Protein 1GNX (pdb70)

Structure (mmCIF, N/CA/C/O backbone):
data_1GNX
#
_entry.id   1GNX
#
_cell.length_a   96.700
_cell.length_b   111.280
_cell.length_c   185.310
_cell.angle_alpha   90.00
_cell.angle_beta   90.00
_cell.angle_gamma   90.00
#
_symmetry.space_group_name_H-M   'I 2 2 2'
#
loop_
_entity.id
_entity.type
_entity.pdbx_description
1 polymer BETA-GLUCOSIDASE
2 branched beta-D-fructofuranose-(2-1)-alpha-D-glucopyranose
3 non-polymer 'SULFATE ION'
4 water water
#
loop_
_atom_site.group_PDB
_atom_site.id
_atom_site.type_symbol
_atom_site.label_atom_id
_atom_site.label_alt_id
_atom_site.label_comp_id
_atom_site.label_asym_id
_atom_site.label_entity_id
_atom_site.label_seq_id
_atom_site.pdbx_PDB_ins_code
_atom_site.Cartn_x
_atom_site.Cartn_y
_atom_site.Cartn_z
_atom_site.occupancy
_atom_site.B_iso_or_equiv
_atom_site.auth_seq_id
_atom_site.auth_comp_id
_atom_site.auth_asym_id
_atom_site.auth_atom_id
_atom_site.pdbx_PDB_model_num
ATOM 1 N N . ALA A 1 15 ? -1.611 17.176 10.792 1.00 36.46 15 ALA A N 1
ATOM 2 C CA . ALA A 1 15 ? -1.871 18.610 11.107 1.00 36.85 15 ALA A CA 1
ATOM 3 C C . ALA A 1 15 ? -2.021 18.795 12.611 1.00 36.41 15 ALA A C 1
ATOM 4 O O . ALA A 1 15 ? -2.983 18.321 13.215 1.00 38.36 15 ALA A O 1
ATOM 6 N N . LEU A 1 16 ? -1.064 19.496 13.206 1.00 34.22 16 LEU A N 1
ATOM 7 C CA . LEU A 1 16 ? -1.061 19.738 14.642 1.00 29.97 16 LEU A CA 1
ATOM 8 C C . LEU A 1 16 ? -1.711 21.073 14.992 1.00 30.29 16 LEU A C 1
ATOM 9 O O . LEU A 1 16 ? -1.462 22.089 14.341 1.00 30.34 16 LEU A O 1
ATOM 14 N N . THR A 1 17 ? -2.541 21.066 16.028 1.00 30.68 17 THR A N 1
ATOM 15 C CA . THR A 1 17 ? -3.217 22.278 16.472 1.00 29.15 17 THR A CA 1
ATOM 16 C C . THR A 1 17 ? -2.576 22.784 17.756 1.00 28.03 17 THR A C 1
ATOM 17 O O . THR A 1 17 ? -2.337 22.012 18.683 1.00 28.04 17 THR A O 1
ATOM 21 N N . PHE A 1 18 ? -2.295 24.080 17.811 1.00 27.41 18 PHE A N 1
ATOM 22 C CA . PHE A 1 18 ? -1.678 24.656 18.997 1.00 26.55 18 PHE A CA 1
ATOM 23 C C . PHE A 1 18 ? -2.694 25.158 20.015 1.00 28.68 18 PHE A C 1
ATOM 24 O O . PHE A 1 18 ? -3.847 25.434 19.679 1.00 29.33 18 PHE A O 1
ATOM 32 N N . PRO A 1 19 ? -2.275 25.276 21.283 1.00 30.46 19 PRO A N 1
ATOM 33 C CA . PRO A 1 19 ? -3.137 25.739 22.374 1.00 30.47 19 PRO A CA 1
ATOM 34 C C . PRO A 1 19 ? -3.829 27.077 22.151 1.00 31.41 19 PRO A C 1
ATOM 35 O O . PRO A 1 19 ? -3.322 27.954 21.448 1.00 30.87 19 PRO A O 1
ATOM 39 N N . GLU A 1 20 ? -5.002 27.217 22.759 1.00 32.33 20 GLU A N 1
ATOM 40 C CA . GLU A 1 20 ? -5.781 28.443 22.667 1.00 33.88 20 GLU A CA 1
ATOM 41 C C . GLU A 1 20 ? -4.932 29.572 23.248 1.00 32.56 20 GLU A C 1
ATOM 42 O O . GLU A 1 20 ? -4.346 29.427 24.322 1.00 32.07 20 GLU A O 1
ATOM 48 N N . GLY A 1 21 ? -4.851 30.685 22.527 1.00 30.01 21 GLY A N 1
ATOM 49 C CA . GLY A 1 21 ? -4.075 31.817 22.999 1.00 27.66 21 GLY A CA 1
ATOM 50 C C . GLY A 1 21 ? -2.588 31.776 22.684 1.00 25.46 21 GLY A C 1
ATOM 51 O O . GLY A 1 21 ? -1.863 32.708 23.033 1.00 26.67 21 GLY A O 1
ATOM 52 N N . PHE A 1 22 ? -2.122 30.713 22.035 1.00 22.52 22 PHE A N 1
ATOM 53 C CA . PHE A 1 22 ? -0.703 30.611 21.696 1.00 20.67 22 PHE A CA 1
ATOM 54 C C . PHE A 1 22 ? -0.326 31.850 20.886 1.00 20.30 22 PHE A C 1
ATOM 55 O O . PHE A 1 22 ? -1.022 32.217 19.939 1.00 22.92 22 PHE A O 1
ATOM 63 N N . LEU A 1 23 ? 0.783 32.483 21.252 1.00 18.93 23 LEU A N 1
ATOM 64 C CA . LEU A 1 23 ? 1.225 33.702 20.585 1.00 19.77 23 LEU A CA 1
ATOM 65 C C . LEU A 1 23 ? 2.172 33.450 19.407 1.00 18.18 23 LEU A C 1
ATOM 66 O O . LEU A 1 23 ? 3.188 32.776 19.556 1.00 19.69 23 LEU A O 1
ATOM 71 N N . TRP A 1 24 ? 1.828 33.995 18.241 1.00 18.22 24 TRP A N 1
ATOM 72 C CA . TRP A 1 24 ? 2.651 33.845 17.040 1.00 15.81 24 TRP A CA 1
ATOM 73 C C . TRP A 1 24 ? 3.290 35.180 16.688 1.00 13.63 24 TRP A C 1
ATOM 74 O O . TRP A 1 24 ? 2.592 36.149 16.390 1.00 14.68 24 TRP A O 1
ATOM 85 N N . GLY A 1 25 ? 4.618 35.237 16.717 1.00 13.70 25 GLY A N 1
ATOM 86 C CA . GLY A 1 25 ? 5.279 36.487 16.390 1.00 13.72 25 GLY A CA 1
ATOM 87 C C . GLY A 1 25 ? 6.592 36.319 15.657 1.00 14.42 25 GLY A C 1
ATOM 88 O O . GLY A 1 25 ? 6.923 35.228 15.191 1.00 14.77 25 GLY A O 1
ATOM 89 N N . SER A 1 26 ? 7.321 37.423 15.528 1.00 14.41 26 SER A N 1
ATOM 90 C CA . SER A 1 26 ? 8.629 37.426 14.886 1.00 13.87 26 SER A CA 1
ATOM 91 C C . SER A 1 26 ? 9.492 38.316 15.763 1.00 12.96 26 SER A C 1
ATOM 92 O O . SER A 1 26 ? 8.974 39.152 16.516 1.00 13.01 26 SER A O 1
ATOM 95 N N . ALA A 1 27 ? 10.804 38.141 15.673 1.00 12.46 27 ALA A N 1
ATOM 96 C CA . ALA A 1 27 ? 11.718 38.909 16.503 1.00 14.40 27 ALA A CA 1
ATOM 97 C C . ALA A 1 27 ? 12.843 39.576 15.727 1.00 14.81 27 ALA A C 1
ATOM 98 O O . ALA A 1 27 ? 13.245 39.107 14.666 1.00 14.23 27 ALA A O 1
ATOM 100 N N . THR A 1 28 ? 13.330 40.686 16.274 1.00 12.57 28 THR A N 1
ATOM 101 C CA . THR A 1 28 ? 14.435 41.448 15.692 1.00 11.65 28 THR A CA 1
ATOM 102 C C . THR A 1 28 ? 15.227 42.053 16.854 1.00 11.53 28 THR A C 1
ATOM 103 O O . THR A 1 28 ? 14.847 41.895 18.014 1.00 11.58 28 THR A O 1
ATOM 107 N N . ALA A 1 29 ? 16.337 42.719 16.538 1.00 10.51 29 ALA A N 1
ATOM 108 C CA . ALA A 1 29 ? 17.166 43.397 17.539 1.00 10.48 29 ALA A CA 1
ATOM 109 C C . ALA A 1 29 ? 17.521 44.766 16.952 1.00 12.61 29 ALA A C 1
ATOM 110 O O . ALA A 1 29 ? 17.687 44.896 15.743 1.00 11.69 29 ALA A O 1
ATOM 112 N N . SER A 1 30 ? 17.642 45.774 17.812 1.00 11.43 30 SER A N 1
ATOM 113 C CA . SER A 1 30 ? 17.921 47.144 17.374 1.00 10.83 30 SER A CA 1
ATOM 114 C C . SER A 1 30 ? 19.099 47.364 16.426 1.00 9.42 30 SER A C 1
ATOM 115 O O . SER A 1 30 ? 18.919 47.870 15.317 1.00 13.26 30 SER A O 1
ATOM 118 N N . TYR A 1 31 ? 20.305 47.001 16.846 1.00 8.54 31 TYR A N 1
ATOM 119 C CA . TYR A 1 31 ? 21.454 47.235 15.979 1.00 9.71 31 TYR A CA 1
ATOM 120 C C . TYR A 1 31 ? 21.411 46.377 14.719 1.00 11.75 31 TYR A C 1
ATOM 121 O O . TYR A 1 31 ? 21.986 46.736 13.693 1.00 10.17 31 TYR A O 1
ATOM 130 N N . GLN A 1 32 ? 20.721 45.245 14.783 1.00 9.73 32 GLN A N 1
ATOM 131 C CA . GLN A 1 32 ? 20.654 44.379 13.616 1.00 11.59 32 GLN A CA 1
ATOM 132 C C . GLN A 1 32 ? 19.776 44.908 12.484 1.00 10.88 32 GLN A C 1
ATOM 133 O O . GLN A 1 32 ? 20.060 44.652 11.319 1.00 12.24 32 GLN A O 1
ATOM 139 N N . ILE A 1 33 ? 18.732 45.670 12.807 1.00 9.06 33 ILE A N 1
ATOM 140 C CA . ILE A 1 33 ? 17.847 46.160 11.752 1.00 10.10 33 ILE A CA 1
ATOM 141 C C . ILE A 1 33 ? 17.647 47.666 11.588 1.00 11.94 33 ILE A C 1
ATOM 142 O O . ILE A 1 33 ? 17.328 48.128 10.493 1.00 10.76 33 ILE A O 1
ATOM 147 N N . GLU A 1 34 ? 17.837 48.430 12.653 1.00 11.35 34 GLU A N 1
ATOM 148 C CA . GLU A 1 34 ? 17.561 49.862 12.603 1.00 11.88 34 GLU A CA 1
ATOM 149 C C . GLU A 1 34 ? 18.293 50.797 11.659 1.00 9.03 34 GLU A C 1
ATOM 150 O O . GLU A 1 34 ? 17.654 51.569 10.933 1.00 11.17 34 GLU A O 1
ATOM 156 N N . GLY A 1 35 ? 19.618 50.755 11.663 1.00 8.48 35 GLY A N 1
ATOM 157 C CA . GLY A 1 35 ? 20.342 51.695 10.829 1.00 9.49 35 GLY A CA 1
ATOM 158 C C . GLY A 1 35 ? 20.279 53.030 11.556 1.00 13.94 35 GLY A C 1
ATOM 159 O O . GLY A 1 35 ? 20.084 53.052 12.776 1.00 12.71 35 GLY A O 1
ATOM 160 N N . ALA A 1 36 ? 20.421 54.138 10.829 1.00 13.61 36 ALA A N 1
ATOM 161 C CA . ALA A 1 36 ? 20.391 55.470 11.442 1.00 11.19 36 ALA A CA 1
ATOM 162 C C . ALA A 1 36 ? 21.257 55.468 12.695 1.00 11.18 36 ALA A C 1
ATOM 163 O O . ALA A 1 36 ? 20.866 55.982 13.741 1.00 14.78 36 ALA A O 1
ATOM 165 N N . ALA A 1 37 ? 22.452 54.900 12.573 1.00 10.55 37 ALA A N 1
ATOM 166 C CA . ALA A 1 37 ? 23.359 54.789 13.709 1.00 11.49 37 ALA A CA 1
ATOM 167 C C . ALA A 1 37 ? 23.828 56.119 14.279 1.00 12.57 37 ALA A C 1
ATOM 168 O O . ALA A 1 37 ? 24.124 56.211 15.467 1.00 13.17 37 ALA A O 1
ATOM 170 N N . ALA A 1 38 ? 23.904 57.143 13.437 1.00 12.37 38 ALA A N 1
ATOM 171 C CA . ALA A 1 38 ? 24.338 58.454 13.895 1.00 11.16 38 ALA A CA 1
ATOM 172 C C . ALA A 1 38 ? 23.277 59.500 13.601 1.00 11.70 38 ALA A C 1
ATOM 173 O O . ALA A 1 38 ? 23.576 60.582 13.091 1.00 14.00 38 ALA A O 1
ATOM 175 N N . GLU A 1 39 ? 22.034 59.154 13.915 1.00 11.23 39 GLU A N 1
ATOM 176 C CA . GLU A 1 39 ? 20.912 60.061 13.725 1.00 13.28 39 GLU A CA 1
ATOM 177 C C . GLU A 1 39 ? 20.137 60.257 15.023 1.00 16.15 39 GLU A C 1
ATOM 178 O O . GLU A 1 39 ? 20.122 59.386 15.897 1.00 14.39 39 GLU A O 1
ATOM 184 N N . ASP A 1 40 ? 19.508 61.422 15.133 1.00 13.61 40 ASP A N 1
ATOM 185 C CA . ASP A 1 40 ? 18.658 61.787 16.262 1.00 14.07 40 ASP A CA 1
ATOM 186 C C . ASP A 1 40 ? 19.206 61.705 17.683 1.00 12.66 40 ASP A C 1
ATOM 187 O O . ASP A 1 40 ? 18.443 61.531 18.634 1.00 14.40 40 ASP A O 1
ATOM 192 N N . GLY A 1 41 ? 20.519 61.839 17.832 1.00 10.73 41 GLY A N 1
ATOM 193 C CA . GLY A 1 41 ? 21.106 61.824 19.161 1.00 12.25 41 GLY A CA 1
ATOM 194 C C . GLY A 1 41 ? 21.782 60.536 19.580 1.00 13.61 41 GLY A C 1
ATOM 195 O O . GLY A 1 41 ? 22.442 60.485 20.619 1.00 12.69 41 GLY A O 1
ATOM 196 N N . ARG A 1 42 ? 21.618 59.484 18.787 1.00 11.39 42 ARG A N 1
ATOM 197 C CA . ARG A 1 42 ? 22.243 58.217 19.131 1.00 10.90 42 ARG A CA 1
ATOM 198 C C . ARG A 1 42 ? 23.758 58.364 19.112 1.00 10.81 42 ARG A C 1
ATOM 199 O O . ARG A 1 42 ? 24.311 59.009 18.222 1.00 12.53 42 ARG A O 1
ATOM 207 N N . THR A 1 43 ? 24.417 57.788 20.113 1.00 9.05 43 THR A N 1
ATOM 208 C CA . THR A 1 43 ? 25.876 57.811 20.182 1.00 9.89 43 THR A CA 1
ATOM 209 C C . THR A 1 43 ? 26.317 56.352 19.994 1.00 9.63 43 THR A C 1
ATOM 210 O O . THR A 1 43 ? 25.526 55.432 20.179 1.00 12.21 43 THR A O 1
ATOM 214 N N . PRO A 1 44 ? 27.585 56.120 19.632 1.00 10.27 44 PRO A N 1
ATOM 215 C CA . PRO A 1 44 ? 28.071 54.748 19.414 1.00 11.28 44 PRO A CA 1
ATOM 216 C C . PRO A 1 44 ? 27.924 53.716 20.528 1.00 14.14 44 PRO A C 1
ATOM 217 O O . PRO A 1 44 ? 28.061 54.029 21.710 1.00 14.19 44 PRO A O 1
ATOM 221 N N . SER A 1 45 ? 27.636 52.480 20.123 1.00 12.40 45 SER A N 1
ATOM 222 C CA . SER A 1 45 ? 27.526 51.364 21.055 1.00 10.02 45 SER A CA 1
ATOM 223 C C . SER A 1 45 ? 28.805 50.561 20.841 1.00 11.50 45 SER A C 1
ATOM 224 O O . SER A 1 45 ? 29.569 50.853 19.919 1.00 11.25 45 SER A O 1
ATOM 227 N N . ILE A 1 46 ? 29.041 49.551 21.675 1.00 8.42 46 ILE A N 1
ATOM 228 C CA . ILE A 1 46 ? 30.243 48.732 21.512 1.00 10.47 46 ILE A CA 1
ATOM 229 C C . ILE A 1 46 ? 30.282 48.034 20.148 1.00 9.14 46 ILE A C 1
ATOM 230 O O . ILE A 1 46 ? 31.362 47.738 19.631 1.00 10.60 46 ILE A O 1
ATOM 235 N N . TRP A 1 47 ? 29.119 47.757 19.562 1.00 9.87 47 TRP A N 1
ATOM 236 C CA . TRP A 1 47 ? 29.110 47.111 18.255 1.00 11.84 47 TRP A CA 1
ATOM 237 C C . TRP A 1 47 ? 29.470 48.069 17.122 1.00 13.73 47 TRP A C 1
ATOM 238 O O . TRP A 1 47 ? 29.975 47.640 16.083 1.00 13.81 47 TRP A O 1
ATOM 249 N N . ASP A 1 48 ? 29.215 49.363 17.309 1.00 13.20 48 ASP A N 1
ATOM 250 C CA . ASP A 1 48 ? 29.581 50.346 16.288 1.00 11.30 48 ASP A CA 1
ATOM 251 C C . ASP A 1 48 ? 31.108 50.340 16.244 1.00 13.53 48 ASP A C 1
ATOM 252 O O . ASP A 1 48 ? 31.724 50.290 15.174 1.00 14.49 48 ASP A O 1
ATOM 257 N N . THR A 1 49 ? 31.708 50.377 17.430 1.00 11.46 49 THR A N 1
ATOM 258 C CA . THR A 1 49 ? 33.163 50.391 17.568 1.00 10.39 49 THR A CA 1
ATOM 259 C C . THR A 1 49 ? 33.801 49.110 17.046 1.00 11.70 49 THR A C 1
ATOM 260 O O . THR A 1 49 ? 34.808 49.138 16.331 1.00 12.36 49 THR A O 1
ATOM 264 N N . TYR A 1 50 ? 33.202 47.989 17.423 1.00 12.72 50 TYR A N 1
ATOM 265 C CA . TYR A 1 50 ? 33.679 46.669 17.042 1.00 14.71 50 TYR A CA 1
ATOM 266 C C . TYR A 1 50 ? 33.625 46.468 15.528 1.00 13.28 50 TYR A C 1
ATOM 267 O O . TYR A 1 50 ? 34.607 46.051 14.915 1.00 15.57 50 TYR A O 1
ATOM 276 N N . ALA A 1 51 ? 32.485 46.784 14.921 1.00 15.19 51 ALA A N 1
ATOM 277 C CA . ALA A 1 51 ? 32.329 46.605 13.479 1.00 15.79 51 ALA A CA 1
ATOM 278 C C . ALA A 1 51 ? 33.270 47.488 12.665 1.00 18.04 51 ALA A C 1
ATOM 279 O O . ALA A 1 51 ? 33.645 47.136 11.547 1.00 18.79 51 ALA A O 1
ATOM 281 N N . ARG A 1 52 ? 33.640 48.637 13.218 1.00 17.86 52 ARG A N 1
ATOM 282 C CA . ARG A 1 52 ? 34.539 49.554 12.522 1.00 19.68 52 ARG A CA 1
ATOM 283 C C . ARG A 1 52 ? 36.000 49.185 12.744 1.00 20.23 52 ARG A C 1
ATOM 284 O O . ARG A 1 52 ? 36.906 49.864 12.254 1.00 23.08 52 ARG A O 1
ATOM 292 N N . THR A 1 53 ? 36.221 48.101 13.479 1.00 19.99 53 THR A N 1
ATOM 293 C CA . THR A 1 53 ? 37.570 47.620 13.763 1.00 21.54 53 THR A CA 1
ATOM 294 C C . THR A 1 53 ? 37.968 46.571 12.722 1.00 22.67 53 THR A C 1
ATOM 295 O O . THR A 1 53 ? 37.361 45.506 12.638 1.00 19.52 53 THR A O 1
ATOM 299 N N . PRO A 1 54 ? 38.992 46.867 11.906 1.00 25.82 54 PRO A N 1
ATOM 300 C CA . PRO A 1 54 ? 39.438 45.922 10.876 1.00 24.98 54 PRO A CA 1
ATOM 301 C C . PRO A 1 54 ? 39.569 44.472 11.333 1.00 24.43 54 PRO A C 1
ATOM 302 O O . PRO A 1 54 ? 40.259 44.178 12.309 1.00 26.70 54 PRO A O 1
ATOM 306 N N . GLY A 1 55 ? 38.893 43.575 10.619 1.00 22.77 55 GLY A N 1
ATOM 307 C CA . GLY A 1 55 ? 38.956 42.157 10.930 1.00 20.21 55 GLY A CA 1
ATOM 308 C C . GLY A 1 55 ? 37.925 41.577 11.885 1.00 19.50 55 GLY A C 1
ATOM 309 O O . GLY A 1 55 ? 37.801 40.359 11.987 1.00 20.75 55 GLY A O 1
ATOM 310 N N . ARG A 1 56 ? 37.174 42.431 12.575 1.00 17.73 56 ARG A N 1
ATOM 311 C CA . ARG A 1 56 ? 36.182 41.958 13.538 1.00 16.29 56 ARG A CA 1
ATOM 312 C C . ARG A 1 56 ? 34.872 41.450 12.954 1.00 16.08 56 ARG A C 1
ATOM 313 O O . ARG A 1 56 ? 34.294 40.485 13.452 1.00 15.41 56 ARG A O 1
ATOM 321 N N . VAL A 1 57 ? 34.392 42.110 11.911 1.00 15.70 57 VAL A N 1
ATOM 322 C CA . VAL A 1 57 ? 33.141 41.706 11.289 1.00 14.35 57 VAL A CA 1
ATOM 323 C C . VAL A 1 57 ? 33.399 41.387 9.827 1.00 14.40 57 VAL A C 1
ATOM 324 O O . VAL A 1 57 ? 34.205 42.048 9.173 1.00 13.27 57 VAL A O 1
ATOM 328 N N . ARG A 1 58 ? 32.722 40.363 9.325 1.00 14.16 58 ARG A N 1
ATOM 329 C CA . ARG A 1 58 ? 32.887 39.953 7.941 1.00 16.28 58 ARG A CA 1
ATOM 330 C C . ARG A 1 58 ? 32.790 41.113 6.957 1.00 14.57 58 ARG A C 1
ATOM 331 O O . ARG A 1 58 ? 31.847 41.907 7.007 1.00 13.78 58 ARG A O 1
ATOM 339 N N . ASN A 1 59 ? 33.773 41.195 6.062 1.00 15.33 59 ASN A N 1
ATOM 340 C CA . ASN A 1 59 ? 33.822 42.234 5.038 1.00 13.74 59 ASN A CA 1
ATOM 341 C C . ASN A 1 59 ? 33.787 43.660 5.576 1.00 15.26 59 ASN A C 1
ATOM 342 O O . ASN A 1 59 ? 33.613 44.609 4.808 1.00 15.59 59 ASN A O 1
ATOM 347 N N . GLY A 1 60 ? 33.957 43.818 6.883 1.00 14.44 60 GLY A N 1
ATOM 348 C CA . GLY A 1 60 ? 33.927 45.150 7.459 1.00 12.39 60 GLY A CA 1
ATOM 349 C C . GLY A 1 60 ? 32.526 45.739 7.499 1.00 12.03 60 GLY A C 1
ATOM 350 O O . GLY A 1 60 ? 32.353 46.955 7.610 1.00 13.74 60 GLY A O 1
ATOM 351 N N . ASP A 1 61 ? 31.518 44.877 7.412 1.00 11.82 61 ASP A N 1
ATOM 352 C CA . ASP A 1 61 ? 30.128 45.335 7.453 1.00 11.07 61 ASP A CA 1
ATOM 353 C C . ASP A 1 61 ? 29.837 46.015 8.791 1.00 12.33 61 ASP A C 1
ATOM 354 O O . ASP A 1 61 ? 30.437 45.677 9.808 1.00 13.18 61 ASP A O 1
ATOM 359 N N . THR A 1 62 ? 28.926 46.982 8.786 1.00 12.01 62 THR A N 1
ATOM 360 C CA . THR A 1 62 ? 28.526 47.645 10.027 1.00 11.80 62 THR A CA 1
ATOM 361 C C . THR A 1 62 ? 27.021 47.826 9.967 1.00 11.66 62 THR A C 1
ATOM 362 O O . THR A 1 62 ? 26.410 47.650 8.914 1.00 12.78 62 THR A O 1
ATOM 366 N N . GLY A 1 63 ? 26.437 48.193 11.101 1.00 9.33 63 GLY A N 1
ATOM 367 C CA . GLY A 1 63 ? 25.004 48.413 11.158 1.00 9.27 63 GLY A CA 1
ATOM 368 C C . GLY A 1 63 ? 24.616 49.866 10.935 1.00 10.32 63 GLY A C 1
ATOM 369 O O . GLY A 1 63 ? 23.539 50.289 11.354 1.00 11.46 63 GLY A O 1
ATOM 370 N N . ASP A 1 64 ? 25.480 50.635 10.274 1.00 11.66 64 ASP A N 1
ATOM 371 C CA . ASP A 1 64 ? 25.193 52.043 10.009 1.00 12.60 64 ASP A CA 1
ATOM 372 C C . ASP A 1 64 ? 23.818 52.243 9.380 1.00 12.01 64 ASP A C 1
ATOM 373 O O . ASP A 1 64 ? 23.074 53.145 9.772 1.00 12.01 64 ASP A O 1
ATOM 378 N N . VAL A 1 65 ? 23.496 51.407 8.396 1.00 10.25 65 VAL A N 1
ATOM 379 C CA . VAL A 1 65 ? 22.217 51.485 7.694 1.00 9.37 65 VAL A CA 1
ATOM 380 C C . VAL A 1 65 ? 21.352 50.241 7.900 1.00 8.75 65 VAL A C 1
ATOM 381 O O . VAL A 1 65 ? 20.142 50.349 8.108 1.00 10.90 65 VAL A O 1
ATOM 385 N N . ALA A 1 66 ? 21.973 49.066 7.835 1.00 9.21 66 ALA A N 1
ATOM 386 C CA . ALA A 1 66 ? 21.256 47.800 8.000 1.00 10.78 66 ALA A CA 1
ATOM 387 C C . ALA A 1 66 ? 20.021 47.759 7.094 1.00 11.25 66 ALA A C 1
ATOM 388 O O . ALA A 1 66 ? 20.137 47.986 5.889 1.00 11.12 66 ALA A O 1
ATOM 390 N N . THR A 1 67 ? 18.847 47.474 7.660 1.00 11.09 67 THR A N 1
ATOM 391 C CA . THR A 1 67 ? 17.624 47.409 6.859 1.00 11.67 67 THR A CA 1
ATOM 392 C C . THR A 1 67 ? 16.905 48.756 6.804 1.00 11.94 67 THR A C 1
ATOM 393 O O . THR A 1 67 ? 15.850 48.878 6.181 1.00 12.20 67 THR A O 1
ATOM 397 N N . ASP A 1 68 ? 17.480 49.756 7.464 1.00 11.67 68 ASP A N 1
ATOM 398 C CA . ASP A 1 68 ? 16.901 51.097 7.509 1.00 12.83 68 ASP A CA 1
ATOM 399 C C . ASP A 1 68 ? 15.521 51.085 8.172 1.00 13.03 68 ASP A C 1
ATOM 400 O O . ASP A 1 68 ? 14.664 51.908 7.853 1.00 12.68 68 ASP A O 1
ATOM 405 N N . HIS A 1 69 ? 15.315 50.153 9.101 1.00 10.17 69 HIS A N 1
ATOM 406 C CA . HIS A 1 69 ? 14.048 50.045 9.824 1.00 10.12 69 HIS A CA 1
ATOM 407 C C . HIS A 1 69 ? 13.697 51.343 10.565 1.00 7.70 69 HIS A C 1
ATOM 408 O O . HIS A 1 69 ? 12.522 51.655 10.752 1.00 10.38 69 HIS A O 1
ATOM 415 N N . TYR A 1 70 ? 14.706 52.100 10.988 1.00 10.42 70 TYR A N 1
ATOM 416 C CA . TYR A 1 70 ? 14.454 53.351 11.705 1.00 12.14 70 TYR A CA 1
ATOM 417 C C . TYR A 1 70 ? 13.577 54.285 10.873 1.00 12.81 70 TYR A C 1
ATOM 418 O O . TYR A 1 70 ? 12.772 55.049 11.415 1.00 11.92 70 TYR A O 1
ATOM 427 N N . HIS A 1 71 ? 13.733 54.226 9.557 1.00 11.76 71 HIS A N 1
ATOM 428 C CA . HIS A 1 71 ? 12.945 55.082 8.676 1.00 12.78 71 HIS A CA 1
ATOM 429 C C . HIS A 1 71 ? 11.775 54.337 8.041 1.00 14.55 71 HIS A C 1
ATOM 430 O O . HIS A 1 71 ? 10.758 54.944 7.714 1.00 16.68 71 HIS A O 1
ATOM 437 N N . ARG A 1 72 ? 11.916 53.025 7.875 1.00 14.42 72 ARG A N 1
ATOM 438 C CA . ARG A 1 72 ? 10.865 52.213 7.260 1.00 15.94 72 ARG A CA 1
ATOM 439 C C . ARG A 1 72 ? 9.961 51.499 8.262 1.00 16.40 72 ARG A C 1
ATOM 440 O O . ARG A 1 72 ? 9.192 50.617 7.879 1.00 15.34 72 ARG A O 1
ATOM 448 N N . TRP A 1 73 ? 10.036 51.885 9.531 1.00 15.29 73 TRP A N 1
ATOM 449 C CA . TRP A 1 73 ? 9.252 51.229 10.573 1.00 15.77 73 TRP A CA 1
ATOM 450 C C . TRP A 1 73 ? 7.755 51.057 10.307 1.00 16.20 73 TRP A C 1
ATOM 451 O O . TRP A 1 73 ? 7.190 50.008 10.609 1.00 15.37 73 TRP A O 1
ATOM 462 N N . ARG A 1 74 ? 7.112 52.072 9.741 1.00 16.54 74 ARG A N 1
ATOM 463 C CA . ARG A 1 74 ? 5.677 51.987 9.476 1.00 18.74 74 ARG A CA 1
ATOM 464 C C . ARG A 1 74 ? 5.371 50.882 8.469 1.00 17.35 74 ARG A C 1
ATOM 465 O O . ARG A 1 74 ? 4.421 50.111 8.639 1.00 18.21 74 ARG A O 1
ATOM 473 N N . GLU A 1 75 ? 6.185 50.813 7.421 1.00 18.23 75 GLU A N 1
ATOM 474 C CA . GLU A 1 75 ? 6.038 49.801 6.381 1.00 19.04 75 GLU A CA 1
ATOM 475 C C . GLU A 1 75 ? 6.232 48.405 6.968 1.00 18.90 75 GLU A C 1
ATOM 476 O O . GLU A 1 75 ? 5.540 47.459 6.589 1.00 18.03 75 GLU A O 1
ATOM 482 N N . ASP A 1 76 ? 7.177 48.279 7.893 1.00 16.72 76 ASP A N 1
ATOM 483 C CA . ASP A 1 76 ? 7.444 46.989 8.514 1.00 15.73 76 ASP A CA 1
ATOM 484 C C . ASP A 1 76 ? 6.283 46.526 9.393 1.00 15.53 76 ASP A C 1
ATOM 485 O O . ASP A 1 76 ? 5.959 45.337 9.427 1.00 14.62 76 ASP A O 1
ATOM 490 N N . VAL A 1 77 ? 5.653 47.455 10.105 1.00 14.83 77 VAL A N 1
ATOM 491 C CA . VAL A 1 77 ? 4.517 47.088 10.941 1.00 14.90 77 VAL A CA 1
ATOM 492 C C . VAL A 1 77 ? 3.387 46.620 10.021 1.00 15.14 77 VAL A C 1
ATOM 493 O O . VAL A 1 77 ? 2.713 45.631 10.306 1.00 14.32 77 VAL A O 1
ATOM 497 N N . ALA A 1 78 ? 3.197 47.323 8.907 1.00 14.88 78 ALA A N 1
ATOM 498 C CA . ALA A 1 78 ? 2.153 46.951 7.953 1.00 15.69 78 ALA A CA 1
ATOM 499 C C . ALA A 1 78 ? 2.403 45.536 7.449 1.00 15.35 78 ALA A C 1
ATOM 500 O O . ALA A 1 78 ? 1.469 44.759 7.242 1.00 16.85 78 ALA A O 1
ATOM 502 N N . LEU A 1 79 ? 3.676 45.203 7.260 1.00 16.84 79 LEU A N 1
ATOM 503 C CA . LEU A 1 79 ? 4.060 43.882 6.781 1.00 18.05 79 LEU A CA 1
ATOM 504 C C . LEU A 1 79 ? 3.666 42.831 7.821 1.00 18.67 79 LEU A C 1
ATOM 505 O O . LEU A 1 79 ? 3.145 41.764 7.479 1.00 17.70 79 LEU A O 1
ATOM 510 N N . MET A 1 80 ? 3.904 43.142 9.092 1.00 18.13 80 MET A N 1
ATOM 511 C CA . MET A 1 80 ? 3.561 42.233 10.180 1.00 16.39 80 MET A CA 1
ATOM 512 C C . MET A 1 80 ? 2.060 41.985 10.199 1.00 16.69 80 MET A C 1
ATOM 513 O O . MET A 1 80 ? 1.610 40.862 10.424 1.00 18.36 80 MET A O 1
ATOM 518 N N . ALA A 1 81 ? 1.292 43.046 9.975 1.00 16.51 81 ALA A N 1
ATOM 519 C CA . ALA A 1 81 ? -0.164 42.945 9.965 1.00 18.47 81 ALA A CA 1
ATOM 520 C C . ALA A 1 81 ? -0.617 42.063 8.806 1.00 19.60 81 ALA A C 1
ATOM 521 O O . ALA A 1 81 ? -1.529 41.247 8.957 1.00 19.40 81 ALA A O 1
ATOM 523 N N . GLU A 1 82 ? 0.024 42.221 7.652 1.00 20.53 82 GLU A N 1
ATOM 524 C CA . GLU A 1 82 ? -0.331 41.417 6.489 1.00 21.82 82 GLU A CA 1
ATOM 525 C C . GLU A 1 82 ? -0.045 39.946 6.779 1.00 22.47 82 GLU A C 1
ATOM 526 O O . GLU A 1 82 ? -0.784 39.066 6.338 1.00 24.91 82 GLU A O 1
ATOM 532 N N . LEU A 1 83 ? 1.021 39.681 7.529 1.00 22.37 83 LEU A N 1
ATOM 533 C CA . LEU A 1 83 ? 1.377 38.309 7.876 1.00 21.95 83 LEU A CA 1
ATOM 534 C C . LEU A 1 83 ? 0.519 37.787 9.031 1.00 23.37 83 LEU A C 1
ATOM 535 O O . LEU A 1 83 ? 0.675 36.647 9.471 1.00 24.39 83 LEU A O 1
ATOM 540 N N . GLY A 1 84 ? -0.382 38.632 9.523 1.00 20.99 84 GLY A N 1
ATOM 541 C CA . GLY A 1 84 ? -1.266 38.235 10.608 1.00 20.70 84 GLY A CA 1
ATOM 542 C C . GLY A 1 84 ? -0.595 37.857 11.916 1.00 19.95 84 GLY A C 1
ATOM 543 O O . GLY A 1 84 ? -1.140 37.071 12.692 1.00 20.33 84 GLY A O 1
ATOM 544 N N . LEU A 1 85 ? 0.582 38.420 12.178 1.00 18.71 85 LEU A N 1
ATOM 545 C CA . LEU A 1 85 ? 1.301 38.118 13.408 1.00 18.12 85 LEU A CA 1
ATOM 546 C C . LEU A 1 85 ? 0.614 38.752 14.616 1.00 17.72 85 LEU A C 1
ATOM 547 O O . LEU A 1 85 ? 0.099 39.869 14.538 1.00 18.06 85 LEU A O 1
ATOM 552 N N . GLY A 1 86 ? 0.611 38.029 15.729 1.00 17.67 86 GLY A N 1
ATOM 553 C CA . GLY A 1 86 ? -0.032 38.521 16.933 1.00 16.41 86 GLY A CA 1
ATOM 554 C C . GLY A 1 86 ? 0.876 39.281 17.875 1.00 16.41 86 GLY A C 1
ATOM 555 O O . GLY A 1 86 ? 0.398 39.950 18.791 1.00 16.97 86 GLY A O 1
ATOM 556 N N . ALA A 1 87 ? 2.186 39.188 17.660 1.00 13.83 87 ALA A N 1
ATOM 557 C CA . ALA A 1 87 ? 3.132 39.885 18.523 1.00 14.78 87 ALA A CA 1
ATOM 558 C C . ALA A 1 87 ? 4.420 40.195 17.781 1.00 15.61 87 ALA A C 1
ATOM 559 O O . ALA A 1 87 ? 4.741 39.556 16.779 1.00 15.18 87 ALA A O 1
ATOM 561 N N . TYR A 1 88 ? 5.145 41.188 18.279 1.00 13.58 88 TYR A N 1
ATOM 562 C CA . TYR A 1 88 ? 6.406 41.595 17.681 1.00 13.93 88 TYR A CA 1
ATOM 563 C C . TYR A 1 88 ? 7.419 41.830 18.787 1.00 12.72 88 TYR A C 1
ATOM 564 O O . TYR A 1 88 ? 7.213 42.678 19.655 1.00 12.85 88 TYR A O 1
ATOM 573 N N . ARG A 1 89 ? 8.501 41.059 18.752 1.00 11.78 89 ARG A N 1
ATOM 574 C CA . ARG A 1 89 ? 9.570 41.175 19.737 1.00 12.88 89 ARG A CA 1
ATOM 575 C C . ARG A 1 89 ? 10.707 41.983 19.127 1.00 14.11 89 ARG A C 1
ATOM 576 O O . ARG A 1 89 ? 11.266 41.603 18.101 1.00 11.46 89 ARG A O 1
ATOM 584 N N . PHE A 1 90 ? 11.030 43.105 19.761 1.00 12.88 90 PHE A N 1
ATOM 585 C CA . PHE A 1 90 ? 12.097 43.973 19.285 1.00 13.52 90 PHE A CA 1
ATOM 586 C C . PHE A 1 90 ? 12.925 44.409 20.477 1.00 13.74 90 PHE A C 1
ATOM 587 O O . PHE A 1 90 ? 12.518 44.219 21.625 1.00 14.69 90 PHE A O 1
ATOM 595 N N . SER A 1 91 ? 14.095 44.985 20.222 1.00 11.50 91 SER A N 1
ATOM 596 C CA . SER A 1 91 ? 14.908 45.446 21.334 1.00 12.88 91 SER A CA 1
ATOM 597 C C . SER A 1 91 ? 15.004 46.966 21.309 1.00 14.63 91 SER A C 1
ATOM 598 O O . SER A 1 91 ? 14.874 47.601 20.257 1.00 12.87 91 SER A O 1
ATOM 601 N N . LEU A 1 92 ? 15.204 47.542 22.487 1.00 12.46 92 LEU A N 1
ATOM 602 C CA . LEU A 1 92 ? 15.317 48.987 22.645 1.00 11.68 92 LEU A CA 1
ATOM 603 C C . LEU A 1 92 ? 16.792 49.372 22.595 1.00 11.24 92 LEU A C 1
ATOM 604 O O . LEU A 1 92 ? 17.616 48.767 23.276 1.00 11.29 92 LEU A O 1
ATOM 609 N N . ALA A 1 93 ? 17.125 50.376 21.793 1.00 10.21 93 ALA A N 1
ATOM 610 C CA . ALA A 1 93 ? 18.516 50.812 21.683 1.00 10.43 93 ALA A CA 1
ATOM 611 C C . ALA A 1 93 ? 18.904 51.736 22.838 1.00 13.93 93 ALA A C 1
ATOM 612 O O . ALA A 1 93 ? 18.532 52.908 22.867 1.00 12.88 93 ALA A O 1
ATOM 614 N N . TRP A 1 94 ? 19.656 51.199 23.792 1.00 13.00 94 TRP A N 1
ATOM 615 C CA . TRP A 1 94 ? 20.110 51.981 24.937 1.00 13.90 94 TRP A CA 1
ATOM 616 C C . TRP A 1 94 ? 20.774 53.277 24.454 1.00 12.11 94 TRP A C 1
ATOM 617 O O . TRP A 1 94 ? 20.508 54.349 24.987 1.00 12.47 94 TRP A O 1
ATOM 628 N N . PRO A 1 95 ? 21.639 53.196 23.424 1.00 11.84 95 PRO A N 1
ATOM 629 C CA . PRO A 1 95 ? 22.317 54.394 22.908 1.00 12.92 95 PRO A CA 1
ATOM 630 C C . PRO A 1 95 ? 21.392 55.495 22.379 1.00 12.17 95 PRO A C 1
ATOM 631 O O . PRO A 1 95 ? 21.804 56.648 22.274 1.00 13.47 95 PRO A O 1
ATOM 635 N N . ARG A 1 96 ? 20.159 55.139 22.022 1.00 11.51 96 ARG A N 1
ATOM 636 C CA . ARG A 1 96 ? 19.197 56.136 21.536 1.00 11.34 96 ARG A CA 1
ATOM 637 C C . ARG A 1 96 ? 18.413 56.728 22.705 1.00 12.64 96 ARG A C 1
ATOM 638 O O . ARG A 1 96 ? 18.118 57.924 22.734 1.00 12.24 96 ARG A O 1
ATOM 646 N N . ILE A 1 97 ? 18.067 55.867 23.655 1.00 13.37 97 ILE A N 1
ATOM 647 C CA . ILE A 1 97 ? 17.268 56.244 24.816 1.00 12.74 97 ILE A CA 1
ATOM 648 C C . ILE A 1 97 ? 18.042 56.991 25.889 1.00 11.61 97 ILE A C 1
ATOM 649 O O . ILE A 1 97 ? 17.525 57.927 26.502 1.00 12.65 97 ILE A O 1
ATOM 654 N N . GLN A 1 98 ? 19.279 56.573 26.117 1.00 10.43 98 GLN A N 1
ATOM 655 C CA . GLN A 1 98 ? 20.121 57.228 27.100 1.00 11.99 98 GLN A CA 1
ATOM 656 C C . GLN A 1 98 ? 21.539 57.195 26.563 1.00 11.24 98 GLN A C 1
ATOM 657 O O . GLN A 1 98 ? 22.337 56.351 26.954 1.00 11.45 98 GLN A O 1
ATOM 663 N N . PRO A 1 99 ? 21.861 58.104 25.630 1.00 11.95 99 PRO A N 1
ATOM 664 C CA . PRO A 1 99 ? 23.205 58.160 25.050 1.00 11.59 99 PRO A CA 1
ATOM 665 C C . PRO A 1 99 ? 24.273 58.116 26.148 1.00 12.72 99 PRO A C 1
ATOM 666 O O . PRO A 1 99 ? 24.133 58.768 27.183 1.00 12.51 99 PRO A O 1
ATOM 670 N N . THR A 1 100 ? 25.327 57.335 25.899 1.00 10.94 100 THR A N 1
ATOM 671 C CA . THR A 1 100 ? 26.470 57.139 26.803 1.00 11.56 100 THR A CA 1
ATOM 672 C C . THR A 1 100 ? 26.211 56.198 27.981 1.00 10.25 100 THR A C 1
ATOM 673 O O . THR A 1 100 ? 27.146 55.792 28.672 1.00 12.77 100 THR A O 1
ATOM 677 N N . GLY A 1 101 ? 24.952 55.840 28.209 1.00 10.45 101 GLY A N 1
ATOM 678 C CA . GLY A 1 101 ? 24.657 54.932 29.305 1.00 13.97 101 GLY A CA 1
ATOM 679 C C . GLY A 1 101 ? 24.454 55.609 30.646 1.00 16.60 101 GLY A C 1
ATOM 680 O O . GLY A 1 101 ? 24.316 54.943 31.674 1.00 14.73 101 GLY A O 1
ATOM 681 N N . ARG A 1 102 ? 24.460 56.935 30.640 1.00 16.33 102 ARG A N 1
ATOM 682 C CA . ARG A 1 102 ? 24.233 57.701 31.859 1.00 17.32 102 ARG A CA 1
ATOM 683 C C . ARG A 1 102 ? 23.678 59.060 31.469 1.00 17.96 102 ARG A C 1
ATOM 684 O O . ARG A 1 102 ? 23.770 59.468 30.311 1.00 17.80 102 ARG A O 1
ATOM 692 N N . GLY A 1 103 ? 23.093 59.760 32.430 1.00 16.74 103 GLY A N 1
ATOM 693 C CA . GLY A 1 103 ? 22.515 61.052 32.122 1.00 13.97 103 GLY A CA 1
ATOM 694 C C . GLY A 1 103 ? 21.021 60.921 31.904 1.00 13.62 103 GLY A C 1
ATOM 695 O O . GLY A 1 103 ? 20.459 59.831 32.039 1.00 15.05 103 GLY A O 1
ATOM 696 N N . PRO A 1 104 ? 20.342 62.020 31.553 1.00 12.28 104 PRO A N 1
ATOM 697 C CA . PRO A 1 104 ? 18.896 61.968 31.331 1.00 11.79 104 PRO A CA 1
ATOM 698 C C . PRO A 1 104 ? 18.443 61.206 30.093 1.00 11.85 104 PRO A C 1
ATOM 699 O O . PRO A 1 104 ? 19.223 60.917 29.190 1.00 14.21 104 PRO A O 1
ATOM 703 N N . ALA A 1 105 ? 17.159 60.882 30.066 1.00 13.21 105 ALA A N 1
ATOM 704 C CA . ALA A 1 105 ? 16.592 60.186 28.927 1.00 13.75 105 ALA A CA 1
ATOM 705 C C . ALA A 1 105 ? 16.579 61.161 27.758 1.00 16.90 105 ALA A C 1
ATOM 706 O O . ALA A 1 105 ? 16.442 62.371 27.958 1.00 14.21 105 ALA A O 1
ATOM 708 N N . LEU A 1 106 ? 16.747 60.643 26.546 1.00 15.04 106 LEU A N 1
ATOM 709 C CA . LEU A 1 106 ? 16.694 61.477 25.350 1.00 14.08 106 LEU A CA 1
ATOM 710 C C . LEU A 1 106 ? 15.313 61.196 24.763 1.00 13.20 106 LEU A C 1
ATOM 711 O O . LEU A 1 106 ? 15.072 60.127 24.211 1.00 13.13 106 LEU A O 1
ATOM 716 N N . GLN A 1 107 ? 14.400 62.150 24.901 1.00 12.01 107 GLN A N 1
ATOM 717 C CA . GLN A 1 107 ? 13.043 61.952 24.412 1.00 13.96 107 GLN A CA 1
ATOM 718 C C . GLN A 1 107 ? 12.935 61.631 22.923 1.00 14.10 107 GLN A C 1
ATOM 719 O O . GLN A 1 107 ? 12.075 60.851 22.519 1.00 12.33 107 GLN A O 1
ATOM 725 N N . LYS A 1 108 ? 13.799 62.222 22.103 1.00 15.62 108 LYS A N 1
ATOM 726 C CA . LYS A 1 108 ? 13.734 61.956 20.671 1.00 17.26 108 LYS A CA 1
ATOM 727 C C . LYS A 1 108 ? 13.982 60.473 20.404 1.00 16.63 108 LYS A C 1
ATOM 728 O O . LYS A 1 108 ? 13.373 59.882 19.509 1.00 16.22 108 LYS A O 1
ATOM 734 N N . GLY A 1 109 ? 14.877 59.878 21.185 1.00 15.31 109 GLY A N 1
ATOM 735 C CA . GLY A 1 109 ? 15.172 58.465 21.020 1.00 15.79 109 GLY A CA 1
ATOM 736 C C . GLY A 1 109 ? 13.974 57.630 21.426 1.00 16.46 109 GLY A C 1
ATOM 737 O O . GLY A 1 109 ? 13.589 56.692 20.729 1.00 16.96 109 GLY A O 1
ATOM 738 N N . LEU A 1 110 ? 13.381 57.976 22.565 1.00 15.35 110 LEU A N 1
ATOM 739 C CA . LEU A 1 110 ? 12.218 57.257 23.065 1.00 14.71 110 LEU A CA 1
ATOM 740 C C . LEU A 1 110 ? 11.019 57.427 22.140 1.00 14.55 110 LEU A C 1
ATOM 741 O O . LEU A 1 110 ? 10.188 56.530 22.029 1.00 12.56 110 LEU A O 1
ATOM 746 N N . ASP A 1 111 ? 10.935 58.576 21.476 1.00 13.55 111 ASP A N 1
ATOM 747 C CA . ASP A 1 111 ? 9.827 58.832 20.558 1.00 13.92 111 ASP A CA 1
ATOM 748 C C . ASP A 1 111 ? 9.757 57.784 19.443 1.00 12.06 111 ASP A C 1
ATOM 749 O O . ASP A 1 111 ? 8.671 57.419 18.996 1.00 13.00 111 ASP A O 1
ATOM 754 N N . PHE A 1 112 ? 10.905 57.295 18.984 1.00 13.15 112 PHE A N 1
ATOM 755 C CA . PHE A 1 112 ? 10.890 56.284 17.930 1.00 14.04 112 PHE A CA 1
ATOM 756 C C . PHE A 1 112 ? 10.118 55.058 18.406 1.00 13.12 112 PHE A C 1
ATOM 757 O O . PHE A 1 112 ? 9.291 54.506 17.678 1.00 11.43 112 PHE A O 1
ATOM 765 N N . TYR A 1 113 ? 10.385 54.632 19.634 1.00 12.81 113 TYR A N 1
ATOM 766 C CA . TYR A 1 113 ? 9.709 53.462 20.166 1.00 12.27 113 TYR A CA 1
ATOM 767 C C . TYR A 1 113 ? 8.267 53.762 20.552 1.00 13.19 113 TYR A C 1
ATOM 768 O O . TYR A 1 113 ? 7.417 52.877 20.498 1.00 12.98 113 TYR A O 1
ATOM 777 N N . ARG A 1 114 ? 7.989 55.009 20.926 1.00 12.29 114 ARG A N 1
ATOM 778 C CA . ARG A 1 114 ? 6.617 55.385 21.263 1.00 13.04 114 ARG A CA 1
ATOM 779 C C . ARG A 1 114 ? 5.752 55.207 20.022 1.00 12.86 114 ARG A C 1
ATOM 780 O O . ARG A 1 114 ? 4.696 54.573 20.067 1.00 13.87 114 ARG A O 1
ATOM 788 N N . ARG A 1 115 ? 6.195 55.772 18.903 1.00 16.23 115 ARG A N 1
ATOM 789 C CA . ARG A 1 115 ? 5.428 55.665 17.668 1.00 17.45 115 ARG A CA 1
ATOM 790 C C . ARG A 1 115 ? 5.320 54.223 17.191 1.00 13.48 115 ARG A C 1
ATOM 791 O O . ARG A 1 115 ? 4.259 53.791 16.740 1.00 14.72 115 ARG A O 1
ATOM 799 N N . LEU A 1 116 ? 6.420 53.480 17.286 1.00 12.88 116 LEU A N 1
ATOM 800 C CA . LEU A 1 116 ? 6.427 52.080 16.864 1.00 12.25 116 LEU A CA 1
ATOM 801 C C . LEU A 1 116 ? 5.420 51.268 17.673 1.00 13.18 116 LEU A C 1
ATOM 802 O O . LEU A 1 116 ? 4.575 50.557 17.112 1.00 13.48 116 LEU A O 1
ATOM 807 N N . ALA A 1 117 ? 5.520 51.368 18.995 1.00 14.16 117 ALA A N 1
ATOM 808 C CA . ALA A 1 117 ? 4.624 50.637 19.881 1.00 13.58 117 ALA A CA 1
ATOM 809 C C . ALA A 1 117 ? 3.168 51.026 19.634 1.00 14.00 117 ALA A C 1
ATOM 810 O O . ALA A 1 117 ? 2.294 50.165 19.596 1.00 13.73 117 ALA A O 1
ATOM 812 N N . ASP A 1 118 ? 2.913 52.321 19.468 1.00 14.51 118 ASP A N 1
ATOM 813 C CA . ASP A 1 118 ? 1.549 52.799 19.226 1.00 14.95 118 ASP A CA 1
ATOM 814 C C . ASP A 1 118 ? 0.963 52.221 17.943 1.00 15.43 118 ASP A C 1
ATOM 815 O O . ASP A 1 118 ? -0.215 51.847 17.898 1.00 13.74 118 ASP A O 1
ATOM 820 N N . GLU A 1 119 ? 1.788 52.151 16.902 1.00 16.33 119 GLU A N 1
ATOM 821 C CA . GLU A 1 119 ? 1.353 51.628 15.614 1.00 17.27 119 GLU A CA 1
ATOM 822 C C . GLU A 1 119 ? 1.087 50.131 15.715 1.00 16.53 119 GLU A C 1
ATOM 823 O O . GLU A 1 119 ? 0.124 49.626 15.142 1.00 16.22 119 GLU A O 1
ATOM 829 N N . LEU A 1 120 ? 1.947 49.418 16.436 1.00 15.71 120 LEU A N 1
ATOM 830 C CA . LEU A 1 120 ? 1.761 47.982 16.615 1.00 15.86 120 LEU A CA 1
ATOM 831 C C . LEU A 1 120 ? 0.404 47.733 17.268 1.00 17.99 120 LEU A C 1
ATOM 832 O O . LEU A 1 120 ? -0.383 46.908 16.797 1.00 16.46 120 LEU A O 1
ATOM 837 N N . LEU A 1 121 ? 0.137 48.458 18.350 1.00 19.40 121 LEU A N 1
ATOM 838 C CA . LEU A 1 121 ? -1.122 48.328 19.079 1.00 18.93 121 LEU A CA 1
ATOM 839 C C . LEU A 1 121 ? -2.322 48.669 18.197 1.00 19.28 121 LEU A C 1
ATOM 840 O O . LEU A 1 121 ? -3.361 48.009 18.269 1.00 17.96 121 LEU A O 1
ATOM 845 N N . ALA A 1 122 ? -2.179 49.704 17.374 1.00 20.26 122 ALA A N 1
ATOM 846 C CA . ALA A 1 122 ? -3.259 50.116 16.484 1.00 20.75 122 ALA A CA 1
ATOM 847 C C . ALA A 1 122 ? -3.555 48.999 15.488 1.00 21.61 122 ALA A C 1
ATOM 848 O O . ALA A 1 122 ? -4.665 48.900 14.955 1.00 23.31 122 ALA A O 1
ATOM 850 N N . LYS A 1 123 ? -2.551 48.160 15.248 1.00 22.82 123 LYS A N 1
ATOM 851 C CA . LYS A 1 123 ? -2.662 47.034 14.323 1.00 22.71 123 LYS A CA 1
ATOM 852 C C . LYS A 1 123 ? -3.045 45.742 15.038 1.00 22.31 123 LYS A C 1
ATOM 853 O O . LYS A 1 123 ? -3.168 44.692 14.408 1.00 23.21 123 LYS A O 1
ATOM 859 N N . GLY A 1 124 ? -3.218 45.814 16.353 1.00 21.22 124 GLY A N 1
ATOM 860 C CA . GLY A 1 124 ? -3.585 44.628 17.106 1.00 20.93 124 GLY A CA 1
ATOM 861 C C . GLY A 1 124 ? -2.422 43.681 17.332 1.00 20.01 124 GLY A C 1
ATOM 862 O O . GLY A 1 124 ? -2.621 42.495 17.600 1.00 22.02 124 GLY A O 1
ATOM 863 N N . ILE A 1 125 ? -1.204 44.205 17.222 1.00 18.35 125 ILE A N 1
ATOM 864 C CA . ILE A 1 125 ? 0.002 43.406 17.423 1.00 16.74 125 ILE A CA 1
ATOM 865 C C . ILE A 1 125 ? 0.613 43.766 18.776 1.00 18.98 125 ILE A C 1
ATOM 866 O O . ILE A 1 125 ? 0.849 44.935 19.073 1.00 18.95 125 ILE A O 1
ATOM 871 N N . GLN A 1 126 ? 0.868 42.750 19.590 1.00 20.33 126 GLN A N 1
ATOM 872 C CA . GLN A 1 126 ? 1.430 42.946 20.919 1.00 20.20 126 GLN A CA 1
ATOM 873 C C . GLN A 1 126 ? 2.921 43.271 20.891 1.00 19.42 126 GLN A C 1
ATOM 874 O O . GLN A 1 126 ? 3.727 42.473 20.421 1.00 19.75 126 GLN A O 1
ATOM 880 N N . PRO A 1 127 ? 3.303 44.464 21.376 1.00 19.29 127 PRO A N 1
ATOM 881 C CA . PRO A 1 127 ? 4.726 44.809 21.379 1.00 18.86 127 PRO A CA 1
ATOM 882 C C . PRO A 1 127 ? 5.421 44.137 22.567 1.00 20.99 127 PRO A C 1
ATOM 883 O O . PRO A 1 127 ? 4.923 44.174 23.696 1.00 21.95 127 PRO A O 1
ATOM 887 N N . VAL A 1 128 ? 6.553 43.495 22.301 1.00 18.28 128 VAL A N 1
ATOM 888 C CA . VAL A 1 128 ? 7.324 42.819 23.338 1.00 17.52 128 VAL A CA 1
ATOM 889 C C . VAL A 1 128 ? 8.716 43.423 23.234 1.00 17.97 128 VAL A C 1
ATOM 890 O O . VAL A 1 128 ? 9.402 43.233 22.234 1.00 16.70 128 VAL A O 1
ATOM 894 N N . ALA A 1 129 ? 9.124 44.154 24.267 1.00 16.50 129 ALA A N 1
ATOM 895 C CA . ALA A 1 129 ? 10.409 44.843 24.251 1.00 14.96 129 ALA A CA 1
ATOM 896 C C . ALA A 1 129 ? 11.524 44.259 25.101 1.00 15.21 129 ALA A C 1
ATOM 897 O O . ALA A 1 129 ? 11.329 43.938 26.273 1.00 15.14 129 ALA A O 1
ATOM 899 N N . THR A 1 130 ? 12.700 44.140 24.488 1.00 12.78 130 THR A N 1
ATOM 900 C CA . THR A 1 130 ? 13.899 43.651 25.165 1.00 12.65 130 THR A CA 1
ATOM 901 C C . THR A 1 130 ? 14.745 44.886 25.453 1.00 14.01 130 THR A C 1
ATOM 902 O O . THR A 1 130 ? 15.063 45.651 24.545 1.00 11.11 130 THR A O 1
ATOM 906 N N . LEU A 1 131 ? 15.104 45.091 26.713 1.00 11.77 131 LEU A N 1
ATOM 907 C CA . LEU A 1 131 ? 15.903 46.255 27.074 1.00 11.26 131 LEU A CA 1
ATOM 908 C C . LEU A 1 131 ? 17.327 46.194 26.545 1.00 11.27 131 LEU A C 1
ATOM 909 O O . LEU A 1 131 ? 17.862 47.192 26.064 1.00 12.85 131 LEU A O 1
ATOM 914 N N . TYR A 1 132 ? 17.940 45.020 26.616 1.00 11.24 132 TYR A N 1
ATOM 915 C CA . TYR A 1 132 ? 19.322 44.910 26.171 1.00 10.55 132 TYR A CA 1
ATOM 916 C C . TYR A 1 132 ? 19.626 43.759 25.226 1.00 13.91 132 TYR A C 1
ATOM 917 O O . TYR A 1 132 ? 19.584 42.591 25.617 1.00 11.27 132 TYR A O 1
ATOM 926 N N . HIS A 1 133 ? 19.919 44.098 23.975 1.00 12.71 133 HIS A N 1
ATOM 927 C CA . HIS A 1 133 ? 20.282 43.087 23.001 1.00 12.42 133 HIS A CA 1
ATOM 928 C C . HIS A 1 133 ? 21.666 43.398 22.443 1.00 12.24 133 HIS A C 1
ATOM 929 O O . HIS A 1 133 ? 21.862 43.530 21.231 1.00 12.65 133 HIS A O 1
ATOM 936 N N . TRP A 1 134 ? 22.602 43.565 23.376 1.00 10.79 134 TRP A N 1
ATOM 937 C CA . TRP A 1 134 ? 24.024 43.765 23.092 1.00 9.46 134 TRP A CA 1
ATOM 938 C C . TRP A 1 134 ? 24.577 45.125 22.714 1.00 6.64 134 TRP A C 1
ATOM 939 O O . TRP A 1 134 ? 25.805 45.286 22.673 1.00 9.29 134 TRP A O 1
ATOM 950 N N . ASP A 1 135 ? 23.716 46.102 22.434 1.00 10.99 135 ASP A N 1
ATOM 951 C CA . ASP A 1 135 ? 24.224 47.415 22.058 1.00 12.24 135 ASP A CA 1
ATOM 952 C C . ASP A 1 135 ? 24.541 48.320 23.246 1.00 12.15 135 ASP A C 1
ATOM 953 O O . ASP A 1 135 ? 23.918 49.361 23.450 1.00 11.18 135 ASP A O 1
ATOM 958 N N . LEU A 1 136 ? 25.541 47.912 24.020 1.00 12.19 136 LEU A N 1
ATOM 959 C CA . LEU A 1 136 ? 25.974 48.669 25.186 1.00 12.53 136 LEU A CA 1
ATOM 960 C C . LEU A 1 136 ? 26.599 50.000 24.759 1.00 11.77 136 LEU A C 1
ATOM 961 O O . LEU A 1 136 ? 27.409 50.040 23.838 1.00 11.73 136 LEU A O 1
ATOM 966 N N . PRO A 1 137 ? 26.209 51.115 25.403 1.00 11.60 137 PRO A N 1
ATOM 967 C CA . PRO A 1 137 ? 26.809 52.399 25.022 1.00 11.87 137 PRO A CA 1
ATOM 968 C C . PRO A 1 137 ? 28.329 52.281 25.188 1.00 13.10 137 PRO A C 1
ATOM 969 O O . PRO A 1 137 ? 28.801 51.785 26.208 1.00 14.12 137 PRO A O 1
ATOM 973 N N . GLN A 1 138 ? 29.092 52.735 24.198 1.00 11.44 138 GLN A N 1
ATOM 974 C CA . GLN A 1 138 ? 30.550 52.620 24.276 1.00 12.08 138 GLN A CA 1
ATOM 975 C C . GLN A 1 138 ? 31.159 53.211 25.548 1.00 12.67 138 GLN A C 1
ATOM 976 O O . GLN A 1 138 ? 32.107 52.654 26.102 1.00 13.09 138 GLN A O 1
ATOM 982 N N . GLU A 1 139 ? 30.620 54.333 26.016 1.00 12.54 139 GLU A N 1
ATOM 983 C CA . GLU A 1 139 ? 31.151 54.967 27.216 1.00 11.60 139 GLU A CA 1
ATOM 984 C C . GLU A 1 139 ? 31.140 54.053 28.444 1.00 11.55 139 GLU A C 1
ATOM 985 O O . GLU A 1 139 ? 32.011 54.165 29.309 1.00 10.88 139 GLU A O 1
ATOM 991 N N . LEU A 1 140 ? 30.164 53.148 28.529 1.00 13.16 140 LEU A N 1
ATOM 992 C CA . LEU A 1 140 ? 30.103 52.238 29.665 1.00 12.46 140 LEU A CA 1
ATOM 993 C C . LEU A 1 140 ? 31.212 51.199 29.554 1.00 14.44 140 LEU A C 1
ATOM 994 O O . LEU A 1 140 ? 31.725 50.724 30.568 1.00 14.18 140 LEU A O 1
ATOM 999 N N . GLU A 1 141 ? 31.588 50.855 28.324 1.00 12.46 141 GLU A N 1
ATOM 1000 C CA . GLU A 1 141 ? 32.672 49.905 28.113 1.00 11.35 141 GLU A CA 1
ATOM 1001 C C . GLU A 1 141 ? 33.985 50.633 28.414 1.00 10.85 141 GLU A C 1
ATOM 1002 O O . GLU A 1 141 ? 34.919 50.043 28.956 1.00 12.14 141 GLU A O 1
ATOM 1008 N N . ASN A 1 142 ? 34.049 51.917 28.066 1.00 12.09 142 ASN A N 1
ATOM 1009 C CA . ASN A 1 142 ? 35.244 52.718 28.337 1.00 11.42 142 ASN A CA 1
ATOM 1010 C C . ASN A 1 142 ? 35.503 52.710 29.843 1.00 12.55 142 ASN A C 1
ATOM 1011 O O . ASN A 1 142 ? 36.653 52.753 30.297 1.00 13.68 142 ASN A O 1
ATOM 1016 N N . ALA A 1 143 ? 34.421 52.657 30.614 1.00 13.79 143 ALA A N 1
ATOM 1017 C CA . ALA A 1 143 ? 34.499 52.659 32.071 1.00 14.26 143 ALA A CA 1
ATOM 1018 C C . ALA A 1 143 ? 34.676 51.268 32.671 1.00 16.78 143 ALA A C 1
ATOM 1019 O O . ALA A 1 143 ? 34.702 51.115 33.894 1.00 17.73 143 ALA A O 1
ATOM 1021 N N . GLY A 1 144 ? 34.789 50.256 31.817 1.00 14.73 144 GLY A N 1
ATOM 1022 C CA . GLY A 1 144 ? 34.985 48.905 32.316 1.00 14.69 144 GLY A CA 1
ATOM 1023 C C . GLY A 1 144 ? 34.094 47.833 31.725 1.00 14.17 144 GLY A C 1
ATOM 1024 O O . GLY A 1 144 ? 34.420 46.647 31.790 1.00 15.50 144 GLY A O 1
ATOM 1025 N N . GLY A 1 145 ? 32.963 48.238 31.159 1.00 13.12 145 GLY A N 1
ATOM 1026 C CA . GLY A 1 145 ? 32.055 47.273 30.568 1.00 12.08 145 GLY A CA 1
ATOM 1027 C C . GLY A 1 145 ? 31.375 46.385 31.592 1.00 14.72 145 GLY A C 1
ATOM 1028 O O . GLY A 1 145 ? 31.357 46.691 32.785 1.00 13.04 145 GLY A O 1
ATOM 1029 N N . TRP A 1 146 ? 30.815 45.274 31.128 1.00 14.11 146 TRP A N 1
ATOM 1030 C CA . TRP A 1 146 ? 30.121 44.361 32.022 1.00 14.49 146 TRP A CA 1
ATOM 1031 C C . TRP A 1 146 ? 30.971 43.800 33.171 1.00 13.73 146 TRP A C 1
ATOM 1032 O O . TRP A 1 146 ? 30.439 43.468 34.227 1.00 13.83 146 TRP A O 1
ATOM 1043 N N . PRO A 1 147 ? 32.299 43.679 32.986 1.00 14.24 147 PRO A N 1
ATOM 1044 C CA . PRO A 1 147 ? 33.105 43.157 34.098 1.00 14.99 147 PRO A CA 1
ATOM 1045 C C . PRO A 1 147 ? 33.129 44.165 35.258 1.00 17.46 147 PRO A C 1
ATOM 1046 O O . PRO A 1 147 ? 33.559 43.846 36.372 1.00 15.98 147 PRO A O 1
ATOM 1050 N N . GLU A 1 148 ? 32.676 45.386 34.978 1.00 16.09 148 GLU A N 1
ATOM 1051 C CA . GLU A 1 148 ? 32.626 46.454 35.977 1.00 17.97 148 GLU A CA 1
ATOM 1052 C C . GLU A 1 148 ? 31.224 46.522 36.583 1.00 15.36 148 GLU A C 1
ATOM 1053 O O . GLU A 1 148 ? 30.233 46.649 35.868 1.00 14.83 148 GLU A O 1
ATOM 1059 N N . ARG A 1 149 ? 31.157 46.438 37.906 1.00 15.38 149 ARG A N 1
ATOM 1060 C CA . ARG A 1 149 ? 29.890 46.458 38.627 1.00 14.43 149 ARG A CA 1
ATOM 1061 C C . ARG A 1 149 ? 28.951 47.618 38.294 1.00 12.19 149 ARG A C 1
ATOM 1062 O O . ARG A 1 149 ? 27.733 47.426 38.183 1.00 11.96 149 ARG A O 1
ATOM 1070 N N . ALA A 1 150 ? 29.506 48.816 38.139 1.00 13.05 150 ALA A N 1
ATOM 1071 C CA . ALA A 1 150 ? 28.693 49.997 37.847 1.00 13.62 150 ALA A CA 1
ATOM 1072 C C . ALA A 1 150 ? 27.769 49.812 36.650 1.00 13.60 150 ALA A C 1
ATOM 1073 O O . ALA A 1 150 ? 26.682 50.392 36.598 1.00 13.65 150 ALA A O 1
ATOM 1075 N N . THR A 1 151 ? 28.196 49.002 35.689 1.00 13.80 151 THR A N 1
ATOM 1076 C CA . THR A 1 151 ? 27.386 48.765 34.502 1.00 13.32 151 THR A CA 1
ATOM 1077 C C . THR A 1 151 ? 26.018 48.188 34.853 1.00 12.98 151 THR A C 1
ATOM 1078 O O . THR A 1 151 ? 25.013 48.534 34.230 1.00 13.27 151 THR A O 1
ATOM 1082 N N . ALA A 1 152 ? 25.975 47.314 35.855 1.00 12.65 152 ALA A N 1
ATOM 1083 C CA . ALA A 1 152 ? 24.710 46.711 36.265 1.00 12.80 152 ALA A CA 1
ATOM 1084 C C . ALA A 1 152 ? 23.767 47.765 36.837 1.00 13.30 152 ALA A C 1
ATOM 1085 O O . ALA A 1 152 ? 22.556 47.725 36.597 1.00 12.45 152 ALA A O 1
ATOM 1087 N N . GLU A 1 153 ? 24.321 48.704 37.599 1.00 14.49 153 GLU A N 1
ATOM 1088 C CA . GLU A 1 153 ? 23.515 49.757 38.200 1.00 16.70 153 GLU A CA 1
ATOM 1089 C C . GLU A 1 153 ? 23.045 50.713 37.106 1.00 13.51 153 GLU A C 1
ATOM 1090 O O . GLU A 1 153 ? 21.915 51.206 37.134 1.00 13.80 153 GLU A O 1
ATOM 1096 N N . ARG A 1 154 ? 23.913 50.973 36.138 1.00 14.35 154 ARG A N 1
ATOM 1097 C CA . ARG A 1 154 ? 23.552 51.860 35.040 1.00 13.89 154 ARG A CA 1
ATOM 1098 C C . ARG A 1 154 ? 22.417 51.230 34.234 1.00 13.15 154 ARG A C 1
ATOM 1099 O O . ARG A 1 154 ? 21.512 51.927 33.773 1.00 11.90 154 ARG A O 1
ATOM 1107 N N . PHE A 1 155 ? 22.445 49.907 34.095 1.00 13.41 155 PHE A N 1
ATOM 1108 C CA . PHE A 1 155 ? 21.402 49.208 33.353 1.00 11.67 155 PHE A CA 1
ATOM 1109 C C . PHE A 1 155 ? 20.054 49.340 34.066 1.00 12.13 155 PHE A C 1
ATOM 1110 O O . PHE A 1 155 ? 19.019 49.503 33.423 1.00 10.78 155 PHE A O 1
ATOM 1118 N N . ALA A 1 156 ? 20.069 49.277 35.396 1.00 12.29 156 ALA A N 1
ATOM 1119 C CA . ALA A 1 156 ? 18.834 49.402 36.171 1.00 13.73 156 ALA A CA 1
ATOM 1120 C C . ALA A 1 156 ? 18.222 50.794 36.032 1.00 11.48 156 ALA A C 1
ATOM 1121 O O . ALA A 1 156 ? 16.996 50.952 36.027 1.00 12.55 156 ALA A O 1
ATOM 1123 N N . GLU A 1 157 ? 19.071 51.808 35.914 1.00 12.93 157 GLU A N 1
ATOM 1124 C CA . GLU A 1 157 ? 18.594 53.178 35.763 1.00 14.05 157 GLU A CA 1
ATOM 1125 C C . GLU A 1 157 ? 17.946 53.318 34.386 1.00 13.64 157 GLU A C 1
ATOM 1126 O O . GLU A 1 157 ? 16.896 53.948 34.241 1.00 12.56 157 GLU A O 1
ATOM 1132 N N . TYR A 1 158 ? 18.570 52.703 33.386 1.00 13.22 158 TYR A N 1
ATOM 1133 C CA . TYR A 1 158 ? 18.068 52.715 32.017 1.00 12.25 158 TYR A CA 1
ATOM 1134 C C . TYR A 1 158 ? 16.711 52.005 31.968 1.00 12.37 158 TYR A C 1
ATOM 1135 O O . TYR A 1 158 ? 15.774 52.466 31.304 1.00 11.31 158 TYR A O 1
ATOM 1144 N N . ALA A 1 159 ? 16.601 50.894 32.692 1.00 11.50 159 ALA A N 1
ATOM 1145 C CA . ALA A 1 159 ? 15.352 50.142 32.731 1.00 11.22 159 ALA A CA 1
ATOM 1146 C C . ALA A 1 159 ? 14.224 51.029 33.256 1.00 12.33 159 ALA A C 1
ATOM 1147 O O . ALA A 1 159 ? 13.108 51.007 32.731 1.00 12.05 159 ALA A O 1
ATOM 1149 N N . ALA A 1 160 ? 14.521 51.811 34.290 1.00 13.39 160 ALA A N 1
ATOM 1150 C CA . ALA A 1 160 ? 13.529 52.709 34.878 1.00 12.75 160 ALA A CA 1
ATOM 1151 C C . ALA A 1 160 ? 13.106 53.767 33.861 1.00 11.25 160 ALA A C 1
ATOM 1152 O O . ALA A 1 160 ? 11.915 54.061 33.708 1.00 12.07 160 ALA A O 1
ATOM 1154 N N . ILE A 1 161 ? 14.086 54.332 33.163 1.00 11.93 161 ILE A N 1
ATOM 1155 C CA . ILE A 1 161 ? 13.823 55.349 32.151 1.00 12.88 161 ILE A CA 1
ATOM 1156 C C . ILE A 1 161 ? 12.883 54.795 31.084 1.00 14.52 161 ILE A C 1
ATOM 1157 O O . ILE A 1 161 ? 11.908 55.447 30.700 1.00 14.56 161 ILE A O 1
ATOM 1162 N N . ALA A 1 162 ? 13.182 53.591 30.608 1.00 12.87 162 ALA A N 1
ATOM 1163 C CA . ALA A 1 162 ? 12.375 52.951 29.578 1.00 12.45 162 ALA A CA 1
ATOM 1164 C C . ALA A 1 162 ? 10.952 52.668 30.053 1.00 13.58 162 ALA A C 1
ATOM 1165 O O . ALA A 1 162 ? 9.990 52.916 29.327 1.00 15.14 162 ALA A O 1
ATOM 1167 N N . ALA A 1 163 ? 10.827 52.144 31.268 1.00 12.96 163 ALA A N 1
ATOM 1168 C CA . ALA A 1 163 ? 9.519 51.819 31.832 1.00 13.05 163 ALA A CA 1
ATOM 1169 C C . ALA A 1 163 ? 8.682 53.075 32.029 1.00 12.48 163 ALA A C 1
ATOM 1170 O O . ALA A 1 163 ? 7.483 53.079 31.742 1.00 13.54 163 ALA A O 1
ATOM 1172 N N . ASP A 1 164 ? 9.308 54.136 32.529 1.00 16.06 164 ASP A N 1
ATOM 1173 C CA . ASP A 1 164 ? 8.603 55.396 32.751 1.00 17.69 164 ASP A CA 1
ATOM 1174 C C . ASP A 1 164 ? 8.016 55.942 31.453 1.00 19.70 164 ASP A C 1
ATOM 1175 O O . ASP A 1 164 ? 6.905 56.480 31.432 1.00 19.99 164 ASP A O 1
ATOM 1180 N N . ALA A 1 165 ? 8.765 55.792 30.368 1.00 19.12 165 ALA A N 1
ATOM 1181 C CA . ALA A 1 165 ? 8.352 56.310 29.070 1.00 18.77 165 ALA A CA 1
ATOM 1182 C C . ALA A 1 165 ? 7.420 55.429 28.247 1.00 17.94 165 ALA A C 1
ATOM 1183 O O . ALA A 1 165 ? 6.498 55.933 27.601 1.00 19.07 165 ALA A O 1
ATOM 1185 N N . LEU A 1 166 ? 7.649 54.121 28.270 1.00 18.26 166 LEU A N 1
ATOM 1186 C CA . LEU A 1 166 ? 6.853 53.207 27.457 1.00 18.16 166 LEU A CA 1
ATOM 1187 C C . LEU A 1 166 ? 5.963 52.247 28.234 1.00 19.12 166 LEU A C 1
ATOM 1188 O O . LEU A 1 166 ? 5.255 51.433 27.636 1.00 17.91 166 LEU A O 1
ATOM 1193 N N . GLY A 1 167 ? 5.989 52.351 29.559 1.00 18.15 167 GLY A N 1
ATOM 1194 C CA . GLY A 1 167 ? 5.203 51.459 30.389 1.00 17.64 167 GLY A CA 1
ATOM 1195 C C . GLY A 1 167 ? 3.709 51.460 30.134 1.00 19.52 167 GLY A C 1
ATOM 1196 O O . GLY A 1 167 ? 3.029 50.478 30.430 1.00 20.97 167 GLY A O 1
ATOM 1197 N N . ASP A 1 168 ? 3.189 52.548 29.584 1.00 19.56 168 ASP A N 1
ATOM 1198 C CA . ASP A 1 168 ? 1.759 52.622 29.326 1.00 21.92 168 ASP A CA 1
ATOM 1199 C C . ASP A 1 168 ? 1.352 51.986 28.002 1.00 24.13 168 ASP A C 1
ATOM 1200 O O . ASP A 1 168 ? 0.164 51.804 27.740 1.00 27.38 168 ASP A O 1
ATOM 1205 N N . ARG A 1 169 ? 2.322 51.645 27.162 1.00 23.61 169 ARG A N 1
ATOM 1206 C CA . ARG A 1 169 ? 1.991 51.028 25.880 1.00 25.20 169 ARG A CA 1
ATOM 1207 C C . ARG A 1 169 ? 2.567 49.628 25.729 1.00 22.73 169 ARG A C 1
ATOM 1208 O O . ARG A 1 169 ? 1.990 48.789 25.043 1.00 25.03 169 ARG A O 1
ATOM 1216 N N . VAL A 1 170 ? 3.704 49.377 26.370 1.00 19.58 170 VAL A N 1
ATOM 1217 C CA . VAL A 1 170 ? 4.340 48.066 26.304 1.00 17.29 170 VAL A CA 1
ATOM 1218 C C . VAL A 1 170 ? 4.067 47.308 27.602 1.00 20.08 170 VAL A C 1
ATOM 1219 O O . VAL A 1 170 ? 4.462 47.755 28.681 1.00 20.54 170 VAL A O 1
ATOM 1223 N N . LYS A 1 171 ? 3.397 46.164 27.496 1.00 18.86 171 LYS A N 1
ATOM 1224 C CA . LYS A 1 171 ? 3.061 45.371 28.674 1.00 20.23 171 LYS A CA 1
ATOM 1225 C C . LYS A 1 171 ? 3.896 44.113 28.886 1.00 21.50 171 LYS A C 1
ATOM 1226 O O . LYS A 1 171 ? 3.736 43.430 29.898 1.00 21.99 171 LYS A O 1
ATOM 1232 N N . THR A 1 172 ? 4.776 43.796 27.940 1.00 19.59 172 THR A N 1
ATOM 1233 C CA . THR A 1 172 ? 5.618 42.610 28.065 1.00 17.70 172 THR A CA 1
ATOM 1234 C C . THR A 1 172 ? 7.067 43.050 27.919 1.00 18.01 172 THR A C 1
ATOM 1235 O O . THR A 1 172 ? 7.459 43.576 26.881 1.00 18.12 172 THR A O 1
ATOM 1239 N N . TRP A 1 173 ? 7.852 42.833 28.970 1.00 15.02 173 TRP A N 1
ATOM 1240 C CA . TRP A 1 173 ? 9.247 43.252 28.982 1.00 12.89 173 TRP A CA 1
ATOM 1241 C C . TRP A 1 173 ? 10.259 42.143 29.221 1.00 12.68 173 TRP A C 1
ATOM 1242 O O . TRP A 1 173 ? 10.047 41.252 30.042 1.00 13.47 173 TRP A O 1
ATOM 1253 N N . THR A 1 174 ? 11.371 42.225 28.498 1.00 11.64 174 THR A N 1
ATOM 1254 C CA . THR A 1 174 ? 12.464 41.276 28.640 1.00 11.27 174 THR A CA 1
ATOM 1255 C C . THR A 1 174 ? 13.675 42.124 29.007 1.00 11.99 174 THR A C 1
ATOM 1256 O O . THR A 1 174 ? 13.939 43.142 28.369 1.00 13.43 174 THR A O 1
ATOM 1260 N N . THR A 1 175 ? 14.400 41.717 30.041 1.00 12.07 175 THR A N 1
ATOM 1261 C CA . THR A 1 175 ? 15.572 42.471 30.476 1.00 11.46 175 THR A CA 1
ATOM 1262 C C . THR A 1 175 ? 16.757 42.291 29.535 1.00 13.73 175 THR A C 1
ATOM 1263 O O . THR A 1 175 ? 17.189 43.237 28.878 1.00 14.58 175 THR A O 1
ATOM 1267 N N . LEU A 1 176 ? 17.266 41.066 29.466 1.00 13.15 176 LEU A N 1
ATOM 1268 C CA . LEU A 1 176 ? 18.422 40.761 28.631 1.00 13.37 176 LEU A CA 1
ATOM 1269 C C . LEU A 1 176 ? 18.139 39.694 27.587 1.00 12.95 176 LEU A C 1
ATOM 1270 O O . LEU A 1 176 ? 17.275 38.836 27.774 1.00 13.15 176 LEU A O 1
ATOM 1275 N N . ASN A 1 177 ? 18.883 39.747 26.487 1.00 12.69 177 ASN A N 1
ATOM 1276 C CA . ASN A 1 177 ? 18.771 38.728 25.452 1.00 10.09 177 ASN A CA 1
ATOM 1277 C C . ASN A 1 177 ? 20.119 38.031 25.384 1.00 9.15 177 ASN A C 1
ATOM 1278 O O . ASN A 1 177 ? 21.140 38.674 25.144 1.00 10.61 177 ASN A O 1
ATOM 1283 N N . GLU A 1 178 ? 20.118 36.723 25.611 1.00 9.98 178 GLU A N 1
ATOM 1284 C CA . GLU A 1 178 ? 21.334 35.917 25.536 1.00 11.74 178 GLU A CA 1
ATOM 1285 C C . GLU A 1 178 ? 22.578 36.470 26.231 1.00 12.28 178 GLU A C 1
ATOM 1286 O O . GLU A 1 178 ? 23.589 36.785 25.585 1.00 11.39 178 GLU A O 1
ATOM 1292 N N . PRO A 1 179 ? 22.527 36.587 27.565 1.00 13.73 179 PRO A N 1
ATOM 1293 C CA . PRO A 1 179 ? 23.671 37.098 28.321 1.00 13.34 179 PRO A CA 1
ATOM 1294 C C . PRO A 1 179 ? 24.902 36.202 28.170 1.00 11.67 179 PRO A C 1
ATOM 1295 O O . PRO A 1 179 ? 26.034 36.648 28.375 1.00 10.89 179 PRO A O 1
ATOM 1299 N N . TRP A 1 180 ? 24.692 34.938 27.807 1.00 12.62 180 TRP A N 1
ATOM 1300 C CA . TRP A 1 180 ? 25.832 34.041 27.627 1.00 12.01 180 TRP A CA 1
ATOM 1301 C C . TRP A 1 180 ? 26.725 34.604 26.526 1.00 11.13 180 TRP A C 1
ATOM 1302 O O . TRP A 1 180 ? 27.951 34.617 26.649 1.00 10.95 180 TRP A O 1
ATOM 1313 N N . CYS A 1 181 ? 26.111 35.067 25.445 1.00 13.92 181 CYS A N 1
ATOM 1314 C CA . CYS A 1 181 ? 26.877 35.629 24.343 1.00 13.54 181 CYS A CA 1
ATOM 1315 C C . CYS A 1 181 ? 27.591 36.905 24.782 1.00 10.97 181 CYS A C 1
ATOM 1316 O O . CYS A 1 181 ? 28.789 37.068 24.542 1.00 11.19 181 CYS A O 1
ATOM 1319 N N . SER A 1 182 ? 26.866 37.797 25.450 1.00 10.70 182 SER A N 1
ATOM 1320 C CA . SER A 1 182 ? 27.455 39.060 25.905 1.00 10.19 182 SER A CA 1
ATOM 1321 C C . SER A 1 182 ? 28.677 38.849 26.789 1.00 10.87 182 SER A C 1
ATOM 1322 O O . SER A 1 182 ? 29.700 39.515 26.621 1.00 9.65 182 SER A O 1
ATOM 1325 N N . ALA A 1 183 ? 28.574 37.919 27.731 1.00 11.46 183 ALA A N 1
ATOM 1326 C CA . ALA A 1 183 ? 29.679 37.669 28.644 1.00 10.86 183 ALA A CA 1
ATOM 1327 C C . ALA A 1 183 ? 30.837 36.859 28.080 1.00 9.73 183 ALA A C 1
ATOM 1328 O O . ALA A 1 183 ? 31.991 37.294 28.132 1.00 9.81 183 ALA A O 1
ATOM 1330 N N . PHE A 1 184 ? 30.534 35.686 27.536 1.00 12.10 184 PHE A N 1
ATOM 1331 C CA . PHE A 1 184 ? 31.587 34.797 27.052 1.00 11.76 184 PHE A CA 1
ATOM 1332 C C . PHE A 1 184 ? 32.140 35.020 25.654 1.00 12.55 184 PHE A C 1
ATOM 1333 O O . PHE A 1 184 ? 33.329 34.779 25.412 1.00 13.20 184 PHE A O 1
ATOM 1341 N N . LEU A 1 185 ? 31.310 35.485 24.729 1.00 13.13 185 LEU A N 1
ATOM 1342 C CA . LEU A 1 185 ? 31.812 35.766 23.391 1.00 13.60 185 LEU A CA 1
ATOM 1343 C C . LEU A 1 185 ? 32.334 37.201 23.400 1.00 12.72 185 LEU A C 1
ATOM 1344 O O . LEU A 1 185 ? 33.296 37.535 22.707 1.00 12.96 185 LEU A O 1
ATOM 1349 N N . GLY A 1 186 ? 31.716 38.037 24.229 1.00 11.82 186 GLY A N 1
ATOM 1350 C CA . GLY A 1 186 ? 32.127 39.425 24.318 1.00 11.16 186 GLY A CA 1
ATOM 1351 C C . GLY A 1 186 ? 33.393 39.668 25.124 1.00 12.22 186 GLY A C 1
ATOM 1352 O O . GLY A 1 186 ? 34.192 40.536 24.776 1.00 11.15 186 GLY A O 1
ATOM 1353 N N . TYR A 1 187 ? 33.584 38.900 26.194 1.00 12.51 187 TYR A N 1
ATOM 1354 C CA . TYR A 1 187 ? 34.756 39.065 27.053 1.00 13.30 187 TYR A CA 1
ATOM 1355 C C . TYR A 1 187 ? 35.589 37.801 27.235 1.00 13.96 187 TYR A C 1
ATOM 1356 O O . TYR A 1 187 ? 36.652 37.850 27.855 1.00 15.79 187 TYR A O 1
ATOM 1365 N N . GLY A 1 188 ? 35.105 36.678 26.712 1.00 13.55 188 GLY A N 1
ATOM 1366 C CA . GLY A 1 188 ? 35.831 35.425 26.850 1.00 14.35 188 GLY A CA 1
ATOM 1367 C C . GLY A 1 188 ? 36.679 35.094 25.635 1.00 14.59 188 GLY A C 1
ATOM 1368 O O . GLY A 1 188 ? 37.908 35.052 25.723 1.00 12.88 188 GLY A O 1
ATOM 1369 N N . SER A 1 189 ? 36.027 34.859 24.499 1.00 15.26 189 SER A N 1
ATOM 1370 C CA . SER A 1 189 ? 36.729 34.537 23.259 1.00 15.20 189 SER A CA 1
ATOM 1371 C C . SER A 1 189 ? 36.907 35.783 22.393 1.00 15.90 189 SER A C 1
ATOM 1372 O O . SER A 1 189 ? 37.657 35.769 21.416 1.00 15.49 189 SER A O 1
ATOM 1375 N N . GLY A 1 190 ? 36.201 36.851 22.755 1.00 15.43 190 GLY A N 1
ATOM 1376 C CA . GLY A 1 190 ? 36.305 38.114 22.042 1.00 15.00 190 GLY A CA 1
ATOM 1377 C C . GLY A 1 190 ? 35.794 38.194 20.617 1.00 15.03 190 GLY A C 1
ATOM 1378 O O . GLY A 1 190 ? 36.132 39.145 19.909 1.00 15.59 190 GLY A O 1
ATOM 1379 N N . VAL A 1 191 ? 34.980 37.229 20.193 1.00 15.64 191 VAL A N 1
ATOM 1380 C CA . VAL A 1 191 ? 34.450 37.235 18.829 1.00 14.64 191 VAL A CA 1
ATOM 1381 C C . VAL A 1 191 ? 33.200 38.104 18.677 1.00 14.18 191 VAL A C 1
ATOM 1382 O O . VAL A 1 191 ? 32.665 38.253 17.579 1.00 13.85 191 VAL A O 1
ATOM 1386 N N . HIS A 1 192 ? 32.743 38.666 19.794 1.00 12.94 192 HIS A N 1
ATOM 1387 C CA . HIS A 1 192 ? 31.601 39.587 19.815 1.00 11.44 192 HIS A CA 1
ATOM 1388 C C . HIS A 1 192 ? 32.094 40.841 20.531 1.00 11.08 192 HIS A C 1
ATOM 1389 O O . HIS A 1 192 ? 33.061 40.775 21.293 1.00 11.81 192 HIS A O 1
ATOM 1396 N N . ALA A 1 193 ? 31.437 41.974 20.302 1.00 11.36 193 ALA A N 1
ATOM 1397 C CA . ALA A 1 193 ? 31.828 43.208 20.971 1.00 11.11 193 ALA A CA 1
ATOM 1398 C C . ALA A 1 193 ? 31.720 42.988 22.483 1.00 11.52 193 ALA A C 1
ATOM 1399 O O . ALA A 1 193 ? 30.827 42.282 22.954 1.00 12.52 193 ALA A O 1
ATOM 1401 N N . PRO A 1 194 ? 32.612 43.610 23.272 1.00 13.70 194 PRO A N 1
ATOM 1402 C CA . PRO A 1 194 ? 33.700 44.515 22.885 1.00 13.95 194 PRO A CA 1
ATOM 1403 C C . PRO A 1 194 ? 34.989 43.871 22.373 1.00 13.27 194 PRO A C 1
ATOM 1404 O O . PRO A 1 194 ? 35.941 44.580 22.041 1.00 15.49 194 PRO A O 1
ATOM 1408 N N . GLY A 1 195 ? 35.028 42.543 22.322 1.00 12.58 195 GLY A N 1
ATOM 1409 C CA . GLY A 1 195 ? 36.206 41.857 21.814 1.00 12.22 195 GLY A CA 1
ATOM 1410 C C . GLY A 1 195 ? 37.323 41.562 22.798 1.00 14.46 195 GLY A C 1
ATOM 1411 O O . GLY A 1 195 ? 38.484 41.403 22.401 1.00 14.91 195 GLY A O 1
ATOM 1412 N N . ARG A 1 196 ? 36.999 41.475 24.081 1.00 14.83 196 ARG A N 1
ATOM 1413 C CA . ARG A 1 196 ? 38.025 41.192 25.071 1.00 14.92 196 ARG A CA 1
ATOM 1414 C C . ARG A 1 196 ? 38.186 39.691 25.288 1.00 14.18 196 ARG A C 1
ATOM 1415 O O . ARG A 1 196 ? 37.294 38.910 24.967 1.00 13.90 196 ARG A O 1
ATOM 1423 N N . THR A 1 197 ? 39.342 39.290 25.810 1.00 15.21 197 THR A N 1
ATOM 1424 C CA . THR A 1 197 ? 39.620 37.878 26.045 1.00 18.08 197 THR A CA 1
ATOM 1425 C C . THR A 1 197 ? 40.296 37.638 27.391 1.00 18.00 197 THR A C 1
ATOM 1426 O O . THR A 1 197 ? 41.526 37.643 27.495 1.00 19.20 197 THR A O 1
ATOM 1430 N N . ASP A 1 198 ? 39.478 37.435 28.416 1.00 18.77 198 ASP A N 1
ATOM 1431 C CA . ASP A 1 198 ? 39.958 37.181 29.770 1.00 19.47 198 ASP A CA 1
ATOM 1432 C C . ASP A 1 198 ? 38.888 36.340 30.457 1.00 16.39 198 ASP A C 1
ATOM 1433 O O . ASP A 1 198 ? 37.746 36.778 30.602 1.00 14.32 198 ASP A O 1
ATOM 1438 N N . PRO A 1 199 ? 39.240 35.118 30.885 1.00 16.88 199 PRO A N 1
ATOM 1439 C CA . PRO A 1 199 ? 38.274 34.238 31.552 1.00 16.88 199 PRO A CA 1
ATOM 1440 C C . PRO A 1 199 ? 37.594 34.841 32.777 1.00 15.84 199 PRO A C 1
ATOM 1441 O O . PRO A 1 199 ? 36.391 34.662 32.969 1.00 15.44 199 PRO A O 1
ATOM 1445 N N . VAL A 1 200 ? 38.351 35.560 33.601 1.00 17.92 200 VAL A N 1
ATOM 1446 C CA . VAL A 1 200 ? 37.778 36.175 34.794 1.00 17.93 200 VAL A CA 1
ATOM 1447 C C . VAL A 1 200 ? 36.855 37.329 34.409 1.00 17.40 200 VAL A C 1
ATOM 1448 O O . VAL A 1 200 ? 35.808 37.524 35.027 1.00 16.78 200 VAL A O 1
ATOM 1452 N N . ALA A 1 201 ? 37.243 38.090 33.390 1.00 17.15 201 ALA A N 1
ATOM 1453 C CA . ALA A 1 201 ? 36.414 39.197 32.930 1.00 15.33 201 ALA A CA 1
ATOM 1454 C C . ALA A 1 201 ? 35.076 38.645 32.453 1.00 13.39 201 ALA A C 1
ATOM 1455 O O . ALA A 1 201 ? 34.027 39.243 32.692 1.00 13.46 201 ALA A O 1
ATOM 1457 N N . ALA A 1 202 ? 35.116 37.501 31.776 1.00 13.41 202 ALA A N 1
ATOM 1458 C CA . ALA A 1 202 ? 33.894 36.883 31.271 1.00 12.39 202 ALA A CA 1
ATOM 1459 C C . ALA A 1 202 ? 32.975 36.461 32.412 1.00 12.09 202 ALA A C 1
ATOM 1460 O O . ALA A 1 202 ? 31.766 36.658 32.339 1.00 11.72 202 ALA A O 1
ATOM 1462 N N . LEU A 1 203 ? 33.545 35.888 33.469 1.00 12.89 203 LEU A N 1
ATOM 1463 C CA . LEU A 1 203 ? 32.739 35.455 34.606 1.00 14.16 203 LEU A CA 1
ATOM 1464 C C . LEU A 1 203 ? 32.179 36.659 35.358 1.00 12.96 203 LEU A C 1
ATOM 1465 O O . LEU A 1 203 ? 31.038 36.626 35.830 1.00 13.09 203 LEU A O 1
ATOM 1470 N N . ARG A 1 204 ? 32.970 37.725 35.461 1.00 14.13 204 ARG A N 1
ATOM 1471 C CA . ARG A 1 204 ? 32.519 38.947 36.129 1.00 14.64 204 ARG A CA 1
ATOM 1472 C C . ARG A 1 204 ? 31.358 39.532 35.329 1.00 14.70 204 ARG A C 1
ATOM 1473 O O . ARG A 1 204 ? 30.359 39.988 35.895 1.00 13.81 204 ARG A O 1
ATOM 1481 N N . ALA A 1 205 ? 31.497 39.514 34.006 1.00 13.37 205 ALA A N 1
ATOM 1482 C CA . ALA A 1 205 ? 30.457 40.031 33.127 1.00 11.39 205 ALA A CA 1
ATOM 1483 C C . ALA A 1 205 ? 29.179 39.231 33.327 1.00 10.38 205 ALA A C 1
ATOM 1484 O O . ALA A 1 205 ? 28.089 39.794 33.419 1.00 11.14 205 ALA A O 1
ATOM 1486 N N . ALA A 1 206 ? 29.316 37.911 33.409 1.00 13.05 206 ALA A N 1
ATOM 1487 C CA . ALA A 1 206 ? 28.153 37.053 33.599 1.00 12.23 206 ALA A CA 1
ATOM 1488 C C . ALA A 1 206 ? 27.436 37.429 34.894 1.00 11.56 206 ALA A C 1
ATOM 1489 O O . ALA A 1 206 ? 26.203 37.537 34.935 1.00 11.51 206 ALA A O 1
ATOM 1491 N N . HIS A 1 207 ? 28.209 37.650 35.950 1.00 13.29 207 HIS A N 1
ATOM 1492 C CA . HIS A 1 207 ? 27.614 38.002 37.229 1.00 13.08 207 HIS A CA 1
ATOM 1493 C C . HIS A 1 207 ? 26.900 39.344 37.197 1.00 12.76 207 HIS A C 1
ATOM 1494 O O . HIS A 1 207 ? 25.802 39.480 37.730 1.00 13.38 207 HIS A O 1
ATOM 1501 N N . HIS A 1 208 ? 27.524 40.337 36.575 1.00 13.06 208 HIS A N 1
ATOM 1502 C CA . HIS A 1 208 ? 26.918 41.651 36.513 1.00 13.62 208 HIS A CA 1
ATOM 1503 C C . HIS A 1 208 ? 25.706 41.683 35.600 1.00 15.04 208 HIS A C 1
ATOM 1504 O O . HIS A 1 208 ? 24.854 42.556 35.730 1.00 14.91 208 HIS A O 1
ATOM 1511 N N . LEU A 1 209 ? 25.620 40.724 34.680 1.00 14.39 209 LEU A N 1
ATOM 1512 C CA . LEU A 1 209 ? 24.445 40.638 33.822 1.00 11.64 209 LEU A CA 1
ATOM 1513 C C . LEU A 1 209 ? 23.342 40.056 34.716 1.00 10.10 209 LEU A C 1
ATOM 1514 O O . LEU A 1 209 ? 22.188 40.482 34.652 1.00 10.13 209 LEU A O 1
ATOM 1519 N N . ASN A 1 210 ? 23.697 39.089 35.564 1.00 12.40 210 ASN A N 1
ATOM 1520 C CA . ASN A 1 210 ? 22.714 38.516 36.481 1.00 11.68 210 ASN A CA 1
ATOM 1521 C C . ASN A 1 210 ? 22.208 39.604 37.426 1.00 8.70 210 ASN A C 1
ATOM 1522 O O . ASN A 1 210 ? 21.005 39.720 37.660 1.00 9.68 210 ASN A O 1
ATOM 1527 N N . LEU A 1 211 ? 23.131 40.403 37.960 1.00 11.51 211 LEU A N 1
ATOM 1528 C CA . LEU A 1 211 ? 22.781 41.484 38.879 1.00 13.30 211 LEU A CA 1
ATOM 1529 C C . LEU A 1 211 ? 21.945 42.550 38.183 1.00 12.98 211 LEU A C 1
ATOM 1530 O O . LEU A 1 211 ? 20.907 42.966 38.699 1.00 12.52 211 LEU A O 1
ATOM 1535 N N . GLY A 1 212 ? 22.408 42.992 37.017 1.00 12.65 212 GLY A N 1
ATOM 1536 C CA . GLY A 1 212 ? 21.681 43.999 36.262 1.00 10.96 212 GLY A CA 1
ATOM 1537 C C . GLY A 1 212 ? 20.264 43.540 35.967 1.00 11.07 212 GLY A C 1
ATOM 1538 O O . GLY A 1 212 ? 19.317 44.319 36.068 1.00 13.51 212 GLY A O 1
ATOM 1539 N N . HIS A 1 213 ? 20.122 42.272 35.591 1.00 11.77 213 HIS A N 1
ATOM 1540 C CA . HIS A 1 213 ? 18.816 41.691 35.299 1.00 11.21 213 HIS A CA 1
ATOM 1541 C C . HIS A 1 213 ? 17.864 41.845 36.487 1.00 12.78 213 HIS A C 1
ATOM 1542 O O . HIS A 1 213 ? 16.740 42.326 36.338 1.00 12.01 213 HIS A O 1
ATOM 1549 N N . GLY A 1 214 ? 18.320 41.422 37.663 1.00 14.58 214 GLY A N 1
ATOM 1550 C CA . GLY A 1 214 ? 17.496 41.508 38.857 1.00 13.49 214 GLY A CA 1
ATOM 1551 C C . GLY A 1 214 ? 17.137 42.933 39.234 1.00 11.01 214 GLY A C 1
ATOM 1552 O O . GLY A 1 214 ? 15.984 43.227 39.570 1.00 11.43 214 GLY A O 1
ATOM 1553 N N . LEU A 1 215 ? 18.125 43.823 39.191 1.00 11.52 215 LEU A N 1
ATOM 1554 C CA . LEU A 1 215 ? 17.889 45.220 39.522 1.00 11.82 215 LEU A CA 1
ATOM 1555 C C . LEU A 1 215 ? 16.876 45.812 38.547 1.00 13.42 215 LEU A C 1
ATOM 1556 O O . LEU A 1 215 ? 16.019 46.606 38.938 1.00 12.35 215 LEU A O 1
ATOM 1561 N N . ALA A 1 216 ? 16.969 45.408 37.282 1.00 14.41 216 ALA A N 1
ATOM 1562 C CA . ALA A 1 216 ? 16.055 45.900 36.258 1.00 13.35 216 ALA A CA 1
ATOM 1563 C C . ALA A 1 216 ? 14.634 45.401 36.502 1.00 12.31 216 ALA A C 1
ATOM 1564 O O . ALA A 1 216 ? 13.680 46.168 36.400 1.00 13.10 216 ALA A O 1
ATOM 1566 N N . VAL A 1 217 ? 14.482 44.118 36.818 1.00 12.64 217 VAL A N 1
ATOM 1567 C CA . VAL A 1 217 ? 13.139 43.596 37.067 1.00 12.06 217 VAL A CA 1
ATOM 1568 C C . VAL A 1 217 ? 12.531 44.356 38.242 1.00 14.04 217 VAL A C 1
ATOM 1569 O O . VAL A 1 217 ? 11.345 44.700 38.224 1.00 13.05 217 VAL A O 1
ATOM 1573 N N . GLN A 1 218 ? 13.345 44.627 39.259 1.00 16.23 218 GLN A N 1
ATOM 1574 C CA . GLN A 1 218 ? 12.879 45.375 40.427 1.00 19.57 218 GLN A CA 1
ATOM 1575 C C . GLN A 1 218 ? 12.348 46.733 39.986 1.00 18.58 218 GLN A C 1
ATOM 1576 O O . GLN A 1 218 ? 11.264 47.156 40.392 1.00 18.02 218 GLN A O 1
ATOM 1582 N N . ALA A 1 219 ? 13.135 47.412 39.158 1.00 17.27 219 ALA A N 1
ATOM 1583 C CA . ALA A 1 219 ? 12.772 48.726 38.649 1.00 17.98 219 ALA A CA 1
ATOM 1584 C C . ALA A 1 219 ? 11.507 48.656 37.806 1.00 16.85 219 ALA A C 1
ATOM 1585 O O . ALA A 1 219 ? 10.641 49.524 37.904 1.00 16.93 219 ALA A O 1
ATOM 1587 N N . LEU A 1 220 ? 11.402 47.623 36.975 1.00 16.47 220 LEU A N 1
ATOM 1588 C CA . LEU A 1 220 ? 10.233 47.461 36.119 1.00 1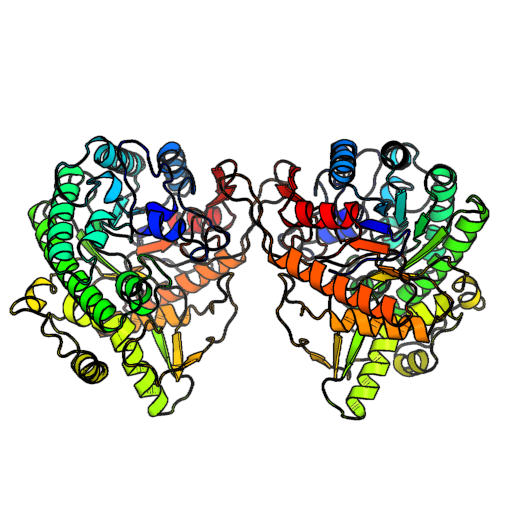4.75 220 LEU A CA 1
ATOM 1589 C C . LEU A 1 220 ? 8.963 47.218 36.928 1.00 14.67 220 LEU A C 1
ATOM 1590 O O . LEU A 1 220 ? 7.924 47.822 36.654 1.00 15.49 220 LEU A O 1
ATOM 1595 N N . ARG A 1 221 ? 9.041 46.337 37.921 1.00 16.07 221 ARG A N 1
ATOM 1596 C CA . ARG A 1 221 ? 7.874 46.042 38.749 1.00 16.31 221 ARG A CA 1
ATOM 1597 C C . ARG A 1 221 ? 7.392 47.310 39.440 1.00 17.53 221 ARG A C 1
ATOM 1598 O O . ARG A 1 221 ? 6.191 47.541 39.589 1.00 18.87 221 ARG A O 1
ATOM 1606 N N . ASP A 1 222 ? 8.342 48.144 39.843 1.00 19.05 222 ASP 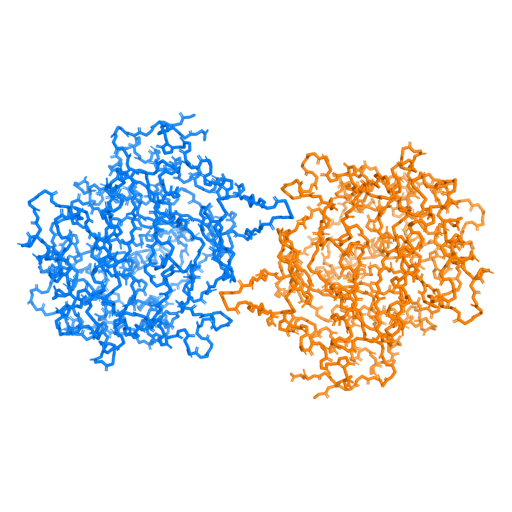A N 1
ATOM 1607 C CA . ASP A 1 222 ? 8.026 49.376 40.546 1.00 21.64 222 ASP A CA 1
ATOM 1608 C C . ASP A 1 222 ? 7.406 50.448 39.659 1.00 23.50 222 ASP A C 1
ATOM 1609 O O . ASP A 1 222 ? 6.582 51.232 40.121 1.00 26.14 222 ASP A O 1
ATOM 1614 N N . ARG A 1 223 ? 7.779 50.475 38.384 1.00 24.28 223 ARG A N 1
ATOM 1615 C CA . ARG A 1 223 ? 7.271 51.507 37.486 1.00 25.12 223 ARG A CA 1
ATOM 1616 C C . ARG A 1 223 ? 6.222 51.082 36.464 1.00 26.63 223 ARG A C 1
ATOM 1617 O O . ARG A 1 223 ? 5.611 51.932 35.815 1.00 28.19 223 ARG A O 1
ATOM 1625 N N . LEU A 1 224 ? 6.009 49.780 36.314 1.00 27.97 224 LEU A N 1
ATOM 1626 C CA . LEU A 1 224 ? 5.034 49.280 35.350 1.00 28.37 224 LEU A CA 1
ATOM 1627 C C . LEU A 1 224 ? 3.703 48.918 35.993 1.00 30.39 224 LEU A C 1
ATOM 1628 O O . LEU A 1 224 ? 3.627 48.670 37.195 1.00 30.90 224 LEU A O 1
ATOM 1633 N N . PRO A 1 225 ? 2.626 48.893 35.190 1.00 31.21 225 PRO A N 1
ATOM 1634 C CA . PRO A 1 225 ? 1.303 48.543 35.712 1.00 31.23 225 PRO A CA 1
ATOM 1635 C C . PRO A 1 225 ? 1.371 47.136 36.297 1.00 31.90 225 PRO A C 1
ATOM 1636 O O . PRO A 1 225 ? 2.215 46.333 35.898 1.00 30.44 225 PRO A O 1
ATOM 1640 N N . ALA A 1 226 ? 0.483 46.842 37.237 1.00 32.34 226 ALA A N 1
ATOM 1641 C CA . ALA A 1 226 ? 0.460 45.538 37.888 1.00 33.01 226 ALA A CA 1
ATOM 1642 C C . ALA A 1 226 ? 0.324 44.346 36.941 1.00 33.28 226 ALA A C 1
ATOM 1643 O O . ALA A 1 226 ? 0.826 43.261 37.234 1.00 32.41 226 ALA A O 1
ATOM 1645 N N . ASP A 1 227 ? -0.345 44.539 35.808 1.00 32.79 227 ASP A N 1
ATOM 1646 C CA . ASP A 1 227 ? -0.552 43.442 34.864 1.00 31.91 227 ASP A CA 1
ATOM 1647 C C . ASP A 1 227 ? 0.586 43.223 33.868 1.00 28.79 227 ASP A C 1
ATOM 1648 O O . ASP A 1 227 ? 0.545 42.284 33.076 1.00 29.93 227 ASP A O 1
ATOM 1653 N N . ALA A 1 228 ? 1.600 44.081 33.911 1.00 26.17 228 ALA A N 1
ATOM 1654 C CA . ALA A 1 228 ? 2.735 43.957 32.999 1.00 23.82 228 ALA A CA 1
ATOM 1655 C C . ALA A 1 228 ? 3.531 42.686 33.286 1.00 22.80 228 ALA A C 1
ATOM 1656 O O . ALA A 1 228 ? 3.642 42.258 34.436 1.00 21.29 228 ALA A O 1
ATOM 1658 N N . GLN A 1 229 ? 4.082 42.089 32.233 1.00 20.02 229 GLN A N 1
ATOM 1659 C CA . GLN A 1 229 ? 4.872 40.870 32.360 1.00 19.49 229 GLN A CA 1
ATOM 1660 C C . GLN A 1 229 ? 6.358 41.181 32.222 1.00 19.79 229 GLN A C 1
ATOM 1661 O O . GLN A 1 229 ? 6.747 42.013 31.403 1.00 21.65 229 GLN A O 1
ATOM 1667 N N . CYS A 1 230 ? 7.178 40.504 33.022 1.00 16.52 230 CYS A N 1
ATOM 1668 C CA . CYS A 1 230 ? 8.627 40.686 32.983 1.00 15.45 230 CYS A CA 1
ATOM 1669 C C . CYS A 1 230 ? 9.301 39.343 32.765 1.00 15.19 230 CYS A C 1
ATOM 1670 O O . CYS A 1 230 ? 8.877 38.325 33.309 1.00 14.80 230 CYS A O 1
ATOM 1673 N N . SER A 1 231 ? 10.365 39.339 31.973 1.00 14.04 231 SER A N 1
ATOM 1674 C CA . SER A 1 231 ? 11.057 38.096 31.678 1.00 13.67 231 SER A CA 1
ATOM 1675 C C . SER A 1 231 ? 12.505 38.367 31.311 1.00 12.88 231 SER A C 1
ATOM 1676 O O . SER A 1 231 ? 12.962 39.509 31.361 1.00 12.79 231 SER A O 1
ATOM 1679 N N . VAL A 1 232 ? 13.214 37.296 30.970 1.00 11.61 232 VAL A N 1
ATOM 1680 C CA . VAL A 1 232 ? 14.602 37.363 30.517 1.00 11.75 232 VAL A CA 1
ATOM 1681 C C . VAL A 1 232 ? 14.664 36.334 29.391 1.00 13.66 232 VAL A C 1
ATOM 1682 O O . VAL A 1 232 ? 13.898 35.370 29.392 1.00 13.51 232 VAL A O 1
ATOM 1686 N N . THR A 1 233 ? 15.539 36.549 28.416 1.00 12.51 233 THR A N 1
ATOM 1687 C CA . THR A 1 233 ? 15.662 35.611 27.310 1.00 12.71 233 THR A CA 1
ATOM 1688 C C . THR A 1 233 ? 17.040 34.973 27.331 1.00 12.85 233 THR A C 1
ATOM 1689 O O . THR A 1 233 ? 18.062 35.663 27.285 1.00 13.42 233 THR A O 1
ATOM 1693 N N . LEU A 1 234 ? 17.057 33.647 27.422 1.00 12.79 234 LEU A N 1
ATOM 1694 C CA . LEU A 1 234 ? 18.309 32.908 27.470 1.00 12.65 234 LEU A CA 1
ATOM 1695 C C . LEU A 1 234 ? 18.418 31.907 26.330 1.00 11.94 234 LEU A C 1
ATOM 1696 O O . LEU A 1 234 ? 17.447 31.228 25.997 1.00 11.57 234 LEU A O 1
ATOM 1701 N N . ASN A 1 235 ? 19.595 31.819 25.719 1.00 14.50 235 ASN A N 1
ATOM 1702 C CA . ASN A 1 235 ? 19.784 30.816 24.685 1.00 17.01 235 ASN A CA 1
ATOM 1703 C C . ASN A 1 235 ? 20.190 29.588 25.492 1.00 17.03 235 ASN A C 1
ATOM 1704 O O . ASN A 1 235 ? 21.325 29.479 25.956 1.00 19.55 235 ASN A O 1
ATOM 1709 N N . ILE A 1 236 ? 19.231 28.694 25.699 1.00 19.71 236 ILE A N 1
ATOM 1710 C CA . ILE A 1 236 ? 19.454 27.479 26.472 1.00 24.35 236 ILE A CA 1
ATOM 1711 C C . ILE A 1 236 ? 20.131 26.412 25.634 1.00 26.15 236 ILE A C 1
ATOM 1712 O O . ILE A 1 236 ? 19.504 25.807 24.765 1.00 30.30 236 ILE A O 1
ATOM 1717 N N . HIS A 1 237 ? 21.415 26.188 25.893 1.00 25.78 237 HIS A N 1
ATOM 1718 C CA . HIS A 1 237 ? 22.166 25.175 25.166 1.00 25.70 237 HIS A CA 1
ATOM 1719 C C . HIS A 1 237 ? 21.660 23.798 25.567 1.00 26.49 237 HIS A C 1
ATOM 1720 O O . HIS A 1 237 ? 21.496 23.510 26.754 1.00 27.69 237 HIS A O 1
ATOM 1727 N N . HIS A 1 238 ? 21.392 22.951 24.583 1.00 24.21 238 HIS A N 1
ATOM 1728 C CA . HIS A 1 238 ? 20.962 21.598 24.887 1.00 22.67 238 HIS A CA 1
ATOM 1729 C C . HIS A 1 238 ? 22.223 20.763 24.723 1.00 21.76 238 HIS A C 1
ATOM 1730 O O . HIS A 1 238 ? 22.610 20.428 23.605 1.00 20.08 238 HIS A O 1
ATOM 1737 N N . VAL A 1 239 ? 22.859 20.437 25.843 1.00 20.49 239 VAL A N 1
ATOM 1738 C CA . VAL A 1 239 ? 24.111 19.690 25.822 1.00 20.77 239 VAL A CA 1
ATOM 1739 C C . VAL A 1 239 ? 23.982 18.168 25.858 1.00 21.45 239 VAL A C 1
ATOM 1740 O O . VAL A 1 239 ? 23.348 17.605 26.750 1.00 22.76 239 VAL A O 1
ATOM 1744 N N . ARG A 1 240 ? 24.603 17.518 24.878 1.00 21.50 240 ARG A N 1
ATOM 1745 C CA . ARG A 1 240 ? 24.603 16.058 24.754 1.00 21.29 240 ARG A CA 1
ATOM 1746 C C . ARG A 1 240 ? 26.040 15.549 24.729 1.00 21.71 240 ARG A C 1
ATO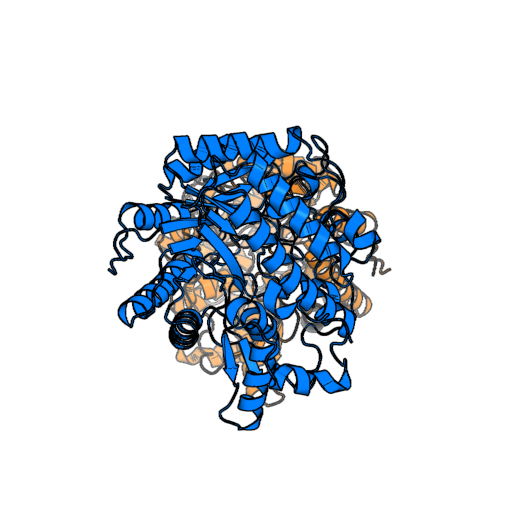M 1747 O O . ARG A 1 240 ? 26.949 16.261 24.301 1.00 22.08 240 ARG A O 1
ATOM 1755 N N . PRO A 1 241 ? 26.262 14.307 25.189 1.00 24.00 241 PRO A N 1
ATOM 1756 C CA . PRO A 1 241 ? 27.588 13.678 25.224 1.00 24.20 241 PRO A CA 1
ATOM 1757 C C . PRO A 1 241 ? 27.882 12.900 23.938 1.00 26.19 241 PRO A C 1
ATOM 1758 O O . PRO A 1 241 ? 26.996 12.246 23.382 1.00 25.75 241 PRO A O 1
ATOM 1762 N N . LEU A 1 242 ? 29.126 12.963 23.472 1.00 28.01 242 LEU A N 1
ATOM 1763 C CA . LEU A 1 242 ? 29.511 12.270 22.246 1.00 30.31 242 LEU A CA 1
ATOM 1764 C C . LEU A 1 242 ? 29.369 10.757 22.377 1.00 33.00 242 LEU A C 1
ATOM 1765 O O . LEU A 1 242 ? 29.011 10.076 21.417 1.00 33.80 242 LEU A O 1
ATOM 1770 N N . THR A 1 243 ? 29.667 10.231 23.562 1.00 34.18 243 THR A N 1
ATOM 1771 C CA . THR A 1 243 ? 29.559 8.796 23.808 1.00 36.02 243 THR A CA 1
ATOM 1772 C C . THR A 1 243 ? 28.882 8.555 25.151 1.00 37.04 243 THR A C 1
ATOM 1773 O O . THR A 1 243 ? 28.469 9.499 25.825 1.00 36.29 243 THR A O 1
ATOM 1777 N N . ASP A 1 244 ? 28.775 7.287 25.536 1.00 20.83 244 ASP A N 1
ATOM 1778 C CA . ASP A 1 244 ? 28.151 6.923 26.803 1.00 20.83 244 ASP A CA 1
ATOM 1779 C C . ASP A 1 244 ? 29.163 7.043 27.939 1.00 20.83 244 ASP A C 1
ATOM 1780 O O . ASP A 1 244 ? 28.811 6.935 29.113 1.00 20.83 244 ASP A O 1
ATOM 1785 N N . SER A 1 245 ? 30.422 7.272 27.578 1.00 42.25 245 SER A N 1
ATOM 1786 C CA . SER A 1 245 ? 31.509 7.402 28.545 1.00 42.32 245 SER A CA 1
ATOM 1787 C C . SER A 1 245 ? 31.151 8.259 29.753 1.00 41.72 245 SER A C 1
ATOM 1788 O O . SER A 1 245 ? 30.453 9.267 29.630 1.00 42.25 245 SER A O 1
ATOM 1791 N N . ASP A 1 246 ? 31.640 7.853 30.923 1.00 20.83 246 ASP A N 1
ATOM 1792 C CA . ASP A 1 246 ? 31.376 8.590 32.159 1.00 20.83 246 ASP A CA 1
ATOM 1793 C C . ASP A 1 246 ? 32.047 9.964 32.097 1.00 20.83 246 ASP A C 1
ATOM 1794 O O . ASP A 1 246 ? 31.586 10.928 32.718 1.00 20.83 246 ASP A O 1
ATOM 1799 N N . ALA A 1 247 ? 33.140 10.054 31.347 1.00 34.72 247 ALA A N 1
ATOM 1800 C CA . ALA A 1 247 ? 33.857 11.315 31.209 1.00 34.78 247 ALA A CA 1
ATOM 1801 C C . ALA A 1 247 ? 33.014 12.309 30.414 1.00 35.11 247 ALA A C 1
ATOM 1802 O O . ALA A 1 247 ? 32.891 13.474 30.792 1.00 33.65 247 ALA A O 1
ATOM 1804 N N . ASP A 1 248 ? 32.432 11.840 29.313 1.00 35.17 248 ASP A N 1
ATOM 1805 C CA . ASP A 1 248 ? 31.601 12.688 28.469 1.00 34.74 248 ASP A CA 1
ATOM 1806 C C . ASP A 1 248 ? 30.390 13.214 29.235 1.00 34.03 248 ASP A C 1
ATOM 1807 O O . ASP A 1 248 ? 29.859 14.279 28.917 1.00 33.98 248 ASP A O 1
ATOM 1812 N N . ALA A 1 249 ? 29.957 12.468 30.246 1.00 32.28 249 ALA A N 1
ATOM 1813 C CA . ALA A 1 249 ? 28.815 12.878 31.057 1.00 30.95 249 ALA A CA 1
ATOM 1814 C C . ALA A 1 249 ? 29.236 14.031 31.964 1.00 30.39 249 ALA A C 1
ATOM 1815 O O . ALA A 1 249 ? 28.432 14.907 32.291 1.00 28.44 249 ALA A O 1
ATOM 1817 N N . ASP A 1 250 ? 30.499 14.023 32.378 1.00 29.17 250 ASP A N 1
ATOM 1818 C CA . ASP A 1 250 ? 31.011 15.091 33.223 1.00 29.19 250 ASP A CA 1
ATOM 1819 C C . ASP A 1 250 ? 31.161 16.326 32.340 1.00 27.69 250 ASP A C 1
ATOM 1820 O O . ASP A 1 250 ? 30.911 17.451 32.778 1.00 27.67 250 ASP A O 1
ATOM 1825 N N . ALA A 1 251 ? 31.564 16.103 31.092 1.00 25.11 251 ALA A N 1
ATOM 1826 C CA . ALA A 1 251 ? 31.736 17.195 30.139 1.00 24.25 251 ALA A CA 1
ATOM 1827 C C . ALA A 1 251 ? 30.397 17.890 29.935 1.00 22.86 251 ALA A C 1
ATOM 1828 O O . ALA A 1 251 ? 30.331 19.117 29.851 1.00 22.14 251 ALA A O 1
ATOM 1830 N N . VAL A 1 252 ? 29.332 17.096 29.857 1.00 20.87 252 VAL A N 1
ATOM 1831 C CA . VAL A 1 252 ? 27.990 17.640 29.681 1.00 21.99 252 VAL A CA 1
ATOM 1832 C C . VAL A 1 252 ? 27.640 18.521 30.870 1.00 24.07 252 VAL A C 1
ATOM 1833 O O . VAL A 1 252 ? 27.094 19.609 30.707 1.00 23.94 252 VAL A O 1
ATOM 1837 N N . ARG A 1 253 ? 27.957 18.043 32.069 1.00 24.95 253 ARG A N 1
ATOM 1838 C CA . ARG A 1 253 ? 27.679 18.797 33.283 1.00 22.75 253 ARG A CA 1
ATOM 1839 C C . ARG A 1 253 ? 28.413 20.132 33.275 1.00 21.46 253 ARG A C 1
ATOM 1840 O O . ARG A 1 253 ? 27.821 21.173 33.557 1.00 22.49 253 ARG A O 1
ATOM 1848 N N . ARG A 1 254 ? 29.704 20.092 32.955 1.00 19.94 254 ARG A N 1
ATOM 1849 C CA . ARG A 1 254 ? 30.537 21.292 32.920 1.00 21.52 254 ARG A CA 1
ATOM 1850 C C . ARG A 1 254 ? 30.010 22.349 31.962 1.00 23.03 254 ARG A C 1
ATOM 1851 O O . ARG A 1 254 ? 29.931 23.529 32.310 1.00 22.26 254 ARG A O 1
ATOM 1859 N N . ILE A 1 255 ? 29.654 21.925 30.755 1.00 21.27 255 ILE A N 1
ATOM 1860 C CA . ILE A 1 255 ? 29.148 22.856 29.757 1.00 20.44 255 ILE A CA 1
ATOM 1861 C C . ILE A 1 255 ? 27.750 23.354 30.094 1.00 20.53 255 ILE A C 1
ATOM 1862 O O . ILE A 1 255 ? 27.427 24.516 29.851 1.00 19.50 255 ILE A O 1
ATOM 1867 N N . ASP A 1 256 ? 26.920 22.481 30.659 1.00 19.51 256 ASP A N 1
ATOM 1868 C CA . ASP A 1 256 ? 25.572 22.884 31.042 1.00 18.88 256 ASP A CA 1
ATOM 1869 C C . ASP A 1 256 ? 25.684 23.956 32.124 1.00 20.84 256 ASP A C 1
ATOM 1870 O O . ASP A 1 256 ? 24.903 24.910 32.160 1.00 20.51 256 ASP A O 1
ATOM 1875 N N . ALA A 1 257 ? 26.668 23.797 33.004 1.00 20.21 257 ALA A N 1
ATOM 1876 C CA . ALA A 1 257 ? 26.886 24.756 34.079 1.00 20.05 257 ALA A CA 1
ATOM 1877 C C . ALA A 1 257 ? 27.280 26.123 33.517 1.00 19.48 257 ALA A C 1
ATOM 1878 O O . ALA A 1 257 ? 26.733 27.146 33.927 1.00 18.98 257 ALA A O 1
ATOM 1880 N N . LEU A 1 258 ? 28.226 26.128 32.580 1.00 18.77 258 LEU A N 1
ATOM 1881 C CA . LEU A 1 258 ? 28.715 27.364 31.966 1.00 18.34 258 LEU A CA 1
ATOM 1882 C C . LEU A 1 258 ? 27.758 28.004 30.971 1.00 19.00 258 LEU A C 1
ATOM 1883 O O . LEU A 1 258 ? 27.682 29.228 30.873 1.00 17.89 258 LEU A O 1
ATOM 1888 N N . ALA A 1 259 ? 27.033 27.179 30.229 1.00 19.61 259 ALA A N 1
ATOM 1889 C CA . ALA A 1 259 ? 26.119 27.691 29.220 1.00 19.92 259 ALA A CA 1
ATOM 1890 C C . ALA A 1 259 ? 24.770 28.140 29.757 1.00 19.65 259 ALA A C 1
ATOM 1891 O O . ALA A 1 259 ? 24.244 29.182 29.347 1.00 19.24 259 ALA A O 1
ATOM 1893 N N . ASN A 1 260 ? 24.225 27.370 30.693 1.00 17.94 260 ASN A N 1
ATOM 1894 C CA . ASN A 1 260 ? 22.899 27.665 31.221 1.00 16.82 260 ASN A CA 1
ATOM 1895 C C . ASN A 1 260 ? 22.775 28.031 32.690 1.00 16.95 260 ASN A C 1
ATOM 1896 O O . ASN A 1 260 ? 22.245 29.089 33.035 1.00 15.39 260 ASN A O 1
ATOM 1901 N N . ARG A 1 261 ? 23.255 27.146 33.555 1.00 17.39 261 ARG A N 1
ATOM 1902 C CA . ARG A 1 261 ? 23.135 27.350 34.986 1.00 16.71 261 ARG A CA 1
ATOM 1903 C C . ARG A 1 261 ? 23.849 28.551 35.599 1.00 15.48 261 ARG A C 1
ATOM 1904 O O . ARG A 1 261 ? 23.486 28.987 36.694 1.00 15.92 261 ARG A O 1
ATOM 1912 N N . VAL A 1 262 ? 24.843 29.104 34.907 1.00 15.56 262 VAL A N 1
ATOM 1913 C CA . VAL A 1 262 ? 25.525 30.283 35.435 1.00 15.12 262 VAL A CA 1
ATOM 1914 C C . VAL A 1 262 ? 24.506 31.429 35.434 1.00 14.86 262 VAL A C 1
ATOM 1915 O O . VAL A 1 262 ? 24.688 32.443 36.110 1.00 14.76 262 VAL A O 1
ATOM 1919 N N . PHE A 1 263 ? 23.425 31.247 34.676 1.00 13.42 263 PHE A N 1
ATOM 1920 C CA . PHE A 1 263 ? 22.360 32.238 34.597 1.00 15.35 263 PHE A CA 1
ATOM 1921 C C . PHE A 1 263 ? 21.067 31.770 35.263 1.00 14.53 263 PHE A C 1
ATOM 1922 O O . PHE A 1 263 ? 20.477 32.507 36.047 1.00 13.74 263 PHE A O 1
ATOM 1930 N N . THR A 1 264 ? 20.618 30.553 34.968 1.00 15.09 264 THR A N 1
ATOM 1931 C CA . THR A 1 264 ? 19.377 30.085 35.588 1.00 17.26 264 THR A CA 1
ATOM 1932 C C . THR A 1 264 ? 19.549 29.909 37.097 1.00 17.85 264 THR A C 1
ATOM 1933 O O . THR A 1 264 ? 18.592 30.057 37.854 1.00 18.31 264 THR A O 1
ATOM 1937 N N . GLY A 1 265 ? 20.770 29.612 37.535 1.00 16.55 265 GLY A N 1
ATOM 1938 C CA . GLY A 1 265 ? 21.009 29.447 38.960 1.00 19.15 265 GLY A CA 1
ATOM 1939 C C . GLY A 1 265 ? 20.687 30.741 39.686 1.00 18.86 265 GLY A C 1
ATOM 1940 O O . GLY A 1 265 ? 19.792 30.786 40.527 1.00 19.97 265 GLY A O 1
ATOM 1941 N N . PRO A 1 266 ? 21.413 31.824 39.378 1.00 17.95 266 PRO A N 1
ATOM 1942 C CA . PRO A 1 266 ? 21.163 33.111 40.029 1.00 17.44 266 PRO A CA 1
ATOM 1943 C C . PRO A 1 266 ? 19.765 33.666 39.746 1.00 18.05 266 PRO A C 1
ATOM 1944 O O . PRO A 1 266 ? 19.015 33.989 40.665 1.00 17.29 266 PRO A O 1
ATOM 1948 N N . MET A 1 267 ? 19.415 33.761 38.467 1.00 17.46 267 MET A N 1
ATOM 1949 C CA . MET A 1 267 ? 18.125 34.314 38.063 1.00 15.61 267 MET A CA 1
ATOM 1950 C C . MET A 1 267 ? 16.883 33.570 38.520 1.00 14.64 267 MET A C 1
ATOM 1951 O O . MET A 1 267 ? 15.894 34.193 38.904 1.00 15.08 267 MET A O 1
ATOM 1956 N N . LEU A 1 268 ? 16.921 32.244 38.473 1.00 15.64 268 LEU A N 1
ATOM 1957 C CA . LEU A 1 268 ? 15.747 31.470 38.847 1.00 16.97 268 LEU A CA 1
ATOM 1958 C C . LEU A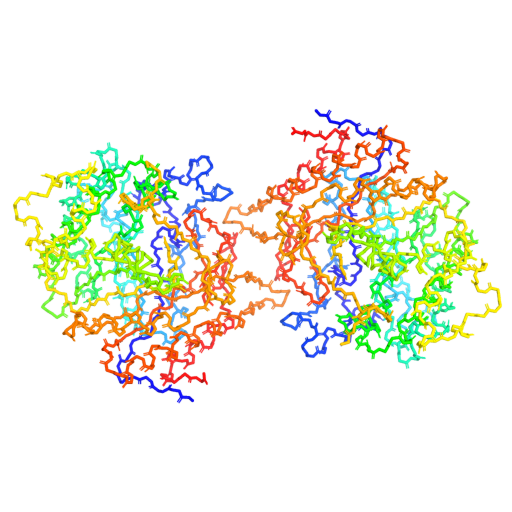 1 268 ? 15.852 30.701 40.160 1.00 17.55 268 LEU A C 1
ATOM 1959 O O . LEU A 1 268 ? 14.851 30.169 40.642 1.00 18.28 268 LEU A O 1
ATOM 1964 N N . GLN A 1 269 ? 17.045 30.642 40.745 1.00 18.22 269 GLN A N 1
ATOM 1965 C CA . GLN A 1 269 ? 17.210 29.918 42.006 1.00 21.95 269 GLN A CA 1
ATOM 1966 C C . GLN A 1 269 ? 17.928 30.692 43.110 1.00 22.19 269 GLN A C 1
ATOM 1967 O O . GLN A 1 269 ? 17.992 30.230 44.249 1.00 23.30 269 GLN A O 1
ATOM 1973 N N . GLY A 1 270 ? 18.468 31.858 42.775 1.00 20.40 270 GLY A N 1
ATOM 1974 C CA . GLY A 1 270 ? 19.151 32.669 43.771 1.00 20.47 270 GLY A CA 1
ATOM 1975 C C . GLY A 1 270 ? 20.500 32.163 44.259 1.00 20.47 270 GLY A C 1
ATOM 1976 O O . GLY A 1 270 ? 20.920 32.482 45.375 1.00 18.77 270 GLY A O 1
ATOM 1977 N N . ALA A 1 271 ? 21.186 31.379 43.437 1.00 17.63 271 ALA A N 1
ATOM 1978 C CA . ALA A 1 271 ? 22.494 30.856 43.817 1.00 19.50 271 ALA A CA 1
ATOM 1979 C C . ALA A 1 271 ? 23.260 30.303 42.625 1.00 18.59 271 ALA A C 1
ATOM 1980 O O . ALA A 1 271 ? 22.667 29.807 41.671 1.00 19.51 271 ALA A O 1
ATOM 1982 N N . TYR A 1 272 ? 24.584 30.402 42.679 1.00 17.55 272 TYR A N 1
ATOM 1983 C CA . TYR A 1 272 ? 25.416 29.851 41.623 1.00 20.68 272 TYR A CA 1
ATOM 1984 C C . TYR A 1 272 ? 25.551 28.371 41.937 1.00 23.66 272 TYR A C 1
ATOM 1985 O O . TYR A 1 272 ? 25.680 27.993 43.101 1.00 23.87 272 TYR A O 1
ATOM 1994 N N . PRO A 1 273 ? 25.506 27.514 40.908 1.00 24.90 273 PRO A N 1
ATOM 1995 C CA . PRO A 1 273 ? 25.632 26.069 41.125 1.00 24.90 273 PRO A CA 1
ATOM 1996 C C . PRO A 1 273 ? 26.967 25.789 41.803 1.00 24.66 273 PRO A C 1
ATOM 1997 O O . PRO A 1 273 ? 27.992 26.343 41.407 1.00 23.88 273 PRO A O 1
ATOM 2001 N N . GLU A 1 274 ? 26.960 24.934 42.820 1.00 24.92 274 GLU A N 1
ATOM 2002 C CA . GLU A 1 274 ? 28.191 24.614 43.528 1.00 23.35 274 GLU A CA 1
ATOM 2003 C C . GLU A 1 274 ? 29.236 23.975 42.621 1.00 20.63 274 GLU A C 1
ATOM 2004 O O . GLU A 1 274 ? 30.433 24.254 42.753 1.00 18.74 274 GLU A O 1
ATOM 2010 N N . ASP A 1 275 ? 28.797 23.128 41.694 1.00 22.19 275 ASP A N 1
ATOM 2011 C CA . ASP A 1 275 ? 29.740 22.475 40.794 1.00 22.22 275 ASP A CA 1
ATOM 2012 C C . ASP A 1 275 ? 30.426 23.491 39.883 1.00 20.06 275 ASP A C 1
ATOM 2013 O O . ASP A 1 275 ? 31.591 23.323 39.524 1.00 18.28 275 ASP A O 1
ATOM 2018 N N . LEU A 1 276 ? 29.713 24.557 39.529 1.00 20.64 276 LEU A N 1
ATOM 2019 C CA . LEU A 1 276 ? 30.287 25.602 38.687 1.00 21.14 276 LEU A CA 1
ATOM 2020 C C . LEU A 1 276 ? 31.389 26.324 39.455 1.00 20.63 276 LEU A C 1
ATOM 2021 O O . LEU A 1 276 ? 32.469 26.585 38.919 1.00 19.70 276 LEU A O 1
ATOM 2026 N N . VAL A 1 277 ? 31.114 26.648 40.714 1.00 20.44 277 VAL A N 1
ATOM 2027 C CA . VAL A 1 277 ? 32.095 27.329 41.546 1.00 20.32 277 VAL A CA 1
ATOM 2028 C C . VAL A 1 277 ? 33.339 26.449 41.654 1.00 20.13 277 VAL A C 1
ATOM 2029 O O . VAL A 1 277 ? 34.465 26.936 41.558 1.00 20.77 277 VAL A O 1
ATOM 2033 N N . LYS A 1 278 ? 33.130 25.149 41.837 1.00 21.98 278 LYS A N 1
ATOM 2034 C CA . LYS A 1 278 ? 34.242 24.211 41.936 1.00 22.57 278 LYS A CA 1
ATOM 2035 C C . LYS A 1 278 ? 35.025 24.115 40.627 1.00 22.25 278 LYS A C 1
ATOM 2036 O O . LYS A 1 278 ? 36.259 24.103 40.636 1.00 22.98 278 LYS A O 1
ATOM 2042 N N . ASP A 1 279 ? 34.312 24.050 39.505 1.00 21.33 279 ASP A N 1
ATOM 2043 C CA . ASP A 1 279 ? 34.960 23.957 38.197 1.00 22.15 279 ASP A CA 1
ATOM 2044 C C . ASP A 1 279 ? 35.830 25.178 37.903 1.00 22.51 279 ASP A C 1
ATOM 2045 O O . ASP A 1 279 ? 36.847 25.072 37.216 1.00 23.55 279 ASP A O 1
ATOM 2050 N N . THR A 1 280 ? 35.429 26.334 38.423 1.00 22.41 280 THR A N 1
ATOM 2051 C CA . THR A 1 280 ? 36.158 27.574 38.180 1.00 22.64 280 THR A CA 1
ATOM 2052 C C . THR A 1 280 ? 37.065 28.025 39.323 1.00 23.87 280 THR A C 1
ATOM 2053 O O . THR A 1 280 ? 37.621 29.125 39.280 1.00 23.77 280 THR A O 1
ATOM 2057 N N . ALA A 1 281 ? 37.228 27.175 40.333 1.00 24.16 281 ALA A N 1
ATOM 2058 C CA . ALA A 1 281 ? 38.056 27.508 41.488 1.00 22.69 281 ALA A CA 1
ATOM 2059 C C . ALA A 1 281 ? 39.503 27.853 41.140 1.00 23.91 281 ALA A C 1
ATOM 2060 O O . ALA A 1 281 ? 40.166 28.577 41.883 1.00 27.33 281 ALA A O 1
ATOM 2062 N N . GLY A 1 282 ? 39.995 27.341 40.017 1.00 23.00 282 GLY A N 1
ATOM 2063 C CA . GLY A 1 282 ? 41.363 27.630 39.626 1.00 22.56 282 GLY A CA 1
ATOM 2064 C C . GLY A 1 282 ? 41.494 28.966 38.923 1.00 23.79 282 GLY A C 1
ATOM 2065 O O . GLY A 1 282 ? 42.599 29.472 38.719 1.00 24.21 282 GLY A O 1
ATOM 2066 N N . LEU A 1 283 ? 40.352 29.545 38.567 1.00 24.32 283 LEU A N 1
ATOM 2067 C CA . LEU A 1 283 ? 40.302 30.820 37.864 1.00 23.37 283 LEU A CA 1
ATOM 2068 C C . LEU A 1 283 ? 39.913 31.983 38.768 1.00 21.93 283 LEU A C 1
ATOM 2069 O O . LEU A 1 283 ? 40.510 33.061 38.700 1.00 20.85 283 LEU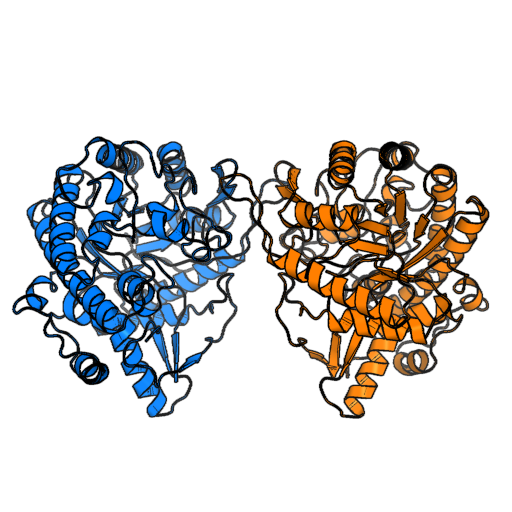 A O 1
ATOM 2074 N N . THR A 1 284 ? 38.911 31.770 39.615 1.00 23.04 284 THR A N 1
ATOM 2075 C CA . THR A 1 284 ? 38.439 32.831 40.496 1.00 22.61 284 THR A CA 1
ATOM 2076 C C . THR A 1 284 ? 37.762 32.333 41.768 1.00 22.97 284 THR A C 1
ATOM 2077 O O . THR A 1 284 ? 37.329 31.185 41.853 1.00 23.18 284 THR A O 1
ATOM 2081 N N . ASP A 1 285 ? 37.665 33.227 42.746 1.00 23.92 285 ASP A N 1
ATOM 2082 C CA . ASP A 1 285 ? 37.039 32.937 44.030 1.00 24.77 285 ASP A CA 1
ATOM 2083 C C . ASP A 1 285 ? 35.636 33.548 44.078 1.00 24.62 285 ASP A C 1
ATOM 2084 O O . ASP A 1 285 ? 34.931 33.433 45.079 1.00 24.66 285 ASP A O 1
ATOM 2089 N N . TRP A 1 286 ? 35.244 34.197 42.984 1.00 22.91 286 TRP A N 1
ATOM 2090 C CA . TRP A 1 286 ? 33.937 34.845 42.883 1.00 20.36 286 TRP A CA 1
ATOM 2091 C C . TRP A 1 286 ? 33.739 35.908 43.960 1.00 19.94 286 TRP A C 1
ATOM 2092 O O . TRP A 1 286 ? 32.622 36.125 44.431 1.00 19.27 286 TRP A O 1
ATOM 2103 N N . SER A 1 287 ? 34.820 36.582 44.337 1.00 20.67 287 SER A N 1
ATOM 2104 C CA . SER A 1 287 ? 34.737 37.616 45.364 1.00 22.28 287 SER A CA 1
ATOM 2105 C C . SER A 1 287 ? 33.972 38.846 44.878 1.00 22.36 287 SER A C 1
ATOM 2106 O O . SER A 1 287 ? 33.543 39.672 45.682 1.00 22.18 287 SER A O 1
ATOM 2109 N N . PHE A 1 288 ? 33.798 38.971 43.565 1.00 20.73 288 PHE A N 1
ATOM 2110 C CA . PHE A 1 288 ? 33.066 40.104 43.011 1.00 19.07 288 PHE A CA 1
ATOM 2111 C C . PHE A 1 288 ? 31.563 39.921 43.215 1.00 18.43 288 PHE A C 1
ATOM 2112 O O . PHE A 1 288 ? 30.767 40.803 42.890 1.00 17.67 288 PHE A O 1
ATOM 2120 N N . VAL A 1 289 ? 31.176 38.766 43.750 1.00 16.92 289 VAL A N 1
ATOM 2121 C CA . VAL A 1 289 ? 29.768 38.511 44.036 1.00 16.37 289 VAL A CA 1
ATOM 2122 C C . VAL A 1 289 ? 29.567 39.092 45.426 1.00 19.98 289 VAL A C 1
ATOM 2123 O O . VAL A 1 289 ? 29.873 38.443 46.432 1.00 21.48 289 VAL A O 1
ATOM 2127 N N . ARG A 1 290 ? 29.088 40.329 45.481 1.00 17.66 290 ARG A N 1
ATOM 2128 C CA . ARG A 1 290 ? 28.870 40.994 46.759 1.00 18.10 290 ARG A CA 1
ATOM 2129 C C . ARG A 1 290 ? 27.678 40.387 47.481 1.00 17.78 290 ARG A C 1
ATOM 2130 O O . ARG A 1 290 ? 26.724 39.938 46.849 1.00 17.20 290 ARG A O 1
ATOM 2138 N N . ASP A 1 291 ? 27.736 40.373 48.808 1.00 17.39 291 ASP A N 1
ATOM 2139 C CA . ASP A 1 291 ? 26.652 39.812 49.594 1.00 16.56 291 ASP A CA 1
ATOM 2140 C C . ASP A 1 291 ? 25.351 40.530 49.271 1.00 16.64 291 ASP A C 1
ATOM 2141 O O . ASP A 1 291 ? 25.253 41.754 49.390 1.00 20.24 291 ASP A O 1
ATOM 2146 N N . GLY A 1 292 ? 24.355 39.757 48.851 1.00 14.69 292 GLY A N 1
ATOM 2147 C CA . GLY A 1 292 ? 23.073 40.332 48.493 1.00 15.15 292 GLY A CA 1
ATOM 2148 C C . GLY A 1 292 ? 22.840 40.331 46.988 1.00 14.60 292 GLY A C 1
ATOM 2149 O O . GLY A 1 292 ? 21.704 40.475 46.535 1.00 12.76 292 GLY A O 1
ATOM 2150 N N . ASP A 1 293 ? 23.909 40.176 46.209 1.00 15.32 293 ASP A N 1
ATOM 2151 C CA . ASP A 1 293 ? 23.791 40.164 44.750 1.00 15.31 293 ASP A CA 1
ATOM 2152 C C . ASP A 1 293 ? 22.923 39.019 44.237 1.00 16.35 293 ASP A C 1
ATOM 2153 O O . ASP A 1 293 ? 22.130 39.194 43.308 1.00 16.00 293 ASP A O 1
ATOM 2158 N N . LEU A 1 294 ? 23.075 37.840 44.830 1.00 16.30 294 LEU A N 1
ATOM 2159 C CA . LEU A 1 294 ? 22.291 36.695 44.391 1.00 15.22 294 LEU A CA 1
ATOM 2160 C C . LEU A 1 294 ? 20.804 36.893 44.648 1.00 16.39 294 LEU A C 1
ATOM 2161 O O . LEU A 1 294 ? 19.975 36.520 43.821 1.00 14.86 294 LEU A O 1
ATOM 2166 N N . ARG A 1 295 ? 20.471 37.476 45.795 1.00 14.32 295 ARG A N 1
ATOM 2167 C CA . ARG A 1 295 ? 19.076 37.733 46.135 1.00 14.15 295 ARG A CA 1
ATOM 2168 C C . ARG A 1 295 ? 18.474 38.736 45.153 1.00 13.01 295 ARG A C 1
ATOM 2169 O O . ARG A 1 295 ? 17.326 38.593 44.723 1.00 13.32 295 ARG A O 1
ATOM 2177 N N . LEU A 1 296 ? 19.254 39.751 44.794 1.00 12.81 296 LEU A N 1
ATOM 2178 C CA . LEU A 1 296 ? 18.776 40.769 43.863 1.00 14.08 296 LEU A CA 1
ATOM 2179 C C . LEU A 1 296 ? 18.596 40.202 42.456 1.00 11.96 296 LEU A C 1
ATOM 2180 O O . LEU A 1 296 ? 17.669 40.579 41.741 1.00 12.61 296 LEU A O 1
ATOM 2185 N N . ALA A 1 297 ? 19.470 39.285 42.063 1.00 12.78 297 ALA A N 1
ATOM 2186 C CA . ALA A 1 297 ? 19.371 38.686 40.740 1.00 13.69 297 ALA A CA 1
ATOM 2187 C C . ALA A 1 297 ? 18.148 37.778 40.614 1.00 15.58 297 ALA A C 1
ATOM 2188 O O . ALA A 1 297 ? 17.585 37.632 39.530 1.00 15.58 297 ALA A O 1
ATOM 2190 N N . HIS A 1 298 ? 17.737 37.186 41.734 1.00 14.66 298 HIS A N 1
ATOM 2191 C CA . HIS A 1 298 ? 16.614 36.244 41.767 1.00 15.83 298 HIS A CA 1
ATOM 2192 C C . HIS A 1 298 ? 15.224 36.864 41.920 1.00 18.44 298 HIS A C 1
ATOM 2193 O O . HIS A 1 298 ? 14.648 36.856 43.012 1.00 20.08 298 HIS A O 1
ATOM 2200 N N . GLN A 1 299 ? 14.673 37.375 40.823 1.00 17.87 299 GLN A N 1
ATOM 2201 C CA . GLN A 1 299 ? 13.353 37.996 40.853 1.00 16.11 299 GLN A CA 1
ATOM 2202 C C . GLN A 1 299 ? 12.299 37.132 40.165 1.00 17.59 299 GLN A C 1
ATOM 2203 O O . GLN A 1 299 ? 12.606 36.373 39.242 1.00 18.25 299 GLN A O 1
ATOM 2209 N N . LYS A 1 300 ? 11.052 37.258 40.613 1.00 16.67 300 LYS A N 1
ATOM 2210 C CA . LYS A 1 300 ? 9.952 36.488 40.042 1.00 17.68 300 LYS A CA 1
ATOM 2211 C C . LYS A 1 300 ? 9.678 36.949 38.617 1.00 18.75 300 LYS A C 1
ATOM 2212 O O . LYS A 1 300 ? 9.542 38.142 38.360 1.00 18.50 300 LYS A O 1
ATOM 2218 N N . LEU A 1 301 ? 9.608 35.995 37.695 1.00 18.11 301 LEU A N 1
ATOM 2219 C CA . LEU A 1 301 ? 9.342 36.300 36.294 1.00 17.27 301 LEU A CA 1
ATOM 2220 C C . LEU A 1 301 ? 7.998 35.716 35.890 1.00 18.00 301 LEU A C 1
ATOM 2221 O O . LEU A 1 301 ? 7.543 34.734 36.474 1.00 17.84 301 LEU A O 1
ATOM 2226 N N . ASP A 1 302 ? 7.369 36.319 34.887 1.00 17.61 302 ASP A N 1
ATOM 2227 C CA . ASP A 1 302 ? 6.077 35.842 34.413 1.00 16.45 302 ASP A CA 1
ATOM 2228 C C . ASP A 1 302 ? 6.224 34.675 33.449 1.00 15.95 302 ASP A C 1
ATOM 2229 O O . ASP A 1 302 ? 5.298 33.880 33.277 1.00 18.30 302 ASP A O 1
ATOM 2234 N N . PHE A 1 303 ? 7.392 34.584 32.819 1.00 17.01 303 PHE A N 1
ATOM 2235 C CA . PHE A 1 303 ? 7.699 33.502 31.891 1.00 16.23 303 PHE A CA 1
ATOM 2236 C C . PHE A 1 303 ? 9.172 33.579 31.537 1.00 16.41 303 PHE A C 1
ATOM 2237 O O . PHE A 1 303 ? 9.812 34.610 31.754 1.00 16.36 303 PHE A O 1
ATOM 2245 N N . LEU A 1 304 ? 9.710 32.482 31.019 1.00 15.66 304 LEU A N 1
ATOM 2246 C CA . LEU A 1 304 ? 11.112 32.437 30.613 1.00 15.23 304 LEU A CA 1
ATOM 2247 C C . LEU A 1 304 ? 11.183 32.430 29.090 1.00 15.84 304 LEU A C 1
ATOM 2248 O O . LEU A 1 304 ? 10.483 31.657 28.429 1.00 15.46 304 LEU A O 1
ATOM 2253 N N . GLY A 1 305 ? 12.014 33.309 28.538 1.00 15.67 305 GLY A N 1
ATOM 2254 C CA . GLY A 1 305 ? 12.180 33.368 27.099 1.00 14.27 305 GLY A CA 1
ATOM 2255 C C . GLY A 1 305 ? 13.285 32.400 26.727 1.00 12.21 305 GLY A C 1
ATOM 2256 O O . GLY A 1 305 ? 14.390 32.471 27.267 1.00 13.49 305 GLY A O 1
ATOM 2257 N N . VAL A 1 306 ? 12.982 31.491 25.808 1.00 14.93 306 VAL A N 1
ATOM 2258 C CA . VAL A 1 306 ? 13.936 30.481 25.370 1.00 14.62 306 VAL A CA 1
ATOM 2259 C C . VAL A 1 306 ? 14.327 30.669 23.908 1.00 11.52 306 VAL A C 1
ATOM 2260 O O . VAL A 1 306 ? 13.462 30.770 23.041 1.00 12.95 306 VAL A O 1
ATOM 2264 N N . ASN A 1 307 ? 15.633 30.733 23.647 1.00 12.46 307 ASN A N 1
ATOM 2265 C CA . ASN A 1 307 ? 16.155 30.861 22.286 1.00 13.69 307 ASN A CA 1
ATOM 2266 C C . ASN A 1 307 ? 16.851 29.541 21.959 1.00 14.98 307 ASN A C 1
ATOM 2267 O O . ASN A 1 307 ? 17.628 29.031 22.770 1.00 14.04 307 ASN A O 1
ATOM 2272 N N . TYR A 1 308 ? 16.581 28.988 20.781 1.00 16.04 308 TYR A N 1
ATOM 2273 C CA . TYR A 1 308 ? 17.209 27.732 20.378 1.00 15.72 308 TYR A CA 1
ATOM 2274 C C . TYR A 1 308 ? 17.378 27.628 18.876 1.00 15.22 308 TYR A C 1
ATOM 2275 O O . TYR A 1 308 ? 16.480 27.988 18.121 1.00 15.89 308 TYR A O 1
ATOM 2284 N N . TYR A 1 309 ? 18.538 27.131 18.453 1.00 16.07 309 TYR A N 1
ATOM 2285 C CA . TYR A 1 309 ? 18.821 26.955 17.034 1.00 18.84 309 TYR A CA 1
ATOM 2286 C C . TYR A 1 309 ? 19.406 25.582 16.723 1.00 20.18 309 TYR A C 1
ATOM 2287 O O . TYR A 1 309 ? 19.061 24.968 15.713 1.00 20.52 309 TYR A O 1
ATOM 2296 N N . SER A 1 310 ? 20.288 25.102 17.592 1.00 21.28 310 SER A N 1
ATOM 2297 C CA . SER A 1 310 ? 20.941 23.818 17.365 1.00 22.80 310 SER A CA 1
ATOM 2298 C C . SER A 1 310 ? 21.458 23.227 18.676 1.00 21.65 310 SER A C 1
ATOM 2299 O O . SER A 1 310 ? 21.704 23.955 19.639 1.00 18.93 310 SER A O 1
ATOM 2302 N N . PRO A 1 311 ? 21.626 21.896 18.733 1.00 22.70 311 PRO A N 1
ATOM 2303 C CA . PRO A 1 311 ? 22.121 21.263 19.959 1.00 21.04 311 PRO A CA 1
ATOM 2304 C C . PRO A 1 311 ? 23.634 21.392 20.102 1.00 20.73 311 PRO A C 1
ATOM 2305 O O . PRO A 1 311 ? 24.320 21.818 19.174 1.00 20.72 311 PRO A O 1
ATOM 2309 N N . THR A 1 312 ? 24.140 21.018 21.273 1.00 20.07 312 THR A N 1
ATOM 2310 C CA . THR A 1 312 ? 25.570 21.065 21.560 1.00 21.03 312 THR A CA 1
ATOM 2311 C C . THR A 1 312 ? 26.021 19.635 21.854 1.00 21.92 312 THR A C 1
ATOM 2312 O O . THR A 1 312 ? 25.337 18.905 22.567 1.00 23.89 312 THR A O 1
ATOM 2316 N N . LEU A 1 313 ? 27.165 19.245 21.300 1.00 22.08 313 LEU A N 1
ATOM 2317 C CA . LEU A 1 313 ? 27.689 17.895 21.485 1.00 21.01 313 LEU A CA 1
ATOM 2318 C C . LEU A 1 313 ? 29.098 17.981 22.063 1.00 22.26 313 LEU A C 1
ATOM 2319 O O . LEU A 1 313 ? 29.990 18.566 21.449 1.00 20.51 313 LEU A O 1
ATOM 2324 N N . VAL A 1 314 ? 29.300 17.394 23.240 1.00 23.67 314 VAL A N 1
ATOM 2325 C CA . VAL A 1 314 ? 30.600 17.457 23.904 1.00 24.82 314 VAL A CA 1
ATOM 2326 C C . VAL A 1 314 ? 31.181 16.124 24.350 1.00 27.27 314 VAL A C 1
ATOM 2327 O O . VAL A 1 314 ? 30.481 15.122 24.452 1.00 25.92 314 VAL A O 1
ATOM 2331 N N . SER A 1 315 ? 32.480 16.144 24.630 1.00 29.25 315 SER A N 1
ATOM 2332 C CA . SER A 1 315 ? 33.194 14.952 25.082 1.00 32.29 315 SER A CA 1
ATOM 2333 C C . SER A 1 315 ? 34.355 15.389 25.976 1.00 34.75 315 SER A C 1
ATOM 2334 O O . SER A 1 315 ? 34.778 16.584 25.940 1.00 35.18 315 SER A O 1
ATOM 2337 N N . ALA A 1 332 ? 42.308 30.893 27.924 1.00 36.79 332 ALA A N 1
ATOM 2338 C CA . ALA A 1 332 ? 42.574 32.325 27.953 1.00 34.24 332 ALA A CA 1
ATOM 2339 C C . ALA A 1 332 ? 41.793 33.058 26.862 1.00 33.74 332 ALA A C 1
ATOM 2340 O O . ALA A 1 332 ? 41.567 34.255 26.976 1.00 37.21 332 ALA A O 1
ATOM 2342 N N . HIS A 1 333 ? 41.385 32.330 25.821 1.00 31.16 333 HIS A N 1
ATOM 2343 C CA . HIS A 1 333 ? 40.632 32.923 24.727 1.00 31.95 333 HI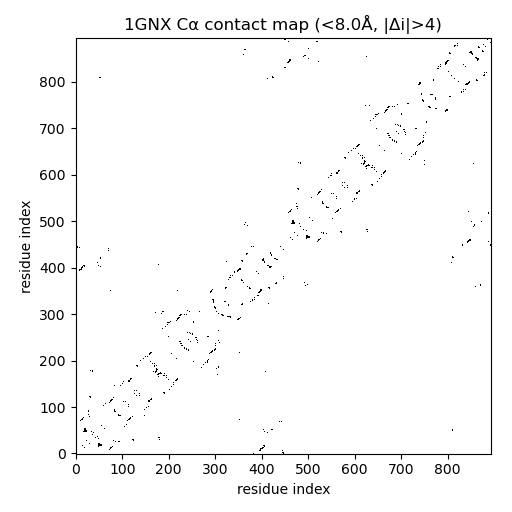S A CA 1
ATOM 2344 C C . HIS A 1 333 ? 39.398 32.087 24.423 1.00 30.69 333 HIS A C 1
ATOM 2345 O O . HIS A 1 333 ? 38.817 32.195 23.346 1.00 31.59 333 HIS A O 1
ATOM 2352 N N . SER A 1 334 ? 39.009 31.246 25.375 1.00 28.73 334 SER A N 1
ATOM 2353 C CA . SER A 1 334 ? 37.862 30.360 25.203 1.00 26.73 334 SER A CA 1
ATOM 2354 C C . SER A 1 334 ? 36.568 30.931 25.772 1.00 24.25 334 SER A C 1
ATOM 2355 O O . SER A 1 334 ? 36.589 31.716 26.720 1.00 27.26 334 SER A O 1
ATOM 2358 N N . PRO A 1 335 ? 35.420 30.560 25.184 1.00 21.28 335 PRO A N 1
ATOM 2359 C CA . PRO A 1 335 ? 34.162 31.085 25.719 1.00 18.88 335 PRO A CA 1
ATOM 2360 C C . PRO A 1 335 ? 33.653 30.180 26.841 1.00 17.90 335 PRO A C 1
ATOM 2361 O O . PRO A 1 335 ? 32.525 30.337 27.319 1.00 17.46 335 PRO A O 1
ATOM 2365 N N . TRP A 1 336 ? 34.496 29.234 27.259 1.00 17.66 336 TRP A N 1
ATOM 2366 C CA . TRP A 1 336 ? 34.142 28.288 28.317 1.00 18.49 336 TRP A CA 1
ATOM 2367 C C . TRP A 1 336 ? 35.214 28.217 29.414 1.00 20.36 336 TRP A C 1
ATOM 2368 O O . TRP A 1 336 ? 35.935 27.219 29.532 1.00 19.23 336 TRP A O 1
ATOM 2379 N N . PRO A 1 337 ? 35.324 29.270 30.237 1.00 21.97 337 PRO A N 1
ATOM 2380 C CA . PRO A 1 337 ? 36.305 29.341 31.327 1.00 22.19 337 PRO A CA 1
ATOM 2381 C C . PRO A 1 337 ? 36.313 28.109 32.233 1.00 21.05 337 PRO A C 1
ATOM 2382 O O . PRO A 1 337 ? 35.285 27.743 32.802 1.00 20.93 337 PRO A O 1
ATOM 2386 N N . GLY A 1 338 ? 37.476 27.475 32.362 1.00 21.30 338 GLY A N 1
ATOM 2387 C CA . GLY A 1 338 ? 37.589 26.305 33.218 1.00 23.09 338 GLY A CA 1
ATOM 2388 C C . GLY A 1 338 ? 37.228 24.964 32.602 1.00 25.94 338 GLY A C 1
ATOM 2389 O O . GLY A 1 338 ? 37.422 23.923 33.234 1.00 27.81 338 GLY A O 1
ATOM 2390 N N . ALA A 1 339 ? 36.707 24.973 31.379 1.00 24.94 339 ALA A N 1
ATOM 2391 C CA . ALA A 1 339 ? 36.326 23.730 30.710 1.00 25.87 339 ALA A CA 1
ATOM 2392 C C . ALA A 1 339 ? 37.241 23.423 29.527 1.00 28.23 339 ALA A C 1
ATOM 2393 O O . ALA A 1 339 ? 36.783 23.001 28.466 1.00 29.38 339 ALA A O 1
ATOM 2395 N N . ASP A 1 340 ? 38.540 23.631 29.717 1.00 30.48 340 ASP A N 1
ATOM 2396 C CA . ASP A 1 340 ? 39.510 23.384 28.657 1.00 33.07 340 ASP A CA 1
ATOM 2397 C C . ASP A 1 340 ? 39.627 21.899 28.322 1.00 32.86 340 ASP A C 1
ATOM 2398 O O . ASP A 1 340 ? 40.046 21.539 27.223 1.00 33.77 340 ASP A O 1
ATOM 2403 N N . ARG A 1 341 ? 39.250 21.038 29.263 1.00 31.45 341 ARG A N 1
ATOM 2404 C CA . ARG A 1 341 ? 39.330 19.601 29.032 1.00 29.72 341 ARG A CA 1
ATOM 2405 C C . ARG A 1 341 ? 38.250 19.138 28.059 1.00 29.26 341 ARG A C 1
ATOM 2406 O O . ARG A 1 341 ? 38.385 18.094 27.422 1.00 31.32 341 ARG A O 1
ATOM 2414 N N . VAL A 1 342 ? 37.185 19.925 27.939 1.00 27.00 342 VAL A N 1
ATOM 2415 C CA . VAL A 1 342 ? 36.069 19.582 27.063 1.00 26.21 342 VAL A CA 1
ATOM 2416 C C . VAL A 1 342 ? 36.290 19.883 25.585 1.00 26.35 342 VAL A C 1
ATOM 2417 O O . VAL A 1 342 ? 36.828 20.930 25.219 1.00 28.76 342 VAL A O 1
ATOM 2421 N N . ALA A 1 343 ? 35.862 18.950 24.740 1.00 26.24 343 ALA A N 1
ATOM 2422 C CA . ALA A 1 343 ? 35.973 19.092 23.294 1.00 25.92 343 ALA A CA 1
ATOM 2423 C C . ALA A 1 343 ? 34.567 19.128 22.698 1.00 25.08 343 ALA A C 1
ATOM 2424 O O . ALA A 1 343 ? 33.679 18.407 23.151 1.00 26.13 343 ALA A O 1
ATOM 2426 N N . PHE A 1 344 ? 34.363 19.972 21.691 1.00 24.85 344 PHE A N 1
ATOM 2427 C CA . PHE A 1 344 ? 33.055 20.085 21.048 1.00 25.21 344 PHE A CA 1
ATOM 2428 C C . PHE A 1 344 ? 33.052 19.430 19.673 1.00 26.69 344 PHE A C 1
ATOM 2429 O O . PHE A 1 344 ? 34.066 19.427 18.976 1.00 27.54 344 PHE A O 1
ATOM 2437 N N . HIS A 1 345 ? 31.900 18.894 19.283 1.00 26.88 345 HIS A N 1
ATOM 2438 C CA . HIS A 1 345 ? 31.766 18.203 18.005 1.00 27.26 345 HIS A CA 1
ATOM 2439 C C . HIS A 1 345 ? 30.540 18.646 17.212 1.00 26.69 345 HIS A C 1
ATOM 2440 O O . HIS A 1 345 ? 29.568 19.149 17.779 1.00 25.49 345 HIS A O 1
ATOM 2447 N N . GLN A 1 346 ? 30.590 18.451 15.898 1.00 25.99 346 GLN A N 1
ATOM 2448 C CA . GLN A 1 346 ? 29.470 18.803 15.034 1.00 23.66 346 GLN A CA 1
ATOM 2449 C C . GLN A 1 346 ? 28.344 17.809 15.274 1.00 24.06 346 GLN A C 1
ATOM 2450 O O . GLN A 1 346 ? 28.516 16.604 15.067 1.00 25.33 346 GLN A O 1
ATOM 2456 N N . PRO A 1 347 ? 27.177 18.294 15.729 1.00 24.91 347 PRO A N 1
ATOM 2457 C CA . PRO A 1 347 ? 26.050 17.392 15.977 1.00 24.69 347 PRO A CA 1
ATOM 2458 C C . PRO A 1 347 ? 25.573 16.856 14.633 1.00 25.80 347 PRO A C 1
ATOM 2459 O O . PRO A 1 347 ? 25.742 17.511 13.605 1.00 24.52 347 PRO A O 1
ATOM 2463 N N . PRO A 1 348 ? 24.974 15.656 14.620 1.00 26.48 348 PRO A N 1
ATOM 2464 C CA . PRO A 1 348 ? 24.484 15.066 13.370 1.00 26.03 348 PRO A CA 1
ATOM 2465 C C . PRO A 1 348 ? 23.253 15.783 12.817 1.00 25.28 348 PRO A C 1
ATOM 2466 O O . PRO A 1 348 ? 22.499 16.405 13.566 1.00 25.81 348 PRO A O 1
ATOM 2470 N N . GLY A 1 349 ? 23.067 15.689 11.502 1.00 24.28 349 GLY A N 1
ATOM 2471 C CA . GLY A 1 349 ? 21.930 16.315 10.850 1.00 23.23 349 GLY A CA 1
ATOM 2472 C C . GLY A 1 349 ? 22.331 17.211 9.692 1.00 21.87 349 GLY A C 1
ATOM 2473 O O . GLY A 1 349 ? 23.515 17.489 9.493 1.00 20.74 349 GLY A O 1
ATOM 2474 N N . GLU A 1 350 ? 21.349 17.653 8.912 1.00 22.23 350 GLU A N 1
ATOM 2475 C CA . GLU A 1 350 ? 21.617 18.546 7.791 1.00 21.03 350 GLU A CA 1
ATOM 2476 C C . GLU A 1 350 ? 22.065 19.858 8.431 1.00 21.66 350 GLU A C 1
ATOM 2477 O O . GLU A 1 350 ? 21.881 20.051 9.633 1.00 20.83 350 GLU A O 1
ATOM 2483 N N . THR A 1 351 ? 22.652 20.756 7.647 1.00 20.47 351 THR A N 1
ATOM 2484 C CA . THR A 1 351 ? 23.116 22.022 8.198 1.00 20.99 351 THR A CA 1
ATOM 2485 C C . THR A 1 351 ? 22.522 23.237 7.507 1.00 20.76 351 THR A C 1
ATOM 2486 O O . THR A 1 351 ? 22.057 23.160 6.368 1.00 21.54 351 THR A O 1
ATOM 2490 N N . THR A 1 352 ? 22.540 24.358 8.220 1.00 18.80 352 THR A N 1
ATOM 2491 C CA . THR A 1 352 ? 22.030 25.625 7.696 1.00 16.38 352 THR A CA 1
ATOM 2492 C C . THR A 1 352 ? 23.230 26.384 7.147 1.00 16.73 352 THR A C 1
ATOM 2493 O O . THR A 1 352 ? 24.349 25.863 7.149 1.00 17.52 352 THR A O 1
ATOM 2497 N N . ALA A 1 353 ? 23.003 27.614 6.694 1.00 16.68 353 ALA A N 1
ATOM 2498 C CA . ALA A 1 353 ? 24.079 28.444 6.173 1.00 18.63 353 ALA A CA 1
ATOM 2499 C C . ALA A 1 353 ? 25.112 28.753 7.242 1.00 20.39 353 ALA A C 1
ATOM 2500 O O . ALA A 1 353 ? 26.232 29.119 6.935 1.00 21.15 353 ALA A O 1
ATOM 2502 N N . MET A 1 354 ? 24.732 28.590 8.504 1.00 21.83 354 MET A N 1
ATOM 2503 C CA . MET A 1 354 ? 25.642 28.850 9.614 1.00 22.64 354 MET A CA 1
ATOM 2504 C C . MET A 1 354 ? 26.497 27.591 9.797 1.00 22.71 354 MET A C 1
ATOM 2505 O O . MET A 1 354 ? 27.495 27.607 10.492 1.00 22.80 354 MET A O 1
ATOM 2510 N N . GLY A 1 355 ? 26.080 26.498 9.168 1.00 20.00 355 GLY A N 1
ATOM 2511 C CA . GLY A 1 355 ? 26.784 25.239 9.304 1.00 20.00 355 GLY A CA 1
ATOM 2512 C C . GLY A 1 355 ? 26.322 24.526 10.553 1.00 20.00 355 GLY A C 1
ATOM 2513 O O . GLY A 1 355 ? 26.884 23.509 10.942 1.00 20.00 355 GLY A O 1
ATOM 2514 N N . TRP A 1 356 ? 25.283 25.064 11.188 1.00 23.06 356 TRP A N 1
ATOM 2515 C CA . TRP A 1 356 ? 24.738 24.476 12.413 1.00 21.22 356 TRP A CA 1
ATOM 2516 C C . TRP A 1 356 ? 23.861 23.286 12.046 1.00 20.58 356 TRP A C 1
ATOM 2517 O O . TRP A 1 356 ? 23.128 23.327 11.055 1.00 20.04 356 TRP A O 1
ATOM 2528 N N . ALA A 1 357 ? 23.904 22.252 12.883 1.00 20.74 357 ALA A N 1
ATOM 2529 C CA . ALA A 1 357 ? 23.082 21.076 12.649 1.00 20.09 357 ALA A CA 1
ATOM 2530 C C . ALA A 1 357 ? 21.614 21.396 12.880 1.00 19.95 357 ALA A C 1
ATOM 2531 O O . ALA A 1 357 ? 21.279 22.211 13.734 1.00 20.29 357 ALA A O 1
ATOM 2533 N N . VAL A 1 358 ? 20.757 20.760 12.094 1.00 17.38 358 VAL A N 1
ATOM 2534 C CA . VAL A 1 358 ? 19.321 20.941 12.226 1.00 17.67 358 VAL A CA 1
ATOM 2535 C C . VAL A 1 358 ? 18.804 19.717 12.969 1.00 20.31 358 VAL A C 1
ATOM 2536 O O . VAL A 1 358 ? 18.823 18.606 12.434 1.00 20.21 358 VAL A O 1
ATOM 2540 N N . ASP A 1 359 ? 18.377 19.916 14.211 1.00 18.41 359 ASP A N 1
ATOM 2541 C CA . ASP A 1 359 ? 17.877 18.810 15.019 1.00 19.24 359 ASP A CA 1
ATOM 2542 C C . ASP A 1 359 ? 16.765 19.283 15.937 1.00 19.12 359 ASP A C 1
ATOM 2543 O O . ASP A 1 359 ? 17.014 19.736 17.055 1.00 20.14 359 ASP A O 1
ATOM 2548 N N . PRO A 1 360 ? 15.513 19.181 15.475 1.00 18.36 360 PRO A N 1
ATOM 2549 C CA . PRO A 1 360 ? 14.383 19.615 16.297 1.00 19.05 360 PRO A CA 1
ATOM 2550 C C . PRO A 1 360 ? 14.206 18.834 17.600 1.00 19.71 360 PRO A C 1
ATOM 2551 O O . PRO A 1 360 ? 13.547 19.314 18.520 1.00 19.55 360 PRO A O 1
ATOM 2555 N N . SER A 1 361 ? 14.790 17.641 17.687 1.00 20.21 361 SER A N 1
ATOM 2556 C CA . SER A 1 361 ? 14.660 16.848 18.910 1.00 20.73 361 SER A CA 1
ATOM 2557 C C . SER A 1 361 ? 15.354 17.567 20.062 1.00 20.34 361 SER A C 1
ATOM 2558 O O . SER A 1 361 ? 14.992 17.394 21.227 1.00 22.15 361 SER A O 1
ATOM 2561 N N . GLY A 1 362 ? 16.352 18.382 19.730 1.00 18.95 362 GLY A N 1
ATOM 2562 C CA . GLY A 1 362 ? 17.055 19.128 20.757 1.00 19.65 362 GLY A CA 1
ATOM 2563 C C . GLY A 1 362 ? 16.122 20.127 21.418 1.00 19.17 362 GLY A C 1
ATOM 2564 O O . GLY A 1 362 ? 16.213 20.377 22.620 1.00 19.32 362 GLY A O 1
ATOM 2565 N N . LEU A 1 363 ? 15.218 20.704 20.631 1.00 18.26 363 LEU A N 1
ATOM 2566 C CA . LEU A 1 363 ? 14.270 21.676 21.163 1.00 19.57 363 LEU A CA 1
ATOM 2567 C C . LEU A 1 363 ? 13.259 20.959 22.054 1.00 20.87 363 LEU A C 1
ATOM 2568 O O . LEU A 1 363 ? 12.896 21.455 23.121 1.00 19.36 363 LEU A O 1
ATOM 2573 N N . TYR A 1 364 ? 12.812 19.781 21.626 1.00 20.85 364 TYR A N 1
ATOM 2574 C CA . TYR A 1 364 ? 11.860 19.025 22.430 1.00 20.05 364 TYR A CA 1
ATOM 2575 C C . TYR A 1 364 ? 12.483 18.641 23.774 1.00 20.68 364 TYR A C 1
ATOM 2576 O O . TYR A 1 364 ? 11.897 18.888 24.829 1.00 19.85 364 TYR A O 1
ATOM 2585 N N . GLU A 1 365 ? 13.677 18.055 23.734 1.00 21.41 365 GLU A N 1
ATOM 2586 C CA . GLU A 1 365 ? 14.364 17.636 24.952 1.00 22.96 365 GLU A CA 1
ATOM 2587 C C . GLU A 1 365 ? 14.656 18.807 25.883 1.00 23.25 365 GLU A C 1
ATOM 2588 O O . GLU A 1 365 ? 14.518 18.700 27.101 1.00 21.03 365 GLU A O 1
ATOM 2594 N N . LEU A 1 366 ? 15.065 19.923 25.291 1.00 21.51 366 LEU A N 1
ATOM 2595 C CA . LEU A 1 366 ? 15.377 21.135 26.032 1.00 21.47 366 LEU A CA 1
ATOM 2596 C C . LEU A 1 366 ? 14.143 21.628 26.788 1.00 21.13 366 LEU A C 1
ATOM 2597 O O . LEU A 1 366 ? 14.219 22.007 27.959 1.00 21.59 366 LEU A O 1
ATOM 2602 N N . LEU A 1 367 ? 13.000 21.612 26.116 1.00 19.34 367 LEU A N 1
ATOM 2603 C CA . LEU A 1 367 ? 11.765 22.063 26.738 1.00 20.28 367 LEU A CA 1
ATOM 2604 C C . LEU A 1 367 ? 11.359 21.145 27.886 1.00 21.94 367 LEU A C 1
ATOM 2605 O O . LEU A 1 367 ? 10.861 21.610 28.909 1.00 22.37 367 LEU A O 1
ATOM 2610 N N . ARG A 1 368 ? 11.576 19.844 27.723 1.00 22.12 368 ARG A N 1
ATOM 2611 C CA . ARG A 1 368 ? 11.225 18.901 28.780 1.00 21.84 368 ARG A CA 1
ATOM 2612 C C . ARG A 1 368 ? 12.126 19.112 29.995 1.00 21.39 368 ARG A C 1
ATOM 2613 O O . ARG A 1 368 ? 11.669 19.014 31.137 1.00 21.19 368 ARG A O 1
ATOM 2621 N N . ARG A 1 369 ? 13.401 19.407 29.747 1.00 21.46 369 ARG A N 1
ATOM 2622 C CA . ARG A 1 369 ? 14.359 19.660 30.824 1.00 22.28 369 ARG A CA 1
ATOM 2623 C C . ARG A 1 369 ? 13.878 20.869 31.624 1.00 24.12 369 ARG A C 1
ATOM 2624 O O . ARG A 1 369 ? 13.830 20.832 32.852 1.00 21.49 369 ARG A O 1
ATOM 2632 N N . LEU A 1 370 ? 13.515 21.938 30.918 1.00 23.58 370 LEU A N 1
ATOM 2633 C CA . LEU A 1 370 ? 13.038 23.154 31.566 1.00 22.79 370 LEU A CA 1
ATOM 2634 C C . LEU A 1 370 ? 11.747 22.918 32.350 1.00 23.47 370 LEU A C 1
ATOM 2635 O O . LEU A 1 370 ? 11.582 23.436 33.453 1.00 22.25 370 LEU A O 1
ATOM 2640 N N . SER A 1 371 ? 10.832 22.139 31.783 1.00 22.89 371 SER A N 1
ATOM 2641 C CA . SER A 1 371 ? 9.574 21.851 32.468 1.00 25.14 371 SER A CA 1
ATOM 2642 C C . SER A 1 371 ? 9.854 21.104 33.769 1.00 26.17 371 SER A C 1
ATOM 2643 O O . SER A 1 371 ? 9.172 21.305 34.775 1.00 26.63 371 SER A O 1
ATOM 2646 N N . SER A 1 372 ? 10.864 20.243 33.739 1.00 25.43 372 SER A N 1
ATOM 2647 C CA . SER A 1 372 ? 11.245 19.464 34.911 1.00 28.04 372 SER A CA 1
ATOM 2648 C C . SER A 1 372 ? 11.927 20.327 35.968 1.00 28.00 372 SER A C 1
ATOM 2649 O O . SER A 1 372 ? 11.627 20.219 37.158 1.00 30.00 372 SER A O 1
ATOM 2652 N N . ASP A 1 373 ? 12.845 21.183 35.530 1.00 26.33 373 ASP A N 1
ATOM 2653 C CA . ASP A 1 373 ? 13.579 22.048 36.444 1.00 25.13 373 ASP A CA 1
ATOM 2654 C C . ASP A 1 373 ? 12.761 23.222 36.975 1.00 23.98 373 ASP A C 1
ATOM 2655 O O . ASP A 1 373 ? 12.894 23.596 38.142 1.00 25.08 373 ASP A O 1
ATOM 2660 N N . PHE A 1 374 ? 11.917 23.801 36.123 1.00 21.56 374 PHE A N 1
ATOM 2661 C CA . PHE A 1 374 ? 11.096 24.945 36.518 1.00 19.59 374 PHE A CA 1
ATOM 2662 C C . PHE A 1 374 ? 9.646 24.739 36.089 1.00 20.24 374 PHE A C 1
ATOM 2663 O O . PHE A 1 374 ? 9.136 25.435 35.208 1.00 21.11 374 PHE A O 1
ATOM 2671 N N . PRO A 1 375 ? 8.956 23.784 36.730 1.00 21.78 375 PRO A N 1
ATOM 2672 C CA . PRO A 1 375 ? 7.559 23.421 36.466 1.00 21.44 375 PRO A CA 1
ATOM 2673 C C . PRO A 1 375 ? 6.559 24.573 36.480 1.00 21.78 375 PRO A C 1
ATOM 2674 O O . PRO A 1 375 ? 5.624 24.598 35.679 1.00 23.52 375 PRO A O 1
ATOM 2678 N N . ALA A 1 376 ? 6.757 25.525 37.386 1.00 21.87 376 ALA A N 1
ATOM 2679 C CA . ALA A 1 376 ? 5.836 26.649 37.519 1.00 22.54 376 ALA A CA 1
ATOM 2680 C C . ALA A 1 376 ? 6.132 27.861 36.643 1.00 23.22 376 ALA A C 1
ATOM 2681 O O . ALA A 1 376 ? 5.405 28.855 36.698 1.00 22.88 376 ALA A O 1
ATOM 2683 N N . LEU A 1 377 ? 7.179 27.780 35.827 1.00 20.92 377 LEU A N 1
ATOM 2684 C CA . LEU A 1 377 ? 7.556 28.900 34.971 1.00 18.04 377 LEU A CA 1
ATOM 2685 C C . LEU A 1 377 ? 7.129 28.719 33.515 1.00 16.56 377 LEU A C 1
ATOM 2686 O O . LEU A 1 377 ? 7.673 27.877 32.802 1.00 16.34 377 LEU A O 1
ATOM 2691 N N . PRO A 1 378 ? 6.139 29.505 33.055 1.00 16.03 378 PRO A N 1
ATOM 2692 C CA . PRO A 1 378 ? 5.676 29.395 31.666 1.00 17.10 378 PRO A CA 1
ATOM 2693 C C . PRO A 1 378 ? 6.844 29.643 30.715 1.00 17.90 378 PRO A C 1
ATOM 2694 O O . PRO A 1 378 ? 7.773 30.374 31.051 1.00 16.63 378 PRO A O 1
ATOM 2698 N N . LEU A 1 379 ? 6.792 29.041 29.534 1.00 18.38 379 LEU A N 1
ATOM 2699 C CA . LEU A 1 379 ? 7.866 29.190 28.562 1.00 17.04 379 LEU A CA 1
ATOM 2700 C C . LEU A 1 379 ? 7.382 29.811 27.261 1.00 14.97 379 LEU A C 1
ATOM 2701 O O . LEU A 1 379 ? 6.262 29.568 26.820 1.00 16.35 379 LEU A O 1
ATOM 2706 N N . VAL A 1 380 ? 8.241 30.616 26.651 1.00 16.64 380 VAL A N 1
ATOM 2707 C CA . VAL A 1 380 ? 7.929 31.245 25.375 1.00 16.15 380 VAL A CA 1
ATOM 2708 C C . VAL A 1 380 ? 9.175 31.103 24.519 1.00 14.89 380 VAL A C 1
ATOM 2709 O O . VAL A 1 380 ? 10.275 31.396 24.983 1.00 13.60 380 VAL A O 1
ATOM 2713 N N . ILE A 1 381 ? 9.021 30.623 23.291 1.00 13.33 381 ILE A N 1
ATOM 2714 C CA . ILE A 1 381 ? 10.178 30.504 22.412 1.00 14.24 381 ILE A CA 1
ATOM 2715 C C . ILE A 1 381 ? 10.352 31.904 21.829 1.00 13.13 381 ILE A C 1
ATOM 2716 O O . ILE A 1 381 ? 9.616 32.299 20.927 1.00 13.28 381 ILE A O 1
ATOM 2721 N N . THR A 1 382 ? 11.312 32.658 22.360 1.00 13.47 382 THR A N 1
ATOM 2722 C CA . THR A 1 382 ? 11.533 34.025 21.898 1.00 14.97 382 THR A CA 1
ATOM 2723 C C . THR A 1 382 ? 12.426 34.154 20.666 1.00 15.88 382 THR A C 1
ATOM 2724 O O . THR A 1 382 ? 12.514 35.229 20.075 1.00 16.10 382 THR A O 1
ATOM 2728 N N . GLU A 1 383 ? 13.073 33.056 20.280 1.00 15.93 383 GLU A N 1
ATOM 2729 C CA . GLU A 1 383 ? 13.919 33.019 19.089 1.00 15.20 383 GLU A CA 1
ATOM 2730 C C . GLU A 1 383 ? 14.165 31.597 18.610 1.00 15.79 383 GLU A C 1
ATOM 2731 O O . GLU A 1 383 ? 14.588 30.739 19.379 1.00 15.42 383 GLU A O 1
ATOM 2737 N N . ASN A 1 384 ? 13.886 31.372 17.332 1.00 14.85 384 ASN A N 1
ATOM 2738 C CA . ASN A 1 384 ? 14.123 30.097 16.655 1.00 15.94 384 ASN A CA 1
ATOM 2739 C C . ASN A 1 384 ? 14.000 30.428 15.182 1.00 15.10 384 ASN A C 1
ATOM 2740 O O . ASN A 1 384 ? 13.085 31.148 14.773 1.00 13.71 384 ASN A O 1
ATOM 2745 N N . GLY A 1 385 ? 14.931 29.923 14.387 1.00 15.93 385 GLY A N 1
ATOM 2746 C CA . GLY A 1 385 ? 14.902 30.200 12.966 1.00 16.18 385 GLY A CA 1
ATOM 2747 C C . GLY A 1 385 ? 16.159 29.649 12.335 1.00 17.71 385 GLY A C 1
ATOM 2748 O O . GLY A 1 385 ? 16.923 28.949 12.991 1.00 18.07 385 GLY A O 1
ATOM 2749 N N . ALA A 1 386 ? 16.391 29.973 11.071 1.00 14.90 386 ALA A N 1
ATOM 2750 C CA . ALA A 1 386 ? 17.570 29.455 10.401 1.00 14.30 386 ALA A CA 1
ATOM 2751 C C . ALA A 1 386 ? 18.035 30.342 9.263 1.00 12.64 386 ALA A C 1
ATOM 2752 O O . ALA A 1 386 ? 17.248 31.069 8.655 1.00 13.39 386 ALA A O 1
ATOM 2754 N N . ALA A 1 387 ? 19.332 30.283 8.989 1.00 11.84 387 ALA A N 1
ATOM 2755 C CA . ALA A 1 387 ? 19.906 31.052 7.904 1.00 13.28 387 ALA A CA 1
ATOM 2756 C C . ALA A 1 387 ? 20.120 30.133 6.715 1.00 14.84 387 ALA A C 1
ATOM 2757 O O . ALA A 1 387 ? 20.624 29.016 6.858 1.00 13.13 387 ALA A O 1
ATOM 2759 N N . PHE A 1 388 ? 19.708 30.602 5.545 1.00 14.77 388 PHE A N 1
ATOM 2760 C CA . PHE A 1 388 ? 19.881 29.859 4.308 1.00 15.30 388 PHE A CA 1
ATOM 2761 C C . PHE A 1 388 ? 20.321 30.875 3.262 1.00 17.72 388 PHE A C 1
ATOM 2762 O O . PHE A 1 388 ? 20.092 32.073 3.421 1.00 16.56 388 PHE A O 1
ATOM 2770 N N . HIS A 1 389 ? 20.978 30.405 2.210 1.00 17.31 389 HIS A N 1
ATOM 2771 C CA . HIS A 1 389 ? 21.476 31.304 1.179 1.00 16.85 389 HIS A CA 1
ATOM 2772 C C . HIS A 1 389 ? 20.392 31.698 0.186 1.00 17.89 389 HIS A C 1
ATOM 2773 O O . HIS A 1 389 ? 20.399 31.292 -0.977 1.00 18.69 389 HIS A O 1
ATOM 2780 N N . ASP A 1 390 ? 19.466 32.513 0.675 1.00 14.34 390 ASP A N 1
ATOM 2781 C CA . ASP A 1 390 ? 18.336 32.995 -0.110 1.00 14.87 390 ASP A CA 1
ATOM 2782 C C . ASP A 1 390 ? 18.753 33.975 -1.198 1.00 13.20 390 ASP A C 1
ATOM 2783 O O . ASP A 1 390 ? 19.769 34.659 -1.081 1.00 13.77 390 ASP A O 1
ATOM 2788 N N . TYR A 1 391 ? 17.948 34.048 -2.251 1.00 14.43 391 TYR A N 1
ATOM 2789 C CA . TYR A 1 391 ? 18.203 34.963 -3.355 1.00 13.15 391 TYR A CA 1
ATOM 2790 C C . TYR A 1 391 ? 16.895 35.317 -4.042 1.00 13.51 391 TYR A C 1
ATOM 2791 O O . TYR A 1 391 ? 15.944 34.534 -4.029 1.00 12.32 391 TYR A O 1
ATOM 2800 N N . ALA A 1 392 ? 16.846 36.513 -4.618 1.00 12.99 392 ALA A N 1
ATOM 2801 C CA . ALA A 1 392 ? 15.670 36.969 -5.347 1.00 13.89 392 ALA A CA 1
ATOM 2802 C C . ALA A 1 392 ? 15.959 36.629 -6.802 1.00 12.91 392 ALA A C 1
ATOM 2803 O O . ALA A 1 392 ? 17.031 36.964 -7.311 1.00 12.68 392 ALA A O 1
ATOM 2805 N N . ASP A 1 393 ? 15.025 35.954 -7.466 1.00 13.86 393 ASP A N 1
ATOM 2806 C CA . ASP A 1 393 ? 15.235 35.581 -8.858 1.00 15.16 393 ASP A CA 1
ATOM 2807 C C . ASP A 1 393 ? 14.841 36.707 -9.808 1.00 14.96 393 ASP A C 1
ATOM 2808 O O . ASP A 1 393 ? 14.370 37.758 -9.370 1.00 14.08 393 ASP A O 1
ATOM 2813 N N . PRO A 1 394 ? 15.052 36.515 -11.121 1.00 15.80 394 PRO A N 1
ATOM 2814 C CA . PRO A 1 394 ? 14.702 37.562 -12.088 1.00 14.10 394 PRO A CA 1
ATOM 2815 C C . PRO A 1 394 ? 13.245 37.997 -12.048 1.00 12.82 394 PRO A C 1
ATOM 2816 O O . PRO A 1 394 ? 12.918 39.123 -12.421 1.00 14.44 394 PRO A O 1
ATOM 2820 N N . GLU A 1 395 ? 12.371 37.103 -11.594 1.00 13.53 395 GLU A N 1
ATOM 2821 C CA . GLU A 1 395 ? 10.949 37.409 -11.512 1.00 14.26 395 GLU A CA 1
ATOM 2822 C C . GLU A 1 395 ? 10.582 38.085 -10.189 1.00 15.19 395 GLU A C 1
ATOM 2823 O O . GLU A 1 395 ? 9.411 38.392 -9.936 1.00 15.77 395 GLU A O 1
ATOM 2829 N N . GLY A 1 396 ? 11.586 38.310 -9.346 1.00 16.36 396 GLY A N 1
ATOM 2830 C CA . GLY A 1 396 ? 11.358 38.977 -8.077 1.00 16.76 396 GLY A CA 1
ATOM 2831 C C . GLY A 1 396 ? 10.910 38.125 -6.907 1.00 17.53 396 GLY A C 1
ATOM 2832 O O . GLY A 1 396 ? 10.456 38.663 -5.900 1.00 16.43 396 GLY A O 1
ATOM 2833 N N . ASN A 1 397 ? 11.037 36.807 -7.019 1.00 17.24 397 ASN A N 1
ATOM 2834 C CA . ASN A 1 397 ? 10.618 35.928 -5.933 1.00 18.63 397 ASN A CA 1
ATOM 2835 C C . ASN A 1 397 ? 11.798 35.393 -5.137 1.00 15.87 397 ASN A C 1
ATOM 2836 O O . ASN A 1 397 ? 12.898 35.234 -5.667 1.00 15.52 397 ASN A O 1
ATOM 2841 N N . VAL A 1 398 ? 11.555 35.123 -3.857 1.00 15.79 398 VAL A N 1
ATOM 2842 C CA . VAL A 1 398 ? 12.571 34.568 -2.972 1.00 13.52 398 VAL A CA 1
ATOM 2843 C C . VAL A 1 398 ? 11.988 33.276 -2.404 1.00 15.67 398 VAL A C 1
ATOM 2844 O O . VAL A 1 398 ? 11.131 33.310 -1.519 1.00 12.91 398 VAL A O 1
ATOM 2848 N N . ASN A 1 399 ? 12.445 32.142 -2.927 1.00 20.83 399 ASN A N 1
ATOM 2849 C CA . ASN A 1 399 ? 11.952 30.838 -2.493 1.00 20.83 399 ASN A CA 1
ATOM 2850 C C . ASN A 1 399 ? 12.870 30.191 -1.466 1.00 20.83 399 ASN A C 1
ATOM 2851 O O . ASN A 1 399 ? 14.039 29.919 -1.753 1.00 20.83 399 ASN A O 1
ATOM 2856 N N . ASP A 1 400 ? 12.336 29.935 -0.272 1.00 15.63 400 ASP A N 1
ATOM 2857 C CA . ASP A 1 400 ? 13.118 29.328 0.804 1.00 14.00 400 ASP A CA 1
ATOM 2858 C C . ASP A 1 400 ? 12.441 28.115 1.434 1.00 15.88 400 ASP A C 1
ATOM 2859 O O . ASP A 1 400 ? 12.152 28.104 2.631 1.00 15.13 400 ASP A O 1
ATOM 2864 N N . PRO A 1 401 ? 12.190 27.068 0.635 1.00 16.13 401 PRO A N 1
ATOM 2865 C CA . PRO A 1 401 ? 11.543 25.860 1.158 1.00 16.24 401 PRO A CA 1
ATOM 2866 C C . PRO A 1 401 ? 12.292 25.241 2.334 1.00 15.76 401 PRO A C 1
ATOM 2867 O O . PRO A 1 401 ? 11.688 24.590 3.191 1.00 15.91 401 PRO A O 1
ATOM 2871 N N . GLU A 1 402 ? 13.605 25.442 2.378 1.00 14.37 402 GLU A N 1
ATOM 2872 C CA . GLU A 1 402 ? 14.407 24.897 3.464 1.00 16.93 402 GLU A CA 1
ATOM 2873 C C . GLU A 1 402 ? 14.052 25.546 4.796 1.00 16.47 402 GLU A C 1
ATOM 2874 O O . GLU A 1 402 ? 14.066 24.888 5.840 1.00 15.18 402 GLU A O 1
ATOM 2880 N N . ARG A 1 403 ? 13.730 26.836 4.767 1.00 15.81 403 ARG A N 1
ATOM 2881 C CA . ARG A 1 403 ? 13.368 27.527 5.995 1.00 14.56 403 ARG A CA 1
ATOM 2882 C C . ARG A 1 403 ? 11.997 27.044 6.455 1.00 13.95 403 ARG A C 1
ATOM 2883 O O . ARG A 1 403 ? 11.763 26.870 7.650 1.00 16.41 403 ARG A O 1
ATOM 2891 N N . ILE A 1 404 ? 11.092 26.827 5.506 1.00 13.50 404 ILE A N 1
ATOM 2892 C CA . ILE A 1 404 ? 9.760 26.338 5.848 1.00 14.93 404 ILE A CA 1
ATOM 2893 C C . ILE A 1 404 ? 9.889 24.984 6.541 1.00 15.44 404 ILE A C 1
ATOM 2894 O O . ILE A 1 404 ? 9.223 24.718 7.545 1.00 17.23 404 ILE A O 1
ATOM 2899 N N . ALA A 1 405 ? 10.758 24.133 6.010 1.00 15.11 405 ALA A N 1
ATOM 2900 C CA . ALA A 1 405 ? 10.967 22.809 6.591 1.00 17.11 405 ALA A CA 1
ATOM 2901 C C . ALA A 1 405 ? 11.535 22.927 8.003 1.00 17.26 405 ALA A C 1
ATOM 2902 O O . ALA A 1 405 ? 11.091 22.240 8.925 1.00 17.46 405 ALA A O 1
ATOM 2904 N N . TYR A 1 406 ? 12.520 23.803 8.174 1.00 15.56 406 TYR A N 1
ATOM 2905 C CA . TYR A 1 406 ? 13.135 23.987 9.481 1.00 16.03 406 TYR A CA 1
ATOM 2906 C C . TYR A 1 406 ? 12.121 24.449 10.517 1.00 17.48 406 TYR A C 1
ATOM 2907 O O . TYR A 1 406 ? 12.028 23.881 11.607 1.00 16.73 406 TYR A O 1
ATOM 2916 N N . VAL A 1 407 ? 11.355 25.479 10.183 1.00 15.89 407 VAL A N 1
ATOM 2917 C CA . VAL A 1 407 ? 10.377 25.999 11.126 1.00 14.70 407 VAL A CA 1
ATOM 2918 C C . VAL A 1 407 ? 9.276 24.981 11.397 1.00 16.36 407 VAL A C 1
ATOM 2919 O O . VAL A 1 407 ? 8.891 24.771 12.545 1.00 16.54 407 VAL A O 1
ATOM 2923 N N . ARG A 1 408 ? 8.783 24.338 10.346 1.00 15.12 408 ARG A N 1
ATOM 2924 C CA . ARG A 1 408 ? 7.727 23.348 10.514 1.00 16.75 408 ARG A CA 1
ATOM 2925 C C . ARG A 1 408 ? 8.185 22.251 11.473 1.00 18.20 408 ARG A C 1
ATOM 2926 O O . ARG A 1 408 ? 7.484 21.908 12.427 1.00 19.07 408 ARG A O 1
ATOM 2934 N N . ASP A 1 409 ? 9.374 21.711 11.219 1.00 19.15 409 ASP A N 1
ATOM 2935 C CA . ASP A 1 409 ? 9.920 20.642 12.050 1.00 20.29 409 ASP A CA 1
ATOM 2936 C C . ASP A 1 409 ? 10.130 21.049 13.503 1.00 20.32 409 ASP A C 1
ATOM 2937 O O . ASP A 1 409 ? 9.884 20.257 14.414 1.00 21.05 409 ASP A O 1
ATOM 2942 N N . HIS A 1 410 ? 10.586 22.275 13.732 1.00 18.50 410 HIS A N 1
ATOM 2943 C CA . HIS A 1 410 ? 10.793 22.717 15.103 1.00 16.67 410 HIS A CA 1
ATOM 2944 C C . HIS A 1 410 ? 9.477 23.020 15.803 1.00 16.98 410 HIS A C 1
ATOM 2945 O O . HIS A 1 410 ? 9.361 22.835 17.016 1.00 19.52 410 HIS A O 1
ATOM 2952 N N . LEU A 1 411 ? 8.479 23.473 15.049 1.00 15.11 411 LEU A N 1
ATOM 2953 C CA . LEU A 1 411 ? 7.181 23.743 15.652 1.00 14.93 411 LEU A CA 1
ATOM 2954 C C . LEU A 1 411 ? 6.542 22.413 16.044 1.00 16.81 411 LEU A C 1
ATOM 2955 O O . LEU A 1 411 ? 5.817 22.333 17.034 1.00 16.57 411 LEU A O 1
ATOM 2960 N N . ALA A 1 412 ? 6.823 21.369 15.271 1.00 17.94 412 ALA A N 1
ATOM 2961 C CA . ALA A 1 412 ? 6.288 20.046 15.577 1.00 17.98 412 ALA A CA 1
ATOM 2962 C C . ALA A 1 412 ? 6.888 19.576 16.900 1.00 18.16 412 ALA A C 1
ATOM 2963 O O . ALA A 1 412 ? 6.206 18.969 17.726 1.00 19.86 412 ALA A O 1
ATOM 2965 N N . ALA A 1 413 ? 8.172 19.860 17.099 1.00 18.35 413 ALA A N 1
ATOM 2966 C CA . ALA A 1 413 ? 8.848 19.468 18.328 1.00 18.82 413 ALA A CA 1
ATOM 2967 C C . ALA A 1 413 ? 8.269 20.235 19.513 1.00 21.11 413 ALA A C 1
ATOM 2968 O O . ALA A 1 413 ? 8.166 19.699 20.616 1.00 20.48 413 ALA A O 1
ATOM 2970 N N . VAL A 1 414 ? 7.895 21.492 19.286 1.00 20.57 414 VAL A N 1
ATOM 2971 C CA . VAL A 1 414 ? 7.313 22.305 20.344 1.00 20.24 414 VAL A CA 1
ATOM 2972 C C . VAL A 1 414 ? 5.932 21.754 20.687 1.00 20.64 414 VAL A C 1
ATOM 2973 O O . VAL A 1 414 ? 5.567 21.651 21.856 1.00 19.34 414 VAL A O 1
ATOM 2977 N N . HIS A 1 415 ? 5.173 21.396 19.658 1.00 20.84 415 HIS A N 1
ATOM 2978 C CA . HIS A 1 415 ? 3.833 20.859 19.860 1.00 22.00 415 HIS A CA 1
ATOM 2979 C C . HIS A 1 415 ? 3.901 19.559 20.653 1.00 22.52 415 HIS A C 1
ATOM 2980 O O . HIS A 1 415 ? 3.066 19.300 21.520 1.00 23.14 415 HIS A O 1
ATOM 2987 N N . ARG A 1 416 ? 4.914 18.752 20.362 1.00 23.64 416 ARG A N 1
ATOM 2988 C CA . ARG A 1 416 ? 5.095 17.480 21.044 1.00 25.84 416 ARG A CA 1
ATOM 2989 C C . ARG A 1 416 ? 5.416 17.709 22.522 1.00 25.94 416 ARG A C 1
ATOM 2990 O O . ARG A 1 416 ? 4.888 17.015 23.396 1.00 23.74 416 ARG A O 1
ATOM 2998 N N . ALA A 1 417 ? 6.276 18.685 22.802 1.00 25.10 417 ALA A N 1
ATOM 2999 C CA . ALA A 1 417 ? 6.639 18.999 24.179 1.00 22.83 417 ALA A CA 1
ATOM 3000 C C . ALA A 1 417 ? 5.389 19.466 24.916 1.00 22.21 417 ALA A C 1
ATOM 3001 O O . ALA A 1 417 ? 5.172 19.118 26.079 1.00 21.45 417 ALA A O 1
ATOM 3003 N N . ILE A 1 418 ? 4.566 20.255 24.230 1.00 20.39 418 ILE A N 1
ATOM 3004 C CA . ILE A 1 418 ? 3.326 20.756 24.813 1.00 21.50 418 ILE A CA 1
ATOM 3005 C C . ILE A 1 418 ? 2.389 19.591 25.116 1.00 23.35 418 ILE A C 1
ATOM 3006 O O . ILE A 1 418 ? 1.751 19.556 26.167 1.00 23.68 418 ILE A O 1
ATOM 3011 N N . LYS A 1 419 ? 2.308 18.640 24.191 1.00 23.82 419 LYS A N 1
ATOM 3012 C CA . LYS A 1 419 ? 1.446 17.477 24.379 1.00 25.30 419 LYS A CA 1
ATOM 3013 C C . LYS A 1 419 ? 1.905 16.692 25.606 1.00 25.84 419 LYS A C 1
ATOM 3014 O O . LYS A 1 419 ? 1.092 16.099 26.319 1.00 26.95 419 LYS A O 1
ATOM 3020 N N . ASP A 1 420 ? 3.210 16.703 25.858 1.00 25.40 420 ASP A N 1
ATOM 3021 C CA . ASP A 1 420 ? 3.769 15.983 26.993 1.00 25.67 420 ASP A CA 1
ATOM 3022 C C . ASP A 1 420 ? 3.760 16.758 28.307 1.00 27.16 420 ASP A C 1
ATOM 3023 O O . ASP A 1 420 ? 4.286 16.280 29.313 1.00 29.14 420 ASP A O 1
ATOM 3028 N N . GLY A 1 421 ? 3.174 17.953 28.305 1.00 26.37 421 GLY A N 1
ATOM 3029 C CA . GLY A 1 421 ? 3.089 18.720 29.536 1.00 25.05 421 GLY A CA 1
ATOM 3030 C C . GLY A 1 421 ? 3.824 20.042 29.653 1.00 25.87 421 GLY A C 1
ATOM 3031 O O . GLY A 1 421 ? 3.612 20.773 30.621 1.00 26.97 421 GLY A O 1
ATOM 3032 N N . SER A 1 422 ? 4.680 20.362 28.690 1.00 23.91 422 SER A N 1
ATOM 3033 C CA . SER A 1 422 ? 5.424 21.616 28.745 1.00 22.39 422 SER A CA 1
ATOM 3034 C C . SER A 1 422 ? 4.509 22.818 28.545 1.00 21.71 422 SER A C 1
ATOM 3035 O O . SER A 1 422 ? 3.673 22.838 27.644 1.00 22.42 422 SER A O 1
ATOM 3038 N N . ASP A 1 423 ? 4.680 23.823 29.396 1.00 22.00 423 ASP A N 1
ATOM 3039 C CA . ASP A 1 423 ? 3.867 25.028 29.342 1.00 22.26 423 ASP A CA 1
ATOM 3040 C C . ASP A 1 423 ? 4.471 26.080 28.412 1.00 20.55 423 ASP A C 1
ATOM 3041 O O . ASP A 1 423 ? 5.071 27.049 28.867 1.00 20.55 423 ASP A O 1
ATOM 3046 N N . VAL A 1 424 ? 4.307 25.881 27.107 1.00 19.88 424 VAL A N 1
ATOM 3047 C CA . VAL A 1 424 ? 4.834 26.820 26.115 1.00 19.32 424 VAL A CA 1
ATOM 3048 C C . VAL A 1 424 ? 3.681 27.703 25.636 1.00 19.13 424 VAL A C 1
ATOM 3049 O O . VAL A 1 424 ? 2.664 27.201 25.154 1.00 19.44 424 VAL A O 1
ATOM 3053 N N . ARG A 1 425 ? 3.851 29.017 25.757 1.00 17.38 425 ARG A N 1
ATOM 3054 C CA . ARG A 1 425 ? 2.795 29.960 25.399 1.00 16.17 425 ARG A CA 1
ATOM 3055 C C . ARG A 1 425 ? 2.972 30.770 24.125 1.00 15.32 425 ARG A C 1
ATOM 3056 O O . ARG A 1 425 ? 2.086 31.543 23.760 1.00 16.10 425 ARG A O 1
ATOM 3064 N N . GLY A 1 426 ? 4.107 30.627 23.455 1.00 15.31 426 GLY A N 1
ATOM 3065 C CA . GLY A 1 426 ? 4.289 31.392 22.237 1.00 15.15 426 GLY A CA 1
ATOM 3066 C C . GLY A 1 426 ? 5.532 31.027 21.459 1.00 13.14 426 GLY A C 1
ATOM 3067 O O . GLY A 1 426 ? 6.404 30.318 21.954 1.00 13.17 426 GLY A O 1
ATOM 3068 N N . TYR A 1 427 ? 5.612 31.534 20.234 1.00 14.31 427 TYR A N 1
ATOM 3069 C CA . TYR A 1 427 ? 6.743 31.265 19.359 1.00 13.10 427 TYR A CA 1
ATOM 3070 C C . TYR A 1 427 ? 7.050 32.489 18.511 1.00 13.25 427 TYR A C 1
ATOM 3071 O O . TYR A 1 427 ? 6.164 33.038 17.854 1.00 13.37 427 TYR A O 1
ATOM 3080 N N . PHE A 1 428 ? 8.308 32.921 18.547 1.00 12.76 428 PHE A N 1
ATOM 3081 C CA . PHE A 1 428 ? 8.747 34.071 17.769 1.00 14.71 428 PHE A CA 1
ATOM 3082 C C . PHE A 1 428 ? 9.838 33.644 16.805 1.00 13.46 428 PHE A C 1
ATOM 3083 O O . PHE A 1 428 ? 10.921 33.228 17.214 1.00 13.32 428 PHE A O 1
ATOM 3091 N N . LEU A 1 429 ? 9.535 33.741 15.518 1.00 13.50 429 LEU A N 1
ATOM 3092 C CA . LEU A 1 429 ? 10.484 33.367 14.486 1.00 12.94 429 LEU A CA 1
ATOM 3093 C C . LEU A 1 429 ? 11.605 34.417 14.430 1.00 11.96 429 LEU A C 1
ATOM 3094 O O . LEU A 1 429 ? 11.333 35.577 14.234 1.00 12.08 429 LEU A O 1
ATOM 3099 N N . TRP A 1 430 ? 12.864 34.056 14.620 1.00 11.69 430 TRP A N 1
ATOM 3100 C CA . TRP A 1 430 ? 13.953 35.022 14.422 1.00 11.99 430 TRP A CA 1
ATOM 3101 C C . TRP A 1 430 ? 14.041 34.839 12.934 1.00 13.32 430 TRP A C 1
ATOM 3102 O O . TRP A 1 430 ? 14.266 33.688 12.490 1.00 12.87 430 TRP A O 1
ATOM 3113 N N . SER A 1 431 ? 13.862 35.874 12.128 1.00 12.19 431 SER A N 1
ATOM 3114 C CA . SER A 1 431 ? 13.617 37.255 12.456 1.00 12.08 431 SER A CA 1
ATOM 3115 C C . SER A 1 431 ? 12.628 37.631 11.316 1.00 13.79 431 SER A C 1
ATOM 3116 O O . SER A 1 431 ? 12.568 36.946 10.283 1.00 12.78 431 SER A O 1
ATOM 3119 N N . LEU A 1 432 ? 11.915 38.733 11.462 1.00 12.54 432 LEU A N 1
ATOM 3120 C CA . LEU A 1 432 ? 10.998 39.194 10.441 1.00 13.73 432 LEU A CA 1
ATOM 3121 C C . LEU A 1 432 ? 11.807 39.552 9.192 1.00 13.16 432 LEU A C 1
ATOM 3122 O O . LEU A 1 432 ? 11.369 39.319 8.087 1.00 14.52 432 LEU A O 1
ATOM 3127 N N . LEU A 1 433 ? 13.002 40.107 9.399 1.00 13.30 433 LEU A N 1
ATOM 3128 C CA . LEU A 1 433 ? 13.844 40.594 8.306 1.00 15.23 433 LEU A CA 1
ATOM 3129 C C . LEU A 1 433 ? 15.264 40.057 8.282 1.00 13.71 433 LEU A C 1
ATOM 3130 O O . LEU A 1 433 ? 15.841 39.725 9.323 1.00 13.52 433 LEU A O 1
ATOM 3135 N N . ASP A 1 434 ? 15.818 39.975 7.077 1.00 12.80 434 ASP A N 1
ATOM 3136 C CA . ASP A 1 434 ? 17.213 39.584 6.926 1.00 11.36 434 ASP A CA 1
ATOM 3137 C C . ASP A 1 434 ? 17.877 40.781 7.603 1.00 12.34 434 ASP A C 1
ATOM 3138 O O . ASP A 1 434 ? 17.371 41.899 7.508 1.00 12.41 434 ASP A O 1
ATOM 3143 N N . ASN A 1 435 ? 19.003 40.581 8.272 1.00 11.54 435 ASN A N 1
ATOM 3144 C CA . ASN A 1 435 ? 19.624 41.710 8.951 1.00 11.45 435 ASN A CA 1
ATOM 3145 C C . ASN A 1 435 ? 21.110 41.518 9.208 1.00 13.06 435 ASN A C 1
ATOM 3146 O O . ASN A 1 435 ? 21.707 40.553 8.738 1.00 14.05 435 ASN A O 1
ATOM 3151 N N . PHE A 1 436 ? 21.693 42.457 9.948 1.00 10.00 436 PHE A N 1
ATOM 3152 C CA . PHE A 1 436 ? 23.114 42.435 10.297 1.00 9.99 436 PHE A CA 1
ATOM 3153 C C . PHE A 1 436 ? 23.328 41.341 11.337 1.00 12.91 436 PHE A C 1
ATOM 3154 O O . PHE A 1 436 ? 23.017 41.533 12.513 1.00 11.67 436 PHE A O 1
ATOM 3162 N N . GLU A 1 437 ? 23.853 40.198 10.907 1.00 11.90 437 GLU A N 1
ATOM 3163 C CA . GLU A 1 437 ? 24.073 39.089 11.824 1.00 13.51 437 GLU A CA 1
ATOM 3164 C C . GLU A 1 437 ? 25.425 39.137 12.529 1.00 12.47 437 GLU A C 1
ATOM 3165 O O . GLU A 1 437 ? 26.284 38.269 12.350 1.00 12.12 437 GLU A O 1
ATOM 3171 N N . TRP A 1 438 ? 25.600 40.186 13.323 1.00 13.52 438 TRP A N 1
ATOM 3172 C CA . TRP A 1 438 ? 26.791 40.382 14.133 1.00 13.32 438 TRP A CA 1
ATOM 3173 C C . TRP A 1 438 ? 28.130 40.171 13.422 1.00 13.68 438 TRP A C 1
ATOM 3174 O O . TRP A 1 438 ? 28.388 40.811 12.410 1.00 13.93 438 TRP A O 1
ATOM 3185 N N . ALA A 1 439 ? 28.980 39.285 13.937 1.00 13.87 439 ALA A N 1
ATOM 3186 C CA . ALA A 1 439 ? 30.291 39.071 13.320 1.00 14.03 439 ALA A CA 1
ATOM 3187 C C . ALA A 1 439 ? 30.221 38.570 11.882 1.00 13.58 439 ALA A C 1
ATOM 3188 O O . ALA A 1 439 ? 31.212 38.637 11.151 1.00 14.63 439 ALA A O 1
ATOM 3190 N N . HIS A 1 440 ? 29.058 38.063 11.482 1.00 13.32 440 HIS A N 1
ATOM 3191 C CA . HIS A 1 440 ? 28.865 37.567 10.117 1.00 14.71 440 HIS A CA 1
ATOM 3192 C C . HIS A 1 440 ? 28.427 38.684 9.180 1.00 16.10 440 HIS A C 1
ATOM 3193 O O . HIS A 1 440 ? 28.328 38.486 7.967 1.00 12.45 440 HIS A O 1
ATOM 3200 N N . GLY A 1 441 ? 28.158 39.858 9.736 1.00 14.53 441 GLY A N 1
ATOM 3201 C CA . GLY A 1 441 ? 27.717 40.953 8.895 1.00 12.33 441 GLY A CA 1
ATOM 3202 C C . GLY A 1 441 ? 26.432 40.560 8.193 1.00 13.26 441 GLY A C 1
ATOM 3203 O O . GLY A 1 441 ? 25.617 39.829 8.752 1.00 11.66 441 GLY A O 1
ATOM 3204 N N . TYR A 1 442 ? 26.251 41.020 6.959 1.00 12.16 442 TYR A N 1
ATOM 3205 C CA . TYR A 1 442 ? 25.034 40.708 6.214 1.00 12.72 442 TYR A CA 1
ATOM 3206 C C . TYR A 1 442 ? 25.114 39.410 5.420 1.00 12.52 442 TYR A C 1
ATOM 3207 O O . TYR A 1 442 ? 24.223 39.106 4.630 1.00 14.87 442 TYR A O 1
ATOM 3216 N N . SER A 1 443 ? 26.162 38.628 5.653 1.00 12.92 443 SER A N 1
ATOM 3217 C CA . SER A 1 443 ? 26.355 37.381 4.915 1.00 13.76 443 SER A CA 1
ATOM 3218 C C . SER A 1 443 ? 25.400 36.247 5.277 1.00 16.37 443 SER A C 1
ATOM 3219 O O . SER A 1 443 ? 25.363 35.233 4.582 1.00 15.99 443 SER A O 1
ATOM 3222 N N . LYS A 1 444 ? 24.639 36.402 6.358 1.00 14.86 444 LYS A N 1
ATOM 3223 C CA . LYS A 1 444 ? 23.712 35.356 6.782 1.00 14.46 444 LYS A CA 1
ATOM 3224 C C . LYS A 1 444 ? 22.297 35.907 6.862 1.00 15.55 444 LYS A C 1
ATOM 3225 O O . LYS A 1 444 ? 22.041 36.853 7.602 1.00 18.06 444 LYS A O 1
ATOM 3231 N N . ARG A 1 445 ? 21.388 35.301 6.102 1.00 12.90 445 ARG A N 1
ATOM 3232 C CA . ARG A 1 445 ? 19.989 35.729 6.057 1.00 13.77 445 ARG A CA 1
ATOM 3233 C C . ARG A 1 445 ? 19.054 34.797 6.832 1.00 14.36 445 ARG A C 1
ATOM 3234 O O . ARG A 1 445 ? 18.904 33.629 6.483 1.00 12.88 445 ARG A O 1
ATOM 3242 N N . PHE A 1 446 ? 18.426 35.345 7.874 1.00 13.50 446 PHE A N 1
ATOM 3243 C CA . PHE A 1 446 ? 17.501 34.622 8.760 1.00 13.03 446 PHE A CA 1
ATOM 3244 C C . PHE A 1 446 ? 16.045 35.055 8.592 1.00 13.46 446 PHE A C 1
ATOM 3245 O O . PHE A 1 446 ? 15.149 34.482 9.216 1.00 13.69 446 PHE A O 1
ATOM 3253 N N . GLY A 1 447 ? 15.803 36.064 7.767 1.00 13.09 447 GLY A N 1
ATOM 3254 C CA . GLY A 1 447 ? 14.446 36.568 7.634 1.00 12.20 447 GLY A CA 1
ATOM 3255 C C . GLY A 1 447 ? 13.346 35.801 6.928 1.00 13.05 447 GLY A C 1
ATOM 3256 O O . GLY A 1 447 ? 13.587 34.917 6.104 1.00 15.01 447 GLY A O 1
ATOM 3257 N N . ALA A 1 448 ? 12.114 36.148 7.291 1.00 11.74 448 ALA A N 1
ATOM 3258 C CA . ALA A 1 448 ? 10.929 35.596 6.650 1.00 12.10 448 ALA A CA 1
ATOM 3259 C C . ALA A 1 448 ? 10.729 36.565 5.484 1.00 13.31 448 ALA A C 1
ATOM 3260 O O . ALA A 1 448 ? 10.072 36.260 4.490 1.00 13.63 448 ALA A O 1
ATOM 3262 N N . VAL A 1 449 ? 11.323 37.747 5.630 1.00 13.89 449 VAL A N 1
ATOM 3263 C CA . VAL A 1 449 ? 11.254 38.785 4.614 1.00 12.86 449 VAL A CA 1
ATOM 3264 C C . VAL A 1 449 ? 12.671 39.119 4.149 1.00 13.51 449 VAL A C 1
ATOM 3265 O O . VAL A 1 449 ? 13.542 39.439 4.957 1.00 12.74 449 VAL A O 1
ATOM 3269 N N . TYR A 1 450 ? 12.882 39.023 2.841 1.00 12.30 450 TYR A N 1
ATOM 3270 C CA . TYR A 1 450 ? 14.166 39.312 2.214 1.00 12.20 450 TYR A CA 1
ATOM 3271 C C . TYR A 1 450 ? 14.387 40.821 2.147 1.00 11.24 450 TYR A C 1
ATOM 3272 O O . TYR A 1 450 ? 13.445 41.581 1.940 1.00 12.64 450 TYR A O 1
ATOM 3281 N N . VAL A 1 451 ? 15.634 41.251 2.320 1.00 11.63 451 VAL A N 1
ATOM 3282 C CA . VAL A 1 451 ? 15.951 42.672 2.236 1.00 11.82 451 VAL A CA 1
ATOM 3283 C C . VAL A 1 451 ? 17.055 42.914 1.209 1.00 10.79 451 VAL A C 1
ATOM 3284 O O . VAL A 1 451 ? 18.137 42.330 1.300 1.00 10.95 451 VAL A O 1
ATOM 3288 N N . ASP A 1 452 ? 16.769 43.745 0.211 1.00 11.59 452 ASP A N 1
ATOM 3289 C CA . ASP A 1 452 ? 17.772 44.108 -0.790 1.00 12.40 452 ASP A CA 1
ATOM 3290 C C . ASP A 1 452 ? 18.482 45.277 -0.114 1.00 12.22 452 ASP A C 1
ATOM 3291 O O . ASP A 1 452 ? 17.999 46.403 -0.146 1.00 13.66 452 ASP A O 1
ATOM 3296 N N . TYR A 1 453 ? 19.632 45.016 0.494 1.00 12.92 453 TYR A N 1
ATOM 3297 C CA . TYR A 1 453 ? 20.325 46.060 1.236 1.00 13.05 453 TYR A CA 1
ATOM 3298 C C . TYR A 1 453 ? 20.617 47.402 0.574 1.00 15.22 453 TYR A C 1
ATOM 3299 O O . TYR A 1 453 ? 20.446 48.440 1.203 1.00 16.35 453 TYR A O 1
ATOM 3308 N N . PRO A 1 454 ? 21.052 47.410 -0.697 1.00 15.32 454 PRO A N 1
ATOM 3309 C CA . PRO A 1 454 ? 21.332 48.708 -1.322 1.00 14.61 454 PRO A CA 1
ATOM 3310 C C . PRO A 1 454 ? 20.122 49.635 -1.403 1.00 14.51 454 PRO A C 1
ATOM 3311 O O . PRO A 1 454 ? 20.264 50.857 -1.316 1.00 17.11 454 PRO A O 1
ATOM 3315 N N . THR A 1 455 ? 18.936 49.057 -1.573 1.00 13.43 455 THR A N 1
ATOM 3316 C CA . THR A 1 455 ? 17.719 49.856 -1.688 1.00 14.22 455 THR A CA 1
ATOM 3317 C C . THR A 1 455 ? 16.840 49.824 -0.445 1.00 15.71 455 THR A C 1
ATOM 3318 O O . THR A 1 455 ? 16.064 50.755 -0.204 1.00 16.68 455 THR A O 1
ATOM 3322 N N . GLY A 1 456 ? 16.954 48.756 0.337 1.00 16.47 456 GLY A N 1
ATOM 3323 C CA . GLY A 1 456 ? 16.132 48.623 1.526 1.00 15.23 456 GLY A CA 1
ATOM 3324 C C . GLY A 1 456 ? 14.807 47.952 1.192 1.00 14.47 456 GLY A C 1
ATOM 3325 O O . GLY A 1 456 ? 13.952 47.769 2.054 1.00 13.88 456 GLY A O 1
ATOM 3326 N N . THR A 1 457 ? 14.634 47.573 -0.069 1.00 15.03 457 THR A N 1
ATOM 3327 C CA . THR A 1 457 ? 13.396 46.926 -0.497 1.00 14.47 457 THR A CA 1
ATOM 3328 C C . THR A 1 457 ? 13.151 45.600 0.218 1.00 12.88 457 THR A C 1
ATOM 3329 O O . THR A 1 457 ? 14.055 44.769 0.338 1.00 15.02 457 THR A O 1
ATOM 3333 N N . ARG A 1 458 ? 11.922 45.412 0.692 1.00 13.35 458 ARG A N 1
ATOM 3334 C CA . ARG A 1 458 ? 11.538 44.175 1.365 1.00 12.66 458 ARG A CA 1
ATOM 3335 C C . ARG A 1 458 ? 10.763 43.283 0.403 1.00 13.10 458 ARG A C 1
ATOM 3336 O O . ARG A 1 458 ? 9.883 43.754 -0.320 1.00 14.51 458 ARG A O 1
ATOM 3344 N N . ILE A 1 459 ? 11.099 41.998 0.398 1.00 12.81 459 ILE A N 1
ATOM 3345 C CA . ILE A 1 459 ? 10.423 41.020 -0.447 1.00 12.59 459 ILE A CA 1
ATOM 3346 C C . ILE A 1 459 ? 10.048 39.826 0.429 1.00 11.57 459 ILE A C 1
ATOM 3347 O O . ILE A 1 459 ? 10.913 39.046 0.815 1.00 12.70 459 ILE A O 1
ATOM 3352 N N . PRO A 1 460 ? 8.757 39.674 0.768 1.00 12.28 460 PRO A N 1
ATOM 3353 C CA . PRO A 1 460 ? 8.383 38.528 1.604 1.00 14.56 460 PRO A CA 1
ATOM 3354 C C . PRO A 1 460 ? 8.774 37.225 0.909 1.00 15.84 460 PRO A C 1
ATOM 3355 O O . PRO A 1 460 ? 8.516 37.054 -0.280 1.00 15.50 460 PRO A O 1
ATOM 3359 N N . LYS A 1 461 ? 9.399 36.313 1.647 1.00 14.24 461 LYS A N 1
ATOM 3360 C CA . LYS A 1 461 ? 9.815 35.040 1.072 1.00 12.06 461 LYS A CA 1
ATOM 3361 C C . LYS A 1 461 ? 8.665 34.043 1.145 1.00 11.42 461 LYS A C 1
ATOM 3362 O O . LYS A 1 461 ? 7.630 34.322 1.746 1.00 11.99 461 LYS A O 1
ATOM 3368 N N . ALA A 1 462 ? 8.849 32.880 0.530 1.00 13.23 462 ALA A N 1
ATOM 3369 C CA . ALA A 1 462 ? 7.820 31.846 0.558 1.00 13.52 462 ALA A CA 1
ATOM 3370 C C . ALA A 1 462 ? 7.471 31.496 2.007 1.00 14.02 462 ALA A C 1
ATOM 3371 O O . ALA A 1 462 ? 6.307 31.244 2.331 1.00 14.81 462 ALA A O 1
ATOM 3373 N N . SER A 1 463 ? 8.479 31.483 2.878 1.00 15.17 463 SER A N 1
ATOM 3374 C CA . SER A 1 463 ? 8.263 31.151 4.286 1.00 14.37 463 SER A CA 1
ATOM 3375 C C . SER A 1 463 ? 7.353 32.163 4.979 1.00 15.47 463 SER A C 1
ATOM 3376 O O . SER A 1 463 ? 6.638 31.816 5.922 1.00 16.94 463 SER A O 1
ATOM 3379 N N . ALA A 1 464 ? 7.368 33.409 4.514 1.00 13.66 464 ALA A N 1
ATOM 3380 C CA . ALA A 1 464 ? 6.517 34.433 5.110 1.00 14.12 464 ALA A CA 1
ATOM 3381 C C . ALA A 1 464 ? 5.058 34.087 4.844 1.00 14.97 464 ALA A C 1
ATOM 3382 O O . ALA A 1 464 ? 4.216 34.195 5.730 1.00 13.73 464 ALA A O 1
ATOM 3384 N N . ARG A 1 465 ? 4.765 33.664 3.620 1.00 16.05 465 ARG A N 1
ATOM 3385 C CA . ARG A 1 465 ? 3.395 33.306 3.264 1.00 17.82 465 ARG A CA 1
ATOM 3386 C C . ARG A 1 465 ? 2.936 32.046 3.996 1.00 15.73 465 ARG A C 1
ATOM 3387 O O . ARG A 1 465 ? 1.774 31.938 4.399 1.00 17.52 465 ARG A O 1
ATOM 3395 N N . TRP A 1 466 ? 3.853 31.101 4.174 1.00 16.46 466 TRP A N 1
ATOM 3396 C CA . TRP A 1 466 ? 3.562 29.848 4.868 1.00 16.25 466 TRP A CA 1
ATOM 3397 C C . TRP A 1 466 ? 3.320 30.103 6.355 1.00 17.61 466 TRP A C 1
ATOM 3398 O O . TRP A 1 466 ? 2.353 29.607 6.935 1.00 17.05 466 TRP A O 1
ATOM 3409 N N . TYR A 1 467 ? 4.205 30.883 6.967 1.00 18.00 467 TYR A N 1
ATOM 3410 C CA . TYR A 1 467 ? 4.090 31.193 8.387 1.00 18.50 467 TYR A CA 1
ATOM 3411 C C . TYR A 1 467 ? 2.811 31.974 8.677 1.00 19.96 467 TYR A C 1
ATOM 3412 O O . TYR A 1 467 ? 2.150 31.744 9.693 1.00 20.83 467 TYR A O 1
ATOM 3421 N N . ALA A 1 468 ? 2.464 32.893 7.782 1.00 18.95 468 ALA A N 1
ATOM 3422 C CA . ALA A 1 468 ? 1.257 33.696 7.951 1.00 20.49 468 ALA A CA 1
ATOM 3423 C C . ALA A 1 468 ? 0.040 32.786 8.095 1.00 22.64 468 ALA A C 1
ATOM 3424 O O . ALA A 1 468 ? -0.881 33.084 8.858 1.00 25.13 468 ALA A O 1
ATOM 3426 N N . GLU A 1 469 ? 0.040 31.678 7.360 1.00 23.38 469 GLU A N 1
ATOM 3427 C CA . GLU A 1 469 ? -1.067 30.724 7.410 1.00 25.19 469 GLU A CA 1
ATOM 3428 C C . GLU A 1 469 ? -1.109 30.042 8.774 1.00 24.86 469 GLU A C 1
ATOM 3429 O O . GLU A 1 469 ? -2.182 29.847 9.350 1.00 23.77 469 GLU A O 1
ATOM 3435 N N . VAL A 1 470 ? 0.061 29.681 9.290 1.00 24.29 470 VAL A N 1
ATOM 3436 C CA . VAL A 1 470 ? 0.144 29.036 10.594 1.00 24.69 470 VAL A CA 1
ATOM 3437 C C . VAL A 1 470 ? -0.335 30.011 11.666 1.00 26.75 470 VAL A C 1
ATOM 3438 O O . VAL A 1 470 ? -1.054 29.629 12.590 1.00 26.90 470 VAL A O 1
ATOM 3442 N N . ALA A 1 471 ? 0.063 31.273 11.531 1.00 27.24 471 ALA A N 1
ATOM 3443 C CA . ALA A 1 471 ? -0.312 32.307 12.489 1.00 29.56 471 ALA A CA 1
ATOM 3444 C C . ALA A 1 471 ? -1.802 32.641 12.434 1.00 31.38 471 ALA A C 1
ATOM 3445 O O . ALA A 1 471 ? -2.396 33.007 13.447 1.00 33.04 471 ALA A O 1
ATOM 3447 N N . ARG A 1 472 ? -2.400 32.511 11.254 1.00 31.93 472 ARG A N 1
ATOM 3448 C CA . ARG A 1 472 ? -3.820 32.807 11.082 1.00 32.68 472 ARG A CA 1
ATOM 3449 C C . ARG A 1 472 ? -4.736 31.639 11.437 1.00 32.87 472 ARG A C 1
ATOM 3450 O O . ARG A 1 472 ? -5.882 31.846 11.841 1.00 35.52 472 ARG A O 1
ATOM 3458 N N . THR A 1 473 ? -4.236 30.416 11.300 1.00 32.49 473 THR A N 1
ATOM 3459 C CA . THR A 1 473 ? -5.041 29.237 11.602 1.00 31.62 473 THR A CA 1
ATOM 3460 C C . THR A 1 473 ? -4.680 28.593 12.933 1.00 33.03 473 THR A C 1
ATOM 3461 O O . THR A 1 473 ? -5.526 27.977 13.582 1.00 34.86 473 THR A O 1
ATOM 3465 N N . GLY A 1 474 ? -3.423 28.736 13.337 1.00 30.57 474 GLY A N 1
ATOM 3466 C CA . GLY A 1 474 ? -2.979 28.129 14.575 1.00 28.80 474 GLY A CA 1
ATOM 3467 C C . GLY A 1 474 ? -2.764 26.650 14.322 1.00 27.50 474 GLY A C 1
ATOM 3468 O O . GLY A 1 474 ? -2.580 25.864 15.252 1.00 28.53 474 GLY A O 1
ATOM 3469 N N . VAL A 1 475 ? -2.784 26.277 13.045 1.00 27.04 475 VAL A N 1
ATOM 3470 C CA . VAL A 1 475 ? -2.604 24.892 12.628 1.00 26.63 475 VAL A CA 1
ATOM 3471 C C . VAL A 1 475 ? -1.299 24.701 11.856 1.00 27.52 475 VAL A C 1
ATOM 3472 O O . VAL A 1 475 ? -0.964 25.496 10.980 1.00 28.04 475 VAL A O 1
ATOM 3476 N N . LEU A 1 476 ? -0.572 23.640 12.187 1.00 26.47 476 LEU A N 1
ATOM 3477 C CA . LEU A 1 476 ? 0.685 23.337 11.516 1.00 27.29 476 LEU A CA 1
ATOM 3478 C C . LEU A 1 476 ? 0.491 22.176 10.544 1.00 29.92 476 LEU A C 1
ATOM 3479 O O . LEU A 1 476 ? 0.261 21.041 10.962 1.00 29.26 476 LEU A O 1
ATOM 3484 N N . PRO A 1 477 ? 0.571 22.449 9.233 1.00 32.46 477 PRO A N 1
ATOM 3485 C CA . PRO A 1 477 ? 0.402 21.398 8.226 1.00 32.17 477 PRO A CA 1
ATOM 3486 C C . PRO A 1 477 ? 1.569 20.415 8.219 1.00 34.26 477 PRO A C 1
ATOM 3487 O O . PRO A 1 477 ? 1.343 19.233 7.888 1.00 38.67 477 PRO A O 1
ATOM 3491 N N . THR A 1 478 ? 2.701 20.839 8.540 1.00 19.13 478 THR A N 1
ATOM 3492 N N . ALA B 1 15 ? 55.686 39.239 -6.368 1.00 35.83 15 ALA B N 1
ATOM 3493 C CA . ALA B 1 15 ? 54.822 39.388 -7.571 1.00 34.24 15 ALA B CA 1
ATOM 3494 C C . ALA B 1 15 ? 55.292 38.481 -8.702 1.00 34.08 15 ALA B C 1
ATOM 3495 O O . ALA B 1 15 ? 56.492 38.272 -8.891 1.00 35.03 15 ALA B O 1
ATOM 3497 N N . LEU B 1 16 ? 54.332 37.938 -9.443 1.00 33.38 16 LEU B N 1
ATOM 3498 C CA . LEU B 1 16 ? 54.622 37.060 -10.570 1.00 31.11 16 LEU B CA 1
ATOM 3499 C C . LEU B 1 16 ? 54.188 37.784 -11.835 1.00 30.03 16 LEU B C 1
ATOM 3500 O O . LEU B 1 16 ? 53.065 38.282 -11.915 1.00 31.48 16 LEU B O 1
ATOM 3505 N N . THR B 1 17 ? 55.077 37.851 -12.819 1.00 28.53 17 THR B N 1
ATOM 3506 C CA . THR B 1 17 ? 54.760 38.537 -14.063 1.00 28.68 17 THR B CA 1
ATOM 3507 C C . THR B 1 17 ? 54.451 37.549 -15.180 1.00 27.13 17 THR B C 1
ATOM 3508 O O . THR B 1 17 ? 55.254 36.665 -15.486 1.00 25.27 17 THR B O 1
ATOM 3512 N N . PHE B 1 18 ? 53.275 37.697 -15.779 1.00 23.57 18 PHE B N 1
ATOM 3513 C CA . PHE B 1 18 ? 52.873 36.829 -16.875 1.00 22.77 18 PHE B CA 1
ATOM 3514 C C . PHE B 1 18 ? 53.441 37.368 -18.181 1.00 25.39 18 PHE B C 1
ATOM 3515 O O . PHE B 1 18 ? 53.766 38.555 -18.283 1.00 24.36 18 PHE B O 1
ATOM 3523 N N . PRO B 1 19 ? 53.581 36.501 -19.197 1.00 24.61 19 PRO B N 1
ATOM 3524 C CA . PRO B 1 19 ? 54.116 36.946 -20.486 1.00 24.67 19 PRO B CA 1
ATOM 3525 C C . PRO B 1 19 ? 53.308 38.145 -20.956 1.00 24.96 19 PRO B C 1
ATOM 3526 O O . PRO B 1 19 ? 52.082 38.158 -20.834 1.00 26.25 19 PRO B O 1
ATOM 3530 N N . GLU B 1 20 ? 53.989 39.153 -21.487 1.00 25.90 20 GLU B N 1
ATOM 3531 C CA . GLU B 1 20 ? 53.308 40.357 -21.941 1.00 26.40 20 GLU B CA 1
ATOM 3532 C C . GLU B 1 20 ? 52.181 40.068 -22.935 1.00 27.00 20 GLU B C 1
ATOM 3533 O O . GLU B 1 20 ? 51.201 40.810 -22.999 1.00 27.96 20 GLU B O 1
ATOM 3539 N N . GLY B 1 21 ? 52.309 38.982 -23.692 1.00 25.24 21 GLY B N 1
ATOM 3540 C CA . GLY B 1 21 ? 51.281 38.642 -24.662 1.00 24.25 21 GLY B CA 1
ATOM 3541 C C . GLY B 1 21 ? 50.140 37.792 -24.121 1.00 24.50 21 GLY B C 1
ATOM 3542 O O . GLY B 1 21 ? 49.180 37.511 -24.840 1.00 25.42 21 GLY B O 1
ATOM 3543 N N . PHE B 1 22 ? 50.240 37.382 -22.860 1.00 23.77 22 PHE B N 1
ATOM 3544 C CA . PHE B 1 22 ? 49.213 36.558 -22.226 1.00 21.88 22 PHE B CA 1
ATOM 3545 C C . PHE B 1 22 ? 47.855 37.248 -22.350 1.00 21.25 22 PHE B C 1
ATOM 3546 O O . PHE B 1 22 ? 47.738 38.446 -22.094 1.00 22.09 22 PHE B O 1
ATOM 3554 N N . LEU B 1 23 ? 46.829 36.490 -22.729 1.00 19.55 23 LEU B N 1
ATOM 3555 C CA . LEU B 1 23 ? 45.492 37.052 -22.912 1.00 19.53 23 LEU B CA 1
ATOM 3556 C C . LEU B 1 23 ? 44.633 36.944 -21.653 1.00 18.48 23 LEU B C 1
ATOM 3557 O O . LEU B 1 23 ? 44.502 35.870 -21.078 1.00 17.89 23 LEU B O 1
ATOM 3562 N N . TRP B 1 24 ? 44.045 38.064 -21.241 1.00 15.95 24 TRP B N 1
ATOM 3563 C CA . TRP B 1 24 ? 43.199 38.105 -20.051 1.00 14.34 24 TRP B CA 1
ATOM 3564 C C . TRP B 1 24 ? 41.749 38.365 -20.432 1.00 13.90 24 TRP B C 1
ATOM 3565 O O . TRP B 1 24 ? 41.445 39.371 -21.072 1.00 16.99 24 TRP B O 1
ATOM 3576 N N . GLY B 1 25 ? 40.852 37.469 -20.032 1.00 11.41 25 GLY B N 1
ATOM 3577 C CA . GLY B 1 25 ? 39.452 37.669 -20.363 1.00 10.48 25 GLY B CA 1
ATOM 3578 C C . GLY B 1 25 ? 38.483 37.137 -19.325 1.00 12.34 25 GLY B C 1
ATOM 3579 O O . GLY B 1 25 ? 38.868 36.779 -18.210 1.00 14.19 25 GLY B O 1
ATOM 3580 N N . SER B 1 26 ? 37.207 37.116 -19.697 1.00 12.54 26 SER B N 1
ATOM 3581 C CA . SER B 1 26 ? 36.150 36.599 -18.841 1.00 12.26 26 SER B CA 1
ATOM 3582 C C . SER B 1 26 ? 35.255 35.804 -19.782 1.00 12.93 26 SER B C 1
ATOM 3583 O O . SER B 1 26 ? 35.283 36.017 -20.998 1.00 12.99 26 SER B O 1
ATOM 3586 N N . ALA B 1 27 ? 34.461 34.896 -19.232 1.00 10.53 27 ALA B N 1
ATOM 3587 C CA . ALA B 1 27 ? 33.613 34.056 -20.069 1.00 10.85 27 ALA B CA 1
ATOM 3588 C C . ALA B 1 27 ? 32.173 33.954 -19.594 1.00 11.57 27 ALA B C 1
ATOM 3589 O O . ALA B 1 27 ? 31.885 34.124 -18.410 1.00 12.07 27 ALA B O 1
ATOM 3591 N N . THR B 1 28 ? 31.283 33.672 -20.542 1.00 9.27 28 THR B N 1
ATOM 3592 C CA . THR B 1 28 ? 29.852 33.498 -20.284 1.00 9.46 28 THR B CA 1
ATOM 3593 C C . THR B 1 28 ? 29.314 32.478 -21.290 1.00 10.04 28 THR B C 1
ATOM 3594 O O . THR B 1 28 ? 30.048 32.003 -22.154 1.00 10.73 28 THR B O 1
ATOM 3598 N N . ALA B 1 29 ? 28.030 32.144 -21.164 1.00 10.76 29 ALA B N 1
ATOM 3599 C CA . ALA B 1 29 ? 27.365 31.227 -22.089 1.00 10.13 29 ALA B CA 1
ATOM 3600 C C . ALA B 1 29 ? 25.989 31.832 -22.356 1.00 11.61 29 ALA B C 1
ATOM 3601 O O . ALA B 1 29 ? 25.405 32.463 -21.478 1.00 11.69 29 ALA B O 1
ATOM 3603 N N . SER B 1 30 ? 25.482 31.626 -23.566 1.00 10.41 30 SER B N 1
ATOM 3604 C CA . SER B 1 30 ? 24.205 32.185 -23.998 1.00 10.16 30 SER B CA 1
ATOM 3605 C C . SER B 1 30 ? 22.989 32.004 -23.102 1.00 10.14 30 SER B C 1
ATOM 3606 O O . SER B 1 30 ? 22.379 32.987 -22.683 1.00 10.27 30 SER B O 1
ATOM 3609 N N . TYR B 1 31 ? 22.617 30.763 -22.814 1.00 9.36 31 TYR B N 1
ATOM 3610 C CA . TYR B 1 31 ? 21.438 30.539 -21.991 1.00 9.23 31 TYR B CA 1
ATOM 3611 C C . TYR B 1 31 ? 21.626 31.005 -20.553 1.00 8.06 31 TYR B C 1
ATOM 3612 O O . TYR B 1 31 ? 20.664 31.341 -19.864 1.00 10.84 31 TYR B O 1
ATOM 3621 N N . GLN B 1 32 ? 22.870 31.030 -20.097 1.00 9.26 32 GLN B N 1
ATOM 3622 C CA . GLN B 1 32 ? 23.132 31.443 -18.733 1.00 10.14 32 GLN B CA 1
ATOM 3623 C C . GLN B 1 32 ? 22.951 32.942 -18.498 1.00 12.65 32 GLN B C 1
ATOM 3624 O O . GLN B 1 32 ? 22.615 33.348 -17.390 1.00 11.16 32 GLN B O 1
ATOM 3630 N N . ILE B 1 33 ? 23.142 33.761 -19.531 1.00 11.22 33 ILE B N 1
ATOM 3631 C CA . ILE B 1 33 ? 23.030 35.210 -19.341 1.00 10.09 33 ILE B CA 1
ATOM 3632 C C . ILE B 1 33 ? 22.050 36.011 -20.200 1.00 11.93 33 ILE B C 1
ATOM 3633 O O . ILE B 1 33 ? 21.575 37.061 -19.774 1.00 11.22 33 ILE B O 1
ATOM 3638 N N . GLU B 1 34 ? 21.746 35.531 -21.399 1.00 11.84 34 GLU B N 1
ATOM 3639 C CA . GLU B 1 34 ? 20.912 36.291 -22.326 1.00 11.36 34 GLU B CA 1
ATOM 3640 C C . GLU B 1 34 ? 19.478 36.679 -22.007 1.00 11.21 34 GLU B C 1
ATOM 3641 O O . GLU B 1 34 ? 19.105 37.840 -22.184 1.00 12.82 34 GLU B O 1
ATOM 3647 N N . GLY B 1 35 ? 18.673 35.732 -21.543 1.00 9.85 35 GLY B N 1
ATOM 3648 C CA . GLY B 1 35 ? 17.280 36.053 -21.294 1.00 9.83 35 GLY B CA 1
ATOM 3649 C C . GLY B 1 35 ? 16.592 36.188 -22.645 1.00 12.51 35 GLY B C 1
ATOM 3650 O O . GLY B 1 35 ? 17.049 35.593 -23.625 1.00 13.90 35 GLY B O 1
ATOM 3651 N N . ALA B 1 36 ? 15.511 36.966 -22.720 1.00 11.36 36 ALA B N 1
ATOM 3652 C CA . ALA B 1 36 ? 14.779 37.147 -23.981 1.00 13.39 36 ALA B CA 1
ATOM 3653 C C . ALA B 1 36 ? 14.641 35.798 -24.696 1.00 15.36 36 ALA B C 1
ATOM 3654 O O . ALA B 1 36 ? 14.855 35.683 -25.906 1.00 15.65 36 ALA B O 1
ATOM 3656 N N . ALA B 1 37 ? 14.256 34.786 -23.928 1.00 13.88 37 ALA B N 1
ATOM 3657 C CA . ALA B 1 37 ? 14.121 33.421 -24.422 1.00 14.17 37 ALA B CA 1
ATOM 3658 C C . ALA B 1 37 ? 13.141 33.206 -25.575 1.00 14.72 37 ALA B C 1
ATOM 3659 O O . ALA B 1 37 ? 13.295 32.257 -26.342 1.00 13.82 37 ALA B O 1
ATOM 3661 N N . ALA B 1 38 ? 12.139 34.069 -25.701 1.00 14.78 38 ALA B N 1
ATOM 3662 C CA . ALA B 1 38 ? 11.164 33.914 -26.778 1.00 16.36 38 ALA B CA 1
ATOM 3663 C C . ALA B 1 38 ? 11.059 35.140 -27.678 1.00 17.84 38 ALA B C 1
ATOM 3664 O O . ALA B 1 38 ? 10.042 35.348 -28.345 1.00 20.49 38 ALA B O 1
ATOM 3666 N N . GLU B 1 39 ? 12.113 35.947 -27.711 1.00 16.41 39 GLU B N 1
ATOM 3667 C CA . GLU B 1 39 ? 12.107 37.147 -28.538 1.00 19.56 39 GLU B CA 1
ATOM 3668 C C . GLU B 1 39 ? 12.836 36.981 -29.862 1.00 18.52 39 GLU B C 1
ATOM 3669 O O . GLU B 1 39 ? 13.723 36.141 -30.003 1.00 18.35 39 GLU B O 1
ATOM 3675 N N . ASP B 1 40 ? 12.449 37.813 -30.822 1.00 19.08 40 ASP B N 1
ATOM 3676 C CA . ASP B 1 40 ? 13.049 37.839 -32.147 1.00 16.68 40 ASP B CA 1
ATOM 3677 C C . ASP B 1 40 ? 13.173 36.495 -32.862 1.00 17.98 40 ASP B C 1
ATOM 3678 O O . ASP B 1 40 ? 14.119 36.271 -33.620 1.00 18.73 40 ASP B O 1
ATOM 3683 N N . GLY B 1 41 ? 12.215 35.603 -32.624 1.00 16.46 41 GLY B N 1
ATOM 3684 C CA . GLY B 1 41 ? 12.233 34.316 -33.299 1.00 16.42 41 GLY B CA 1
ATOM 3685 C C . GLY B 1 41 ? 12.893 33.149 -32.587 1.00 17.19 41 GLY B C 1
ATOM 3686 O O . GLY B 1 41 ? 12.846 32.022 -33.081 1.00 16.38 41 GLY B O 1
ATOM 3687 N N . ARG B 1 42 ? 13.517 33.397 -31.442 1.00 15.43 42 ARG B N 1
ATOM 3688 C CA . ARG B 1 42 ? 14.162 32.314 -30.707 1.00 15.62 42 ARG B CA 1
ATOM 3689 C C . ARG B 1 42 ? 13.116 31.337 -30.184 1.00 15.75 42 ARG B C 1
ATOM 3690 O O . ARG B 1 42 ? 12.096 31.747 -29.627 1.00 16.83 42 ARG B O 1
ATOM 3698 N N . THR B 1 43 ? 13.361 30.045 -30.380 1.00 17.08 43 THR B N 1
ATOM 3699 C CA . THR B 1 43 ? 12.443 29.024 -29.893 1.00 16.64 43 THR B CA 1
ATOM 3700 C C . THR B 1 43 ? 13.195 28.175 -28.867 1.00 14.69 43 THR B C 1
ATOM 3701 O O . THR B 1 43 ? 14.427 28.205 -28.814 1.00 15.02 43 THR B O 1
ATOM 3705 N N . PRO B 1 44 ? 12.466 27.415 -28.037 1.00 15.41 44 PRO B N 1
ATOM 3706 C CA . PRO B 1 44 ? 13.053 26.567 -26.995 1.00 13.83 44 PRO B CA 1
ATOM 3707 C C . PRO B 1 44 ? 14.235 25.662 -27.323 1.00 14.45 44 PRO B C 1
ATOM 3708 O O . PRO B 1 44 ? 14.249 24.968 -28.338 1.00 16.73 44 PRO B O 1
ATOM 3712 N N . SER B 1 45 ? 15.234 25.695 -26.446 1.00 12.15 45 SER B N 1
ATOM 3713 C CA . SER B 1 45 ? 16.397 24.826 -26.567 1.00 12.30 45 SER B CA 1
ATOM 3714 C C . SER B 1 45 ? 16.065 23.734 -25.558 1.00 13.07 45 SER B C 1
ATOM 3715 O O . SER B 1 45 ? 15.103 23.868 -24.797 1.00 13.75 45 SER B O 1
ATOM 3718 N N . ILE B 1 46 ? 16.848 22.664 -25.534 1.00 12.94 46 ILE B N 1
ATOM 3719 C CA . ILE B 1 46 ? 16.591 21.596 -24.581 1.00 12.66 46 ILE B CA 1
ATOM 3720 C C . ILE B 1 46 ? 16.628 22.111 -23.139 1.00 14.93 46 ILE B C 1
ATOM 3721 O O . ILE B 1 46 ? 15.971 21.549 -22.265 1.00 15.07 46 ILE B O 1
ATOM 3726 N N . TRP B 1 47 ? 17.384 23.176 -22.881 1.00 13.65 47 TRP B N 1
ATOM 3727 C CA . TRP B 1 47 ? 17.437 23.705 -21.522 1.00 15.04 47 TRP B CA 1
ATOM 3728 C C . TRP B 1 47 ? 16.186 24.489 -21.133 1.00 16.73 47 TRP B C 1
ATOM 3729 O O . TRP B 1 47 ? 15.841 24.558 -19.950 1.00 16.09 47 TRP B O 1
ATOM 3740 N N . ASP B 1 48 ? 15.504 25.077 -22.115 1.00 14.34 48 ASP B N 1
ATOM 3741 C CA . ASP B 1 48 ? 14.269 25.803 -21.825 1.00 14.32 48 ASP B CA 1
ATOM 3742 C C . ASP B 1 48 ? 13.275 24.742 -21.361 1.00 14.57 48 ASP B C 1
ATOM 3743 O O . ASP B 1 48 ? 12.590 24.897 -20.351 1.00 14.35 48 ASP B O 1
ATOM 3748 N N . THR B 1 49 ? 13.223 23.653 -22.119 1.00 14.58 49 THR B N 1
ATOM 3749 C CA . THR B 1 49 ? 12.324 22.540 -21.835 1.00 14.57 49 THR B CA 1
ATOM 3750 C C . THR B 1 49 ? 12.665 21.883 -20.500 1.00 14.80 49 THR B C 1
ATOM 3751 O O . THR B 1 49 ? 11.781 21.586 -19.695 1.00 16.24 49 THR B O 1
ATOM 3755 N N . TYR B 1 50 ? 13.955 21.660 -20.275 1.00 13.75 50 TYR B N 1
ATOM 3756 C CA . TYR B 1 50 ? 14.437 21.038 -19.047 1.00 15.85 50 TYR B CA 1
ATOM 3757 C C . TYR B 1 50 ? 14.113 21.889 -17.815 1.00 17.57 50 TYR B C 1
ATOM 3758 O O . TYR B 1 50 ? 13.638 21.372 -16.801 1.00 15.96 50 TYR B O 1
ATOM 3767 N N . ALA B 1 51 ? 14.366 23.193 -17.910 1.00 17.67 51 ALA B N 1
ATOM 3768 C CA . ALA B 1 51 ? 14.114 24.101 -16.795 1.00 17.79 51 ALA B CA 1
ATOM 3769 C C . ALA B 1 51 ? 12.634 24.198 -16.458 1.00 19.91 51 ALA B C 1
ATOM 3770 O O . ALA B 1 51 ? 12.270 24.468 -15.314 1.00 20.89 51 ALA B O 1
ATOM 3772 N N . ARG B 1 52 ? 11.781 23.993 -17.456 1.00 19.23 52 ARG B N 1
ATOM 3773 C CA . ARG B 1 52 ? 10.342 24.043 -17.237 1.00 22.64 52 ARG B CA 1
ATOM 3774 C C . ARG B 1 52 ? 9.837 22.758 -16.582 1.00 22.43 52 ARG B C 1
ATOM 3775 O O . ARG B 1 52 ? 8.703 22.701 -16.115 1.00 25.66 52 ARG B O 1
ATOM 3783 N N . THR B 1 53 ? 10.684 21.734 -16.547 1.00 21.66 53 THR B N 1
ATOM 3784 C CA . THR B 1 53 ? 10.311 20.448 -15.959 1.00 21.11 53 THR B CA 1
ATOM 3785 C C . THR B 1 53 ? 10.448 20.483 -14.438 1.00 19.41 53 THR B C 1
ATOM 3786 O O . THR B 1 53 ? 11.538 20.668 -13.908 1.00 18.44 53 THR B O 1
ATOM 3790 N N . PRO B 1 54 ? 9.335 20.297 -13.715 1.00 19.19 54 PRO B N 1
ATOM 3791 C CA . PRO B 1 54 ? 9.352 20.317 -12.248 1.00 20.44 54 PRO B CA 1
ATOM 3792 C C . PRO B 1 54 ? 10.407 19.411 -11.621 1.00 18.53 54 PRO B C 1
ATOM 3793 O O . PRO B 1 54 ? 10.511 18.232 -11.972 1.00 19.63 54 PRO B O 1
ATOM 3797 N N . GLY B 1 55 ? 11.187 19.974 -10.699 1.00 16.45 55 GLY B N 1
ATOM 3798 C CA . GLY B 1 55 ? 12.210 19.211 -10.002 1.00 15.47 55 GLY B CA 1
ATOM 3799 C C . GLY B 1 55 ? 13.584 19.151 -10.640 1.00 15.60 55 GLY B C 1
ATOM 3800 O O . GLY B 1 55 ? 14.538 18.688 -10.011 1.00 17.70 55 GLY B O 1
ATOM 3801 N N . ARG B 1 56 ? 13.699 19.622 -11.878 1.00 16.64 56 ARG B N 1
ATOM 3802 C CA . ARG B 1 56 ? 14.976 19.580 -12.588 1.00 16.32 56 ARG B CA 1
ATOM 3803 C C . ARG B 1 56 ? 15.956 20.691 -12.231 1.00 14.02 56 ARG B C 1
ATOM 3804 O O . ARG B 1 56 ? 17.168 20.474 -12.215 1.00 15.36 56 ARG B O 1
ATOM 3812 N N . VAL B 1 57 ? 15.438 21.882 -11.958 1.00 15.32 57 VAL B N 1
ATOM 3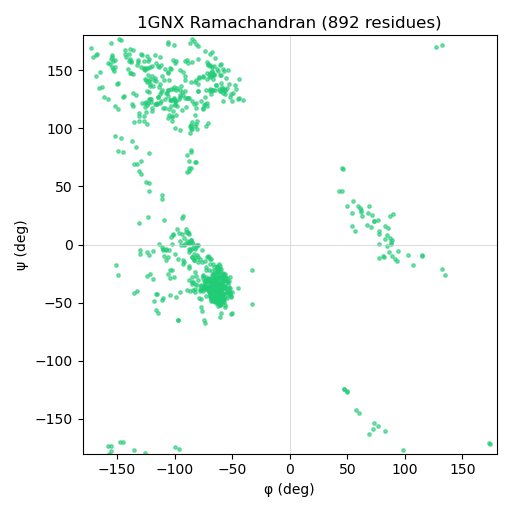813 C CA . VAL B 1 57 ? 16.292 23.012 -11.607 1.00 13.88 57 VAL B CA 1
ATOM 3814 C C . VAL B 1 57 ? 15.883 23.606 -10.264 1.00 10.66 57 VAL B C 1
ATOM 3815 O O . VAL B 1 57 ? 14.696 23.714 -9.960 1.00 11.99 57 VAL B O 1
ATOM 3819 N N . ARG B 1 58 ? 16.878 23.981 -9.466 1.00 13.56 58 ARG B N 1
ATOM 3820 C CA . ARG B 1 58 ? 16.654 24.572 -8.148 1.00 14.00 58 ARG B CA 1
ATOM 3821 C C . ARG B 1 58 ? 15.537 25.626 -8.165 1.00 15.07 58 ARG B C 1
ATOM 3822 O O . ARG B 1 58 ? 15.560 26.566 -8.964 1.00 13.26 58 ARG B O 1
ATOM 3830 N N . ASN B 1 59 ? 14.558 25.449 -7.281 1.00 13.41 59 ASN B N 1
ATOM 3831 C CA . ASN B 1 59 ? 13.422 26.367 -7.153 1.00 14.35 59 ASN B CA 1
ATOM 3832 C C . ASN B 1 59 ? 12.624 26.650 -8.424 1.00 15.37 59 ASN B C 1
ATOM 3833 O O . ASN B 1 59 ? 11.846 27.607 -8.471 1.00 16.81 59 ASN B O 1
ATOM 3838 N N . GLY B 1 60 ? 12.793 25.818 -9.444 1.00 14.64 60 GLY B N 1
ATOM 3839 C CA . GLY B 1 60 ? 12.064 26.039 -10.682 1.00 14.40 60 GLY B CA 1
ATOM 3840 C C . GLY B 1 60 ? 12.588 27.222 -11.482 1.00 12.99 60 GLY B C 1
ATOM 3841 O O . GLY B 1 60 ? 11.887 27.764 -12.335 1.00 15.56 60 GLY B O 1
ATOM 3842 N N . ASP B 1 61 ? 13.824 27.626 -11.207 1.00 13.00 61 ASP B N 1
ATOM 3843 C CA . ASP B 1 61 ? 14.440 28.742 -11.921 1.00 12.94 61 ASP B CA 1
ATOM 3844 C C . ASP B 1 61 ? 14.594 28.407 -13.408 1.00 15.39 61 ASP B C 1
ATOM 3845 O O . ASP B 1 61 ? 14.741 27.240 -13.779 1.00 12.45 61 ASP B O 1
ATOM 3850 N N . THR B 1 62 ? 14.563 29.429 -14.259 1.00 13.68 62 THR B N 1
ATOM 3851 C CA . THR B 1 62 ? 14.756 29.227 -15.697 1.00 16.01 62 THR B CA 1
ATOM 3852 C C . THR B 1 62 ? 15.559 30.406 -16.224 1.00 15.48 62 THR B C 1
ATOM 3853 O O . THR B 1 62 ? 15.720 31.412 -15.533 1.00 13.37 62 THR B O 1
ATOM 3857 N N . GLY B 1 63 ? 16.060 30.274 -17.447 1.00 15.48 63 GLY B N 1
ATOM 3858 C CA . GLY B 1 63 ? 16.826 31.347 -18.051 1.00 13.10 63 GLY B CA 1
ATOM 3859 C C . GLY B 1 63 ? 15.958 32.268 -18.890 1.00 12.32 63 GLY B C 1
ATOM 3860 O O . GLY B 1 63 ? 16.452 32.936 -19.794 1.00 13.90 63 GLY B O 1
ATOM 3861 N N . ASP B 1 64 ? 14.659 32.320 -18.596 1.00 12.38 64 ASP B N 1
ATOM 3862 C CA . ASP B 1 64 ? 13.756 33.182 -19.357 1.00 14.76 64 ASP B CA 1
ATOM 3863 C C . ASP B 1 64 ? 14.261 34.622 -19.408 1.00 16.37 64 ASP B C 1
ATOM 3864 O O . ASP B 1 64 ? 14.221 35.264 -20.457 1.00 14.72 64 ASP B O 1
ATOM 3869 N N . VAL B 1 65 ? 14.733 35.119 -18.267 1.00 12.85 65 VAL B N 1
ATOM 3870 C CA . VAL B 1 65 ? 15.244 36.482 -18.164 1.00 12.07 65 VAL B CA 1
ATOM 3871 C C . VAL B 1 65 ? 16.739 36.525 -17.849 1.00 12.46 65 VAL B C 1
ATOM 3872 O O . VAL B 1 65 ? 17.469 37.329 -18.423 1.00 12.25 65 VAL B O 1
ATOM 3876 N N . ALA B 1 66 ? 17.185 35.665 -16.935 1.00 11.93 66 ALA B N 1
ATOM 3877 C CA . ALA B 1 66 ? 18.597 35.616 -16.548 1.00 11.55 66 ALA B CA 1
ATOM 3878 C C . ALA B 1 66 ? 19.116 37.019 -16.224 1.00 13.25 66 ALA B C 1
ATOM 3879 O O . ALA B 1 66 ? 18.531 37.717 -15.390 1.00 12.81 66 ALA B O 1
ATOM 3881 N N . THR B 1 67 ? 20.201 37.441 -16.870 1.00 11.27 67 THR B N 1
ATOM 3882 C CA . THR B 1 67 ? 20.743 38.774 -16.607 1.00 11.00 67 THR B CA 1
ATOM 3883 C C . THR B 1 67 ? 20.235 39.807 -17.606 1.00 13.04 67 THR B C 1
ATOM 3884 O O . THR B 1 67 ? 20.652 40.962 -17.569 1.00 11.12 67 THR B O 1
ATOM 3888 N N . ASP B 1 68 ? 19.348 39.390 -18.508 1.00 12.91 68 ASP B N 1
ATOM 3889 C CA . ASP B 1 68 ? 18.777 40.299 -19.507 1.00 12.82 68 ASP B CA 1
ATOM 3890 C C . ASP B 1 68 ? 19.865 40.877 -20.416 1.00 13.07 68 ASP B C 1
ATOM 3891 O O . ASP B 1 68 ? 19.747 41.994 -20.917 1.00 13.47 68 ASP B O 1
ATOM 3896 N N . HIS B 1 69 ? 20.914 40.091 -20.641 1.00 11.90 69 HIS B N 1
ATOM 3897 C CA . HIS B 1 69 ? 22.036 40.511 -21.477 1.00 11.80 69 HIS B CA 1
ATOM 3898 C C . HIS B 1 69 ? 21.661 40.749 -22.942 1.00 13.08 69 HIS B C 1
ATOM 3899 O O . HIS B 1 69 ? 22.215 41.639 -23.589 1.00 13.64 69 HIS B O 1
ATOM 3906 N N . TYR B 1 70 ? 20.720 39.969 -23.472 1.00 13.65 70 TYR B N 1
ATOM 3907 C CA . TYR B 1 70 ? 20.315 40.157 -24.862 1.00 13.16 70 TYR B CA 1
ATOM 3908 C C . TYR B 1 70 ? 19.914 41.615 -25.084 1.00 14.52 70 TYR B C 1
ATOM 3909 O O . TYR B 1 70 ? 20.099 42.173 -26.166 1.00 12.96 70 TYR B O 1
ATOM 3918 N N . HIS B 1 71 ? 19.366 42.237 -24.049 1.00 12.90 71 HIS B N 1
ATOM 3919 C CA . HIS B 1 71 ? 18.958 43.633 -24.151 1.00 11.80 71 HIS B CA 1
ATOM 3920 C C . HIS B 1 71 ? 20.018 44.605 -23.648 1.00 12.80 71 HIS B C 1
ATOM 3921 O O . HIS B 1 71 ? 20.243 45.649 -24.256 1.00 13.45 71 HIS B O 1
ATOM 3928 N N . ARG B 1 72 ? 20.673 44.251 -22.545 1.00 11.36 72 ARG B N 1
ATOM 3929 C CA . ARG B 1 72 ? 21.651 45.135 -21.910 1.00 12.73 72 ARG B CA 1
ATOM 3930 C C . ARG B 1 72 ? 23.127 44.952 -22.240 1.00 11.24 72 ARG B C 1
ATOM 3931 O O . ARG B 1 72 ? 23.977 45.564 -21.599 1.00 11.65 72 ARG B O 1
ATOM 3939 N N . TRP B 1 73 ? 23.420 44.134 -23.248 1.00 10.66 73 TRP B N 1
ATOM 3940 C CA . TRP B 1 73 ? 24.792 43.840 -23.658 1.00 9.53 73 TRP B CA 1
ATOM 3941 C C . TRP B 1 73 ? 25.764 45.016 -23.772 1.00 8.03 73 TRP B C 1
ATOM 3942 O O . TRP B 1 73 ? 26.941 44.869 -23.450 1.00 8.96 73 TRP B O 1
ATOM 3953 N N . ARG B 1 74 ? 25.296 46.169 -24.242 1.00 10.23 74 ARG B N 1
ATOM 3954 C CA . ARG B 1 74 ? 26.185 47.323 -24.384 1.00 11.48 74 ARG B CA 1
ATOM 3955 C C . ARG B 1 74 ? 26.790 47.748 -23.052 1.00 10.90 74 ARG B C 1
ATOM 3956 O O . ARG B 1 74 ? 27.949 48.183 -22.985 1.00 8.74 74 ARG B O 1
ATOM 3964 N N . GLU B 1 75 ? 26.009 47.604 -21.990 1.00 11.55 75 GLU B N 1
ATOM 3965 C CA . GLU B 1 75 ? 26.462 47.941 -20.652 1.00 12.01 75 GLU B CA 1
ATOM 3966 C C . GLU B 1 75 ? 27.533 46.950 -20.202 1.00 10.42 75 GLU B C 1
ATOM 3967 O O . GLU B 1 75 ? 28.503 47.328 -19.546 1.00 10.89 75 GLU B O 1
ATOM 3973 N N . ASP B 1 76 ? 27.365 45.682 -20.568 1.00 9.25 76 ASP B N 1
ATOM 3974 C CA . ASP B 1 76 ? 28.325 44.658 -20.183 1.00 9.17 76 ASP B CA 1
ATOM 3975 C C . ASP B 1 76 ? 29.651 44.806 -20.914 1.00 9.95 76 ASP B C 1
ATOM 3976 O O . ASP B 1 76 ? 30.711 44.621 -20.321 1.00 10.84 76 ASP B O 1
ATOM 3981 N N . VAL B 1 77 ? 29.605 45.147 -22.196 1.00 10.64 77 VAL B N 1
ATOM 3982 C CA . VAL B 1 77 ? 30.839 45.344 -22.941 1.00 9.83 77 VAL B CA 1
ATOM 3983 C C . VAL B 1 77 ? 31.550 46.562 -22.352 1.00 9.67 77 VAL B C 1
ATOM 3984 O O . VAL B 1 77 ? 32.778 46.584 -22.241 1.00 10.46 77 VAL B O 1
ATOM 3988 N N . ALA B 1 78 ? 30.772 47.567 -21.955 1.00 11.78 78 ALA B N 1
ATOM 3989 C CA . ALA B 1 78 ? 31.338 48.779 -21.370 1.00 11.73 78 ALA B CA 1
ATOM 3990 C C . ALA B 1 78 ? 32.071 48.453 -20.074 1.00 12.44 78 ALA B C 1
ATOM 3991 O O . ALA B 1 78 ? 33.127 49.023 -19.795 1.00 12.96 78 ALA B O 1
ATOM 3993 N N . LEU B 1 79 ? 31.517 47.537 -19.282 1.00 12.75 79 LEU B N 1
ATOM 3994 C CA . LEU B 1 79 ? 32.157 47.146 -18.030 1.00 14.22 79 LEU B CA 1
ATOM 3995 C C . LEU B 1 79 ? 33.461 46.414 -18.313 1.00 14.61 79 LEU B C 1
ATOM 3996 O O . LEU B 1 79 ? 34.452 46.617 -17.619 1.00 14.40 79 LEU B O 1
ATOM 4001 N N . MET B 1 80 ? 33.457 45.560 -19.333 1.00 15.55 80 MET B N 1
ATOM 4002 C CA . MET B 1 80 ? 34.662 44.821 -19.705 1.00 14.31 80 MET B CA 1
ATOM 4003 C C . MET B 1 80 ? 35.786 45.793 -20.050 1.00 12.74 80 MET B C 1
ATOM 4004 O O . MET B 1 80 ? 36.938 45.601 -19.647 1.00 12.77 80 MET B O 1
ATOM 4009 N N . ALA B 1 81 ? 35.447 46.825 -20.815 1.00 12.75 81 ALA B N 1
ATOM 4010 C CA . ALA B 1 81 ? 36.425 47.827 -21.227 1.00 13.84 81 ALA B CA 1
ATOM 4011 C C . ALA B 1 81 ? 36.936 48.583 -20.008 1.00 15.87 81 ALA B C 1
ATOM 4012 O O . ALA B 1 81 ? 38.131 48.878 -19.900 1.00 16.14 81 ALA B O 1
ATOM 4014 N N . GLU B 1 82 ? 36.023 48.889 -19.092 1.00 16.95 82 GLU B N 1
ATOM 4015 C CA . GLU B 1 82 ? 36.358 49.598 -17.864 1.00 19.14 82 GLU B CA 1
ATOM 4016 C C . GLU B 1 82 ? 37.373 48.766 -17.077 1.00 19.44 82 GLU B C 1
ATOM 4017 O O . GLU B 1 82 ? 38.296 49.308 -16.467 1.00 20.35 82 GLU B O 1
ATOM 4023 N N . LEU B 1 83 ? 37.206 47.447 -17.115 1.00 17.40 83 LEU B N 1
ATOM 4024 C CA . LEU B 1 83 ? 38.097 46.523 -16.414 1.00 16.17 83 LEU B CA 1
ATOM 4025 C C . LEU B 1 83 ? 39.366 46.182 -17.210 1.00 17.56 83 LEU B C 1
ATOM 4026 O O . LEU B 1 83 ? 40.203 45.396 -16.759 1.00 18.56 83 LEU B O 1
ATOM 4031 N N . GLY B 1 84 ? 39.497 46.768 -18.396 1.00 17.29 84 GLY B N 1
ATOM 4032 C CA . GLY B 1 84 ? 40.671 46.540 -19.225 1.00 15.05 84 GLY B CA 1
ATOM 4033 C C . GLY B 1 84 ? 40.927 45.126 -19.719 1.00 14.97 84 GLY B C 1
ATOM 4034 O O . GLY B 1 84 ? 42.066 44.775 -20.030 1.00 15.50 84 GLY B O 1
ATOM 4035 N N . LEU B 1 85 ? 39.880 44.311 -19.810 1.00 15.19 85 LEU B N 1
ATOM 4036 C CA . LEU B 1 85 ? 40.043 42.938 -20.277 1.00 14.68 85 LEU B CA 1
ATOM 4037 C C . LEU B 1 85 ? 40.410 42.920 -21.758 1.00 16.44 85 LEU B C 1
ATOM 4038 O O . LEU B 1 85 ? 39.945 43.758 -22.532 1.00 17.08 85 LEU B O 1
ATOM 4043 N N . GLY B 1 86 ? 41.248 41.964 -22.151 1.00 15.97 86 GLY B N 1
ATOM 4044 C CA . GLY B 1 86 ? 41.672 41.884 -23.539 1.00 15.86 86 GLY B CA 1
ATOM 4045 C C . GLY B 1 86 ? 40.827 40.988 -24.428 1.00 15.75 86 GLY B C 1
ATOM 4046 O O . GLY B 1 86 ? 40.919 41.060 -25.654 1.00 16.57 86 GLY B O 1
ATOM 4047 N N . ALA B 1 87 ? 40.004 40.142 -23.820 1.00 15.51 87 ALA B N 1
ATOM 4048 C CA . ALA B 1 87 ? 39.163 39.238 -24.592 1.00 14.66 87 ALA B CA 1
ATOM 4049 C C . ALA B 1 87 ? 37.885 38.888 -23.850 1.00 15.25 87 ALA B C 1
ATOM 4050 O O . ALA B 1 87 ? 37.806 39.004 -22.629 1.00 16.17 87 ALA B O 1
ATOM 4052 N N . TYR B 1 88 ? 36.885 38.458 -24.606 1.00 13.07 88 TYR B N 1
ATOM 4053 C CA . TYR B 1 88 ? 35.601 38.068 -24.036 1.00 12.45 88 TYR B CA 1
ATOM 4054 C C . TYR B 1 88 ? 35.152 36.792 -24.724 1.00 14.02 88 TYR B C 1
ATOM 4055 O O . TYR B 1 88 ? 35.004 36.760 -25.943 1.00 11.39 88 TYR B O 1
ATOM 4064 N N . ARG B 1 89 ? 34.958 35.741 -23.935 1.00 12.18 89 ARG B N 1
ATOM 4065 C CA . ARG B 1 89 ? 34.507 34.457 -24.453 1.00 12.46 89 ARG B CA 1
ATOM 4066 C C . ARG B 1 89 ? 33.010 34.338 -24.194 1.00 12.47 89 ARG B C 1
ATOM 4067 O O . ARG B 1 89 ? 32.563 34.445 -23.053 1.00 11.15 89 ARG B O 1
ATOM 4075 N N . PHE B 1 90 ? 32.248 34.119 -25.261 1.00 10.08 90 PHE B N 1
ATOM 4076 C CA . PHE B 1 90 ? 30.798 33.990 -25.163 1.00 10.31 90 PHE B CA 1
ATOM 4077 C C . PHE B 1 90 ? 30.345 32.876 -26.089 1.00 10.69 90 PHE B C 1
ATOM 4078 O O . PHE B 1 90 ? 31.105 32.444 -26.956 1.00 11.24 90 PHE B O 1
ATOM 4086 N N . SER B 1 91 ? 29.118 32.393 -25.909 1.00 11.03 91 SER B N 1
ATOM 4087 C CA . SER B 1 91 ? 28.629 31.345 -26.799 1.00 11.96 91 SER B CA 1
ATOM 4088 C C . SER B 1 91 ? 27.507 31.891 -27.671 1.00 12.52 91 SER B C 1
ATOM 4089 O O . SER B 1 91 ? 26.822 32.854 -27.307 1.00 11.29 91 SER B O 1
ATOM 4092 N N . LEU B 1 92 ? 27.344 31.273 -28.833 1.00 12.94 92 LEU B N 1
ATOM 4093 C CA . LEU B 1 92 ? 26.315 31.663 -29.778 1.00 12.68 92 LEU B CA 1
ATOM 4094 C C . LEU B 1 92 ? 25.103 30.774 -29.549 1.00 10.88 92 LEU B C 1
ATOM 4095 O O . LEU B 1 92 ? 25.230 29.556 -29.435 1.00 10.84 92 LEU B O 1
ATOM 4100 N N . ALA B 1 93 ? 23.927 31.381 -29.487 1.00 9.56 93 ALA B N 1
ATOM 4101 C CA . ALA B 1 93 ? 22.714 30.608 -29.274 1.00 10.91 93 ALA B CA 1
ATOM 4102 C C . ALA B 1 93 ? 22.165 30.060 -30.589 1.00 11.71 93 ALA B C 1
ATOM 4103 O O . ALA B 1 93 ? 21.579 30.792 -31.383 1.00 12.37 93 ALA B O 1
ATOM 4105 N N . TRP B 1 94 ? 22.353 28.763 -30.804 1.00 12.43 94 TRP B N 1
ATOM 4106 C CA . TRP B 1 94 ? 21.858 28.106 -32.008 1.00 13.31 94 TRP B CA 1
ATOM 4107 C C . TRP B 1 94 ? 20.361 28.416 -32.153 1.00 13.91 94 TRP B C 1
ATOM 4108 O O . TRP B 1 94 ? 19.889 28.714 -33.246 1.00 13.73 94 TRP B O 1
ATOM 4119 N N . PRO B 1 95 ? 19.601 28.371 -31.042 1.00 14.54 95 PRO B N 1
ATOM 4120 C CA . PRO B 1 95 ? 18.160 28.655 -31.085 1.00 15.15 95 PRO B CA 1
ATOM 4121 C C . PRO B 1 95 ? 17.791 30.025 -31.670 1.00 12.82 95 PRO B C 1
ATOM 4122 O O . PRO B 1 95 ? 16.700 30.193 -32.214 1.00 13.21 95 PRO B O 1
ATOM 4126 N N . ARG B 1 96 ? 18.684 31.003 -31.538 1.00 13.33 96 ARG B N 1
ATOM 4127 C CA . ARG B 1 96 ? 18.425 32.343 -32.078 1.00 15.88 96 ARG B CA 1
ATOM 4128 C C . ARG B 1 96 ? 18.805 32.437 -33.542 1.00 17.02 96 ARG B C 1
ATOM 4129 O O . ARG B 1 96 ? 18.183 33.161 -34.322 1.00 17.75 96 ARG B O 1
ATOM 4137 N N . ILE B 1 97 ? 19.856 31.715 -33.900 1.00 16.95 97 ILE B N 1
ATOM 4138 C CA . ILE B 1 97 ? 20.383 31.727 -35.250 1.00 17.21 97 ILE B CA 1
ATOM 4139 C C . ILE B 1 97 ? 19.630 30.810 -36.207 1.00 20.10 97 ILE B C 1
ATOM 4140 O O . ILE B 1 97 ? 19.417 31.160 -37.368 1.00 22.01 97 ILE B O 1
ATOM 4145 N N . GLN B 1 98 ? 19.219 29.647 -35.712 1.00 18.08 98 GLN B N 1
ATOM 4146 C CA . GLN B 1 98 ? 18.490 28.671 -36.520 1.00 19.51 98 GLN B CA 1
ATOM 4147 C C . GLN B 1 98 ? 17.544 27.920 -35.584 1.00 17.96 98 GLN B C 1
ATOM 4148 O O . GLN B 1 98 ? 17.831 26.804 -35.161 1.00 18.77 98 GLN B O 1
ATOM 4154 N N . PRO B 1 99 ? 16.390 28.527 -35.259 1.00 18.07 99 PRO B N 1
ATOM 4155 C CA . PRO B 1 99 ? 15.358 27.983 -34.367 1.00 19.09 99 PRO B CA 1
ATOM 4156 C C . PRO B 1 99 ? 15.132 26.467 -34.317 1.00 22.64 99 PRO B C 1
ATOM 4157 O O . PRO B 1 99 ? 15.118 25.870 -33.236 1.00 25.55 99 PRO B O 1
ATOM 4161 N N . THR B 1 100 ? 14.955 25.841 -35.471 1.00 22.91 100 THR B N 1
ATOM 4162 C CA . THR B 1 100 ? 14.704 24.403 -35.506 1.00 21.81 100 THR B CA 1
ATOM 4163 C C . THR B 1 100 ? 15.959 23.549 -35.653 1.00 21.50 100 THR B C 1
ATOM 4164 O O . THR B 1 100 ? 15.878 22.321 -35.690 1.00 22.89 100 THR B O 1
ATOM 4168 N N . GLY B 1 101 ? 17.116 24.193 -35.739 1.00 18.10 101 GLY B N 1
ATOM 4169 C CA . GLY B 1 101 ? 18.349 23.445 -35.896 1.00 18.89 101 GLY B CA 1
ATOM 4170 C C . GLY B 1 101 ? 18.626 23.193 -37.366 1.00 20.32 101 GLY B C 1
ATOM 4171 O O . GLY B 1 101 ? 19.623 22.566 -37.724 1.00 18.26 101 GLY B O 1
ATOM 4172 N N . ARG B 1 102 ? 17.727 23.684 -38.215 1.00 21.61 102 ARG B N 1
ATOM 4173 C CA . ARG B 1 102 ? 17.855 23.540 -39.660 1.00 24.54 102 ARG B CA 1
ATOM 4174 C C . ARG B 1 102 ? 17.073 24.665 -40.328 1.00 26.19 102 ARG B C 1
ATOM 4175 O O . ARG B 1 102 ? 16.383 25.435 -39.660 1.00 25.41 102 ARG B O 1
ATOM 4183 N N . GLY B 1 103 ? 17.187 24.762 -41.646 1.00 26.59 103 GLY B N 1
ATOM 4184 C CA . GLY B 1 103 ? 16.460 25.789 -42.364 1.00 26.51 103 GLY B CA 1
ATOM 4185 C C . GLY B 1 103 ? 17.107 27.159 -42.393 1.00 27.63 103 GLY B C 1
ATOM 4186 O O . GLY B 1 103 ? 18.305 27.301 -42.136 1.00 25.16 103 GLY B O 1
ATOM 4187 N N . PRO B 1 104 ? 16.313 28.203 -42.678 1.00 29.37 104 PRO B N 1
ATOM 4188 C CA . PRO B 1 104 ? 16.777 29.590 -42.757 1.00 29.64 104 PRO B CA 1
ATOM 4189 C C . PRO B 1 104 ? 17.385 30.118 -41.469 1.00 25.89 104 PRO B C 1
ATOM 4190 O O . PRO B 1 104 ? 16.885 29.850 -40.376 1.00 29.65 104 PRO B O 1
ATOM 4194 N N . ALA B 1 105 ? 18.475 30.862 -41.606 1.00 24.66 105 ALA B N 1
ATOM 4195 C CA . ALA B 1 105 ? 19.117 31.462 -40.452 1.00 21.36 105 ALA B CA 1
ATOM 4196 C C . ALA B 1 105 ? 18.386 32.779 -40.236 1.00 22.59 105 ALA B C 1
ATOM 4197 O O . ALA B 1 105 ? 18.042 33.464 -41.199 1.00 25.65 105 ALA B O 1
ATOM 4199 N N . LEU B 1 106 ? 18.123 33.126 -38.983 1.00 20.47 106 LEU B N 1
ATOM 4200 C CA . LEU B 1 106 ? 17.443 34.378 -38.686 1.00 19.55 106 LEU B CA 1
ATOM 4201 C C . LEU B 1 106 ? 18.468 35.497 -38.631 1.00 20.11 106 LEU B C 1
ATOM 4202 O O . LEU B 1 106 ? 19.429 35.424 -37.870 1.00 18.39 106 LEU B O 1
ATOM 4207 N N . GLN B 1 107 ? 18.272 36.528 -39.448 1.00 21.23 107 GLN B N 1
ATOM 4208 C CA . GLN B 1 107 ? 19.199 37.653 -39.460 1.00 21.96 107 GLN B CA 1
ATOM 4209 C C . GLN B 1 107 ? 19.206 38.416 -38.140 1.00 19.96 107 GLN B C 1
ATOM 4210 O O . GLN B 1 107 ? 20.239 38.955 -37.745 1.00 20.84 107 GLN B O 1
ATOM 4216 N N . LYS B 1 108 ? 18.063 38.468 -37.461 1.00 19.37 108 LYS B N 1
ATOM 4217 C CA . LYS B 1 108 ? 17.977 39.158 -36.179 1.00 20.02 108 LYS B CA 1
ATOM 4218 C C . LYS B 1 108 ? 18.904 38.490 -35.176 1.00 19.45 108 LYS B C 1
ATOM 4219 O O . LYS B 1 108 ? 19.558 39.163 -34.378 1.00 19.35 108 LYS B O 1
ATOM 4225 N N . GLY B 1 109 ? 18.959 37.163 -35.221 1.00 17.88 109 GLY B N 1
ATOM 4226 C CA . GLY B 1 109 ? 19.819 36.432 -34.309 1.00 15.90 109 GLY B CA 1
ATOM 4227 C C . GLY B 1 109 ? 21.275 36.688 -34.632 1.00 17.18 109 GLY B C 1
ATOM 4228 O O . GLY B 1 109 ? 22.075 36.994 -33.748 1.00 17.27 109 GLY B O 1
ATOM 4229 N N . LEU B 1 110 ? 21.620 36.566 -35.909 1.00 16.50 110 LEU B N 1
ATOM 4230 C CA . LEU B 1 110 ? 22.984 36.793 -36.351 1.00 15.59 110 LEU B CA 1
ATOM 4231 C C . LEU B 1 110 ? 23.395 38.235 -36.076 1.00 14.98 110 LEU B C 1
ATOM 4232 O O . LEU B 1 110 ? 24.536 38.499 -35.690 1.00 15.44 110 LEU B O 1
ATOM 4237 N N . ASP B 1 111 ? 22.457 39.160 -36.273 1.00 15.55 111 ASP B N 1
ATOM 4238 C CA . ASP B 1 111 ? 22.715 40.583 -36.057 1.00 16.04 111 ASP B CA 1
ATOM 4239 C C . ASP B 1 111 ? 23.075 40.893 -34.610 1.00 16.98 111 ASP B C 1
ATOM 4240 O O . ASP B 1 111 ? 23.877 41.791 -34.339 1.00 15.74 111 ASP B O 1
ATOM 4245 N N . PHE B 1 112 ? 22.479 40.164 -33.673 1.00 14.88 112 PHE B N 1
ATOM 4246 C CA . PHE B 1 112 ? 22.794 40.392 -32.269 1.00 14.35 112 PHE B CA 1
ATOM 4247 C C . PHE B 1 112 ? 24.278 40.128 -32.050 1.00 12.89 112 PHE B C 1
ATOM 4248 O O . PHE B 1 112 ? 24.973 40.930 -31.424 1.00 12.19 112 PHE B O 1
ATOM 4256 N N . TYR B 1 113 ? 24.766 39.005 -32.571 1.00 11.57 113 TYR B N 1
ATOM 4257 C CA . TYR B 1 113 ? 26.171 38.659 -32.392 1.00 10.29 113 TYR B CA 1
ATOM 4258 C C . TYR B 1 113 ? 27.119 39.513 -33.228 1.00 10.76 113 TYR B C 1
ATOM 4259 O O . TYR B 1 113 ? 28.267 39.741 -32.829 1.00 11.61 113 TYR B O 1
ATOM 4268 N N . ARG B 1 114 ? 26.654 39.990 -34.381 1.00 13.48 114 ARG B N 1
ATOM 4269 C CA . ARG B 1 114 ? 27.487 40.846 -35.222 1.00 13.25 114 ARG B CA 1
ATOM 4270 C C . ARG B 1 114 ? 27.723 42.146 -34.458 1.00 9.65 114 ARG B C 1
ATOM 4271 O O . ARG B 1 114 ? 28.856 42.609 -34.345 1.00 10.69 114 ARG B O 1
ATOM 4279 N N . ARG B 1 115 ? 26.644 42.719 -33.927 1.00 12.43 115 ARG B N 1
ATOM 4280 C CA . ARG B 1 115 ? 26.724 43.962 -33.161 1.00 14.08 115 ARG B CA 1
ATOM 4281 C C . ARG B 1 115 ? 27.598 43.785 -31.926 1.00 13.57 115 ARG B C 1
ATOM 4282 O O . ARG B 1 115 ? 28.397 44.661 -31.588 1.00 13.94 115 ARG B O 1
ATOM 4290 N N . LEU B 1 116 ? 27.436 42.653 -31.248 1.00 12.62 116 LEU B N 1
ATOM 4291 C CA . LEU B 1 116 ? 28.217 42.376 -30.052 1.00 11.89 116 LEU B CA 1
ATOM 4292 C C . LEU B 1 116 ? 29.699 42.348 -30.404 1.00 12.54 116 LEU B C 1
ATOM 4293 O O . LEU B 1 116 ? 30.506 43.017 -29.766 1.00 10.98 116 LEU B O 1
ATOM 4298 N N . ALA B 1 117 ? 30.048 41.570 -31.427 1.00 12.60 117 ALA B N 1
ATOM 4299 C CA . ALA B 1 117 ? 31.443 41.459 -31.854 1.00 11.12 117 ALA B CA 1
ATOM 4300 C C . ALA B 1 117 ? 32.017 42.817 -32.250 1.00 12.07 117 ALA B C 1
ATOM 4301 O O . ALA B 1 117 ? 33.156 43.131 -31.909 1.00 12.69 117 ALA B O 1
ATOM 4303 N N . ASP B 1 118 ? 31.229 43.622 -32.959 1.00 14.34 118 ASP B N 1
ATOM 4304 C CA . ASP B 1 118 ? 31.689 44.944 -33.378 1.00 17.61 118 ASP B CA 1
ATOM 4305 C C . ASP B 1 118 ? 31.945 45.844 -32.179 1.00 16.74 118 ASP B C 1
ATOM 4306 O O . ASP B 1 118 ? 32.916 46.603 -32.163 1.00 16.57 118 ASP B O 1
ATOM 4311 N N . GLU B 1 119 ? 31.073 45.757 -31.177 1.00 16.60 119 GLU B N 1
ATOM 4312 C CA . GLU B 1 119 ? 31.209 46.579 -29.980 1.00 16.04 119 GLU B CA 1
ATOM 4313 C C . GLU B 1 119 ? 32.482 46.203 -29.223 1.00 15.26 119 GLU B C 1
ATOM 4314 O O . GLU B 1 119 ? 33.223 47.071 -28.767 1.00 14.80 119 GLU B O 1
ATOM 4320 N N . LEU B 1 120 ? 32.729 44.904 -29.089 1.00 13.32 120 LEU B N 1
ATOM 4321 C CA . LEU B 1 120 ? 33.925 44.420 -28.408 1.00 12.32 120 LEU B CA 1
ATOM 4322 C C . LEU B 1 120 ? 35.173 44.932 -29.130 1.00 12.99 120 LEU B C 1
ATOM 4323 O O . LEU B 1 120 ? 36.094 45.457 -28.509 1.00 12.21 120 LEU B O 1
ATOM 4328 N N . LEU B 1 121 ? 35.196 44.786 -30.450 1.00 14.85 121 LEU B N 1
ATOM 4329 C CA . LEU B 1 121 ? 36.347 45.232 -31.227 1.00 14.79 121 LEU B CA 1
ATOM 4330 C C . LEU B 1 121 ? 36.578 46.736 -31.118 1.00 13.92 121 LEU B C 1
ATOM 4331 O O . LEU B 1 121 ? 37.726 47.197 -31.048 1.00 13.60 121 LEU B O 1
ATOM 4336 N N . ALA B 1 122 ? 35.491 47.497 -31.094 1.00 14.63 122 ALA B N 1
ATOM 4337 C CA . ALA B 1 122 ? 35.585 48.948 -31.000 1.00 14.81 122 ALA B CA 1
ATOM 4338 C C . ALA B 1 122 ? 36.256 49.375 -29.704 1.00 17.06 122 ALA B C 1
ATOM 4339 O O . ALA B 1 122 ? 36.817 50.468 -29.617 1.00 17.46 122 ALA B O 1
ATOM 4341 N N . LYS B 1 123 ? 36.205 48.514 -28.694 1.00 16.70 123 LYS B N 1
ATOM 4342 C CA . LYS B 1 123 ? 36.813 48.840 -27.418 1.00 17.99 123 LYS B CA 1
ATOM 4343 C C . LYS B 1 123 ? 38.060 48.015 -27.136 1.00 18.98 123 LYS B C 1
ATOM 4344 O O . LYS B 1 123 ? 38.487 47.876 -25.991 1.00 20.50 123 LYS B O 1
ATOM 4350 N N . GLY B 1 124 ? 38.640 47.480 -28.209 1.00 16.63 124 GLY B N 1
ATOM 4351 C CA . GLY B 1 124 ? 39.860 46.698 -28.102 1.00 15.91 124 GLY B CA 1
ATOM 4352 C C . GLY B 1 124 ? 39.765 45.364 -27.392 1.00 14.73 124 GLY B C 1
ATOM 4353 O O . GLY B 1 124 ? 40.754 44.891 -26.834 1.00 15.89 124 GLY B O 1
ATOM 4354 N N . ILE B 1 125 ? 38.582 44.758 -27.407 1.00 14.48 125 ILE B N 1
ATOM 4355 C CA . ILE B 1 125 ? 38.374 43.466 -26.763 1.00 14.88 125 ILE B CA 1
ATOM 4356 C C . ILE B 1 125 ? 38.200 42.384 -27.823 1.00 17.03 125 ILE B C 1
ATOM 4357 O O . ILE B 1 125 ? 37.343 42.493 -28.699 1.00 16.20 125 ILE B O 1
ATOM 4362 N N . GLN B 1 126 ? 39.016 41.340 -27.728 1.00 18.46 126 GLN B N 1
ATOM 4363 C CA . GLN B 1 126 ? 38.985 40.229 -28.675 1.00 19.30 126 GLN B CA 1
ATOM 4364 C C . GLN B 1 126 ? 37.786 39.309 -28.462 1.00 18.57 126 GLN B C 1
ATOM 4365 O O . GLN B 1 126 ? 37.619 38.735 -27.389 1.00 16.61 126 GLN B O 1
ATOM 4371 N N . PRO B 1 127 ? 36.933 39.162 -29.487 1.00 18.56 127 PRO B N 1
ATOM 4372 C CA . PRO B 1 127 ? 35.763 38.288 -29.356 1.00 17.93 127 PRO B CA 1
ATOM 4373 C C . PRO B 1 127 ? 36.189 36.834 -29.549 1.00 18.24 127 PRO B C 1
ATOM 4374 O O . PRO B 1 127 ? 36.906 36.518 -30.498 1.00 19.55 127 PRO B O 1
ATOM 4378 N N . VAL B 1 128 ? 35.762 35.960 -28.647 1.00 16.36 128 VAL B N 1
ATOM 4379 C CA . VAL B 1 128 ? 36.070 34.535 -28.736 1.00 14.81 128 VAL B CA 1
ATOM 4380 C C . VAL B 1 128 ? 34.721 33.834 -28.643 1.00 15.26 128 VAL B C 1
ATOM 4381 O O . VAL B 1 128 ? 34.099 33.829 -27.585 1.00 13.60 128 VAL B O 1
ATOM 4385 N N . ALA B 1 129 ? 34.277 33.242 -29.749 1.00 12.53 129 ALA B N 1
ATOM 4386 C CA . ALA B 1 129 ? 32.964 32.601 -29.788 1.00 11.75 129 ALA B CA 1
ATOM 4387 C C . ALA B 1 129 ? 32.925 31.082 -29.705 1.00 13.63 129 ALA B C 1
ATOM 4388 O O . ALA B 1 129 ? 33.682 30.390 -30.384 1.00 13.00 129 ALA B O 1
ATOM 4390 N N . THR B 1 130 ? 32.025 30.579 -28.863 1.00 12.37 130 THR B N 1
ATOM 4391 C CA . THR B 1 130 ? 31.817 29.144 -28.700 1.00 11.92 130 THR B CA 1
ATOM 4392 C C . THR B 1 130 ? 30.533 28.832 -29.455 1.00 11.67 130 THR B C 1
ATOM 4393 O O . THR B 1 130 ? 29.491 29.431 -29.180 1.00 12.09 130 THR B O 1
ATOM 4397 N N . LEU B 1 131 ? 30.594 27.892 -30.395 1.00 10.90 131 LEU B N 1
ATOM 4398 C CA . LEU B 1 131 ? 29.409 27.542 -31.170 1.00 10.13 131 LEU B CA 1
ATOM 4399 C C . LEU B 1 131 ? 28.333 26.842 -30.352 1.00 9.53 131 LEU B C 1
ATOM 4400 O O . LEU B 1 131 ? 27.143 27.142 -30.496 1.00 9.17 131 LEU B O 1
ATOM 4405 N N . TYR B 1 132 ? 28.746 25.911 -29.498 1.00 10.91 132 TYR B N 1
ATOM 4406 C CA . TYR B 1 132 ? 27.786 25.155 -28.709 1.00 11.48 132 TYR B CA 1
ATOM 4407 C C . TYR B 1 132 ? 28.075 25.074 -27.227 1.00 12.00 132 TYR B C 1
ATOM 4408 O O . TYR B 1 132 ? 29.052 24.453 -26.810 1.00 12.54 132 TYR B O 1
ATOM 4417 N N . HIS B 1 133 ? 27.215 25.704 -26.435 1.00 12.70 133 HIS B N 1
ATOM 4418 C CA . HIS B 1 133 ? 27.357 25.645 -24.995 1.00 13.67 133 HIS B CA 1
ATOM 4419 C C . HIS B 1 133 ? 26.053 25.129 -24.380 1.00 12.56 133 HIS B C 1
ATOM 4420 O O . HIS B 1 133 ? 25.444 25.773 -23.526 1.00 10.48 133 HIS B O 1
ATOM 4427 N N . TRP B 1 134 ? 25.628 23.970 -24.889 1.00 11.27 134 TRP B N 1
ATOM 4428 C CA . TRP B 1 134 ? 24.473 23.204 -24.416 1.00 10.58 134 TRP B CA 1
ATOM 4429 C C . TRP B 1 134 ? 23.048 23.542 -24.816 1.00 11.60 134 TRP B C 1
ATOM 4430 O O . TRP B 1 134 ? 22.146 22.752 -24.529 1.00 12.21 134 TRP B O 1
ATOM 4441 N N . ASP B 1 135 ? 22.826 24.686 -25.456 1.00 9.98 135 ASP B N 1
ATOM 4442 C CA . ASP B 1 135 ? 21.467 25.064 -25.840 1.00 10.37 135 ASP B CA 1
ATOM 4443 C C . ASP B 1 135 ? 21.036 24.511 -27.195 1.00 13.14 135 ASP B C 1
ATOM 4444 O O . ASP B 1 135 ? 20.797 25.251 -28.145 1.00 11.84 135 ASP B O 1
ATOM 4449 N N . LEU B 1 136 ? 20.927 23.188 -27.258 1.00 13.08 136 LEU B N 1
ATOM 4450 C CA . LEU B 1 136 ? 20.529 22.498 -28.477 1.00 11.58 136 LEU B CA 1
ATOM 4451 C C . LEU B 1 136 ? 19.070 22.782 -28.812 1.00 12.56 136 LEU B C 1
ATOM 4452 O O . LEU B 1 136 ? 18.205 22.715 -27.943 1.00 11.74 136 LEU B O 1
ATOM 4457 N N . PRO B 1 137 ? 18.780 23.115 -30.079 1.00 13.67 137 PRO B N 1
ATOM 4458 C CA . PRO B 1 137 ? 17.390 23.387 -30.463 1.00 14.56 137 PRO B CA 1
ATOM 4459 C C . PRO B 1 137 ? 16.543 22.162 -30.112 1.00 15.40 137 PRO B C 1
ATOM 4460 O O . PRO B 1 137 ? 16.928 21.030 -30.415 1.00 15.25 137 PRO B O 1
ATOM 4464 N N . GLN B 1 138 ? 15.398 22.387 -29.475 1.00 14.44 138 GLN B N 1
ATOM 4465 C CA . GLN B 1 138 ? 14.538 21.283 -29.055 1.00 15.84 138 GLN B CA 1
ATOM 4466 C C . GLN B 1 138 ? 14.194 20.311 -30.178 1.00 17.55 138 GLN B C 1
ATOM 4467 O O . GLN B 1 138 ? 14.168 19.099 -29.964 1.00 17.35 138 GLN B O 1
ATOM 4473 N N . GLU B 1 139 ? 13.942 20.836 -31.372 1.00 17.67 139 GLU B N 1
ATOM 4474 C CA . GLU B 1 139 ? 13.599 19.984 -32.505 1.00 18.97 139 GLU B CA 1
ATOM 4475 C C . GLU B 1 139 ? 14.662 18.923 -32.785 1.00 18.17 139 GLU B C 1
ATOM 4476 O O . GLU B 1 139 ? 14.335 17.798 -33.171 1.00 17.92 139 GLU B O 1
ATOM 4482 N N . LEU B 1 140 ? 15.933 19.271 -32.602 1.00 16.40 140 LEU B N 1
ATOM 4483 C CA . LEU B 1 140 ? 16.994 18.303 -32.845 1.00 15.85 140 LEU B CA 1
ATOM 4484 C C . LEU B 1 140 ? 16.962 17.206 -31.790 1.00 17.54 140 LEU B C 1
ATOM 4485 O O . LEU B 1 140 ? 17.342 16.067 -32.059 1.00 17.65 140 LEU B O 1
ATOM 4490 N N . GLU B 1 141 ? 16.511 17.548 -30.586 1.00 17.10 141 GLU B N 1
ATOM 4491 C CA . GLU B 1 141 ? 16.412 16.559 -29.519 1.00 17.53 141 GLU B CA 1
ATOM 4492 C C . GLU B 1 141 ? 15.208 15.660 -29.795 1.00 16.92 141 GLU B C 1
ATOM 4493 O O . GLU B 1 141 ? 15.262 14.453 -29.561 1.00 18.86 141 GLU B O 1
ATOM 4499 N N . ASN B 1 142 ? 14.123 16.247 -30.293 1.00 16.04 142 ASN B N 1
ATOM 4500 C CA . ASN B 1 142 ? 12.936 15.453 -30.602 1.00 17.16 142 ASN B CA 1
ATOM 4501 C C . ASN B 1 142 ? 13.275 14.423 -31.671 1.00 19.62 142 ASN B C 1
ATOM 4502 O O . ASN B 1 142 ? 12.665 13.352 -31.732 1.00 21.33 142 ASN B O 1
ATOM 4507 N N . ALA B 1 143 ? 14.254 14.748 -32.508 1.00 19.11 143 ALA B N 1
ATOM 4508 C CA . ALA B 1 143 ? 14.670 13.854 -33.583 1.00 19.29 143 ALA B CA 1
ATOM 4509 C C . ALA B 1 143 ? 15.734 12.850 -33.146 1.00 19.40 143 ALA B C 1
ATOM 4510 O O . ALA B 1 143 ? 16.210 12.058 -33.958 1.00 21.05 143 ALA B O 1
ATOM 4512 N N . GLY B 1 144 ? 16.107 12.879 -31.868 1.00 19.75 144 GLY B N 1
ATOM 4513 C CA . GLY B 1 144 ? 17.105 11.940 -31.382 1.00 17.51 144 GLY B CA 1
ATOM 4514 C C . GLY B 1 144 ? 18.179 12.545 -30.498 1.00 17.38 144 GLY B C 1
ATOM 4515 O O . GLY B 1 144 ? 18.768 11.848 -29.670 1.00 17.32 144 GLY B O 1
ATOM 4516 N N . GLY B 1 145 ? 18.440 13.837 -30.674 1.00 15.93 145 GLY B N 1
ATOM 4517 C CA . GLY B 1 145 ? 19.452 14.499 -29.868 1.00 14.43 145 GLY B CA 1
ATOM 4518 C C . GLY B 1 145 ? 20.854 14.074 -30.258 1.00 14.95 145 GLY B C 1
ATOM 4519 O O . GLY B 1 145 ? 21.073 13.579 -31.362 1.00 18.25 145 GLY B O 1
ATOM 4520 N N . TRP B 1 146 ? 21.807 14.246 -29.349 1.00 11.94 146 TRP B N 1
ATOM 4521 C CA . TRP B 1 146 ? 23.183 13.878 -29.651 1.00 12.60 146 TRP B CA 1
ATOM 4522 C C . TRP B 1 146 ? 23.408 12.390 -29.922 1.00 12.83 146 TRP B C 1
ATOM 4523 O O . TRP B 1 146 ? 24.386 12.025 -30.573 1.00 12.76 146 TRP B O 1
ATOM 4534 N N . PRO B 1 147 ? 22.525 11.509 -29.414 1.00 14.37 147 PRO B N 1
ATOM 4535 C CA . PRO B 1 147 ? 22.742 10.085 -29.692 1.00 16.68 147 PRO B CA 1
ATOM 4536 C C . PRO B 1 147 ? 22.467 9.780 -31.164 1.00 17.59 147 PRO B C 1
ATOM 4537 O O . PRO B 1 147 ? 22.772 8.689 -31.653 1.00 16.87 147 PRO B O 1
ATOM 4541 N N . GLU B 1 148 ? 21.878 10.749 -31.862 1.00 18.48 148 GLU B N 1
ATOM 4542 C CA . GLU B 1 148 ? 21.573 10.592 -33.278 1.00 18.57 148 GLU B CA 1
ATOM 4543 C C . GLU B 1 148 ? 22.632 11.309 -34.123 1.00 19.16 148 GLU B C 1
ATOM 4544 O O . GLU B 1 148 ? 22.906 12.495 -33.931 1.00 17.13 148 GLU B O 1
ATOM 4550 N N . ARG B 1 149 ? 23.217 10.568 -35.057 1.00 16.80 149 ARG B N 1
ATOM 4551 C CA . ARG B 1 149 ? 24.275 11.066 -35.931 1.00 15.63 149 ARG B CA 1
ATOM 4552 C C . ARG B 1 149 ? 23.975 12.366 -36.686 1.00 12.11 149 ARG B C 1
ATOM 4553 O O . ARG B 1 149 ? 24.863 13.202 -36.868 1.00 13.33 149 ARG B O 1
ATOM 4561 N N . ALA B 1 150 ? 22.734 12.532 -37.131 1.00 14.39 150 ALA B N 1
ATOM 4562 C CA . ALA B 1 150 ? 22.336 13.720 -37.883 1.00 15.41 150 ALA B CA 1
ATOM 4563 C C . ALA B 1 150 ? 22.633 15.013 -37.136 1.00 17.33 150 ALA B C 1
ATOM 4564 O O . ALA B 1 150 ? 22.885 16.050 -37.744 1.00 17.76 150 ALA B O 1
ATOM 4566 N N . THR B 1 151 ? 22.593 14.949 -35.813 1.00 15.73 151 THR B N 1
ATOM 4567 C CA . THR B 1 151 ? 22.844 16.125 -34.995 1.00 13.18 151 THR B CA 1
ATOM 4568 C C . THR B 1 151 ? 24.247 16.663 -35.243 1.00 12.90 151 THR B C 1
ATOM 4569 O O . THR B 1 151 ? 24.460 17.877 -35.306 1.00 14.35 151 THR B O 1
ATOM 4573 N N . ALA B 1 152 ? 25.202 15.753 -35.397 1.00 12.58 152 ALA B N 1
ATOM 4574 C CA . ALA B 1 152 ? 26.578 16.145 -35.660 1.00 13.07 152 ALA B CA 1
ATOM 4575 C C . ALA B 1 152 ? 26.652 16.834 -37.019 0.0000 13.92 152 ALA B C 1
ATOM 4576 O O . ALA B 1 152 ? 27.348 17.825 -37.177 1.00 12.39 152 ALA B O 1
ATOM 4578 N N . GLU B 1 153 ? 25.932 16.305 -38.003 1.00 15.29 153 GLU B N 1
ATOM 4579 C CA . GLU B 1 153 ? 25.934 16.898 -39.337 1.00 17.27 153 GLU B CA 1
ATOM 4580 C C . GLU B 1 153 ? 25.293 18.289 -39.299 1.00 15.30 153 GLU B C 1
ATOM 4581 O O . GLU B 1 153 ? 25.802 19.235 -39.899 1.00 16.11 153 GLU B O 1
ATOM 4587 N N . ARG B 1 154 ? 24.175 18.412 -38.593 1.00 14.81 154 ARG B N 1
ATOM 4588 C CA . ARG B 1 154 ? 23.493 19.698 -38.497 1.00 15.54 154 ARG B CA 1
ATOM 4589 C C . ARG B 1 154 ? 24.344 20.728 -37.774 1.00 16.67 154 ARG B C 1
ATOM 4590 O O . ARG B 1 154 ? 24.325 21.911 -38.110 1.00 16.98 154 ARG B O 1
ATOM 4598 N N . PHE B 1 155 ? 25.095 20.274 -36.779 1.00 16.52 155 PHE B N 1
ATOM 4599 C CA . PHE B 1 155 ? 25.958 21.175 -36.034 1.00 15.36 155 PHE B CA 1
ATOM 4600 C C . PHE B 1 155 ? 27.020 21.780 -36.957 1.00 15.99 155 PHE B C 1
ATOM 4601 O O . PHE B 1 155 ? 27.303 22.976 -36.886 1.00 15.27 155 PHE B O 1
ATOM 4609 N N . ALA B 1 156 ? 27.595 20.960 -37.833 1.00 15.45 156 ALA B N 1
ATOM 4610 C CA . ALA B 1 156 ? 28.620 21.434 -38.760 1.00 16.26 156 ALA B CA 1
ATOM 4611 C C . ALA B 1 156 ? 28.063 22.451 -39.757 1.00 15.38 156 ALA B C 1
ATOM 4612 O O . ALA B 1 156 ? 28.758 23.391 -40.145 1.00 15.90 156 ALA B O 1
ATOM 4614 N N . GLU B 1 157 ? 26.818 22.266 -40.186 1.00 15.50 157 GLU B N 1
ATOM 4615 C CA . GLU B 1 157 ? 26.215 23.213 -41.122 1.00 15.74 157 GLU B CA 1
ATOM 4616 C C . GLU B 1 157 ? 25.933 24.532 -40.406 1.00 17.58 157 GLU B C 1
ATOM 4617 O O . GLU B 1 157 ? 25.949 25.600 -41.020 1.00 14.32 157 GLU B O 1
ATOM 4623 N N . TYR B 1 158 ? 25.681 24.449 -39.101 1.00 14.90 158 TYR B N 1
ATOM 4624 C CA . TYR B 1 158 ? 25.432 25.627 -38.275 1.00 14.47 158 TYR B CA 1
ATOM 4625 C C . TYR B 1 158 ? 26.755 26.379 -38.110 1.00 12.09 158 TYR B C 1
ATOM 4626 O O . TYR B 1 158 ? 26.785 27.610 -38.110 1.00 14.21 158 TYR B O 1
ATOM 4635 N N . ALA B 1 159 ? 27.850 25.633 -37.994 1.00 9.88 159 ALA B N 1
ATOM 4636 C CA . ALA B 1 159 ? 29.167 26.236 -37.842 1.00 10.84 159 ALA B CA 1
ATOM 4637 C C . ALA B 1 159 ? 29.479 27.120 -39.046 1.00 14.86 159 ALA B C 1
ATOM 4638 O O . ALA B 1 159 ? 30.033 28.211 -38.901 1.00 13.01 159 ALA B O 1
ATOM 4640 N N . ALA B 1 160 ? 29.119 26.643 -40.235 1.00 15.63 160 ALA B N 1
ATOM 4641 C CA . ALA B 1 160 ? 29.368 27.391 -41.464 1.00 14.30 160 ALA B CA 1
ATOM 4642 C C . ALA B 1 160 ? 28.544 28.673 -41.504 1.00 12.32 160 ALA B C 1
ATOM 4643 O O . ALA B 1 160 ? 29.032 29.721 -41.930 1.00 14.34 160 ALA B O 1
ATOM 4645 N N . ILE B 1 161 ? 27.290 28.583 -41.064 1.00 12.35 161 ILE B N 1
ATOM 4646 C CA . ILE B 1 161 ? 26.400 29.739 -41.032 1.00 13.98 161 ILE B CA 1
ATOM 4647 C C . ILE B 1 161 ? 26.984 30.828 -40.129 1.00 18.12 161 ILE B C 1
ATOM 4648 O O . ILE B 1 161 ? 26.977 32.013 -40.479 1.00 16.30 161 ILE B O 1
ATOM 4653 N N . ALA B 1 162 ? 27.485 30.417 -38.967 1.00 16.57 162 ALA B N 1
ATOM 4654 C CA . ALA B 1 162 ? 28.068 31.352 -38.011 1.00 17.19 162 ALA B CA 1
ATOM 4655 C C . ALA B 1 162 ? 29.347 31.981 -38.558 1.00 15.80 162 ALA B C 1
ATOM 4656 O O . ALA B 1 162 ? 29.547 33.190 -38.448 1.00 15.23 162 ALA B O 1
ATOM 4658 N N . ALA B 1 163 ? 30.205 31.160 -39.157 1.00 14.14 163 ALA B N 1
ATOM 4659 C CA . ALA B 1 163 ? 31.462 31.647 -39.717 1.00 15.94 163 ALA B CA 1
ATOM 4660 C C . ALA B 1 163 ? 31.228 32.662 -40.836 1.00 16.48 163 ALA B C 1
ATOM 4661 O O . ALA B 1 163 ? 31.934 33.668 -40.923 1.00 16.41 163 ALA B O 1
ATOM 4663 N N . ASP B 1 164 ? 30.248 32.396 -41.697 1.00 16.72 164 ASP B N 1
ATOM 4664 C CA . ASP B 1 164 ? 29.948 33.308 -42.800 1.00 17.84 164 ASP B CA 1
ATOM 4665 C C . ASP B 1 164 ? 29.477 34.661 -42.284 1.00 18.77 164 ASP B C 1
ATOM 4666 O O . ASP B 1 164 ? 29.837 35.707 -42.823 1.00 18.56 164 ASP B O 1
ATOM 4671 N N . ALA B 1 165 ? 28.676 34.636 -41.227 1.00 16.89 165 ALA B N 1
ATOM 4672 C CA . ALA B 1 165 ? 28.133 35.862 -40.664 1.00 16.06 165 ALA B CA 1
ATOM 4673 C C . ALA B 1 165 ? 29.076 36.644 -39.759 1.00 17.82 165 ALA B C 1
ATOM 4674 O O . ALA B 1 165 ? 29.003 37.874 -39.700 1.00 19.91 165 ALA B O 1
ATOM 4676 N N . LEU B 1 166 ? 29.976 35.946 -39.075 1.00 15.74 166 LEU B N 1
ATOM 4677 C CA . LEU B 1 166 ? 30.861 36.600 -38.118 1.00 17.34 166 LEU B CA 1
ATOM 4678 C C . LEU B 1 166 ? 32.358 36.519 -38.400 1.00 16.88 166 LEU B C 1
ATOM 4679 O O . LEU B 1 166 ? 33.153 37.143 -37.700 1.00 14.99 166 LEU B O 1
ATOM 4684 N N . GLY B 1 167 ? 32.733 35.758 -39.423 1.00 16.23 167 GLY B N 1
ATOM 4685 C CA . GLY B 1 167 ? 34.137 35.583 -39.760 1.00 16.97 167 GLY B CA 1
ATOM 4686 C C . GLY B 1 167 ? 34.996 36.820 -39.940 1.00 18.49 167 GLY B C 1
ATOM 4687 O O . GLY B 1 167 ? 36.208 36.764 -39.725 1.00 19.64 167 GLY B O 1
ATOM 4688 N N . ASP B 1 168 ? 34.388 37.932 -40.338 1.00 21.29 168 ASP B N 1
ATOM 4689 C CA . ASP B 1 168 ? 35.137 39.172 -40.538 1.00 25.01 168 ASP B CA 1
ATOM 4690 C C . ASP B 1 168 ? 35.418 39.891 -39.226 1.00 25.54 168 ASP B C 1
ATOM 4691 O O . ASP B 1 168 ? 36.197 40.844 -39.187 1.00 25.88 168 ASP B O 1
ATOM 4696 N N . ARG B 1 169 ? 34.783 39.429 -38.155 1.00 25.46 169 ARG B N 1
ATOM 4697 C CA . ARG B 1 169 ? 34.939 40.049 -36.845 1.00 25.58 169 ARG B CA 1
ATOM 4698 C C . ARG B 1 169 ? 35.548 39.117 -35.804 1.00 23.79 169 ARG B C 1
ATOM 4699 O O . ARG B 1 169 ? 36.477 39.492 -35.087 1.00 25.21 169 ARG B O 1
ATOM 4707 N N . VAL B 1 170 ? 35.010 37.906 -35.722 1.00 21.63 170 VAL B N 1
ATOM 4708 C CA . VAL B 1 170 ? 35.474 36.911 -34.761 1.00 17.72 170 VAL B CA 1
ATOM 4709 C C . VAL B 1 170 ? 36.587 36.077 -35.380 1.00 18.26 170 VAL B C 1
ATOM 4710 O O . VAL B 1 170 ? 36.377 35.394 -36.380 1.00 19.75 170 VAL B O 1
ATOM 4714 N N . LYS B 1 171 ? 37.769 36.133 -34.776 1.00 17.28 171 LYS B N 1
ATOM 4715 C CA . LYS B 1 171 ? 38.920 35.404 -35.292 1.00 18.18 171 LYS B CA 1
ATOM 4716 C C . LYS B 1 171 ? 39.303 34.190 -34.454 1.00 18.88 171 LYS B C 1
ATOM 4717 O O . LYS B 1 171 ? 40.206 33.441 -34.824 1.00 20.47 171 LYS B O 1
ATOM 4723 N N . THR B 1 172 ? 38.624 33.996 -33.327 1.00 17.85 172 THR B N 1
ATOM 4724 C CA . THR B 1 172 ? 38.912 32.860 -32.451 1.00 15.84 172 THR B CA 1
ATOM 4725 C C . THR B 1 172 ? 37.621 32.098 -32.207 1.00 14.78 172 THR B C 1
ATOM 4726 O O . THR B 1 172 ? 36.649 32.660 -31.695 1.00 13.34 172 THR B O 1
ATOM 4730 N N . TRP B 1 173 ? 37.629 30.817 -32.565 1.00 13.82 173 TRP B N 1
ATOM 4731 C CA . TRP B 1 173 ? 36.445 29.972 -32.456 1.00 12.78 173 TRP B CA 1
ATOM 4732 C C . TRP B 1 173 ? 36.604 28.682 -31.670 1.00 12.67 173 TRP B C 1
ATOM 4733 O O . TRP B 1 173 ? 37.629 28.006 -31.753 1.00 13.57 173 TRP B O 1
ATOM 4744 N N . THR B 1 174 ? 35.559 28.341 -30.924 1.00 12.21 174 THR B N 1
ATOM 4745 C CA . THR B 1 174 ? 35.518 27.115 -30.138 1.00 11.24 174 THR B CA 1
ATOM 4746 C C . THR B 1 174 ? 34.277 26.362 -30.598 1.00 9.97 174 THR B C 1
ATOM 4747 O O . THR B 1 174 ? 33.192 26.943 -30.708 1.00 10.56 174 THR B O 1
ATOM 4751 N N . THR B 1 175 ? 34.433 25.075 -30.883 1.00 10.12 175 THR B N 1
ATOM 4752 C CA . THR B 1 175 ? 33.307 24.274 -31.346 1.00 11.19 175 THR B CA 1
ATOM 4753 C C . THR B 1 175 ? 32.331 23.949 -30.222 1.00 10.63 175 THR B C 1
ATOM 4754 O O . THR B 1 175 ? 31.191 24.431 -30.201 1.00 10.47 175 THR B O 1
ATOM 4758 N N . LEU B 1 176 ? 32.797 23.134 -29.285 1.00 11.90 176 LEU B N 1
ATOM 4759 C CA . LEU B 1 176 ? 31.988 22.699 -28.158 1.00 12.35 176 LEU B CA 1
ATOM 4760 C C . LEU B 1 176 ? 32.568 23.117 -26.822 1.00 11.19 176 LEU B C 1
ATOM 4761 O O . LEU B 1 176 ? 33.779 23.299 -26.679 1.00 11.96 176 LEU B O 1
ATOM 4766 N N . ASN B 1 177 ? 31.687 23.258 -25.838 1.00 12.47 177 ASN B N 1
ATOM 4767 C CA . ASN B 1 177 ? 32.105 23.560 -24.487 1.00 12.03 177 ASN B CA 1
ATOM 4768 C C . ASN B 1 177 ? 31.696 22.370 -23.635 1.00 10.08 177 ASN B C 1
ATOM 4769 O O . ASN B 1 177 ? 30.516 22.016 -23.574 1.00 12.16 177 ASN B O 1
ATOM 4774 N N . GLU B 1 178 ? 32.681 21.745 -23.003 1.00 11.97 178 GLU B N 1
ATOM 4775 C CA . GLU B 1 178 ? 32.458 20.619 -22.110 1.00 13.55 178 GLU B CA 1
ATOM 4776 C C . GLU B 1 178 ? 31.501 19.544 -22.609 1.00 12.61 178 GLU B C 1
ATOM 4777 O O . GLU B 1 178 ? 30.423 19.336 -22.051 1.00 11.54 178 GLU B O 1
ATOM 4783 N N . PRO B 1 179 ? 31.890 18.838 -23.677 1.00 13.75 179 PRO B N 1
ATOM 4784 C CA . PRO B 1 179 ? 31.046 17.776 -24.229 1.00 13.58 179 PRO B CA 1
ATOM 4785 C C . PRO B 1 179 ? 30.789 16.657 -23.213 1.00 12.11 179 PRO B C 1
ATOM 4786 O O . PRO B 1 179 ? 29.801 15.925 -23.320 1.00 12.43 179 PRO B O 1
ATOM 4790 N N . TRP B 1 180 ? 31.665 16.522 -22.219 1.00 14.51 180 TRP B N 1
ATOM 4791 C CA . TRP B 1 180 ? 31.458 15.481 -21.215 1.00 14.07 180 TRP B CA 1
ATOM 4792 C C . TRP B 1 180 ? 30.129 15.718 -20.511 1.00 13.62 180 TRP B C 1
ATOM 4793 O O . TRP B 1 180 ? 29.351 14.788 -20.300 1.00 14.97 180 TRP B O 1
ATOM 4804 N N . CYS B 1 181 ? 29.867 16.968 -20.144 1.00 12.93 181 CYS B N 1
ATOM 4805 C CA . CYS B 1 181 ? 28.615 17.286 -19.472 1.00 13.18 181 CYS B CA 1
ATOM 4806 C C . CYS B 1 181 ? 27.437 17.016 -20.398 1.00 12.51 181 CYS B C 1
ATOM 4807 O O . CYS B 1 181 ? 26.467 16.370 -20.006 1.00 12.46 181 CYS B O 1
ATOM 4810 N N . SER B 1 182 ? 27.526 17.501 -21.632 1.00 11.80 182 SER B N 1
ATOM 4811 C CA . SER B 1 182 ? 26.448 17.300 -22.600 1.00 11.75 182 SER B CA 1
ATOM 4812 C C . SER B 1 182 ? 26.086 15.828 -22.773 1.00 10.61 182 SER B C 1
ATOM 4813 O O . SER B 1 182 ? 24.910 15.464 -22.783 1.00 12.32 182 SER B O 1
ATOM 4816 N N . ALA B 1 183 ? 27.099 14.983 -22.907 1.00 11.22 183 ALA B N 1
ATOM 4817 C CA . ALA B 1 183 ? 26.862 13.561 -23.120 1.00 12.88 183 ALA B CA 1
ATOM 4818 C C . ALA B 1 183 ? 26.445 12.785 -21.881 1.00 11.72 183 ALA B C 1
ATOM 4819 O O . ALA B 1 183 ? 25.383 12.162 -21.857 1.00 13.38 183 ALA B O 1
ATOM 4821 N N . PHE B 1 184 ? 27.273 12.837 -20.847 1.00 14.79 184 PHE B N 1
ATOM 4822 C CA . PHE B 1 184 ? 27.016 12.065 -19.643 1.00 15.49 184 PHE B CA 1
ATOM 4823 C C . PHE B 1 184 ? 26.051 12.628 -18.611 1.00 16.20 184 PHE B C 1
ATOM 4824 O O . PHE B 1 184 ? 25.345 11.864 -17.959 1.00 17.13 184 PHE B O 1
ATOM 4832 N N . LEU B 1 185 ? 26.005 13.945 -18.446 1.00 15.54 185 LEU B N 1
ATOM 4833 C CA . LEU B 1 185 ? 25.049 14.508 -17.507 1.00 13.36 185 LEU B CA 1
ATOM 4834 C C . LEU B 1 185 ? 23.721 14.656 -18.247 1.00 14.41 185 LEU B C 1
ATOM 4835 O O . LEU B 1 185 ? 22.649 14.508 -17.666 1.00 13.98 185 LEU B O 1
ATOM 4840 N N . GLY B 1 186 ? 23.804 14.925 -19.546 1.00 13.44 186 GLY B N 1
ATOM 4841 C CA . GLY B 1 186 ? 22.602 15.092 -20.341 1.00 10.99 186 GLY B CA 1
ATOM 4842 C C . GLY B 1 186 ? 21.881 13.814 -20.730 1.00 11.63 186 GLY B C 1
ATOM 4843 O O . GLY B 1 186 ? 20.650 13.796 -20.793 1.00 12.45 186 GLY B O 1
ATOM 4844 N N . TYR B 1 187 ? 22.628 12.744 -20.986 1.00 14.63 187 TYR B N 1
ATOM 4845 C CA . TYR B 1 187 ? 22.009 11.484 -21.396 1.00 16.73 187 TYR B CA 1
ATOM 4846 C C . TYR B 1 187 ? 22.328 10.290 -20.504 1.00 17.32 187 TYR B C 1
ATOM 4847 O O . TYR B 1 187 ? 21.740 9.219 -20.664 1.00 18.87 187 TYR B O 1
ATOM 4856 N N . GLY B 1 188 ? 23.257 10.470 -19.571 1.00 17.51 188 GLY B N 1
ATOM 4857 C CA . GLY B 1 188 ? 23.627 9.384 -18.683 1.00 17.51 188 GLY B CA 1
ATOM 4858 C C . GLY B 1 188 ? 22.913 9.436 -17.346 1.00 18.09 188 GLY B C 1
ATOM 4859 O O . GLY B 1 188 ? 22.120 8.550 -17.027 1.00 16.74 188 GLY B O 1
ATOM 4860 N N . SER B 1 189 ? 23.194 10.471 -16.560 1.00 18.24 189 SER B N 1
ATOM 4861 C CA . SER B 1 189 ? 22.561 10.621 -15.256 1.00 17.66 189 SER B CA 1
ATOM 4862 C C . SER B 1 189 ? 21.296 11.469 -15.365 1.00 17.58 189 SER B C 1
ATOM 4863 O O . SER B 1 189 ? 20.456 11.471 -14.463 1.00 17.09 189 SER B O 1
ATOM 4866 N N . GLY B 1 190 ? 21.169 12.189 -16.476 1.00 15.33 190 GLY B N 1
ATOM 4867 C CA . GLY B 1 190 ? 20.000 13.020 -16.703 1.00 14.32 190 GLY B CA 1
ATOM 4868 C C . GLY B 1 190 ? 19.869 14.264 -15.841 1.00 14.00 190 GLY B C 1
ATOM 4869 O O . GLY B 1 190 ? 18.792 14.859 -15.789 1.00 13.97 190 GLY B O 1
ATOM 4870 N N . VAL B 1 191 ? 20.943 14.671 -15.172 1.00 14.62 191 VAL B N 1
ATOM 4871 C CA . VAL B 1 191 ? 20.881 15.856 -14.321 1.00 16.76 191 VAL B CA 1
ATOM 4872 C C . VAL B 1 191 ? 20.997 17.158 -15.111 1.00 17.69 191 VAL B C 1
ATOM 4873 O O . VAL B 1 191 ? 20.824 18.245 -14.552 1.00 16.59 191 VAL B O 1
ATOM 4877 N N . HIS B 1 192 ? 21.316 17.044 -16.400 1.00 15.48 192 HIS B N 1
ATOM 4878 C CA . HIS B 1 192 ? 21.391 18.202 -17.299 1.00 14.06 192 HIS B CA 1
ATOM 4879 C C . HIS B 1 192 ? 20.455 17.909 -18.468 1.00 15.68 192 HIS B C 1
ATOM 4880 O O . HIS B 1 192 ? 20.079 16.754 -18.690 1.00 13.57 192 HIS B O 1
ATOM 4887 N N . ALA B 1 193 ? 20.087 18.943 -19.217 1.00 13.87 193 ALA B N 1
ATOM 4888 C CA . ALA B 1 193 ? 19.211 18.759 -20.365 1.00 13.90 193 ALA B CA 1
ATOM 4889 C C . ALA B 1 193 ? 19.915 17.826 -21.348 1.00 11.78 193 ALA B C 1
ATOM 4890 O O . ALA B 1 193 ? 21.143 17.875 -21.493 1.00 10.68 193 ALA B O 1
ATOM 4892 N N . PRO B 1 194 ? 19.151 16.983 -22.059 1.00 13.93 194 PRO B N 1
ATOM 4893 C CA . PRO B 1 194 ? 17.691 16.848 -22.030 1.00 13.14 194 PRO B CA 1
ATOM 4894 C C . PRO B 1 194 ? 17.118 16.012 -20.884 1.00 15.69 194 PRO B C 1
ATOM 4895 O O . PRO B 1 194 ? 15.900 15.854 -20.780 1.00 17.07 194 PRO B O 1
ATOM 4899 N N . GLY B 1 195 ? 17.986 15.456 -20.045 1.00 17.13 195 GLY B N 1
ATOM 4900 C CA . GLY B 1 195 ? 17.514 14.678 -18.913 1.00 17.68 195 GLY B CA 1
ATOM 4901 C C . GLY B 1 195 ? 17.293 13.194 -19.140 1.00 19.36 195 GLY B C 1
ATOM 4902 O O . GLY B 1 195 ? 16.488 12.567 -18.443 1.00 19.82 195 GLY B O 1
ATOM 4903 N N . ARG B 1 196 ? 18.002 12.620 -20.103 1.00 17.05 196 ARG B N 1
ATOM 4904 C CA . ARG B 1 196 ? 17.862 11.200 -20.384 1.00 17.08 196 ARG B CA 1
ATOM 4905 C C . ARG B 1 196 ? 18.820 10.370 -19.538 1.00 15.84 196 ARG B C 1
ATOM 4906 O O . ARG B 1 196 ? 19.843 10.870 -19.071 1.00 15.65 196 ARG B O 1
ATOM 4914 N N . THR B 1 197 ? 18.470 9.103 -19.329 1.00 16.66 197 THR B N 1
ATOM 4915 C CA . THR B 1 197 ? 19.279 8.208 -18.511 1.00 18.42 197 THR B CA 1
ATOM 4916 C C . THR B 1 197 ? 19.479 6.850 -19.177 1.00 19.54 197 THR B C 1
ATOM 4917 O O . THR B 1 197 ? 18.760 5.886 -18.890 1.00 21.27 197 THR B O 1
ATOM 4921 N N . ASP B 1 198 ? 20.469 6.780 -20.058 1.00 18.53 198 ASP B N 1
ATOM 4922 C CA . ASP B 1 198 ? 20.775 5.550 -20.784 1.00 18.75 198 ASP B CA 1
ATOM 4923 C C . ASP B 1 198 ? 22.271 5.573 -21.053 1.00 19.97 198 ASP B C 1
ATOM 4924 O O . ASP B 1 198 ? 22.762 6.451 -21.765 1.00 20.76 198 ASP B O 1
ATOM 4929 N N . PRO B 1 199 ? 23.019 4.613 -20.488 1.00 19.45 199 PRO B N 1
ATOM 4930 C CA . PRO B 1 199 ? 24.469 4.586 -20.705 1.00 19.53 199 PRO B CA 1
ATOM 4931 C C . PRO B 1 199 ? 24.893 4.523 -22.170 1.00 21.77 199 PRO B C 1
ATOM 4932 O O . PRO B 1 199 ? 25.896 5.124 -22.552 1.00 23.31 199 PRO B O 1
ATOM 4936 N N . VAL B 1 200 ? 24.138 3.798 -22.991 1.00 21.88 200 VAL B N 1
ATOM 4937 C CA . VAL B 1 200 ? 24.480 3.699 -24.406 1.00 19.69 200 VAL B CA 1
ATOM 4938 C C . VAL B 1 200 ? 24.201 5.032 -25.096 1.00 18.42 200 VAL B C 1
ATOM 4939 O O . VAL B 1 200 ? 24.969 5.471 -25.957 1.00 17.66 200 VAL B O 1
ATOM 4943 N N . ALA B 1 201 ? 23.104 5.679 -24.722 1.00 17.68 201 ALA B N 1
ATOM 4944 C CA . ALA B 1 201 ? 22.765 6.968 -25.310 1.00 16.73 201 ALA B CA 1
ATOM 4945 C C . ALA B 1 201 ? 23.888 7.953 -25.002 1.00 16.82 201 ALA B C 1
ATOM 4946 O O . ALA B 1 201 ? 24.278 8.753 -25.852 1.00 17.97 201 ALA B O 1
ATOM 4948 N N . ALA B 1 202 ? 24.412 7.887 -23.782 1.00 15.89 202 ALA B N 1
ATOM 4949 C CA . ALA B 1 202 ? 25.490 8.785 -23.375 1.00 15.30 202 ALA B CA 1
ATOM 4950 C C . ALA B 1 202 ? 26.748 8.549 -24.203 1.00 15.78 202 ALA B C 1
ATOM 4951 O O . ALA B 1 202 ? 27.406 9.497 -24.628 1.00 15.41 202 ALA B O 1
ATOM 4953 N N . LEU B 1 203 ? 27.085 7.284 -24.437 1.00 14.61 203 LEU B N 1
ATOM 4954 C CA . LEU B 1 203 ? 28.268 6.974 -25.223 1.00 14.56 203 LEU B CA 1
ATOM 4955 C C . LEU B 1 203 ? 28.085 7.370 -26.689 1.00 12.47 203 LEU B C 1
ATOM 4956 O O . LEU B 1 203 ? 29.034 7.825 -27.330 1.00 13.04 203 LEU B O 1
ATOM 4961 N N . ARG B 1 204 ? 26.872 7.214 -27.217 1.00 14.28 204 ARG B N 1
ATOM 4962 C CA . ARG B 1 204 ? 26.607 7.598 -28.607 1.00 14.27 204 ARG B CA 1
ATOM 4963 C C . ARG B 1 204 ? 26.721 9.116 -28.715 1.00 15.63 204 ARG B C 1
ATOM 4964 O O . ARG B 1 204 ? 27.275 9.642 -29.681 1.00 13.67 204 ARG B O 1
ATOM 4972 N N . ALA B 1 205 ? 26.189 9.814 -27.715 1.00 14.80 205 ALA B N 1
ATOM 4973 C CA . ALA B 1 205 ? 26.237 11.271 -27.694 1.00 13.11 205 ALA B CA 1
ATOM 4974 C C . ALA B 1 205 ? 27.697 11.713 -27.668 1.00 13.33 205 ALA B C 1
ATOM 4975 O O . ALA B 1 205 ? 28.084 12.639 -28.375 1.00 14.16 205 ALA B O 1
ATOM 4977 N N . ALA B 1 206 ? 28.509 11.042 -26.859 1.00 11.82 206 ALA B N 1
ATOM 4978 C CA . ALA B 1 206 ? 29.928 11.383 -26.786 1.00 12.03 206 ALA B CA 1
ATOM 4979 C C . ALA B 1 206 ? 30.567 11.241 -28.161 1.00 14.47 206 ALA B C 1
ATOM 4980 O O . ALA B 1 206 ? 31.346 12.097 -28.588 1.00 13.64 206 ALA B O 1
ATOM 4982 N N . HIS B 1 207 ? 30.252 10.160 -28.865 1.00 14.33 207 HIS B N 1
ATOM 4983 C CA . HIS B 1 207 ? 30.851 9.990 -30.175 1.00 14.08 207 HIS B CA 1
ATOM 4984 C C . HIS B 1 207 ? 30.408 11.048 -31.167 1.00 12.24 207 HIS B C 1
ATOM 4985 O O . HIS B 1 207 ? 31.214 11.552 -31.944 1.00 15.01 207 HIS B O 1
ATOM 4992 N N . HIS B 1 208 ? 29.126 11.389 -31.149 1.00 12.77 208 HIS B N 1
ATOM 4993 C CA . HIS B 1 208 ? 28.628 12.378 -32.086 1.00 14.49 208 HIS B CA 1
ATOM 4994 C C . HIS B 1 208 ? 29.088 13.788 -31.749 1.00 16.57 208 HIS B C 1
ATOM 4995 O O . HIS B 1 208 ? 29.079 14.663 -32.609 1.00 14.29 208 HIS B O 1
ATOM 5002 N N . LEU B 1 209 ? 29.506 14.008 -30.505 1.00 13.91 209 LEU B N 1
ATOM 5003 C CA . LEU B 1 209 ? 30.031 15.316 -30.126 1.00 13.99 209 LEU B CA 1
ATOM 5004 C C . LEU B 1 209 ? 31.455 15.342 -30.689 1.00 13.04 209 LEU B C 1
ATOM 5005 O O . LEU B 1 209 ? 31.906 16.351 -31.226 1.00 13.43 209 LEU B O 1
ATOM 5010 N N . ASN B 1 210 ? 32.151 14.213 -30.578 1.00 11.45 210 ASN B N 1
ATOM 5011 C CA . ASN B 1 210 ? 33.503 14.089 -31.129 1.00 13.10 210 ASN B CA 1
ATOM 5012 C C . ASN B 1 210 ? 33.408 14.329 -32.638 1.00 13.60 210 ASN B C 1
ATOM 5013 O O . ASN B 1 210 ? 34.189 15.090 -33.215 1.00 12.39 210 ASN B O 1
ATOM 5018 N N . LEU B 1 211 ? 32.447 13.661 -33.270 1.00 14.87 211 LEU B N 1
ATOM 5019 C CA . LEU B 1 211 ? 32.245 13.790 -34.712 1.00 15.82 211 LEU B CA 1
ATOM 5020 C C . LEU B 1 211 ? 31.832 15.209 -35.089 1.00 14.68 211 LEU B C 1
ATOM 5021 O O . LEU B 1 211 ? 32.418 15.814 -35.986 1.00 15.73 211 LEU B O 1
ATOM 5026 N N . GLY B 1 212 ? 30.822 15.733 -34.401 1.00 13.18 212 GLY B N 1
ATOM 5027 C CA . GLY B 1 212 ? 30.351 17.079 -34.681 1.00 12.78 212 GLY B CA 1
ATOM 5028 C C . GLY B 1 212 ? 31.478 18.085 -34.576 1.00 13.17 212 GLY B C 1
ATOM 5029 O O . GLY B 1 212 ? 31.579 19.004 -35.387 1.00 13.49 212 GLY B O 1
ATOM 5030 N N . HIS B 1 213 ? 32.320 17.918 -33.562 1.00 12.12 213 HIS B N 1
ATOM 5031 C CA . HIS B 1 213 ? 33.453 18.809 -33.367 1.00 11.60 213 HIS B CA 1
ATOM 5032 C C . HIS B 1 213 ? 34.328 18.826 -34.614 1.00 14.58 213 HIS B C 1
ATOM 5033 O O . HIS B 1 213 ? 34.631 19.886 -35.149 1.00 14.11 213 HIS B O 1
ATOM 5040 N N . GLY B 1 214 ? 34.737 17.643 -35.061 1.00 14.25 214 GLY B N 1
ATOM 5041 C CA . GLY B 1 214 ? 35.593 17.546 -36.231 1.00 12.89 214 GLY B CA 1
ATOM 5042 C C . GLY B 1 214 ? 34.997 18.143 -37.489 1.00 11.47 214 GLY B C 1
ATOM 5043 O O . GLY B 1 214 ? 35.672 18.862 -38.225 1.00 13.44 214 GLY B O 1
ATOM 5044 N N . LEU B 1 215 ? 33.729 17.842 -37.745 1.00 12.94 215 LEU B N 1
ATOM 5045 C CA . LEU B 1 215 ? 33.064 18.358 -38.932 1.00 12.60 215 LEU B CA 1
ATOM 5046 C C . LEU B 1 215 ? 32.942 19.873 -38.856 1.00 15.86 215 LEU B C 1
ATOM 5047 O O . LEU B 1 215 ? 33.024 20.558 -39.875 1.00 15.75 215 LEU B O 1
ATOM 5052 N N . ALA B 1 216 ? 32.741 20.395 -37.648 1.00 13.90 216 ALA B N 1
ATOM 5053 C CA . ALA B 1 216 ? 32.619 21.835 -37.464 1.00 13.70 216 ALA B CA 1
ATOM 5054 C C . ALA B 1 216 ? 33.959 22.514 -37.741 1.00 13.58 216 ALA B C 1
ATOM 5055 O O . ALA B 1 216 ? 34.009 23.562 -38.390 1.00 14.06 216 ALA B O 1
ATOM 5057 N N . VAL B 1 217 ? 35.049 21.927 -37.254 1.00 13.42 217 VAL B N 1
ATOM 5058 C CA . VAL B 1 217 ? 36.360 22.519 -37.500 1.00 13.73 217 VAL B CA 1
ATOM 5059 C C . VAL B 1 217 ? 36.600 22.561 -39.007 1.00 16.07 217 VAL B C 1
ATOM 5060 O O . VAL B 1 217 ? 37.088 23.562 -39.532 1.00 14.34 217 VAL B O 1
ATOM 5064 N N . GLN B 1 218 ? 36.250 21.485 -39.708 1.00 16.40 218 GLN B N 1
ATOM 5065 C CA . GLN B 1 218 ? 36.426 21.465 -41.158 1.00 16.39 218 GLN B CA 1
ATOM 5066 C C . GLN B 1 218 ? 35.676 22.642 -41.778 1.00 13.40 218 GLN B C 1
ATOM 5067 O O . GLN B 1 218 ? 36.217 23.359 -42.620 1.00 14.64 218 GLN B O 1
ATOM 5073 N N . ALA B 1 219 ? 34.426 22.831 -41.361 1.00 13.96 219 ALA B N 1
ATOM 5074 C CA . ALA B 1 219 ? 33.598 23.919 -41.871 1.00 15.43 219 ALA B CA 1
ATOM 5075 C C . ALA B 1 219 ? 34.198 25.288 -41.540 1.00 16.96 219 ALA B C 1
ATOM 5076 O O . ALA B 1 219 ? 34.219 26.185 -42.382 1.00 16.54 219 ALA B O 1
ATOM 5078 N N . LEU B 1 220 ? 34.681 25.449 -40.313 1.00 17.09 220 LEU B N 1
ATOM 5079 C CA . LEU B 1 220 ? 35.276 26.716 -39.901 1.00 15.51 220 LEU B CA 1
ATOM 5080 C C . LEU B 1 220 ? 36.525 27.028 -40.725 1.00 14.91 220 LEU B C 1
ATOM 5081 O O . LEU B 1 220 ? 36.675 28.138 -41.248 1.00 13.52 220 LEU B O 1
ATOM 5086 N N . ARG B 1 221 ? 37.414 26.049 -40.856 1.00 16.20 221 ARG B N 1
ATOM 5087 C CA . ARG B 1 221 ? 38.640 26.249 -41.629 1.00 17.94 221 ARG B CA 1
ATOM 5088 C C . ARG B 1 221 ? 38.303 26.674 -43.055 1.00 18.69 221 ARG B C 1
ATOM 5089 O O . ARG B 1 221 ? 38.993 27.503 -43.649 1.00 15.72 221 ARG B O 1
ATOM 5097 N N . ASP B 1 222 ? 37.234 26.106 -43.600 1.00 18.97 222 ASP B N 1
ATOM 5098 C CA . ASP B 1 222 ? 36.821 26.410 -44.964 1.00 19.04 222 ASP B CA 1
ATOM 5099 C C . ASP B 1 222 ? 36.202 27.792 -45.165 1.00 19.28 222 ASP B C 1
ATOM 5100 O O . ASP B 1 222 ? 36.443 28.438 -46.188 1.00 19.44 222 ASP B O 1
ATOM 5105 N N . ARG B 1 223 ? 35.420 28.254 -44.193 1.00 17.13 223 ARG B N 1
ATOM 5106 C CA . ARG B 1 223 ? 34.740 29.540 -44.318 1.00 17.01 223 ARG B CA 1
ATOM 5107 C C . ARG B 1 223 ? 35.384 30.735 -43.613 1.00 17.99 223 ARG B C 1
ATOM 5108 O O . ARG B 1 223 ? 34.953 31.873 -43.810 1.00 18.50 223 ARG B O 1
ATOM 5116 N N . LEU B 1 224 ? 36.409 30.489 -42.804 1.00 18.87 224 LEU B N 1
ATOM 5117 C CA . LEU B 1 224 ? 37.080 31.571 -42.087 1.00 19.50 224 LEU B CA 1
ATOM 5118 C C . LEU B 1 224 ? 38.396 31.986 -42.721 1.00 20.18 224 LEU B C 1
ATOM 5119 O O . LEU B 1 224 ? 39.001 31.224 -43.468 1.00 21.42 224 LEU B O 1
ATOM 5124 N N . PRO B 1 225 ? 38.858 33.213 -42.424 1.00 21.92 225 PRO B N 1
ATOM 5125 C CA . PRO B 1 225 ? 40.127 33.686 -42.983 1.00 21.72 225 PRO B CA 1
ATOM 5126 C C . PRO B 1 225 ? 41.230 32.747 -42.511 1.00 22.22 225 PRO B C 1
ATOM 5127 O O . PRO B 1 225 ? 41.101 32.116 -41.462 1.00 23.54 225 PRO B O 1
ATOM 5131 N N . ALA B 1 226 ? 42.312 32.660 -43.277 1.00 23.84 226 ALA B N 1
ATOM 5132 C CA . ALA B 1 226 ? 43.424 31.776 -42.938 1.00 24.49 226 ALA B CA 1
ATOM 5133 C C . ALA B 1 226 ? 43.990 31.987 -41.538 1.00 25.01 226 ALA B C 1
ATOM 5134 O O . ALA B 1 226 ? 44.458 31.038 -40.908 1.00 24.39 226 ALA B O 1
ATOM 5136 N N . ASP B 1 227 ? 43.941 33.222 -41.047 1.00 25.44 227 ASP B N 1
ATOM 5137 C CA . ASP B 1 227 ? 44.480 33.529 -39.727 1.00 25.34 227 ASP B CA 1
ATOM 5138 C C . ASP B 1 227 ? 43.547 33.214 -38.560 1.00 22.99 227 ASP B C 1
ATOM 5139 O O . ASP B 1 227 ? 43.931 33.358 -37.399 1.00 25.61 227 ASP B O 1
ATOM 5144 N N . ALA B 1 228 ? 42.326 32.782 -38.858 1.00 18.57 228 ALA B N 1
ATOM 5145 C CA . ALA B 1 228 ? 41.373 32.451 -37.798 1.00 17.88 228 ALA B CA 1
ATOM 5146 C C . ALA B 1 228 ? 41.858 31.238 -37.000 1.00 18.57 228 ALA B C 1
ATOM 5147 O O . ALA B 1 228 ? 42.495 30.337 -37.547 1.00 18.17 228 ALA B O 1
ATOM 5149 N N . GLN B 1 229 ? 41.565 31.222 -35.703 1.00 17.18 229 GLN B N 1
ATOM 5150 C CA . GLN B 1 229 ? 41.976 30.110 -34.850 1.00 15.26 229 GLN B CA 1
ATOM 5151 C C . GLN B 1 229 ? 40.773 29.267 -34.442 1.00 14.29 229 GLN B C 1
ATOM 5152 O O . GLN B 1 229 ? 39.695 29.803 -34.177 1.00 14.90 229 GLN B O 1
ATOM 5158 N N . CYS B 1 230 ? 40.965 27.951 -34.394 1.00 12.56 230 CYS B N 1
ATOM 5159 C CA . CYS B 1 230 ? 39.894 27.028 -34.024 1.00 13.35 230 CYS B CA 1
ATOM 5160 C C . CYS B 1 230 ? 40.296 26.177 -32.837 1.00 10.73 230 CYS B C 1
ATOM 5161 O O . CYS B 1 230 ? 41.456 25.795 -32.703 1.00 12.51 230 CYS B O 1
ATOM 5164 N N . SER B 1 231 ? 39.326 25.854 -31.991 1.00 12.46 231 SER B N 1
ATOM 5165 C CA . SER B 1 231 ? 39.600 25.078 -30.793 1.00 11.48 231 SER B CA 1
ATOM 5166 C C . SER B 1 231 ? 38.355 24.369 -30.285 1.00 11.40 231 SER B C 1
ATOM 5167 O O . SER B 1 231 ? 37.279 24.464 -30.880 1.00 11.21 231 SER B O 1
ATOM 5170 N N . VAL B 1 232 ? 38.532 23.640 -29.189 1.00 11.04 232 VAL B N 1
ATOM 5171 C CA . VAL B 1 232 ? 37.446 22.949 -28.510 1.00 11.68 232 VAL B CA 1
ATOM 5172 C C . VAL B 1 232 ? 37.736 23.177 -27.027 1.00 9.71 232 VAL B C 1
ATOM 5173 O O . VAL B 1 232 ? 38.898 23.315 -26.638 1.00 12.91 232 VAL B O 1
ATOM 5177 N N . THR B 1 233 ? 36.693 23.268 -26.208 1.00 12.17 233 THR B N 1
ATOM 5178 C CA . THR B 1 233 ? 36.888 23.467 -24.773 1.00 12.24 233 THR B CA 1
ATOM 5179 C C . THR B 1 233 ? 36.436 22.233 -24.002 1.00 10.80 233 THR B C 1
ATOM 5180 O O . THR B 1 233 ? 35.285 21.802 -24.101 1.00 11.77 233 THR B O 1
ATOM 5184 N N . LEU B 1 234 ? 37.359 21.657 -23.243 1.00 11.12 234 LEU B N 1
ATOM 5185 C CA . LEU B 1 234 ? 37.069 20.467 -22.465 1.00 12.43 234 LEU B CA 1
ATOM 5186 C C . LEU B 1 234 ? 37.311 20.696 -20.986 1.00 12.55 234 LEU B C 1
ATOM 5187 O O . LEU B 1 234 ? 38.303 21.315 -20.599 1.00 11.59 234 LEU B O 1
ATOM 5192 N N . ASN B 1 235 ? 36.393 20.223 -20.154 1.00 15.43 235 ASN B N 1
ATOM 5193 C CA . ASN B 1 235 ? 36.619 20.326 -18.727 1.00 17.61 235 ASN B CA 1
ATOM 5194 C C . ASN B 1 235 ? 37.426 19.060 -18.460 1.00 16.88 235 ASN B C 1
ATOM 5195 O O . ASN B 1 235 ? 36.886 17.959 -18.440 1.00 18.14 235 ASN B O 1
ATOM 5200 N N . ILE B 1 236 ? 38.738 19.226 -18.320 1.00 18.27 236 ILE B N 1
ATOM 5201 C CA . ILE B 1 236 ? 39.636 18.103 -18.074 1.00 23.59 236 ILE B CA 1
ATOM 5202 C C . ILE B 1 236 ? 39.644 17.751 -16.592 1.00 25.71 236 ILE B C 1
ATOM 5203 O O . ILE B 1 236 ? 40.141 18.519 -15.770 1.00 28.52 236 ILE B O 1
ATOM 5208 N N . HIS B 1 237 ? 39.087 16.593 -16.253 1.00 25.34 237 HIS B N 1
ATOM 5209 C CA . HIS B 1 237 ? 39.045 16.150 -14.864 1.00 26.61 237 HIS B CA 1
ATOM 5210 C C . HIS B 1 237 ? 40.426 15.701 -14.413 1.00 27.08 237 HIS B C 1
ATOM 5211 O O . HIS B 1 237 ? 41.056 14.871 -15.067 1.00 29.08 237 HIS B O 1
ATOM 5218 N N . HIS B 1 238 ? 40.905 16.257 -13.305 1.00 25.21 238 HIS B N 1
ATOM 5219 C CA . HIS B 1 238 ? 42.195 15.849 -12.776 1.00 23.62 238 HIS B CA 1
ATOM 5220 C C . HIS B 1 238 ? 41.854 14.805 -11.725 1.00 25.01 238 HIS B C 1
ATOM 5221 O O . HIS B 1 238 ? 41.490 15.138 -10.594 1.00 22.54 238 HIS B O 1
ATOM 5228 N N . VAL B 1 239 ? 41.966 13.539 -12.112 1.00 21.90 239 VAL B N 1
ATOM 5229 C CA . VAL B 1 239 ? 41.622 12.436 -11.229 1.00 21.35 239 VAL B CA 1
ATOM 5230 C C . VAL B 1 239 ? 42.784 11.922 -10.393 1.00 20.44 239 VAL B C 1
ATOM 5231 O O . VAL B 1 239 ? 43.874 11.671 -10.907 1.00 19.42 239 VAL B O 1
ATOM 5235 N N . ARG B 1 240 ? 42.526 11.770 -9.097 1.00 19.74 240 ARG B N 1
ATOM 5236 C CA . ARG B 1 240 ? 43.507 11.281 -8.133 1.00 19.24 240 ARG B CA 1
ATOM 5237 C C . ARG B 1 240 ? 42.901 10.110 -7.375 1.00 18.07 240 ARG B C 1
ATOM 5238 O O . ARG B 1 240 ? 41.684 10.032 -7.212 1.00 17.84 240 ARG B O 1
ATOM 5246 N N . PRO B 1 241 ? 43.741 9.179 -6.895 1.00 20.06 241 PRO B N 1
ATOM 5247 C CA . PRO B 1 241 ? 43.237 8.022 -6.152 1.00 20.80 241 PRO B CA 1
ATOM 5248 C C . PRO B 1 241 ? 43.182 8.312 -4.656 1.00 21.49 241 PRO B C 1
ATOM 5249 O O . PRO B 1 241 ? 44.033 9.026 -4.128 1.00 20.23 241 PRO B O 1
ATOM 5253 N N . LEU B 1 242 ? 42.184 7.760 -3.977 1.00 23.80 242 LEU B N 1
ATOM 5254 C CA . LEU B 1 242 ? 42.048 7.974 -2.542 1.00 25.56 242 LEU B CA 1
ATOM 5255 C C . LEU B 1 242 ? 43.283 7.436 -1.820 1.00 27.68 242 LEU B C 1
ATOM 5256 O O . LEU B 1 242 ? 43.844 8.101 -0.947 1.00 26.75 242 LEU B O 1
ATOM 5261 N N . THR B 1 243 ? 43.704 6.230 -2.192 1.00 27.44 243 THR B N 1
ATOM 5262 C CA . THR B 1 243 ? 44.877 5.607 -1.583 1.00 28.28 243 THR B CA 1
ATOM 5263 C C . THR B 1 243 ? 45.872 5.200 -2.663 1.00 28.65 243 THR B C 1
ATOM 5264 O O . THR B 1 243 ? 45.624 5.393 -3.854 1.00 28.28 243 THR B O 1
ATOM 5268 N N . ASP B 1 244 ? 46.988 4.612 -2.244 1.00 20.83 244 ASP B N 1
ATOM 5269 C CA . ASP B 1 244 ? 48.023 4.192 -3.183 1.00 20.83 244 ASP B CA 1
ATOM 5270 C C . ASP B 1 244 ? 47.814 2.784 -3.720 1.00 20.83 244 ASP B C 1
ATOM 5271 O O . ASP B 1 244 ? 48.698 2.225 -4.374 1.00 20.83 244 ASP B O 1
ATOM 5276 N N . SER B 1 245 ? 46.647 2.208 -3.461 1.00 25.83 245 SER B N 1
ATOM 5277 C CA . SER B 1 245 ? 46.366 0.858 -3.928 1.00 25.05 245 SER B CA 1
ATOM 5278 C C . SER B 1 245 ? 46.312 0.810 -5.450 1.00 26.34 245 SER B C 1
ATOM 5279 O O . SER B 1 245 ? 46.020 1.811 -6.110 1.00 25.33 245 SER B O 1
ATOM 5282 N N . ASP B 1 246 ? 46.605 -0.358 -6.005 1.00 20.83 246 ASP B N 1
ATOM 5283 C CA . ASP B 1 246 ? 46.565 -0.524 -7.446 1.00 20.83 246 ASP B CA 1
ATOM 5284 C C . ASP B 1 246 ? 45.107 -0.442 -7.882 1.00 20.83 246 ASP B C 1
ATOM 5285 O O . ASP B 1 246 ? 44.795 0.061 -8.962 1.00 20.83 246 ASP B O 1
ATOM 5290 N N . ALA B 1 247 ? 44.213 -0.930 -7.028 1.00 22.14 247 ALA B N 1
ATOM 5291 C CA . ALA B 1 247 ? 42.786 -0.903 -7.321 1.00 23.32 247 ALA B CA 1
ATOM 5292 C C . ALA B 1 247 ? 42.304 0.536 -7.479 1.00 25.91 247 ALA B C 1
ATOM 5293 O O . ALA B 1 247 ? 41.489 0.831 -8.355 1.00 24.63 247 ALA B O 1
ATOM 5295 N N . ASP B 1 248 ? 42.801 1.427 -6.625 1.00 26.44 248 ASP B N 1
ATOM 5296 C CA . ASP B 1 248 ? 42.421 2.834 -6.699 1.00 25.76 248 ASP B CA 1
ATOM 5297 C C . ASP B 1 248 ? 43.034 3.458 -7.943 1.00 24.82 248 ASP B C 1
ATOM 5298 O O . ASP B 1 248 ? 42.427 4.319 -8.584 1.00 24.27 248 ASP B O 1
ATOM 5303 N N . ALA B 1 249 ? 44.239 3.014 -8.286 1.00 23.47 249 ALA B N 1
ATOM 5304 C CA . ALA B 1 249 ? 44.926 3.524 -9.465 1.00 22.16 249 ALA B CA 1
ATOM 5305 C C . ALA B 1 249 ? 44.145 3.151 -10.717 1.00 22.14 249 ALA B C 1
ATOM 5306 O O . ALA B 1 249 ? 44.077 3.928 -11.668 1.00 20.75 249 ALA B O 1
ATOM 5308 N N . ASP B 1 250 ? 43.560 1.957 -10.728 1.00 20.98 250 ASP B N 1
ATOM 5309 C CA . ASP B 1 250 ? 42.790 1.539 -11.891 1.00 22.07 250 ASP B CA 1
ATOM 5310 C C . ASP B 1 250 ? 41.479 2.313 -11.954 1.00 22.93 250 ASP B C 1
ATOM 5311 O O . ASP B 1 250 ? 40.942 2.547 -13.036 1.00 22.92 250 ASP B O 1
ATOM 5316 N N . ALA B 1 251 ? 40.955 2.697 -10.791 1.00 21.88 251 ALA B N 1
ATOM 5317 C CA . ALA B 1 251 ? 39.714 3.465 -10.755 1.00 21.48 251 ALA B CA 1
ATOM 5318 C C . ALA B 1 251 ? 40.008 4.817 -11.391 1.00 20.45 251 ALA B C 1
ATOM 5319 O O . ALA B 1 251 ? 39.182 5.368 -12.118 1.00 22.50 251 ALA B O 1
ATOM 5321 N N . VAL B 1 252 ? 41.199 5.342 -11.117 1.00 20.42 252 VAL B N 1
ATOM 5322 C CA . VAL B 1 252 ? 41.623 6.618 -11.678 1.00 20.61 252 VAL B CA 1
ATOM 5323 C C . VAL B 1 252 ? 41.702 6.485 -13.195 1.00 22.45 252 VAL B C 1
ATOM 5324 O O . VAL B 1 252 ? 41.261 7.368 -13.930 1.00 21.42 252 VAL B O 1
ATOM 5328 N N . ARG B 1 253 ? 42.267 5.373 -13.657 1.00 21.39 253 ARG B N 1
ATOM 5329 C CA . ARG B 1 253 ? 42.396 5.122 -15.087 1.00 19.87 253 ARG B CA 1
ATOM 5330 C C . ARG B 1 253 ? 41.025 5.078 -15.752 1.00 19.20 253 ARG B C 1
ATOM 5331 O O . ARG B 1 253 ? 40.810 5.695 -16.796 1.00 20.77 253 ARG B O 1
ATOM 5339 N N . ARG B 1 254 ? 40.106 4.337 -15.141 1.00 18.38 254 ARG B N 1
ATOM 5340 C CA . ARG B 1 254 ? 38.759 4.181 -15.674 1.00 19.17 254 ARG B CA 1
ATOM 5341 C C . ARG B 1 254 ? 38.006 5.503 -15.781 1.00 20.68 254 ARG B C 1
ATOM 5342 O O . ARG B 1 254 ? 37.336 5.766 -16.780 1.00 18.86 254 ARG B O 1
ATOM 5350 N N . ILE B 1 255 ? 38.110 6.333 -14.749 1.00 20.86 255 ILE B N 1
ATOM 5351 C CA . ILE B 1 255 ? 37.425 7.621 -14.759 1.00 19.27 255 ILE B CA 1
ATOM 5352 C C . ILE B 1 255 ? 38.108 8.601 -15.706 1.00 19.21 255 ILE B C 1
ATOM 5353 O O . ILE B 1 255 ? 37.441 9.396 -16.369 1.00 20.35 255 ILE B O 1
ATOM 5358 N N . ASP B 1 256 ? 39.435 8.538 -15.783 1.00 17.41 256 ASP B N 1
ATOM 5359 C CA . ASP B 1 256 ? 40.174 9.425 -16.676 1.00 18.10 256 ASP B CA 1
ATOM 5360 C C . ASP B 1 256 ? 39.796 9.109 -18.124 1.00 19.50 256 ASP B C 1
ATOM 5361 O O . ASP B 1 256 ? 39.757 9.997 -18.976 1.00 19.50 256 ASP B O 1
ATOM 5366 N N . ALA B 1 257 ? 39.514 7.838 -18.395 1.00 18.80 257 ALA B N 1
ATOM 5367 C CA . ALA B 1 257 ? 39.132 7.417 -19.737 1.00 18.74 257 ALA B CA 1
ATOM 5368 C C . ALA B 1 257 ? 37.755 7.969 -20.096 1.00 19.31 257 ALA B C 1
ATOM 5369 O O . ALA B 1 257 ? 37.552 8.490 -21.191 1.00 20.35 257 ALA B O 1
ATOM 5371 N N . LEU B 1 258 ? 36.820 7.854 -19.157 1.00 16.83 258 LEU B N 1
ATOM 5372 C CA . LEU B 1 258 ? 35.449 8.319 -19.353 1.00 17.15 258 LEU B CA 1
ATOM 5373 C C . LEU B 1 258 ? 35.291 9.837 -19.321 1.00 17.10 258 LEU B C 1
ATOM 5374 O O . LEU B 1 258 ? 34.447 10.394 -20.022 1.00 16.61 258 LEU B O 1
ATOM 5379 N N . ALA B 1 259 ? 36.097 10.505 -18.509 1.00 15.80 259 ALA B N 1
ATOM 5380 C CA . ALA B 1 259 ? 35.984 11.954 -18.383 1.00 16.50 259 ALA B CA 1
ATOM 5381 C C . ALA B 1 259 ? 36.778 12.751 -19.401 1.00 15.47 259 ALA B C 1
ATOM 5382 O O . ALA B 1 259 ? 36.294 13.758 -19.932 1.00 17.10 259 ALA B O 1
ATOM 5384 N N . ASN B 1 260 ? 37.990 12.291 -19.686 1.00 14.80 260 ASN B N 1
ATOM 5385 C CA . ASN B 1 260 ? 38.873 13.011 -20.586 1.00 16.97 260 ASN B CA 1
ATOM 5386 C C . ASN B 1 260 ? 39.236 12.348 -21.912 1.00 17.39 260 ASN B C 1
ATOM 5387 O O . ASN B 1 260 ? 38.970 12.897 -22.979 1.00 17.33 260 ASN B O 1
ATOM 5392 N N . ARG B 1 261 ? 39.845 11.170 -21.844 1.00 16.92 261 ARG B N 1
ATOM 5393 C CA . ARG B 1 261 ? 40.296 10.490 -23.052 1.00 15.64 261 ARG B CA 1
ATOM 5394 C C . ARG B 1 261 ? 39.241 10.079 -24.072 1.00 15.60 261 ARG B C 1
ATOM 5395 O O . ARG B 1 261 ? 39.567 9.855 -25.242 1.00 16.17 261 ARG B O 1
ATOM 5403 N N . VAL B 1 262 ? 37.982 9.997 -23.654 1.00 14.84 262 VAL B N 1
ATOM 5404 C CA . VAL B 1 262 ? 36.917 9.651 -24.587 1.00 16.42 262 VAL B CA 1
ATOM 5405 C C . VAL B 1 262 ? 36.809 10.796 -25.604 1.00 16.83 262 VAL B C 1
ATOM 5406 O O . VAL B 1 262 ? 36.265 10.627 -26.698 1.00 14.79 262 VAL B O 1
ATOM 5410 N N . PHE B 1 263 ? 37.348 11.957 -25.234 1.00 15.66 263 PHE B N 1
ATOM 5411 C CA . PHE B 1 263 ? 37.342 13.123 -26.112 1.00 14.77 263 PHE B CA 1
ATOM 5412 C C . PHE B 1 263 ? 38.734 13.463 -26.637 1.00 15.25 263 PHE B C 1
ATOM 5413 O O . PHE B 1 263 ? 38.897 13.711 -27.827 1.00 16.65 263 PHE B O 1
ATOM 5421 N N . THR B 1 264 ? 39.743 13.475 -25.767 1.00 13.90 264 THR B N 1
ATOM 5422 C CA . THR B 1 264 ? 41.088 13.807 -26.233 1.00 15.01 264 THR B CA 1
ATOM 5423 C C . THR B 1 264 ? 41.636 12.744 -27.185 1.00 16.29 264 THR B C 1
ATOM 5424 O O . THR B 1 264 ? 42.380 13.060 -28.114 1.00 14.95 264 THR B O 1
ATOM 5428 N N . GLY B 1 265 ? 41.261 11.489 -26.962 1.00 15.86 265 GLY B N 1
ATOM 5429 C CA . GLY B 1 265 ? 41.733 10.428 -27.835 1.00 16.37 265 GLY B CA 1
ATOM 5430 C C . GLY B 1 265 ? 41.297 10.684 -29.267 1.00 15.27 265 GLY B C 1
ATOM 5431 O O . GLY B 1 265 ? 42.128 10.790 -30.168 1.00 17.24 265 GLY B O 1
ATOM 5432 N N . PRO B 1 266 ? 39.985 10.782 -29.514 1.00 14.14 266 PRO B N 1
ATOM 5433 C CA . PRO B 1 266 ? 39.503 11.031 -30.875 1.00 15.59 266 PRO B CA 1
ATOM 5434 C C . PRO B 1 266 ? 39.877 12.408 -31.434 1.00 17.99 266 PRO B C 1
ATOM 5435 O O . PRO B 1 266 ? 40.389 12.520 -32.550 1.00 17.77 266 PRO B O 1
ATOM 5439 N N . MET B 1 267 ? 39.632 13.455 -30.653 1.00 15.90 267 MET B N 1
ATOM 5440 C CA . MET B 1 267 ? 39.912 14.814 -31.104 1.00 15.51 267 MET B CA 1
ATOM 5441 C C . MET B 1 267 ? 41.377 15.153 -31.336 1.00 17.14 267 MET B C 1
ATOM 5442 O O . MET B 1 267 ? 41.711 15.857 -32.286 1.00 19.35 267 MET B O 1
ATOM 5447 N N . LEU B 1 268 ? 42.249 14.654 -30.469 1.00 17.02 268 LEU B N 1
ATOM 5448 C CA . LEU B 1 268 ? 43.667 14.972 -30.573 1.00 15.96 268 LEU B CA 1
ATOM 5449 C C . LEU B 1 268 ? 44.580 13.851 -31.062 1.00 16.63 268 LEU B C 1
ATOM 5450 O O . LEU B 1 268 ? 45.730 14.111 -31.418 1.00 17.92 268 LEU B O 1
ATOM 5455 N N . GLN B 1 269 ? 44.084 12.617 -31.096 1.00 17.01 269 GLN B N 1
ATOM 5456 C CA . GLN B 1 269 ? 44.921 11.502 -31.537 1.00 19.95 269 GLN B CA 1
ATOM 5457 C C . GLN B 1 269 ? 44.292 10.604 -32.597 1.00 19.42 269 GLN B C 1
ATOM 5458 O O . GLN B 1 269 ? 44.937 9.678 -33.096 1.00 20.85 269 GLN B O 1
ATOM 5464 N N . GLY B 1 270 ? 43.033 10.868 -32.928 1.00 19.42 270 GLY B N 1
ATOM 5465 C CA . GLY B 1 270 ? 42.353 10.077 -33.936 1.00 18.65 270 GLY B CA 1
ATOM 5466 C C . GLY B 1 270 ? 42.045 8.643 -33.544 1.00 19.88 270 GLY B C 1
ATOM 5467 O O . GLY B 1 270 ? 42.054 7.753 -34.395 1.00 18.04 270 GLY B O 1
ATOM 5468 N N . ALA B 1 271 ? 41.771 8.407 -32.264 1.00 18.02 271 ALA B N 1
ATOM 5469 C CA . ALA B 1 271 ? 41.447 7.061 -31.809 1.00 17.87 271 ALA B CA 1
ATOM 5470 C C . ALA B 1 271 ? 40.898 7.037 -30.392 1.00 19.36 271 ALA B C 1
ATOM 5471 O O . ALA B 1 271 ? 41.295 7.840 -29.548 1.00 20.98 271 ALA B O 1
ATOM 5473 N N . TYR B 1 272 ? 39.961 6.127 -30.144 1.00 19.36 272 TYR B N 1
ATOM 5474 C CA . TYR B 1 272 ? 39.411 5.964 -28.807 1.00 19.11 272 TYR B CA 1
ATOM 5475 C C . TYR B 1 272 ? 40.418 5.096 -28.069 1.00 19.74 272 TYR B C 1
ATOM 5476 O O . TYR B 1 272 ? 40.988 4.174 -28.656 1.00 18.80 272 TYR B O 1
ATOM 5485 N N . PRO B 1 273 ? 40.663 5.383 -26.784 1.00 20.77 273 PRO B N 1
ATOM 5486 C CA . PRO B 1 273 ? 41.620 4.577 -26.020 1.00 20.51 273 PRO B CA 1
ATOM 5487 C C . PRO B 1 273 ? 41.103 3.145 -25.895 1.00 20.72 273 PRO B C 1
ATOM 5488 O O . PRO B 1 273 ? 39.915 2.924 -25.652 1.00 20.01 273 PRO B O 1
ATOM 5492 N N . GLU B 1 274 ? 41.996 2.177 -26.073 1.00 22.55 274 GLU B N 1
ATOM 5493 C CA . GLU B 1 274 ? 41.616 0.773 -26.006 1.00 23.37 274 GLU B CA 1
ATOM 5494 C C . GLU B 1 274 ? 41.037 0.337 -24.667 1.00 22.58 274 GLU B C 1
ATOM 5495 O O . GLU B 1 274 ? 40.141 -0.505 -24.632 1.00 22.95 274 GLU B O 1
ATOM 5501 N N . ASP B 1 275 ? 41.527 0.901 -23.567 1.00 22.41 275 ASP B N 1
ATOM 5502 C CA . ASP B 1 275 ? 40.995 0.508 -22.269 1.00 22.45 275 ASP B CA 1
ATOM 5503 C C . ASP B 1 275 ? 39.547 0.961 -22.117 1.00 21.62 275 ASP B C 1
ATOM 5504 O O . ASP B 1 275 ? 38.748 0.280 -21.481 1.00 21.96 275 ASP B O 1
ATOM 5509 N N . LEU B 1 276 ? 39.205 2.102 -22.712 1.00 20.37 276 LEU B N 1
ATOM 5510 C CA . LEU B 1 276 ? 37.835 2.604 -22.647 1.00 20.16 276 LEU B CA 1
ATOM 5511 C C . LEU B 1 276 ? 36.908 1.646 -23.388 1.00 19.74 276 LEU B C 1
ATOM 5512 O O . LEU B 1 276 ? 35.811 1.333 -22.927 1.00 17.82 276 LEU B O 1
ATOM 5517 N N . VAL B 1 277 ? 37.353 1.183 -24.551 1.00 20.79 277 VAL B N 1
ATOM 5518 C CA . VAL B 1 277 ? 36.554 0.258 -25.340 1.00 21.37 277 VAL B CA 1
ATOM 5519 C C . VAL B 1 277 ? 36.290 -1.007 -24.529 1.00 20.01 277 VAL B C 1
ATOM 5520 O O . VAL B 1 277 ? 35.178 -1.535 -24.523 1.00 20.07 277 VAL B O 1
ATOM 5524 N N . LYS B 1 278 ? 37.314 -1.480 -23.830 1.00 20.38 278 LYS B N 1
ATOM 5525 C CA . LYS B 1 278 ? 37.172 -2.674 -23.010 1.00 22.29 278 LYS B CA 1
ATOM 5526 C C . LYS B 1 278 ? 36.250 -2.419 -21.827 1.00 23.00 278 LYS B C 1
ATOM 5527 O O . LYS B 1 278 ? 35.341 -3.209 -21.564 1.00 22.54 278 LYS B O 1
ATOM 5533 N N . ASP B 1 279 ? 36.484 -1.313 -21.125 1.00 22.01 279 ASP B N 1
ATOM 5534 C CA . ASP B 1 279 ? 35.679 -0.947 -19.963 1.00 20.40 279 ASP B CA 1
ATOM 5535 C C . ASP B 1 279 ? 34.188 -0.916 -20.280 1.00 20.74 279 ASP B C 1
ATOM 5536 O O . ASP B 1 279 ? 33.365 -1.257 -19.434 1.00 22.68 279 ASP B O 1
ATOM 5541 N N . THR B 1 280 ? 33.846 -0.505 -21.499 1.00 19.24 280 THR B N 1
ATOM 5542 C CA . THR B 1 280 ? 32.450 -0.395 -21.906 1.00 19.08 280 THR B CA 1
ATOM 5543 C C . THR B 1 280 ? 31.920 -1.537 -22.775 1.00 18.88 280 THR B C 1
ATOM 5544 O O . THR B 1 280 ? 30.804 -1.455 -23.290 1.00 18.08 280 THR B O 1
ATOM 5548 N N . ALA B 1 281 ? 32.703 -2.602 -22.923 1.00 21.06 281 ALA B N 1
ATOM 5549 C CA . ALA B 1 281 ? 32.305 -3.740 -23.749 1.00 20.49 281 ALA B CA 1
ATOM 5550 C C . ALA B 1 281 ? 30.972 -4.375 -23.351 1.00 21.63 281 ALA B C 1
ATOM 5551 O O . ALA B 1 281 ? 30.267 -4.917 -24.195 1.00 22.92 281 ALA B O 1
ATOM 5553 N N . GLY B 1 282 ? 30.631 -4.314 -22.069 1.00 22.19 282 GLY B N 1
ATOM 5554 C CA . GLY B 1 282 ? 29.377 -4.892 -21.627 1.00 22.05 282 GLY B CA 1
ATOM 5555 C C . GLY B 1 282 ? 28.188 -4.023 -21.990 1.00 23.88 282 GLY B C 1
ATOM 5556 O O . GLY B 1 282 ? 27.042 -4.468 -21.952 1.00 25.63 282 GLY B O 1
ATOM 5557 N N . LEU B 1 283 ? 28.468 -2.776 -22.356 1.00 22.44 283 LEU B N 1
ATOM 5558 C CA . LEU B 1 283 ? 27.427 -1.820 -22.709 1.00 22.14 283 LEU B CA 1
ATOM 5559 C C . LEU B 1 283 ? 27.209 -1.675 -24.209 1.00 21.77 283 LEU B C 1
ATOM 5560 O O . LEU B 1 283 ? 26.070 -1.653 -24.680 1.00 19.82 283 LEU B O 1
ATOM 5565 N N . THR B 1 284 ? 28.304 -1.577 -24.955 1.00 21.39 284 THR B N 1
ATOM 5566 C CA . THR B 1 284 ? 28.214 -1.387 -26.396 1.00 20.36 284 THR B CA 1
ATOM 5567 C C . THR B 1 284 ? 29.444 -1.886 -27.141 1.00 19.77 284 THR B C 1
ATOM 5568 O O . THR B 1 284 ? 30.524 -2.027 -26.563 1.00 18.18 284 THR B O 1
ATOM 5572 N N . ASP B 1 285 ? 29.266 -2.142 -28.434 1.00 21.45 285 ASP B N 1
ATOM 5573 C CA . ASP B 1 285 ? 30.352 -2.591 -29.293 1.00 24.56 285 ASP B CA 1
ATOM 5574 C C . ASP B 1 285 ? 30.807 -1.408 -30.145 1.00 24.68 285 ASP B C 1
ATOM 5575 O O . ASP B 1 285 ? 31.632 -1.558 -31.042 1.00 24.25 285 ASP B O 1
ATOM 5580 N N . TRP B 1 286 ? 30.251 -0.235 -29.849 1.00 24.07 286 TRP B N 1
ATOM 5581 C CA . TRP B 1 286 ? 30.574 0.998 -30.564 1.00 23.93 286 TRP B CA 1
ATOM 5582 C C . TRP B 1 286 ? 30.371 0.891 -32.073 1.00 24.82 286 TRP B C 1
ATOM 5583 O O . TRP B 1 286 ? 31.138 1.464 -32.851 1.00 25.25 286 TRP B O 1
ATOM 5594 N N . SER B 1 287 ? 29.332 0.174 -32.489 1.00 23.87 287 SER B N 1
ATOM 5595 C CA . SER B 1 287 ? 29.053 0.011 -33.914 1.00 25.26 287 SER B CA 1
ATOM 5596 C C . SER B 1 287 ? 28.699 1.344 -34.570 1.00 25.18 287 SER B C 1
ATOM 5597 O O . SER B 1 287 ? 28.829 1.497 -35.785 1.00 26.62 287 SER B O 1
ATOM 5600 N N . PHE B 1 288 ? 28.258 2.306 -33.762 1.00 23.43 288 PHE B N 1
ATOM 5601 C CA . PHE B 1 288 ? 27.893 3.623 -34.278 1.00 20.92 288 PHE B CA 1
ATOM 5602 C C . PHE B 1 288 ? 29.114 4.428 -34.716 1.00 18.19 288 PHE B C 1
ATOM 5603 O O . PHE B 1 288 ? 28.983 5.492 -35.320 1.00 21.30 288 PHE B O 1
ATOM 5611 N N . VAL B 1 289 ? 30.303 3.929 -34.398 1.00 16.76 289 VAL B N 1
ATOM 5612 C CA . VAL B 1 289 ? 31.523 4.601 -34.826 1.00 16.78 289 VAL B CA 1
ATOM 5613 C C . VAL B 1 289 ? 31.763 4.071 -36.238 1.00 19.78 289 VAL B C 1
ATOM 5614 O O . VAL B 1 289 ? 32.274 2.966 -36.415 1.00 20.62 289 VAL B O 1
ATOM 5618 N N . ARG B 1 290 ? 31.376 4.856 -37.238 1.00 20.41 290 ARG B N 1
ATOM 5619 C CA . ARG B 1 290 ? 31.513 4.445 -38.631 1.00 19.06 290 ARG B CA 1
ATOM 5620 C C . ARG B 1 290 ? 32.910 4.598 -39.205 1.00 19.91 290 ARG B C 1
ATOM 5621 O O . ARG B 1 290 ? 33.733 5.350 -38.691 1.00 18.27 290 ARG B O 1
ATOM 5629 N N . ASP B 1 291 ? 33.175 3.863 -40.280 1.00 19.92 291 ASP B N 1
ATOM 5630 C CA . ASP B 1 291 ? 34.471 3.930 -40.932 1.00 20.13 291 ASP B CA 1
ATOM 5631 C C . ASP B 1 291 ? 34.724 5.387 -41.311 1.00 20.60 291 ASP B C 1
ATOM 5632 O O . ASP B 1 291 ? 33.861 6.038 -41.904 1.00 21.92 291 ASP B O 1
ATOM 5637 N N . GLY B 1 292 ? 35.897 5.895 -40.948 1.00 19.93 292 GLY B N 1
ATOM 5638 C CA . GLY B 1 292 ? 36.239 7.268 -41.263 1.00 18.89 292 GLY B CA 1
ATOM 5639 C C . GLY B 1 292 ? 35.912 8.290 -40.187 1.00 19.09 292 GLY B C 1
ATOM 5640 O O . GLY B 1 292 ? 36.405 9.414 -40.243 1.00 19.02 292 GLY B O 1
ATOM 5641 N N . ASP B 1 293 ? 35.097 7.913 -39.205 1.00 18.16 293 ASP B N 1
ATOM 5642 C CA . ASP B 1 293 ? 34.718 8.843 -38.138 1.00 16.30 293 ASP B CA 1
ATOM 5643 C C . ASP B 1 293 ? 35.860 9.365 -37.277 1.00 15.70 293 ASP B C 1
ATOM 5644 O O . ASP B 1 293 ? 35.856 10.534 -36.893 1.00 15.75 293 ASP B O 1
ATOM 5649 N N . LEU B 1 294 ? 36.832 8.518 -36.958 1.00 15.70 294 LEU B N 1
ATOM 5650 C CA . LEU B 1 294 ? 37.947 8.977 -36.138 1.00 16.94 294 LEU B CA 1
ATOM 5651 C C . LEU B 1 294 ? 38.803 10.007 -36.865 1.00 18.24 294 LEU B C 1
ATOM 5652 O O . LEU B 1 294 ? 39.244 10.986 -36.265 1.00 17.15 294 LEU B O 1
ATOM 5657 N N . ARG B 1 295 ? 39.041 9.796 -38.155 1.00 17.53 295 ARG B N 1
ATOM 5658 C CA . ARG B 1 295 ? 39.830 10.758 -38.907 1.00 18.99 295 ARG B CA 1
ATOM 5659 C C . ARG B 1 295 ? 39.070 12.075 -38.997 1.00 16.19 295 ARG B C 1
ATOM 5660 O O . ARG B 1 295 ? 39.673 13.146 -38.968 1.00 18.11 295 ARG B O 1
ATOM 5668 N N . LEU B 1 296 ? 37.744 11.994 -39.092 1.00 14.89 296 LEU B N 1
ATOM 5669 C CA . LEU B 1 296 ? 36.923 13.199 -39.164 1.00 14.96 296 LEU B CA 1
ATOM 5670 C C . LEU B 1 296 ? 36.972 13.982 -37.851 1.00 17.72 296 LEU B C 1
ATOM 5671 O O . LEU B 1 296 ? 37.058 15.208 -37.859 1.00 15.25 296 LEU B O 1
ATOM 5676 N N . ALA B 1 297 ? 36.924 13.275 -36.726 1.00 16.30 297 ALA B N 1
ATOM 5677 C CA . ALA B 1 297 ? 36.964 13.937 -35.426 1.00 15.20 297 ALA B CA 1
ATOM 5678 C C . ALA B 1 297 ? 38.333 14.544 -35.132 1.00 14.12 297 ALA B C 1
ATOM 5679 O O . ALA B 1 297 ? 38.445 15.535 -34.407 1.00 14.86 297 ALA B O 1
ATOM 5681 N N . HIS B 1 298 ? 39.370 13.943 -35.706 1.00 12.86 298 HIS B N 1
ATOM 5682 C CA . HIS B 1 298 ? 40.749 14.371 -35.486 1.00 13.49 298 HIS B CA 1
ATOM 5683 C C . HIS B 1 298 ? 41.204 15.503 -36.409 1.00 17.52 298 HIS B C 1
ATOM 5684 O O . HIS B 1 298 ? 41.869 15.256 -37.416 1.00 18.18 298 HIS B O 1
ATOM 5691 N N . GLN B 1 299 ? 40.860 16.742 -36.064 1.00 17.22 299 GLN B N 1
ATOM 5692 C CA . GLN B 1 299 ? 41.257 17.891 -36.873 1.00 17.87 299 GLN B CA 1
ATOM 5693 C C . GLN B 1 299 ? 42.284 18.738 -36.125 1.00 18.45 299 GLN B C 1
ATOM 5694 O O . GLN B 1 299 ? 42.235 18.853 -34.900 1.00 18.03 299 GLN B O 1
ATOM 5700 N N . LYS B 1 300 ? 43.223 19.323 -36.860 1.00 16.15 300 LYS B N 1
ATOM 5701 C CA . LYS B 1 300 ? 44.241 20.151 -36.233 1.00 18.28 300 LYS B CA 1
ATOM 5702 C C . LYS B 1 300 ? 43.615 21.386 -35.590 1.00 18.86 300 LYS B C 1
ATOM 5703 O O . LYS B 1 300 ? 42.791 22.063 -36.201 1.00 16.49 300 LYS B O 1
ATOM 5709 N N . LEU B 1 301 ? 44.013 21.672 -34.353 1.00 18.00 301 LEU B N 1
ATOM 5710 C CA . LEU B 1 301 ? 43.495 22.830 -33.632 1.00 16.69 301 LEU B CA 1
ATOM 5711 C C . LEU B 1 301 ? 44.623 23.812 -33.341 1.00 15.85 301 LEU B C 1
ATOM 5712 O O . LEU B 1 301 ? 45.791 23.426 -33.294 1.00 17.88 301 LEU B O 1
ATOM 5717 N N . ASP B 1 302 ? 44.273 25.080 -33.146 1.00 15.34 302 ASP B N 1
ATOM 5718 C CA . ASP B 1 302 ? 45.273 26.094 -32.841 1.00 14.63 302 ASP B CA 1
ATOM 5719 C C . ASP B 1 302 ? 45.637 26.079 -31.365 1.00 14.91 302 ASP B C 1
ATOM 5720 O O . ASP B 1 302 ? 46.740 26.479 -30.986 1.00 15.75 302 ASP B O 1
ATOM 5725 N N . PHE B 1 303 ? 44.702 25.627 -30.535 1.00 15.55 303 PHE B N 1
ATOM 5726 C CA . PHE B 1 303 ? 44.926 25.521 -29.096 1.00 14.95 303 PHE B CA 1
ATOM 5727 C C . PHE B 1 303 ? 43.802 24.716 -28.454 1.00 15.02 303 PHE B C 1
ATOM 5728 O O . PHE B 1 303 ? 42.750 24.515 -29.061 1.00 16.57 303 PHE B O 1
ATOM 5736 N N . LEU B 1 304 ? 44.040 24.235 -27.238 1.00 15.57 304 LEU B N 1
ATOM 5737 C CA . LEU B 1 304 ? 43.032 23.475 -26.508 1.00 14.35 304 LEU B CA 1
ATOM 5738 C C . LEU B 1 304 ? 42.495 24.356 -25.394 1.00 12.72 304 LEU B C 1
ATOM 5739 O O . LEU B 1 304 ? 43.269 24.959 -24.648 1.00 14.20 304 LEU B O 1
ATOM 5744 N N . GLY B 1 305 ? 41.173 24.444 -25.300 1.00 10.79 305 GLY B N 1
ATOM 5745 C CA . GLY B 1 305 ? 40.559 25.221 -24.243 1.00 14.67 305 GLY B CA 1
ATOM 5746 C C . GLY B 1 305 ? 40.412 24.305 -23.047 1.00 14.81 305 GLY B C 1
ATOM 5747 O O . GLY B 1 305 ? 39.842 23.216 -23.155 1.00 13.29 305 GLY B O 1
ATOM 5748 N N . VAL B 1 306 ? 40.935 24.736 -21.905 1.00 15.76 306 VAL B N 1
ATOM 5749 C CA . VAL B 1 306 ? 40.874 23.937 -20.692 1.00 15.02 306 VAL B CA 1
ATOM 5750 C C . VAL B 1 306 ? 40.010 24.583 -19.619 1.00 14.23 306 VAL B C 1
ATOM 5751 O O . VAL B 1 306 ? 40.211 25.748 -19.281 1.00 14.44 306 VAL B O 1
ATOM 5755 N N . ASN B 1 307 ? 39.045 23.827 -19.099 1.00 13.04 307 ASN B N 1
ATOM 5756 C CA . ASN B 1 307 ? 38.161 24.307 -18.035 1.00 12.66 307 ASN B CA 1
ATOM 5757 C C . ASN B 1 307 ? 38.514 23.511 -16.785 1.00 15.48 307 ASN B C 1
ATOM 5758 O O . ASN B 1 307 ? 38.596 22.285 -16.833 1.00 13.46 307 ASN B O 1
ATOM 5763 N N . TYR B 1 308 ? 38.709 24.202 -15.668 1.00 14.83 308 TYR B N 1
ATOM 5764 C CA . TYR B 1 308 ? 39.052 23.531 -14.418 1.00 15.50 308 TYR B CA 1
ATOM 5765 C C . TYR B 1 308 ? 38.517 24.295 -13.220 1.00 16.62 308 TYR B C 1
ATOM 5766 O O . TYR B 1 308 ? 38.589 25.523 -13.184 1.00 16.06 308 TYR B O 1
ATOM 5775 N N . TYR B 1 309 ? 37.993 23.564 -12.240 1.00 16.84 309 TYR B N 1
ATOM 5776 C CA . TYR B 1 309 ? 37.477 24.181 -11.022 1.00 17.11 309 TYR B CA 1
ATOM 5777 C C . TYR B 1 309 ? 37.923 23.444 -9.765 1.00 19.92 309 TYR B C 1
ATOM 5778 O O . TYR B 1 309 ? 38.278 24.070 -8.766 1.00 19.84 309 TYR B O 1
ATOM 5787 N N . SER B 1 310 ? 37.907 22.114 -9.818 1.00 19.47 310 SER B N 1
ATOM 5788 C CA . SER B 1 310 ? 38.264 21.304 -8.654 1.00 21.29 310 SER B CA 1
ATOM 5789 C C . SER B 1 310 ? 38.736 19.899 -9.042 1.00 21.48 310 SER B C 1
ATOM 5790 O O . SER B 1 310 ? 38.383 19.387 -10.104 1.00 21.96 310 SER B O 1
ATOM 5793 N N . PRO B 1 311 ? 39.538 19.255 -8.176 1.00 22.11 311 PRO B N 1
ATOM 5794 C CA . PRO B 1 311 ? 40.055 17.905 -8.433 1.00 21.52 311 PRO B CA 1
ATOM 5795 C C . PRO B 1 311 ? 38.972 16.842 -8.267 1.00 20.81 311 PRO B C 1
ATOM 5796 O O . PRO B 1 311 ? 37.902 17.112 -7.723 1.00 20.52 311 PRO B O 1
ATOM 5800 N N . THR B 1 312 ? 39.262 15.635 -8.741 1.00 20.44 312 THR B N 1
ATOM 5801 C CA . THR B 1 312 ? 38.339 14.512 -8.636 1.00 21.56 312 THR B CA 1
ATOM 5802 C C . THR B 1 312 ? 39.081 13.417 -7.879 1.00 21.87 312 THR B C 1
ATOM 5803 O O . THR B 1 312 ? 40.179 13.019 -8.273 1.00 24.47 312 THR B O 1
ATOM 5807 N N . LEU B 1 313 ? 38.485 12.940 -6.793 1.00 21.61 313 LEU B N 1
ATOM 5808 C CA . LEU B 1 313 ? 39.108 11.909 -5.971 1.00 20.87 313 LEU B CA 1
ATOM 5809 C C . LEU B 1 313 ? 38.284 10.629 -6.020 1.00 19.90 313 LEU B C 1
ATOM 5810 O O . LEU B 1 313 ? 37.109 10.619 -5.655 1.00 19.63 313 LEU B O 1
ATOM 5815 N N . VAL B 1 314 ? 38.905 9.539 -6.467 1.00 19.44 314 VAL B N 1
ATOM 5816 C CA . VAL B 1 314 ? 38.201 8.265 -6.594 1.00 19.99 314 VAL B CA 1
ATOM 5817 C C . VAL B 1 314 ? 38.901 7.079 -5.948 1.00 19.64 314 VAL B C 1
ATOM 5818 O O . VAL B 1 314 ? 40.086 7.130 -5.641 1.00 19.45 314 VAL B O 1
ATOM 5822 N N . SER B 1 315 ? 38.144 6.006 -5.766 1.00 20.93 315 SER B N 1
ATOM 5823 C CA . SER B 1 315 ? 38.680 4.776 -5.183 1.00 24.58 315 SER B CA 1
ATOM 5824 C C . SER B 1 315 ? 37.916 3.594 -5.768 1.00 26.21 315 SER B C 1
ATOM 5825 O O . SER B 1 315 ? 36.866 3.782 -6.455 1.00 27.40 315 SER B O 1
ATOM 5828 N N . HIS B 1 333 ? 20.885 6.682 -11.617 1.00 33.81 333 HIS B N 1
ATOM 5829 C CA . HIS B 1 333 ? 21.525 6.620 -12.939 1.00 31.06 333 HIS B CA 1
ATOM 5830 C C . HIS B 1 333 ? 22.869 7.349 -12.877 1.00 29.26 333 HIS B C 1
ATOM 5831 O O . HIS B 1 333 ? 22.948 8.531 -12.525 1.00 29.63 333 HIS B O 1
ATOM 5838 N N . SER B 1 334 ? 23.919 6.636 -13.254 1.00 25.93 334 SER B N 1
ATOM 5839 C CA . SER B 1 334 ? 25.267 7.174 -13.230 1.00 24.41 334 SER B CA 1
ATOM 5840 C C . SER B 1 334 ? 25.731 7.818 -14.534 1.00 24.67 334 SER B C 1
ATOM 5841 O O . SER B 1 334 ? 25.312 7.424 -15.618 1.00 24.23 334 SER B O 1
ATOM 5844 N N . PRO B 1 335 ? 26.600 8.841 -14.438 1.00 24.31 335 PRO B N 1
ATOM 5845 C CA . PRO B 1 335 ? 27.133 9.540 -15.609 1.00 22.65 335 PRO B CA 1
ATOM 5846 C C . PRO B 1 335 ? 28.467 8.912 -16.012 1.00 21.73 335 PRO B C 1
ATOM 5847 O O . PRO B 1 335 ? 29.177 9.433 -16.870 1.00 21.54 335 PRO B O 1
ATOM 5851 N N . TRP B 1 336 ? 28.794 7.787 -15.379 1.00 19.35 336 TRP B N 1
ATOM 5852 C CA . TRP B 1 336 ? 30.039 7.077 -15.654 1.00 19.01 336 TRP B CA 1
ATOM 5853 C C . TRP B 1 336 ? 29.739 5.641 -16.087 1.00 21.40 336 TRP B C 1
ATOM 5854 O O . TRP B 1 336 ? 29.869 4.700 -15.296 1.00 21.72 336 TRP B O 1
ATOM 5865 N N . PRO B 1 337 ? 29.343 5.450 -17.353 1.00 21.80 337 PRO B N 1
ATOM 5866 C CA . PRO B 1 337 ? 29.023 4.121 -17.884 1.00 22.32 337 PRO B CA 1
ATOM 5867 C C . PRO B 1 337 ? 30.113 3.076 -17.656 1.00 22.01 337 PRO B C 1
ATOM 5868 O O . PRO B 1 337 ? 31.274 3.293 -17.998 1.00 21.57 337 PRO B O 1
ATOM 5872 N N . GLY B 1 338 ? 29.721 1.946 -17.072 1.00 23.40 338 GLY B N 1
ATOM 5873 C CA . GLY B 1 338 ? 30.653 0.863 -16.818 1.00 24.93 338 GLY B CA 1
ATOM 5874 C C . GLY B 1 338 ? 31.584 1.045 -15.634 1.00 25.44 338 GLY B C 1
ATOM 5875 O O . GLY B 1 338 ? 32.405 0.170 -15.356 1.00 26.27 338 GLY B O 1
ATOM 5876 N N . ALA B 1 339 ? 31.461 2.165 -14.928 1.00 25.61 339 ALA B N 1
ATOM 5877 C CA . ALA B 1 339 ? 32.322 2.437 -13.778 1.00 28.15 339 ALA B CA 1
ATOM 5878 C C . ALA B 1 339 ? 31.568 2.394 -12.453 1.00 30.36 339 ALA B C 1
ATOM 5879 O O . ALA B 1 339 ? 31.824 3.193 -11.552 1.00 31.52 339 ALA B O 1
ATOM 5881 N N . ASP B 1 340 ? 30.644 1.452 -12.331 1.00 32.68 340 ASP B N 1
ATOM 5882 C CA . ASP B 1 340 ? 29.860 1.320 -11.113 1.00 35.73 340 ASP B CA 1
ATOM 5883 C C . ASP B 1 340 ? 30.718 0.832 -9.947 1.00 35.85 340 ASP B C 1
ATOM 5884 O O . ASP B 1 340 ? 30.297 0.887 -8.792 1.00 36.71 340 ASP B O 1
ATOM 5889 N N . ARG B 1 341 ? 31.926 0.365 -10.253 1.00 34.91 341 ARG B N 1
ATOM 5890 C CA . ARG B 1 341 ? 32.835 -0.124 -9.220 1.00 33.36 341 ARG B CA 1
ATOM 5891 C C . ARG B 1 341 ? 33.720 1.007 -8.704 1.00 32.48 341 ARG B C 1
ATOM 5892 O O . ARG B 1 341 ? 34.688 0.769 -7.980 1.00 33.20 341 ARG B O 1
ATOM 5900 N N . VAL B 1 342 ? 33.386 2.239 -9.077 1.00 30.18 342 VAL B N 1
ATOM 5901 C CA . VAL B 1 342 ? 34.161 3.399 -8.647 1.00 27.50 342 VAL B CA 1
ATOM 5902 C C . VAL B 1 342 ? 33.366 4.284 -7.692 1.00 26.59 342 VAL B C 1
ATOM 5903 O O . VAL B 1 342 ? 32.176 4.527 -7.896 1.00 25.95 342 VAL B O 1
ATOM 5907 N N . ALA B 1 343 ? 34.031 4.757 -6.645 1.00 25.64 343 ALA B N 1
ATOM 5908 C CA . ALA B 1 343 ? 33.397 5.633 -5.667 1.00 23.96 343 ALA B CA 1
ATOM 5909 C C . ALA B 1 343 ? 34.109 6.977 -5.698 1.00 21.51 343 ALA B C 1
ATOM 5910 O O . ALA B 1 343 ? 35.323 7.038 -5.890 1.00 19.63 343 ALA B O 1
ATOM 5912 N N . PHE B 1 344 ? 33.352 8.056 -5.524 1.00 21.50 344 PHE B N 1
ATOM 5913 C CA . PHE B 1 344 ? 33.935 9.391 -5.533 1.00 23.79 344 PHE B CA 1
ATOM 5914 C C . PHE B 1 344 ? 34.006 9.955 -4.124 1.00 23.17 344 PHE B C 1
ATOM 5915 O O . PHE B 1 344 ? 33.156 9.663 -3.287 1.00 23.30 344 PHE B O 1
ATOM 5923 N N . HIS B 1 345 ? 35.023 10.767 -3.865 1.00 23.62 345 HIS B N 1
ATOM 5924 C CA . HIS B 1 345 ? 35.208 11.328 -2.536 1.00 26.42 345 HIS B CA 1
ATOM 5925 C C . HIS B 1 345 ? 35.452 12.829 -2.547 1.00 26.21 345 HIS B C 1
ATOM 5926 O O . HIS B 1 345 ? 35.849 13.400 -3.560 1.00 27.51 345 HIS B O 1
ATOM 5933 N N . GLN B 1 346 ? 35.199 13.469 -1.409 1.00 24.99 346 GLN B N 1
ATOM 5934 C CA . GLN B 1 346 ? 35.414 14.900 -1.290 1.00 23.52 346 GLN B CA 1
ATOM 5935 C C . GLN B 1 346 ? 36.912 15.140 -1.185 1.00 25.31 346 GLN B C 1
ATOM 5936 O O . GLN B 1 346 ? 37.558 14.683 -0.241 1.00 24.11 346 GLN B O 1
ATOM 5942 N N . PRO B 1 347 ? 37.492 15.848 -2.165 1.00 25.93 347 PRO B N 1
ATOM 5943 C CA . PRO B 1 347 ? 38.931 16.116 -2.117 1.00 26.01 347 PRO B CA 1
ATOM 5944 C C . PRO B 1 347 ? 39.198 17.061 -0.953 1.00 27.92 347 PRO B C 1
ATOM 5945 O O . PRO B 1 347 ? 38.352 17.889 -0.615 1.00 26.96 347 PRO B O 1
ATOM 5949 N N . PRO B 1 348 ? 40.370 16.943 -0.315 1.00 28.67 348 PRO B N 1
ATOM 5950 C CA . PRO B 1 348 ? 40.695 17.822 0.813 1.00 27.88 348 PRO B CA 1
ATOM 5951 C C . PRO B 1 348 ? 40.882 19.288 0.414 1.00 27.98 348 PRO B C 1
ATOM 5952 O O . PRO B 1 348 ? 41.314 19.589 -0.703 1.00 25.86 348 PRO B O 1
ATOM 5956 N N . GLY B 1 349 ? 40.545 20.192 1.335 1.00 27.05 349 GLY B N 1
ATOM 5957 C CA . GLY B 1 349 ? 40.694 21.617 1.084 1.00 26.45 349 GLY B CA 1
ATOM 5958 C C . GLY B 1 349 ? 39.481 22.465 1.432 1.00 26.48 349 GLY B C 1
ATOM 5959 O O . GLY B 1 349 ? 38.420 21.936 1.767 1.00 25.38 349 GLY B O 1
ATOM 5960 N N . GLU B 1 350 ? 39.644 23.786 1.375 1.00 27.28 350 GLU B N 1
ATOM 5961 C CA . GLU B 1 350 ? 38.536 24.698 1.653 1.00 26.60 350 GLU B CA 1
ATOM 5962 C C . GLU B 1 350 ? 37.517 24.445 0.554 1.00 25.66 350 GLU B C 1
ATOM 5963 O O . GLU B 1 350 ? 37.862 23.898 -0.491 1.00 24.27 350 GLU B O 1
ATOM 5969 N N . THR B 1 351 ? 36.268 24.837 0.774 1.00 22.98 351 THR B N 1
ATOM 5970 C CA . THR B 1 351 ? 35.253 24.618 -0.246 1.00 22.21 351 THR B CA 1
ATOM 5971 C C . THR B 1 351 ? 34.575 25.901 -0.692 1.00 22.50 351 THR B C 1
ATOM 5972 O O . THR B 1 351 ? 34.611 26.914 0.006 1.00 22.91 351 THR B O 1
ATOM 5976 N N . THR B 1 352 ? 33.965 25.846 -1.870 1.00 19.36 352 THR B N 1
ATOM 5977 C CA . THR B 1 352 ? 33.259 26.989 -2.430 1.00 18.43 352 THR B CA 1
ATOM 5978 C C . THR B 1 352 ? 31.770 26.798 -2.154 1.00 18.68 352 THR B C 1
ATOM 5979 O O . THR B 1 352 ? 31.375 25.851 -1.473 1.00 20.12 352 THR B O 1
ATOM 5983 N N . ALA B 1 353 ? 30.946 27.689 -2.687 1.00 18.48 353 ALA B N 1
ATOM 5984 C CA . ALA B 1 353 ? 29.504 27.588 -2.482 1.00 19.70 353 ALA B CA 1
ATOM 5985 C C . ALA B 1 353 ? 28.949 26.309 -3.099 1.00 22.29 353 ALA B C 1
ATOM 5986 O O . ALA B 1 353 ? 27.875 25.840 -2.713 1.00 23.94 353 ALA B O 1
ATOM 5988 N N . MET B 1 354 ? 29.683 25.752 -4.060 1.00 23.06 354 MET B N 1
ATOM 5989 C CA . MET B 1 354 ? 29.280 24.519 -4.736 1.00 25.09 354 MET B CA 1
ATOM 5990 C C . MET B 1 354 ? 29.629 23.320 -3.862 1.00 25.41 354 MET B C 1
ATOM 5991 O O . MET B 1 354 ? 29.155 22.208 -4.096 1.00 28.08 354 MET B O 1
ATOM 5996 N N . GLY B 1 355 ? 30.466 23.556 -2.858 1.00 20.83 355 GLY B N 1
ATOM 5997 C CA . GLY B 1 355 ? 30.887 22.484 -1.977 1.00 20.83 355 GLY B CA 1
ATOM 5998 C C . GLY B 1 355 ? 32.125 21.807 -2.539 1.00 20.83 355 GLY B C 1
ATOM 5999 O O . GLY B 1 355 ? 32.608 20.814 -1.985 1.00 20.83 355 GLY B O 1
ATOM 6000 N N . TRP B 1 356 ? 32.640 22.346 -3.643 1.00 23.03 356 TRP B N 1
ATOM 6001 C CA . TRP B 1 356 ? 33.826 21.790 -4.289 1.00 22.51 356 TRP B CA 1
ATOM 6002 C C . TRP B 1 356 ? 35.105 22.188 -3.579 1.00 22.18 356 TRP B C 1
ATOM 6003 O O . TRP B 1 356 ? 35.237 23.312 -3.100 1.00 21.14 356 TRP B O 1
ATOM 6014 N N . ALA B 1 357 ? 36.061 21.267 -3.552 1.00 21.00 357 ALA B N 1
ATOM 6015 C CA . ALA B 1 357 ? 37.343 21.528 -2.919 1.00 21.52 357 ALA B CA 1
ATOM 6016 C C . ALA B 1 357 ? 38.129 22.559 -3.725 1.00 21.50 357 ALA B C 1
ATOM 6017 O O . ALA B 1 357 ? 38.066 22.584 -4.956 1.00 22.33 357 ALA B O 1
ATOM 6019 N N . VAL B 1 358 ? 38.859 23.413 -3.018 1.00 20.09 358 VAL B N 1
ATOM 6020 C CA . VAL B 1 358 ? 39.688 24.429 -3.649 1.00 19.70 358 VAL B CA 1
ATOM 6021 C C . VAL B 1 358 ? 41.110 23.882 -3.587 1.00 21.49 358 VAL B C 1
ATOM 6022 O O . VAL B 1 358 ? 41.661 23.707 -2.502 1.00 23.48 358 VAL B O 1
ATOM 6026 N N . ASP B 1 359 ? 41.694 23.599 -4.746 1.00 21.84 359 ASP B N 1
ATOM 6027 C CA . ASP B 1 359 ? 43.042 23.049 -4.797 1.00 21.73 359 ASP B CA 1
ATOM 6028 C C . ASP B 1 359 ? 43.738 23.449 -6.096 1.00 23.58 359 ASP B C 1
ATOM 6029 O O . ASP B 1 359 ? 43.609 22.767 -7.114 1.00 22.62 359 ASP B O 1
ATOM 6034 N N . PRO B 1 360 ? 44.491 24.562 -6.071 1.00 24.50 360 PRO B N 1
ATOM 6035 C CA . PRO B 1 360 ? 45.215 25.072 -7.239 1.00 24.27 360 PRO B CA 1
ATOM 6036 C C . PRO B 1 360 ? 46.260 24.097 -7.768 1.00 25.17 360 PRO B C 1
ATOM 6037 O O . PRO B 1 360 ? 46.678 24.200 -8.921 1.00 25.76 360 PRO B O 1
ATOM 6041 N N . SER B 1 361 ? 46.689 23.160 -6.924 1.00 23.79 361 SER B N 1
ATOM 6042 C CA . SER B 1 361 ? 47.695 22.185 -7.341 1.00 22.60 361 SER B CA 1
ATOM 6043 C C . SER B 1 361 ? 47.114 21.273 -8.411 1.00 22.19 361 SER B C 1
ATOM 6044 O O . SER B 1 361 ? 47.844 20.720 -9.233 1.00 23.02 361 SER B O 1
ATOM 6047 N N . GLY B 1 362 ? 45.794 21.113 -8.393 1.00 20.77 362 GLY B N 1
ATOM 6048 C CA . GLY B 1 362 ? 45.148 20.277 -9.385 1.00 21.40 362 GLY B CA 1
ATOM 6049 C C . GLY B 1 362 ? 45.311 20.903 -10.756 1.00 22.21 362 GLY B C 1
ATOM 6050 O O . GLY B 1 362 ? 45.521 20.207 -11.749 1.00 23.05 362 GLY B O 1
ATOM 6051 N N . LEU B 1 363 ? 45.221 22.227 -10.810 1.00 22.48 363 LEU B N 1
ATOM 6052 C CA . LEU B 1 363 ? 45.363 22.943 -12.071 1.00 21.56 363 LEU B CA 1
ATOM 6053 C C . LEU B 1 363 ? 46.801 22.857 -12.566 1.00 21.59 363 LEU B C 1
ATOM 6054 O O . LEU B 1 363 ? 47.041 22.626 -13.749 1.00 20.86 363 LEU B O 1
ATOM 6059 N N . TYR B 1 364 ? 47.757 23.043 -11.661 1.00 21.13 364 TYR B N 1
ATOM 6060 C CA . TYR B 1 364 ? 49.161 22.964 -12.051 1.00 21.05 364 TYR B CA 1
ATOM 6061 C C . TYR B 1 364 ? 49.472 21.586 -12.630 1.00 21.64 364 TYR B C 1
ATOM 6062 O O . TYR B 1 364 ? 50.034 21.474 -13.720 1.00 21.70 364 TYR B O 1
ATOM 6071 N N . GLU B 1 365 ? 49.105 20.541 -11.893 1.00 21.70 365 GLU B N 1
ATOM 6072 C CA . GLU B 1 365 ? 49.346 19.162 -12.316 1.00 23.19 365 GLU B CA 1
ATOM 6073 C C . GLU B 1 365 ? 48.630 18.818 -13.615 1.00 22.64 365 GLU B C 1
ATOM 6074 O O . GLU B 1 365 ? 49.181 18.133 -14.476 1.00 21.78 365 GLU B O 1
ATOM 6080 N N . LEU B 1 366 ? 47.393 19.282 -13.741 1.00 22.37 366 LEU B N 1
ATOM 6081 C CA . LEU B 1 366 ? 46.598 19.043 -14.937 1.00 22.58 366 LEU B CA 1
ATOM 6082 C C . LEU B 1 366 ? 47.301 19.647 -16.148 1.00 22.30 366 LEU B C 1
ATOM 6083 O O . LEU B 1 366 ? 47.368 19.029 -17.214 1.00 23.31 366 LEU B O 1
ATOM 6088 N N . LEU B 1 367 ? 47.827 20.856 -15.981 1.00 19.10 367 LEU B N 1
ATOM 6089 C CA . LEU B 1 367 ? 48.528 21.529 -17.068 1.00 20.16 367 LEU B CA 1
ATOM 6090 C C . LEU B 1 367 ? 49.808 20.785 -17.430 1.00 21.90 367 LEU B C 1
ATOM 6091 O O . LEU B 1 367 ? 50.153 20.666 -18.603 1.00 23.32 367 LEU B O 1
ATOM 6096 N N . ARG B 1 368 ? 50.507 20.279 -16.420 1.00 21.17 368 ARG B N 1
ATOM 6097 C CA . ARG B 1 368 ? 51.742 19.546 -16.666 1.00 21.52 368 ARG B CA 1
ATOM 6098 C C . ARG B 1 368 ? 51.458 18.254 -17.418 1.00 20.50 368 ARG B C 1
ATOM 6099 O O . ARG B 1 368 ? 52.250 17.839 -18.264 1.00 22.07 368 ARG B O 1
ATOM 6107 N N . ARG B 1 369 ? 50.326 17.619 -17.123 1.00 21.48 369 ARG B N 1
ATOM 6108 C CA . ARG B 1 369 ? 49.982 16.383 -17.811 1.00 24.14 369 ARG B CA 1
ATOM 6109 C C . ARG B 1 369 ? 49.640 16.669 -19.267 1.00 23.81 369 ARG B C 1
ATOM 6110 O O . ARG B 1 369 ? 50.042 15.929 -20.164 1.00 24.26 369 ARG B O 1
ATOM 6118 N N . LEU B 1 370 ? 48.891 17.740 -19.505 1.00 21.89 370 LEU B N 1
ATOM 6119 C CA . LEU B 1 370 ? 48.528 18.091 -20.870 1.00 21.08 370 LEU B CA 1
ATOM 6120 C C . LEU B 1 370 ? 49.772 18.439 -21.683 1.00 22.20 370 LEU B C 1
ATOM 6121 O O . LEU B 1 370 ? 49.866 18.090 -22.859 1.00 22.86 370 LEU B O 1
ATOM 6126 N N . SER B 1 371 ? 50.727 19.122 -21.055 1.00 20.65 371 SER B N 1
ATOM 6127 C CA . SER B 1 371 ? 51.963 19.492 -21.741 1.00 22.59 371 SER B CA 1
ATOM 6128 C C . SER B 1 371 ? 52.757 18.243 -22.107 1.00 22.64 371 SER B C 1
ATOM 6129 O O . SER B 1 371 ? 53.489 18.225 -23.100 1.00 24.24 371 SER B O 1
ATOM 6132 N N . SER B 1 372 ? 52.607 17.201 -21.297 1.00 22.52 372 SER B N 1
ATOM 6133 C CA . SER B 1 372 ? 53.302 15.941 -21.522 1.00 24.43 372 SER B CA 1
ATOM 6134 C C . SER B 1 372 ? 52.643 15.138 -22.637 1.00 24.11 372 SER B C 1
ATOM 6135 O O . SER B 1 372 ? 53.315 14.626 -23.535 1.00 25.72 372 SER B O 1
ATOM 6138 N N . ASP B 1 373 ? 51.319 15.040 -22.575 1.00 24.69 373 ASP B N 1
ATOM 6139 C CA . ASP B 1 373 ? 50.541 14.291 -23.555 1.00 25.46 373 ASP B CA 1
ATOM 6140 C C . ASP B 1 373 ? 50.422 14.978 -24.915 1.00 27.30 373 ASP B C 1
ATOM 6141 O O . ASP B 1 373 ? 50.431 14.316 -25.954 1.00 27.77 373 ASP B O 1
ATOM 6146 N N . PHE B 1 374 ? 50.310 16.303 -24.910 1.00 24.40 374 PHE B N 1
ATOM 6147 C CA . PHE B 1 374 ? 50.160 17.066 -26.147 1.00 24.61 374 PHE B CA 1
ATOM 6148 C C . PHE B 1 374 ? 51.074 18.288 -26.104 1.00 23.12 374 PHE B C 1
ATOM 6149 O O . PHE B 1 374 ? 50.608 19.421 -26.029 1.00 23.33 374 PHE B O 1
ATOM 6157 N N . PRO B 1 375 ? 52.398 18.069 -26.173 1.00 23.98 375 PRO B N 1
ATOM 6158 C CA . PRO B 1 375 ? 53.396 19.144 -26.131 1.00 23.74 375 PRO B CA 1
ATOM 6159 C C . PRO B 1 375 ? 53.321 20.224 -27.209 1.00 26.14 375 PRO B C 1
ATOM 6160 O O . PRO B 1 375 ? 53.679 21.376 -26.959 1.00 29.58 375 PRO B O 1
ATOM 6164 N N . ALA B 1 376 ? 52.851 19.869 -28.399 1.00 25.62 376 ALA B N 1
ATOM 6165 C CA . ALA B 1 376 ? 52.776 20.838 -29.487 1.00 23.51 376 ALA B CA 1
ATOM 6166 C C . ALA B 1 376 ? 51.438 21.560 -29.563 1.00 22.39 376 ALA B C 1
ATOM 6167 O O . ALA B 1 376 ? 51.199 22.337 -30.487 1.00 24.33 376 ALA B O 1
ATOM 6169 N N . LEU B 1 377 ? 50.573 21.310 -28.586 1.00 19.07 377 LEU B N 1
ATOM 6170 C CA . LEU B 1 377 ? 49.252 21.929 -28.562 1.00 16.81 377 LEU B CA 1
ATOM 6171 C C . LEU B 1 377 ? 49.137 23.037 -27.518 1.00 19.04 377 LEU B C 1
ATOM 6172 O O . LEU B 1 377 ? 49.112 22.769 -26.317 1.00 18.13 377 LEU B O 1
ATOM 6177 N N . PRO B 1 378 ? 49.070 24.301 -27.965 1.00 19.31 378 PRO B N 1
ATOM 6178 C CA . PRO B 1 378 ? 48.953 25.432 -27.035 1.00 17.34 378 PRO B CA 1
ATOM 6179 C C . PRO B 1 378 ? 47.726 25.279 -26.148 1.00 16.65 378 PRO B C 1
ATOM 6180 O O . PRO B 1 378 ? 46.718 24.702 -26.564 1.00 15.77 378 PRO B O 1
ATOM 6184 N N . LEU B 1 379 ? 47.816 25.797 -24.929 1.00 15.67 379 LEU B N 1
ATOM 6185 C CA . LEU B 1 379 ? 46.717 25.703 -23.983 1.00 16.05 379 LEU B CA 1
ATOM 6186 C C . LEU B 1 379 ? 46.171 27.065 -23.568 1.00 14.97 379 LEU B C 1
ATOM 6187 O O . LEU B 1 379 ? 46.922 28.022 -23.394 1.00 17.00 379 LEU B O 1
ATOM 6192 N N . VAL B 1 380 ? 44.854 27.142 -23.416 1.00 13.53 380 VAL B N 1
ATOM 6193 C CA . VAL B 1 380 ? 44.210 28.371 -22.967 1.00 15.38 380 VAL B CA 1
ATOM 6194 C C . VAL B 1 380 ? 43.219 27.961 -21.892 1.00 15.61 380 VAL B C 1
ATOM 6195 O O . VAL B 1 380 ? 42.433 27.033 -22.094 1.00 15.83 380 VAL B O 1
ATOM 6199 N N . ILE B 1 381 ? 43.277 28.618 -20.736 1.00 16.10 381 ILE B N 1
ATOM 6200 C CA . ILE B 1 381 ? 42.337 28.311 -19.665 1.00 15.45 381 ILE B CA 1
ATOM 6201 C C . ILE B 1 381 ? 41.071 29.062 -20.048 1.00 13.46 381 ILE B C 1
ATOM 6202 O O . ILE B 1 381 ? 40.970 30.268 -19.825 1.00 14.39 381 ILE B O 1
ATOM 6207 N N . THR B 1 382 ? 40.111 28.358 -20.642 1.00 12.82 382 THR B N 1
ATOM 6208 C CA . THR B 1 382 ? 38.878 29.005 -21.073 1.00 13.71 382 THR B CA 1
ATOM 6209 C C . THR B 1 382 ? 37.836 29.174 -19.970 1.00 12.66 382 THR B C 1
ATOM 6210 O O . THR B 1 382 ? 36.874 29.926 -20.134 1.00 13.59 382 THR B O 1
ATOM 6214 N N . GLU B 1 383 ? 38.045 28.490 -18.847 1.00 13.42 383 GLU B N 1
ATOM 6215 C CA . GLU B 1 383 ? 37.151 28.586 -17.695 1.00 14.28 383 GLU B CA 1
ATOM 6216 C C . GLU B 1 383 ? 37.813 28.192 -16.379 1.00 15.05 383 GLU B C 1
ATOM 6217 O O . GLU B 1 383 ? 38.372 27.104 -1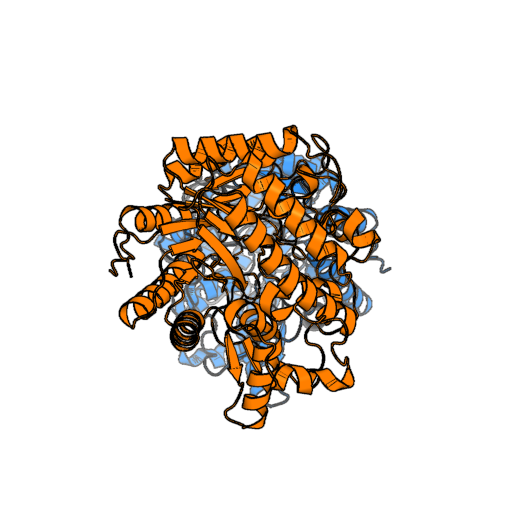6.253 1.00 13.71 383 GLU B O 1
ATOM 6223 N N . ASN B 1 384 ? 37.749 29.099 -15.410 1.00 15.43 384 ASN B N 1
ATOM 6224 C CA . ASN B 1 384 ? 38.249 28.868 -14.059 1.00 13.98 384 ASN B CA 1
ATOM 6225 C C . ASN B 1 384 ? 37.606 29.953 -13.212 1.00 14.23 384 ASN B C 1
ATOM 6226 O O . ASN B 1 384 ? 37.546 31.111 -13.616 1.00 13.33 384 ASN B O 1
ATOM 6231 N N . GLY B 1 385 ? 37.109 29.573 -12.043 1.00 15.07 385 GLY B N 1
ATOM 6232 C CA . GLY B 1 385 ? 36.468 30.545 -11.182 1.00 14.41 385 GLY B CA 1
ATOM 6233 C C . GLY B 1 385 ? 35.849 29.852 -9.991 1.00 16.92 385 GLY B C 1
ATOM 6234 O O . GLY B 1 385 ? 36.058 28.660 -9.785 1.00 16.32 385 GLY B O 1
ATOM 6235 N N . ALA B 1 386 ? 35.080 30.590 -9.204 1.00 15.77 386 ALA B N 1
ATOM 6236 C CA . ALA B 1 386 ? 34.468 29.996 -8.035 1.00 14.31 386 ALA B CA 1
ATOM 6237 C C . ALA B 1 386 ? 33.171 30.675 -7.634 1.00 14.37 386 ALA B C 1
ATOM 6238 O O . ALA B 1 386 ? 32.975 31.876 -7.851 1.00 13.60 386 ALA B O 1
ATOM 6240 N N . ALA B 1 387 ? 32.283 29.882 -7.053 1.00 12.09 387 ALA B N 1
ATOM 6241 C CA . ALA B 1 387 ? 31.012 30.391 -6.579 1.00 13.64 387 ALA B CA 1
ATOM 6242 C C . ALA B 1 387 ? 31.130 30.629 -5.080 1.00 15.45 387 ALA B C 1
ATOM 6243 O O . ALA B 1 387 ? 31.649 29.787 -4.346 1.00 14.59 387 ALA B O 1
ATOM 6245 N N . PHE B 1 388 ? 30.670 31.793 -4.637 1.00 14.28 388 PHE B N 1
ATOM 6246 C CA . PHE B 1 388 ? 30.670 32.145 -3.223 1.00 13.24 388 PHE B CA 1
ATOM 6247 C C . PHE B 1 388 ? 29.348 32.849 -2.958 1.00 15.13 388 PHE B C 1
ATOM 6248 O O . PHE B 1 388 ? 28.719 33.361 -3.881 1.00 14.77 388 PHE B O 1
ATOM 6256 N N . HIS B 1 389 ? 28.915 32.866 -1.704 1.00 15.07 389 HIS B N 1
ATOM 6257 C CA . HIS B 1 389 ? 27.638 33.483 -1.373 1.00 15.48 389 HIS B CA 1
ATOM 6258 C C . HIS B 1 389 ? 27.740 34.993 -1.213 1.00 16.77 389 HIS B C 1
ATOM 6259 O O . HIS B 1 389 ? 27.635 35.541 -0.113 1.00 14.20 389 HIS B O 1
ATOM 6266 N N . ASP B 1 390 ? 27.933 35.653 -2.350 1.00 15.01 390 ASP B N 1
ATOM 6267 C CA . ASP B 1 390 ? 28.077 37.099 -2.413 1.00 13.91 390 ASP B CA 1
ATOM 6268 C C . ASP B 1 390 ? 26.778 37.833 -2.104 1.00 12.06 390 ASP B C 1
ATOM 6269 O O . ASP B 1 390 ? 25.678 37.309 -2.313 1.00 12.19 390 ASP B O 1
ATOM 6274 N N . TYR B 1 391 ? 26.914 39.059 -1.613 1.00 13.28 391 TYR B N 1
ATOM 6275 C CA . TYR B 1 391 ? 25.759 39.881 -1.295 1.00 12.93 391 TYR B CA 1
ATOM 6276 C C . TYR B 1 391 ? 26.144 41.341 -1.438 1.00 10.90 391 TYR B C 1
ATOM 6277 O O . TYR B 1 391 ? 27.315 41.701 -1.303 1.00 10.42 391 TYR B O 1
ATOM 6286 N N . ALA B 1 392 ? 25.156 42.172 -1.740 1.00 11.43 392 ALA B N 1
ATOM 6287 C CA . ALA B 1 392 ? 25.384 43.601 -1.864 1.00 12.85 392 ALA B CA 1
ATOM 6288 C C . ALA B 1 392 ? 25.007 44.157 -0.499 1.00 9.44 392 ALA B C 1
ATOM 6289 O O . ALA B 1 392 ? 23.913 43.878 0.004 1.00 10.43 392 ALA B O 1
ATOM 6291 N N . ASP B 1 393 ? 25.915 44.911 0.112 1.00 11.05 393 ASP B N 1
ATOM 6292 C CA . ASP B 1 393 ? 25.654 45.482 1.433 1.00 10.81 393 ASP B CA 1
ATOM 6293 C C . ASP B 1 393 ? 24.845 46.775 1.315 1.00 13.50 393 ASP B C 1
ATOM 6294 O O . ASP B 1 393 ? 24.571 47.234 0.211 1.00 11.15 393 ASP B O 1
ATOM 6299 N N . PRO B 1 394 ? 24.437 47.372 2.452 1.00 13.32 394 PRO B N 1
ATOM 6300 C CA . PRO B 1 394 ? 23.645 48.613 2.427 1.00 12.33 394 PRO B CA 1
ATOM 6301 C C . PRO B 1 394 ? 24.278 49.772 1.672 1.00 11.05 394 PRO B C 1
ATOM 6302 O O . PRO B 1 394 ? 23.577 50.666 1.183 1.00 14.90 394 PRO B O 1
ATOM 6306 N N . GLU B 1 395 ? 25.601 49.755 1.575 1.00 10.19 395 GLU B N 1
ATOM 6307 C CA . GLU B 1 395 ? 26.322 50.810 0.885 1.00 12.53 395 GLU B CA 1
ATOM 6308 C C . GLU B 1 395 ? 26.494 50.527 -0.609 1.00 15.45 395 GLU B C 1
ATOM 6309 O O . GLU B 1 395 ? 27.136 51.300 -1.329 1.00 15.59 395 GLU B O 1
ATOM 6315 N N . GLY B 1 396 ? 25.918 49.418 -1.068 1.00 15.14 396 GLY B N 1
ATOM 6316 C CA . GLY B 1 396 ? 25.981 49.066 -2.477 1.00 13.75 396 GLY B CA 1
ATOM 6317 C C . GLY B 1 396 ? 27.243 48.370 -2.948 1.00 15.93 396 GLY B C 1
ATOM 6318 O O . GLY B 1 396 ? 27.497 48.292 -4.149 1.00 16.79 396 GLY B O 1
ATOM 6319 N N . ASN B 1 397 ? 28.029 47.851 -2.013 1.00 14.86 397 ASN B N 1
ATOM 6320 C CA . ASN B 1 397 ? 29.270 47.173 -2.365 1.00 14.89 397 ASN B CA 1
ATOM 6321 C C . ASN B 1 397 ? 29.131 45.664 -2.260 1.00 14.57 397 ASN B C 1
ATOM 6322 O O . ASN B 1 397 ? 28.326 45.157 -1.481 1.00 11.99 397 ASN B O 1
ATOM 6327 N N . VAL B 1 398 ? 29.909 44.948 -3.065 1.00 13.96 398 VAL B N 1
ATOM 6328 C CA . VAL B 1 398 ? 29.908 43.493 -3.032 1.00 11.90 398 VAL B CA 1
ATOM 6329 C C . VAL B 1 398 ? 31.352 43.059 -2.837 1.00 13.68 398 VAL B C 1
ATOM 6330 O O . VAL B 1 398 ? 32.172 43.150 -3.755 1.00 14.70 398 VAL B O 1
ATOM 6334 N N . ASN B 1 399 ? 31.659 42.606 -1.628 1.00 20.83 399 ASN B N 1
ATOM 6335 C CA . ASN B 1 399 ? 33.007 42.183 -1.281 1.00 20.83 399 ASN B CA 1
ATOM 6336 C C . ASN B 1 399 ? 33.167 40.673 -1.340 1.00 20.83 399 ASN B C 1
ATOM 6337 O O . ASN B 1 399 ? 32.476 39.936 -0.640 1.00 20.83 399 ASN B O 1
ATOM 6342 N N . ASP B 1 400 ? 34.091 40.222 -2.182 1.00 12.12 400 ASP B N 1
ATOM 6343 C CA . ASP B 1 400 ? 34.341 38.797 -2.353 1.00 14.92 400 ASP B CA 1
ATOM 6344 C C . ASP B 1 400 ? 35.821 38.447 -2.258 1.00 16.72 400 ASP B C 1
ATOM 6345 O O . ASP B 1 400 ? 36.414 37.975 -3.226 1.00 16.18 400 ASP B O 1
ATOM 6350 N N . PRO B 1 401 ? 36.435 38.672 -1.087 1.00 16.60 401 PRO B N 1
ATOM 6351 C CA . PRO B 1 401 ? 37.858 38.354 -0.936 1.00 16.00 401 PRO B CA 1
ATOM 6352 C C . PRO B 1 401 ? 38.173 36.873 -1.149 1.00 14.15 401 PRO B C 1
ATOM 6353 O O . PRO B 1 401 ? 39.302 36.519 -1.507 1.00 16.35 401 PRO B O 1
ATOM 6357 N N . GLU B 1 402 ? 37.188 36.007 -0.922 1.00 15.20 402 GLU B N 1
ATOM 6358 C CA . GLU B 1 402 ? 37.384 34.572 -1.105 1.00 16.91 402 GLU B CA 1
ATOM 6359 C C . GLU B 1 402 ? 37.599 34.255 -2.578 1.00 16.72 402 GLU B C 1
ATOM 6360 O O . GLU B 1 402 ? 38.359 33.345 -2.922 1.00 14.47 402 GLU B O 1
ATOM 6366 N N . ARG B 1 403 ? 36.924 35.000 -3.448 1.00 17.09 403 ARG B N 1
ATOM 6367 C CA . ARG B 1 403 ? 37.079 34.787 -4.881 1.00 16.51 403 ARG B CA 1
ATOM 6368 C C . ARG B 1 403 ? 38.440 35.324 -5.320 1.00 16.25 403 ARG B C 1
ATOM 6369 O O . ARG B 1 403 ? 39.108 34.727 -6.161 1.00 17.24 403 ARG B O 1
ATOM 6377 N N . ILE B 1 404 ? 38.856 36.450 -4.748 1.00 14.99 404 ILE B N 1
ATOM 6378 C CA . ILE B 1 404 ? 40.154 37.010 -5.097 1.00 15.61 404 ILE B CA 1
ATOM 6379 C C . ILE B 1 404 ? 41.231 35.990 -4.727 1.00 16.98 404 ILE B C 1
ATOM 6380 O O . ILE B 1 404 ? 42.153 35.741 -5.503 1.00 17.97 404 ILE B O 1
ATOM 6385 N N . ALA B 1 405 ? 41.100 35.389 -3.548 1.00 16.67 405 ALA B N 1
ATOM 6386 C CA . ALA B 1 405 ? 42.063 34.389 -3.096 1.00 16.51 405 ALA B CA 1
ATOM 6387 C C . ALA B 1 405 ? 42.078 33.184 -4.034 1.00 15.92 405 ALA B C 1
ATOM 6388 O O . ALA B 1 405 ? 43.143 32.676 -4.394 1.00 16.79 405 ALA B O 1
ATOM 6390 N N . TYR B 1 406 ? 40.894 32.732 -4.433 1.00 15.88 406 TYR B N 1
ATOM 6391 C CA . TYR B 1 406 ? 40.788 31.587 -5.329 1.00 15.91 406 TYR B CA 1
ATOM 6392 C C . TYR B 1 406 ? 41.484 31.856 -6.660 1.00 16.66 406 TYR B C 1
ATOM 6393 O O . TYR B 1 406 ? 42.318 31.066 -7.106 1.00 15.17 406 TYR B O 1
ATOM 6402 N N . VAL B 1 407 ? 41.146 32.974 -7.294 1.00 17.11 407 VAL B N 1
ATOM 6403 C CA . VAL B 1 407 ? 41.734 33.311 -8.582 1.00 16.49 407 VAL B CA 1
ATOM 6404 C C . VAL B 1 407 ? 43.241 33.525 -8.481 1.00 17.52 407 VAL B C 1
ATOM 6405 O O . VAL B 1 407 ? 43.997 33.027 -9.312 1.00 17.49 407 VAL B O 1
ATOM 6409 N N . ARG B 1 408 ? 43.669 34.253 -7.456 1.00 19.50 408 ARG B N 1
ATOM 6410 C CA . ARG B 1 408 ? 45.089 34.527 -7.248 1.00 19.92 408 ARG B CA 1
ATOM 6411 C C . ARG B 1 408 ? 45.878 33.226 -7.127 1.00 19.56 408 ARG B C 1
ATOM 6412 O O . ARG B 1 408 ? 46.913 33.054 -7.772 1.00 18.28 408 ARG B O 1
ATOM 6420 N N . ASP B 1 409 ? 45.381 32.317 -6.295 1.00 18.34 409 ASP B N 1
ATOM 6421 C CA . ASP B 1 409 ? 46.026 31.028 -6.076 1.00 18.96 409 ASP B CA 1
ATOM 6422 C C . ASP B 1 409 ? 46.100 30.187 -7.344 1.00 18.63 409 ASP B C 1
ATOM 6423 O O . ASP B 1 409 ? 47.122 29.563 -7.624 1.00 18.41 409 ASP B O 1
ATOM 6428 N N . HIS B 1 410 ? 45.017 30.155 -8.111 1.00 17.57 410 HIS B N 1
ATOM 6429 C CA . HIS B 1 410 ? 45.032 29.371 -9.336 1.00 18.50 410 HIS B CA 1
ATOM 6430 C C . HIS B 1 410 ? 45.900 30.011 -10.404 1.00 18.77 410 HIS B C 1
ATOM 6431 O O . HIS B 1 410 ? 46.527 29.307 -11.197 1.00 19.87 410 HIS B O 1
ATOM 6438 N N . LEU B 1 411 ? 45.957 31.338 -10.420 1.00 17.05 411 LEU B N 1
ATOM 6439 C CA . LEU B 1 411 ? 46.792 32.028 -11.391 1.00 18.44 411 LEU B CA 1
ATOM 6440 C C . LEU B 1 411 ? 48.248 31.763 -11.053 1.00 20.23 411 LEU B C 1
ATOM 6441 O O . LEU B 1 411 ? 49.101 31.708 -11.936 1.00 20.57 411 LEU B O 1
ATOM 6446 N N . ALA B 1 412 ? 48.527 31.594 -9.765 1.00 21.68 412 ALA B N 1
ATOM 6447 C CA . ALA B 1 412 ? 49.887 31.315 -9.326 1.00 21.41 412 ALA B CA 1
ATOM 6448 C C . ALA B 1 412 ? 50.274 29.932 -9.839 1.00 19.80 412 ALA B C 1
ATOM 6449 O O . ALA B 1 412 ? 51.418 29.704 -10.233 1.00 19.55 412 ALA B O 1
ATOM 6451 N N . ALA B 1 413 ? 49.308 29.014 -9.834 1.00 18.96 413 ALA B N 1
ATOM 6452 C CA . ALA B 1 413 ? 49.531 27.652 -10.306 1.00 19.41 413 ALA B CA 1
ATOM 6453 C C . ALA B 1 413 ? 49.794 27.674 -11.806 1.00 20.39 413 ALA B C 1
ATOM 6454 O O . ALA B 1 413 ? 50.640 26.931 -12.311 1.00 19.43 413 ALA B O 1
ATOM 6456 N N . VAL B 1 414 ? 49.061 28.525 -12.518 1.00 19.15 414 VAL B N 1
ATOM 6457 C CA . VAL B 1 414 ? 49.238 28.648 -13.957 1.00 19.53 414 VAL B CA 1
ATOM 6458 C C . VAL B 1 414 ? 50.628 29.197 -14.244 1.00 20.36 414 VAL B C 1
ATOM 6459 O O . VAL B 1 414 ? 51.329 28.706 -15.125 1.00 21.11 414 VAL B O 1
ATOM 6463 N N . HIS B 1 415 ? 51.022 30.218 -13.491 1.00 20.28 415 HIS B N 1
ATOM 6464 C CA . HIS B 1 415 ? 52.329 30.835 -13.677 1.00 20.86 415 HIS B CA 1
ATOM 6465 C C . HIS B 1 415 ? 53.452 29.817 -13.476 1.00 21.87 415 HIS B C 1
ATOM 6466 O O . HIS B 1 415 ? 54.438 29.821 -14.218 1.00 21.10 415 HIS B O 1
ATOM 6473 N N . ARG B 1 416 ? 53.302 28.945 -12.483 1.00 22.35 416 ARG B N 1
ATOM 6474 C CA . ARG B 1 416 ? 54.318 27.929 -12.214 1.00 22.61 416 ARG B CA 1
ATOM 6475 C C . ARG B 1 416 ? 54.388 26.967 -13.394 1.00 21.37 416 ARG B C 1
ATOM 6476 O O . ARG B 1 416 ? 55.471 26.580 -13.830 1.00 22.14 416 ARG B O 1
ATOM 6484 N N . ALA B 1 417 ? 53.224 26.578 -13.906 1.00 20.45 417 ALA B N 1
ATOM 6485 C CA . ALA B 1 417 ? 53.160 25.663 -15.038 1.00 19.40 417 ALA B CA 1
ATOM 6486 C C . ALA B 1 417 ? 53.895 26.259 -16.234 1.00 19.52 417 ALA B C 1
ATOM 6487 O O . ALA B 1 417 ? 54.645 25.566 -16.919 1.00 19.95 417 ALA B O 1
ATOM 6489 N N . ILE B 1 418 ? 53.678 27.546 -16.479 1.00 18.41 418 ILE B N 1
ATOM 6490 C CA . ILE B 1 418 ? 54.336 28.225 -17.584 1.00 21.44 418 ILE B CA 1
ATOM 6491 C C . ILE B 1 418 ? 55.845 28.181 -17.374 1.00 23.71 418 ILE B C 1
ATOM 6492 O O . ILE B 1 418 ? 56.598 27.823 -18.281 1.00 23.63 418 ILE B O 1
ATOM 6497 N N . LYS B 1 419 ? 56.277 28.532 -16.168 1.00 24.69 419 LYS B N 1
ATOM 6498 C CA . LYS B 1 419 ? 57.700 28.539 -15.850 1.00 26.15 419 LYS B CA 1
ATOM 6499 C C . LYS B 1 419 ? 58.292 27.143 -16.025 1.00 26.69 419 LYS B C 1
ATOM 6500 O O . LYS B 1 419 ? 59.459 26.997 -16.390 1.00 27.53 419 LYS B O 1
ATOM 6506 N N . ASP B 1 420 ? 57.482 26.121 -15.769 1.00 26.00 420 ASP B N 1
ATOM 6507 C CA . ASP B 1 420 ? 57.939 24.743 -15.887 1.00 27.30 420 ASP B CA 1
ATOM 6508 C C . ASP B 1 420 ? 57.837 24.168 -17.298 1.00 28.05 420 ASP B C 1
ATOM 6509 O O . ASP B 1 420 ? 58.124 22.990 -17.516 1.00 29.50 420 ASP B O 1
ATOM 6514 N N . GLY B 1 421 ? 57.429 24.996 -18.256 1.00 27.53 421 GLY B N 1
ATOM 6515 C CA . GLY B 1 421 ? 57.349 24.530 -19.630 1.00 28.08 421 GLY B CA 1
ATOM 6516 C C . GLY B 1 421 ? 55.991 24.448 -20.301 1.00 28.10 421 GLY B C 1
ATOM 6517 O O . GLY B 1 421 ? 55.921 24.209 -21.508 1.00 29.08 421 GLY B O 1
ATOM 6518 N N . SER B 1 422 ? 54.914 24.639 -19.545 1.00 25.30 422 SER B N 1
ATOM 6519 C CA . SER B 1 422 ? 53.577 24.566 -20.130 1.00 22.73 422 SER B CA 1
ATOM 6520 C C . SER B 1 422 ? 53.262 25.771 -21.008 1.00 22.16 422 SER B C 1
ATOM 6521 O O . SER B 1 422 ? 53.478 26.919 -20.618 1.00 21.97 422 SER B O 1
ATOM 6524 N N . ASP B 1 423 ? 52.738 25.496 -22.198 1.00 20.49 423 ASP B N 1
ATOM 6525 C CA . ASP B 1 423 ? 52.403 26.537 -23.157 1.00 20.07 423 ASP B CA 1
ATOM 6526 C C . ASP B 1 423 ? 50.988 27.078 -22.954 1.00 19.46 423 ASP B C 1
ATOM 6527 O O . ASP B 1 423 ? 50.097 26.806 -23.757 1.00 18.61 423 ASP B O 1
ATOM 6532 N N . VAL B 1 424 ? 50.790 27.845 -21.884 1.00 17.98 424 VAL B N 1
ATOM 6533 C CA . VAL B 1 424 ? 49.483 28.437 -21.585 1.00 17.14 424 VAL B CA 1
ATOM 6534 C C . VAL B 1 424 ? 49.506 29.881 -22.086 1.00 16.19 424 VAL B C 1
ATOM 6535 O O . VAL B 1 424 ? 50.364 30.672 -21.687 1.00 16.63 424 VAL B O 1
ATOM 6539 N N . ARG B 1 425 ? 48.562 30.232 -22.950 1.00 14.87 425 ARG B N 1
ATOM 6540 C CA . ARG B 1 425 ? 48.552 31.567 -23.533 1.00 18.91 425 ARG B CA 1
ATOM 6541 C C . ARG B 1 425 ? 47.451 32.529 -23.130 1.00 17.94 425 ARG B C 1
ATOM 6542 O O . ARG B 1 425 ? 47.438 33.679 -23.573 1.00 18.56 425 ARG B O 1
ATOM 6550 N N . GLY B 1 426 ? 46.532 32.070 -22.291 1.00 17.00 426 GLY B N 1
ATOM 6551 C CA . GLY B 1 426 ? 45.458 32.947 -21.868 1.00 15.61 426 GLY B CA 1
ATOM 6552 C C . GLY B 1 426 ? 44.682 32.383 -20.698 1.00 17.13 426 GLY B C 1
ATOM 6553 O O . GLY B 1 426 ? 44.780 31.196 -20.388 1.00 15.65 426 GLY B O 1
ATOM 6554 N N . TYR B 1 427 ? 43.911 33.246 -20.049 1.00 14.94 427 TYR B N 1
ATOM 6555 C CA . TYR B 1 427 ? 43.101 32.856 -18.910 1.00 14.32 427 TYR B CA 1
ATOM 6556 C C . TYR B 1 427 ? 41.794 33.620 -18.942 1.00 12.65 427 TYR B C 1
ATOM 6557 O O . TYR B 1 427 ? 41.784 34.845 -19.060 1.00 13.65 427 TYR B O 1
ATOM 6566 N N . PHE B 1 428 ? 40.690 32.883 -18.862 1.00 12.70 428 PHE B N 1
ATOM 6567 C CA . PHE B 1 428 ? 39.360 33.490 -18.860 1.00 13.30 428 PHE B CA 1
ATOM 6568 C C . PHE B 1 428 ? 38.648 33.139 -17.570 1.00 15.58 428 PHE B C 1
ATOM 6569 O O . PHE B 1 428 ? 38.395 31.972 -17.275 1.00 13.92 428 PHE B O 1
ATOM 6577 N N . LEU B 1 429 ? 38.329 34.162 -16.794 1.00 14.72 429 LEU B N 1
ATOM 6578 C CA . LEU B 1 429 ? 37.650 33.953 -15.539 1.00 11.71 429 LEU B CA 1
ATOM 6579 C C . LEU B 1 429 ? 36.186 33.596 -15.836 1.00 12.54 429 LEU B C 1
ATOM 6580 O O . LEU B 1 429 ? 35.500 34.350 -16.489 1.00 11.96 429 LEU B O 1
ATOM 6585 N N . TRP B 1 430 ? 35.688 32.450 -15.409 1.00 11.96 430 TRP B N 1
ATOM 6586 C CA . TRP B 1 430 ? 34.250 32.166 -15.533 1.00 12.06 430 TRP B CA 1
ATOM 6587 C C . TRP B 1 430 ? 33.839 32.927 -14.322 1.00 13.49 430 TRP B C 1
ATOM 6588 O O . TRP B 1 430 ? 34.315 32.585 -13.241 1.00 13.42 430 TRP B O 1
ATOM 6599 N N . SER B 1 431 ? 32.962 33.919 -14.401 1.00 13.24 431 SER B N 1
ATOM 6600 C CA . SER B 1 431 ? 32.223 34.416 -15.532 1.00 11.99 431 SER B CA 1
ATOM 6601 C C . SER B 1 431 ? 32.251 35.914 -15.236 1.00 16.04 431 SER B C 1
ATOM 6602 O O . SER B 1 431 ? 32.485 36.296 -14.098 1.00 15.74 431 SER B O 1
ATOM 6605 N N . LEU B 1 432 ? 31.992 36.752 -16.224 1.00 13.05 432 LEU B N 1
ATOM 6606 C CA . LEU B 1 432 ? 31.960 38.190 -16.033 1.00 12.20 432 LEU B CA 1
ATOM 6607 C C . LEU B 1 432 ? 30.780 38.515 -15.110 1.00 12.23 432 LEU B C 1
ATOM 6608 O O . LEU B 1 432 ? 30.860 39.397 -14.272 1.00 13.59 432 LEU B O 1
ATOM 6613 N N . LEU B 1 433 ? 29.696 37.758 -15.263 1.00 11.43 433 LEU B N 1
ATOM 6614 C CA . LEU B 1 433 ? 28.451 37.996 -14.526 1.00 11.83 433 LEU B CA 1
ATOM 6615 C C . LEU B 1 433 ? 27.901 36.819 -13.737 1.00 12.68 433 LEU B C 1
ATOM 6616 O O . LEU B 1 433 ? 28.101 35.657 -14.104 1.00 12.63 433 LEU B O 1
ATOM 6621 N N . ASP B 1 434 ? 27.205 37.138 -12.647 1.00 13.41 434 ASP B N 1
ATOM 6622 C CA . ASP B 1 434 ? 26.525 36.113 -11.867 1.00 12.52 434 ASP B CA 1
ATOM 6623 C C . ASP B 1 434 ? 25.473 35.691 -12.893 1.00 13.38 434 ASP B C 1
ATOM 6624 O O . ASP B 1 434 ? 24.957 36.539 -13.624 1.00 12.17 434 ASP B O 1
ATOM 6629 N N . ASN B 1 435 ? 25.145 34.406 -12.970 1.00 13.76 435 ASN B N 1
ATOM 6630 C CA . ASN B 1 435 ? 24.164 33.983 -13.965 1.00 13.62 435 ASN B CA 1
ATOM 6631 C C . ASN B 1 435 ? 23.427 32.697 -13.608 1.00 16.04 435 ASN B C 1
ATOM 6632 O O . ASN B 1 435 ? 23.569 32.175 -12.503 1.00 15.38 435 ASN B O 1
ATOM 6637 N N . PHE B 1 436 ? 22.621 32.214 -14.550 1.00 12.60 436 PHE B N 1
ATOM 6638 C CA . PHE B 1 436 ? 21.840 30.988 -14.374 1.00 12.14 436 PHE B CA 1
ATOM 6639 C C . PHE B 1 436 ? 22.810 29.812 -14.401 1.00 14.56 436 PHE B C 1
ATOM 6640 O O . PHE B 1 436 ? 23.298 29.425 -15.465 1.00 14.37 436 PHE B O 1
ATOM 6648 N N . GLU B 1 437 ? 23.087 29.246 -13.230 1.00 13.99 437 GLU B N 1
ATOM 6649 C CA . GLU B 1 437 ? 24.026 28.139 -13.135 1.00 13.57 437 GLU B CA 1
ATOM 6650 C C . GLU B 1 437 ? 23.372 26.771 -13.298 1.00 14.62 437 GLU B C 1
ATOM 6651 O O . GLU B 1 437 ? 23.370 25.938 -12.391 1.00 12.34 437 GLU B O 1
ATOM 6657 N N . TRP B 1 438 ? 22.804 26.566 -14.481 1.00 12.22 438 TRP B N 1
ATOM 6658 C CA . TRP B 1 438 ? 22.180 25.306 -14.852 1.00 11.55 438 TRP B CA 1
ATOM 6659 C C . TRP B 1 438 ? 21.230 24.703 -13.803 1.00 13.26 438 TRP B C 1
ATOM 6660 O O . TRP B 1 438 ? 20.287 25.371 -13.381 1.00 13.07 438 TRP B O 1
ATOM 6671 N N . ALA B 1 439 ? 21.463 23.460 -13.385 1.00 13.91 439 ALA B N 1
ATOM 6672 C CA . ALA B 1 439 ? 20.574 22.812 -12.410 1.00 12.70 439 ALA B CA 1
ATOM 6673 C C . ALA B 1 439 ? 20.501 23.531 -11.070 1.00 13.19 439 ALA B C 1
ATOM 6674 O O . ALA B 1 439 ? 19.569 23.310 -10.288 1.00 12.11 439 ALA B O 1
ATOM 6676 N N . HIS B 1 440 ? 21.491 24.378 -10.800 1.00 13.01 440 HIS B N 1
ATOM 6677 C CA . HIS B 1 440 ? 21.521 25.134 -9.556 1.00 14.94 440 HIS B CA 1
ATOM 6678 C C . HIS B 1 440 ? 20.746 26.439 -9.667 1.00 14.52 440 HIS B C 1
ATOM 6679 O O . HIS B 1 440 ? 20.599 27.159 -8.682 1.00 13.82 440 HIS B O 1
ATOM 6686 N N . GLY B 1 441 ? 20.250 26.745 -10.862 1.00 12.86 441 GLY B N 1
ATOM 6687 C CA . GLY B 1 441 ? 19.510 27.982 -11.039 1.00 11.07 441 GLY B CA 1
ATOM 6688 C C . GLY B 1 441 ? 20.345 29.187 -10.652 1.00 10.82 441 GLY B C 1
ATOM 6689 O O . GLY B 1 441 ? 21.554 29.219 -10.889 1.00 11.16 441 GLY B O 1
ATOM 6690 N N . TYR B 1 442 ? 19.718 30.182 -10.037 1.00 12.74 442 TYR B N 1
ATOM 6691 C CA . TYR B 1 442 ? 20.450 31.380 -9.641 1.00 13.25 442 TYR B CA 1
ATOM 6692 C C . TYR B 1 442 ? 21.039 31.297 -8.235 1.00 14.89 442 TYR B C 1
ATOM 6693 O O . TYR B 1 442 ? 21.494 32.299 -7.688 1.00 16.20 442 TYR B O 1
ATOM 6702 N N . SER B 1 443 ? 21.063 30.097 -7.668 1.00 13.52 443 SER B N 1
ATOM 6703 C CA . SER B 1 443 ? 21.575 29.907 -6.314 1.00 14.21 443 SER B CA 1
ATOM 6704 C C . SER B 1 443 ? 23.091 30.003 -6.179 1.00 15.00 443 SER B C 1
ATOM 6705 O O . SER B 1 443 ? 23.606 30.121 -5.066 1.00 15.96 443 SER B O 1
ATOM 6708 N N . LYS B 1 444 ? 23.805 29.947 -7.298 1.00 14.17 444 LYS B N 1
ATOM 6709 C CA . LYS B 1 444 ? 25.264 30.013 -7.263 1.00 16.22 444 LYS B CA 1
ATOM 6710 C C . LYS B 1 444 ? 25.782 31.185 -8.084 1.00 16.51 444 LYS B C 1
ATOM 6711 O O . LYS B 1 444 ? 25.468 31.310 -9.266 1.00 19.10 444 LYS B O 1
ATOM 6717 N N . ARG B 1 445 ? 26.587 32.031 -7.447 1.00 14.22 445 ARG B N 1
ATOM 6718 C CA . ARG B 1 445 ? 27.143 33.217 -8.094 1.00 12.56 445 ARG B CA 1
ATOM 6719 C C . ARG B 1 445 ? 28.637 33.065 -8.364 1.00 12.49 445 ARG B C 1
ATOM 6720 O O . ARG B 1 445 ? 29.422 32.944 -7.431 1.00 12.40 445 ARG B O 1
ATOM 6728 N N . PHE B 1 446 ? 29.004 33.093 -9.646 1.00 11.51 446 PHE B N 1
ATOM 6729 C CA . PHE B 1 446 ? 30.389 32.950 -10.116 1.00 11.64 446 PHE B CA 1
ATOM 6730 C C . PHE B 1 446 ? 30.964 34.245 -10.694 1.00 10.80 446 PHE B C 1
ATOM 6731 O O . PHE B 1 446 ? 32.141 34.297 -11.056 1.00 11.29 446 PHE B O 1
ATOM 6739 N N . GLY B 1 447 ? 30.153 35.289 -10.781 1.00 12.06 447 GLY B N 1
ATOM 6740 C CA . GLY B 1 447 ? 30.625 36.512 -11.404 1.00 13.96 447 GLY B CA 1
ATOM 6741 C C . GLY B 1 447 ? 31.651 37.416 -10.752 1.00 14.48 447 GLY B C 1
ATOM 6742 O O . GLY B 1 447 ? 31.841 37.414 -9.534 1.00 14.42 447 GLY B O 1
ATOM 6743 N N . ALA B 1 448 ? 32.348 38.170 -11.598 1.00 13.51 448 ALA B N 1
ATOM 6744 C CA . ALA B 1 448 ? 33.298 39.166 -11.121 1.00 11.60 448 ALA B CA 1
ATOM 6745 C C . ALA B 1 448 ? 32.380 40.377 -10.948 1.00 12.50 448 ALA B C 1
ATOM 6746 O O . ALA B 1 448 ? 32.701 41.340 -10.251 1.00 13.96 448 ALA B O 1
ATOM 6748 N N . VAL B 1 449 ? 31.221 40.308 -11.603 1.00 11.99 449 VAL B N 1
ATOM 6749 C CA . VAL B 1 449 ? 30.224 41.371 -11.527 1.00 11.97 449 VAL B CA 1
ATOM 6750 C C . VAL B 1 449 ? 28.927 40.791 -10.971 1.00 11.78 449 VAL B C 1
ATOM 6751 O O . VAL B 1 449 ? 28.379 39.826 -11.502 1.00 11.22 449 VAL B O 1
ATOM 6755 N N . TYR B 1 450 ? 28.464 41.378 -9.874 1.00 12.68 450 TYR B N 1
ATOM 6756 C CA . TYR B 1 450 ? 27.244 40.944 -9.203 1.00 12.05 450 TYR B CA 1
ATOM 6757 C C . TYR B 1 450 ? 26.021 41.394 -9.994 1.00 11.97 450 TYR B C 1
ATOM 6758 O O . TYR B 1 450 ? 26.032 42.458 -10.609 1.00 12.04 450 TYR B O 1
ATOM 6767 N N . VAL B 1 451 ? 24.971 40.578 -9.989 1.00 10.74 451 VAL B N 1
ATOM 6768 C CA . VAL B 1 451 ? 23.745 40.942 -10.683 1.00 9.57 451 VAL B CA 1
ATOM 6769 C C . VAL B 1 451 ? 22.564 40.791 -9.732 1.00 11.85 451 VAL B C 1
ATOM 6770 O O . VAL B 1 451 ? 22.352 39.717 -9.161 1.00 11.86 451 VAL B O 1
ATOM 6774 N N . ASP B 1 452 ? 21.835 41.885 -9.522 1.00 12.10 452 ASP B N 1
ATOM 6775 C CA . ASP B 1 452 ? 20.631 41.857 -8.689 1.00 12.66 452 ASP B CA 1
ATOM 6776 C C . ASP B 1 452 ? 19.579 41.419 -9.704 1.00 12.69 452 ASP B C 1
ATOM 6777 O O . ASP B 1 452 ? 19.125 42.224 -10.509 1.00 11.64 452 ASP B O 1
ATOM 6782 N N . TYR B 1 453 ? 19.174 40.154 -9.662 1.00 12.47 453 TYR B N 1
ATOM 6783 C CA . TYR B 1 453 ? 18.240 39.648 -10.662 1.00 12.44 453 TYR B CA 1
ATOM 6784 C C . TYR B 1 453 ? 16.907 40.358 -10.885 1.00 12.95 453 TYR B C 1
ATOM 6785 O O . TYR B 1 453 ? 16.491 40.525 -12.027 1.00 13.22 453 TYR B O 1
ATOM 6794 N N . PRO B 1 454 ? 16.229 40.800 -9.816 1.00 13.71 454 PRO B N 1
ATOM 6795 C CA . PRO B 1 454 ? 14.947 41.485 -10.029 1.00 13.23 454 PRO B CA 1
ATOM 6796 C C . PRO B 1 454 ? 15.060 42.735 -10.899 1.00 12.39 454 PRO B C 1
ATOM 6797 O O . PRO B 1 454 ? 14.173 43.022 -11.708 1.00 14.38 454 PRO B O 1
ATOM 6801 N N . THR B 1 455 ? 16.151 43.478 -10.724 1.00 13.30 455 THR B N 1
ATOM 6802 C CA . THR B 1 455 ? 16.375 44.714 -11.479 1.00 13.50 455 THR B CA 1
ATOM 6803 C C . THR B 1 455 ? 17.389 44.566 -12.601 1.00 14.28 455 THR B C 1
ATOM 6804 O O . THR B 1 455 ? 17.398 45.358 -13.545 1.00 15.23 455 THR B O 1
ATOM 6808 N N . GLY B 1 456 ? 18.243 43.554 -12.486 1.00 12.34 456 GLY B N 1
ATOM 6809 C CA . GLY B 1 456 ? 19.274 43.333 -13.481 1.00 11.98 456 GLY B CA 1
ATOM 6810 C C . GLY B 1 456 ? 20.472 44.228 -13.217 1.00 13.33 456 GLY B C 1
ATOM 6811 O O . GLY B 1 456 ? 21.430 44.247 -13.995 1.00 12.54 456 GLY B O 1
ATOM 6812 N N . THR B 1 457 ? 20.435 44.966 -12.110 1.00 12.38 457 THR B N 1
ATOM 6813 C CA . THR B 1 457 ? 21.530 45.880 -11.792 1.00 10.81 457 THR B CA 1
ATOM 6814 C C . THR B 1 457 ? 22.872 45.179 -11.644 1.00 12.06 457 THR B C 1
ATOM 6815 O O . THR B 1 457 ? 22.981 44.158 -10.962 1.00 12.68 457 THR B O 1
ATOM 6819 N N . ARG B 1 458 ? 23.888 45.741 -12.295 1.00 10.56 458 ARG B N 1
ATOM 6820 C CA . ARG B 1 458 ? 25.247 45.205 -12.234 1.00 11.00 458 ARG B CA 1
ATOM 6821 C C . ARG B 1 458 ? 26.076 45.974 -11.213 1.00 12.89 458 ARG B C 1
ATOM 6822 O O . ARG B 1 458 ? 26.052 47.202 -11.187 1.00 12.40 458 ARG B O 1
ATOM 6830 N N . ILE B 1 459 ? 26.814 45.247 -10.382 1.00 11.27 459 ILE B N 1
ATOM 6831 C CA . ILE B 1 459 ? 27.681 45.866 -9.392 1.00 12.46 459 ILE B CA 1
ATOM 6832 C C . ILE B 1 459 ? 29.017 45.135 -9.422 1.00 11.96 459 ILE B C 1
ATOM 6833 O O . ILE B 1 459 ? 29.117 44.003 -8.959 1.00 12.26 459 ILE B O 1
ATOM 6838 N N . PRO B 1 460 ? 30.056 45.762 -9.993 1.00 11.74 460 PRO B N 1
ATOM 6839 C CA . PRO B 1 460 ? 31.355 45.085 -10.029 1.00 13.07 460 PRO B CA 1
ATOM 6840 C C . PRO B 1 460 ? 31.788 44.753 -8.604 1.00 14.00 460 PRO B C 1
ATOM 6841 O O . PRO B 1 460 ? 31.750 45.618 -7.723 1.00 12.90 460 PRO B O 1
ATOM 6845 N N . LYS B 1 461 ? 32.189 43.505 -8.379 1.00 12.92 461 LYS B N 1
ATOM 6846 C CA . LYS B 1 461 ? 32.619 43.073 -7.054 1.00 11.86 461 LYS B CA 1
ATOM 6847 C C . LYS B 1 461 ? 34.065 43.483 -6.826 1.00 12.69 461 LYS B C 1
ATOM 6848 O O . LYS B 1 461 ? 34.731 43.973 -7.735 1.00 12.42 461 LYS B O 1
ATOM 6854 N N . ALA B 1 462 ? 34.542 43.282 -5.603 1.00 13.23 462 ALA B N 1
ATOM 6855 C CA . ALA B 1 462 ? 35.922 43.612 -5.274 1.00 13.39 462 ALA B CA 1
ATOM 6856 C C . ALA B 1 462 ? 36.869 42.862 -6.213 1.00 13.22 462 ALA B C 1
ATOM 6857 O O . ALA B 1 462 ? 37.897 43.404 -6.633 1.00 13.57 462 ALA B O 1
ATOM 6859 N N . SER B 1 463 ? 36.516 41.623 -6.553 1.00 13.79 463 SER B N 1
ATOM 6860 C CA . SER B 1 463 ? 37.350 40.813 -7.439 1.00 13.31 463 SER B CA 1
ATOM 6861 C C . SER B 1 463 ? 37.496 41.423 -8.829 1.00 13.04 463 SER B C 1
ATOM 6862 O O . SER B 1 463 ? 38.533 41.257 -9.478 1.00 12.84 463 SER B O 1
ATOM 6865 N N . ALA B 1 464 ? 36.466 42.130 -9.286 1.00 13.11 464 ALA B N 1
ATOM 6866 C CA . ALA B 1 464 ? 36.516 42.755 -10.604 1.00 14.76 464 ALA B CA 1
ATOM 6867 C C . ALA B 1 464 ? 37.637 43.791 -10.653 1.00 16.69 464 ALA B C 1
ATOM 6868 O O . ALA B 1 464 ? 38.433 43.818 -11.593 1.00 16.94 464 ALA B O 1
ATOM 6870 N N . ARG B 1 465 ? 37.704 44.633 -9.626 1.00 15.25 465 ARG B N 1
ATOM 6871 C CA . ARG B 1 465 ? 38.719 45.678 -9.558 1.00 15.30 465 ARG B CA 1
ATOM 6872 C C . ARG B 1 465 ? 40.113 45.077 -9.405 1.00 16.07 465 ARG B C 1
ATOM 6873 O O . ARG B 1 465 ? 41.080 45.583 -9.972 1.00 17.58 465 ARG B O 1
ATOM 6881 N N . TRP B 1 466 ? 40.207 43.996 -8.637 1.00 14.14 466 TRP B N 1
ATOM 6882 C CA . TRP B 1 466 ? 41.480 43.315 -8.413 1.00 13.89 466 TRP B CA 1
ATOM 6883 C C . TRP B 1 466 ? 41.968 42.652 -9.700 1.00 14.56 466 TRP B C 1
ATOM 6884 O O . TRP B 1 466 ? 43.142 42.770 -10.072 1.00 14.49 466 TRP B O 1
ATOM 6895 N N . TYR B 1 467 ? 41.058 41.954 -10.373 1.00 15.30 467 TYR B N 1
ATOM 6896 C CA . TYR B 1 467 ? 41.373 41.251 -11.615 1.00 15.40 467 TYR B CA 1
ATOM 6897 C C . TYR B 1 467 ? 41.752 42.229 -12.722 1.00 16.30 467 TYR B C 1
ATOM 6898 O O . TYR B 1 467 ? 42.618 41.937 -13.551 1.00 17.56 467 TYR B O 1
ATOM 6907 N N . ALA B 1 468 ? 41.100 43.388 -12.734 1.00 17.24 468 ALA B N 1
ATOM 6908 C CA . ALA B 1 468 ? 41.380 44.409 -13.733 1.00 17.57 468 ALA B CA 1
ATOM 6909 C C . ALA B 1 468 ? 42.853 44.806 -13.648 1.00 19.66 468 ALA B C 1
ATOM 6910 O O . ALA B 1 468 ? 43.528 44.954 -14.667 1.00 21.77 468 ALA B O 1
ATOM 6912 N N . GLU B 1 469 ? 43.345 44.978 -12.425 1.00 19.95 469 GLU B N 1
ATOM 6913 C CA . GLU B 1 469 ? 44.739 45.359 -12.217 1.00 23.38 469 GLU B CA 1
ATOM 6914 C C . GLU B 1 469 ? 45.687 44.306 -12.783 1.00 23.89 469 GLU B C 1
ATOM 6915 O O . GLU B 1 469 ? 46.718 44.636 -13.368 1.00 23.75 469 GLU B O 1
ATOM 6921 N N . VAL B 1 470 ? 45.339 43.036 -12.603 1.00 24.91 470 VAL B N 1
ATOM 6922 C CA . VAL B 1 470 ? 46.161 41.944 -13.114 1.00 25.60 470 VAL B CA 1
ATOM 6923 C C . VAL B 1 470 ? 46.137 41.935 -14.640 1.00 25.81 470 VAL B C 1
ATOM 6924 O O . VAL B 1 470 ? 47.179 41.799 -15.284 1.00 25.79 470 VAL B O 1
ATOM 6928 N N . ALA B 1 471 ? 44.948 42.093 -15.211 1.00 27.12 471 ALA B N 1
ATOM 6929 C CA . ALA B 1 471 ? 44.776 42.098 -16.661 1.00 28.74 471 ALA B CA 1
ATOM 6930 C C . ALA B 1 471 ? 45.462 43.297 -17.306 1.00 30.58 471 ALA B C 1
ATOM 6931 O O . ALA B 1 471 ? 45.824 43.260 -18.482 1.00 31.49 471 ALA B O 1
ATOM 6933 N N . ARG B 1 472 ? 45.633 44.360 -16.530 1.00 32.20 472 ARG B N 1
ATOM 6934 C CA . ARG B 1 472 ? 46.266 45.578 -17.019 1.00 33.72 472 ARG B CA 1
ATOM 6935 C C . ARG B 1 472 ? 47.789 45.490 -17.076 1.00 33.16 472 ARG B C 1
ATOM 6936 O O . ARG B 1 472 ? 48.404 45.875 -18.070 1.00 33.37 472 ARG B O 1
ATOM 6944 N N . THR B 1 473 ? 48.390 44.984 -16.005 1.00 33.97 473 THR B N 1
ATOM 6945 C CA . THR B 1 473 ? 49.844 44.878 -15.910 1.00 34.79 473 THR B CA 1
ATOM 6946 C C . THR B 1 473 ? 50.398 43.483 -16.159 1.00 34.71 473 THR B C 1
ATOM 6947 O O . THR B 1 473 ? 51.574 43.328 -16.490 1.00 35.11 473 THR B O 1
ATOM 6951 N N . GLY B 1 474 ? 49.558 42.470 -15.987 1.00 32.35 474 GLY B N 1
ATOM 6952 C CA . GLY B 1 474 ? 50.022 41.110 -16.173 1.00 32.11 474 GLY B CA 1
ATOM 6953 C C . GLY B 1 474 ? 50.817 40.684 -14.954 1.00 31.11 474 GLY B C 1
ATOM 6954 O O . GLY B 1 474 ? 51.460 39.634 -14.945 1.00 31.05 474 GLY B O 1
ATOM 6955 N N . VAL B 1 475 ? 50.776 41.511 -13.915 1.00 29.78 475 VAL B N 1
ATOM 6956 C CA . VAL B 1 475 ? 51.489 41.215 -12.682 1.00 28.13 475 VAL B CA 1
ATOM 6957 C C . VAL B 1 475 ? 50.534 40.662 -11.635 1.00 27.94 475 VAL B C 1
ATOM 6958 O O . VAL B 1 475 ? 49.517 41.281 -11.313 1.00 26.29 475 VAL B O 1
ATOM 6962 N N . LEU B 1 476 ? 50.868 39.492 -11.107 1.00 28.70 476 LEU B N 1
ATOM 6963 C CA . LEU B 1 476 ? 50.049 38.845 -10.097 1.00 30.46 476 LEU B CA 1
ATOM 6964 C C . LEU B 1 476 ? 50.636 39.117 -8.722 1.00 34.36 476 LEU B C 1
ATOM 6965 O O . LEU B 1 476 ? 51.720 38.635 -8.395 1.00 33.15 476 LEU B O 1
ATOM 6970 N N . PRO B 1 477 ? 49.927 39.905 -7.898 1.00 39.40 477 PRO B N 1
ATOM 6971 C CA . PRO B 1 477 ? 50.402 40.229 -6.551 1.00 42.26 477 PRO B CA 1
ATOM 6972 C C . PRO B 1 477 ? 50.157 39.028 -5.646 1.00 44.80 477 PRO B C 1
ATOM 6973 O O . PRO B 1 477 ? 49.026 38.557 -5.532 1.00 45.49 477 PRO B O 1
ATOM 6977 N N . THR B 1 478 ? 51.209 38.528 -5.009 1.00 47.68 478 THR B N 1
ATOM 6978 C CA . THR B 1 478 ? 51.071 37.379 -4.123 1.00 51.33 478 THR B CA 1
ATOM 6979 C C . THR B 1 478 ? 51.161 37.767 -2.652 1.00 53.27 478 THR B C 1
ATOM 6980 O O . THR B 1 478 ? 51.442 38.951 -2.371 1.00 54.47 478 THR B O 1
ATOM 6984 N N . ALA B 1 479 ? 50.948 36.875 -1.801 1.00 19.13 479 ALA B N 1
#

Solvent-accessible surface area: 30786 Å² total

B-factor: mean 19.13, std 7.67, range [5.96, 66.88]

Organism: Streptomyces sp. (NCBI:txid1931)

Sequence (894 aa):
ALTFPEGFLWGSATASYQIEGAAAEDGRTPSIWDTYARTPGRVRNGDTGDVATDHYHRWREDVALMAELGLGAYRFSLAWPRIQPTGRGPALQKGLDFYRRLADELLAKGIQPVATLYHWDLPQELENAGGWPERATAERFAEYAAIAADALGDRVKTWTTLNEPWCSAFLGYGSGVHAPGRTDPVAALRAAHHLNLGHGLAVQALRDRLPADAQCSVTLNIHHVRPLTDSDADADAVRRIDALANRVFTGPMLQGAYPEDLVKDTAGLTDWSFVRDGDLRLAHQKLDFLGVNYYSPTLVSAHSPWPGADRVAFHQPPGETTAMGWAVDPSGLYELLRRLSSDFPALPLVITENGAAFHDYADPEGNVNDPERIAYVRDHLAAVHRAIKDGSDVRGYFLWSLLDNFEWAHGYSKRFGAVYVDYPTGTRIPKASARWYAEVARTGVLPALTFPEGFLWGSATASYQIEGAAAEDGRTPSIWDTYARTPGRVRNGDTGDVATDHYHRWREDVALMAELGLGAYRFSLAWPRIQPTGRGPALQKGLDFYRRLADELLAKGIQPVATLYHWDLPQELENAGGWPERATAERFAEYAAIAADALGDRVKTWTTLNEPWCSAFLGYGSGVHAPGRTDPVAALRAAHHLNLGHGLAVQALRDRLPADAQCSVTLNIHHVRPLTDSDADADAVRRIDALANRVFTGPMLQGAYPEDLVKDTAGLTDWSFVRDGDLRLAHQKLDFLGVNYYSPTLVSHSPWPGADRVAFHQPPGETTAMGWAVDPSGLYELLRRLSSDFPALPLVITENGAAFHDYADPEGNVNDPERIAYVRDHLAAVHRAIKDGSDVRGYFLWSLLDNFEWAHGYSKRFGAVYVDYPTGTRIPKASARWYAEVARTGVLPT

CATH classification: 3.20.20.80

Radius of gyration: 31.24 Å; Cα contacts (8 Å, |Δi|>4): 2110; chains: 2; bounding box: 64×67×95 Å

InterPro domains:
  IPR001360 Glycoside hydrolase family 1 [PF00232] (17-473)
  IPR001360 Glycoside hydrolase family 1 [PR00131] (300-314)
  IPR001360 Glycoside hydrolase family 1 [PR00131] (379-387)
  IPR001360 Glycoside hydrolase family 1 [PR00131] (400-411)
  IPR001360 Glycoside hydrolase family 1 [PR00131] (421-438)
  IPR001360 Glycoside hydrolase family 1 [PR00131] (445-457)
  IPR001360 Glycoside hydrolase family 1 [PTHR10353] (18-472)
  IPR017736 Glycoside hydrolase, family 1, beta-glucosidase [TIGR03356] (18-467)
  IPR017853 Glycoside hydrolase superfamily [SSF51445] (16-474)
  IPR018120 Glycoside hydrolase family 1, active site [PS00572] (379-387)
  IPR033132 Glycosyl hydrolases family 1, N-terminal conserved site [PS00653] (22-36)

Nearest PDB structures (foldseek):
  1gnx-assembly1_B  TM=1.002E+00  e=2.236E-93  Streptomyces sp.
  8wft-assembly4_D  TM=9.678E-01  e=6.341E-56  Thermoanaerobacterium saccharolyticum
  4ptx-assembly2_B  TM=9.700E-01  e=6.225E-55  Halothermothrix orenii H 168
  5yif-assembly2_B  TM=9.383E-01  e=3.568E-46  Bacillus sp. (in: firmicutes)
  5yhs-assembly2_B  TM=9.300E-01  e=3.438E-44  Bacillus sp. (in: firmicutes)

Secondary structure (P-SEA, 3-state):
cccccccccccccccccccccccccccccccaaaaaaacccccccccccccccccccaaaaaaaaaaaacccbbbbbbccccccccccccccaaaaaaaaaaaaaaaaacbbbbbbcccccccaaaaaacccccaaaaaaaaaaaaaaaaaccccccbbbccccccccccccccccccccccccaaaaaaaaaaaaaaaaaaaaaaaacccccccccccccccccccccccaaaaaaaaaaaaacccccccccccccccaaaaaaaccccccccccccccccccccccbbbbbbcbbbbccccccccccccbbbbbcccccccccbbbbaaaaaaaaaaaaaacccbbbbccccccccccccccccccccaaaaaaaaaaaaaaaaaaaacccccccccccccccccccccccccccccccccccccccccaaaaaaaaaaaccccc/cccccccccccccccccccccccccccccccaaaaaaacccccccccccccccccccaaaaaaaaaaaacccbbbbbbccccccccccccccaaaaaaaaaaaaaaaaacbbbbbbcccccccaaaaaacccccaaaaaaaaaaaaaaaaaccccccbbbccccccccccccccccccccccccaaaaaaaaaaaaaaaaaaaaaaaacccccccccccccccccccccccaaaaaaaaaaaaacccccccccccccccaaaaaaaccccccccccccccccccccccbbbbbbcbbbbcccccccccccbbbbbcccccccccccccaaaaaaaaaaaaaacccbbbbccccccccccccccccccccaaaaaaaaaaaaaaaaaaaacccccccccccccccccccccccccccccccccccccccccaaaaaaaaaaacccccc

Foldseek 3Di:
DFFDDDQFFEAAEDECLWAAACCPPDQFAAFLQQVQLCDPPLFPPSFGSNPKLNCLPCVLVLLVLRLVLLGQEYEYEQQLRLQPNLLDDHGRVSSLVSVVVNLVSNVVSNYAYAYEHDERRHHVNVVVVPALLDLVSLVSLQVSLLSNCQRCQVRHQHYAYEAALLCCQLCCAPQQSFPPRHHALSSSLSSLLSSLLSLLSSVVSNCVRHDVRGFYEYEHAQALEDEPDPDPLSVVLSVLVNLSRPQSRCCLAAPLDRDPVNCVLQVVPDNPPSCDPPSSVSSHDDGQAYEYAYEAHWYWNSNGSRHSSPVIDTDQDDADAAPVRHHQDLLSVLVSLLVCCVVPVPHAYEHAEYFTWHQWDQDPVGATEDVVRLVSVLSNVVSVSVSVVVRGRYRYYHYHRQEQTQPGSHGSVTGGHCWYAPVVVSDIHGHPSSNVSSVCSVRSDRD/DFFDDPQFAEAAEDECLWAAACCPPPQQDAFLQQVQLCDPPLFPPSFGSNPKLNCLPVVLVLLVLRLVLVGQEYEYEQQCSQQPVLLDDHGRVVSLVSVQVNLVSNVVSNYAYAYEHDERRHRVNCVVVPALLDLVSLVSLLVSLLVNCQSCQVRHQHYAYEAALLCCQLCDAQCQSFPPRHHALSSSLSSLLSSLLSRLSNVVSNCVRHDVRGFYEYEHAQALEDEPDPDVLSVVLSVLVNLSRPQSRCCLQAPLDRDPVNCVLQVVPDNPPVCDDPRSVSSHDDGQAYAYAYEAHWYWNNGSRHSSPVIDTDADDADAAPVRHHQDLLSVLVSLLVCCVVPVPHAYEHAEYFTWHPWDQDPVRATEDVVRLVSVLSNVVSVSVSVVVRGRYRYYHYHRQEQTQPGSHGSVTGGHCWYAPVVVSDTHRHPNSNVSSVCSVRSDRDD